Protein AF-0000000072239801 (afdb_homodimer)

Structure (mmCIF, N/CA/C/O backbone):
data_AF-0000000072239801-model_v1
#
loop_
_entity.id
_entity.type
_entity.pdbx_description
1 polymer 'Cleavage stimulation factor subunit 3'
#
loop_
_atom_site.group_PDB
_atom_site.id
_atom_site.type_symbol
_atom_site.label_atom_id
_atom_site.label_alt_id
_atom_site.label_comp_id
_atom_site.label_asym_id
_atom_site.label_entity_id
_atom_site.label_seq_id
_atom_site.pdbx_PDB_ins_code
_atom_site.Cartn_x
_atom_site.Cartn_y
_atom_site.Cartn_z
_atom_site.occupancy
_atom_site.B_iso_or_equiv
_atom_site.auth_seq_id
_atom_site.auth_comp_id
_atom_site.auth_asym_id
_atom_site.auth_atom_id
_atom_site.pdbx_PDB_model_num
ATOM 1 N N . MET A 1 1 ? 25.031 54.094 37.594 1 24.8 1 MET A N 1
ATOM 2 C CA . MET A 1 1 ? 23.922 53.688 38.469 1 24.8 1 MET A CA 1
ATOM 3 C C . MET A 1 1 ? 22.594 54.188 37.906 1 24.8 1 MET A C 1
ATOM 5 O O . MET A 1 1 ? 21.562 53.531 38.125 1 24.8 1 MET A O 1
ATOM 9 N N . GLU A 1 2 ? 22.531 55.469 37.375 1 26 2 GLU A N 1
ATOM 10 C CA . GLU A 1 2 ? 21.297 56.156 37 1 26 2 GLU A CA 1
ATOM 11 C C . GLU A 1 2 ? 20.688 55.562 35.719 1 26 2 GLU A C 1
ATOM 13 O O . GLU A 1 2 ? 19.484 55.656 35.531 1 26 2 GLU A O 1
ATOM 18 N N . ASN A 1 3 ? 21.531 55.25 34.688 1 27.66 3 ASN A N 1
ATOM 19 C CA . ASN A 1 3 ? 21.062 54.844 33.375 1 27.66 3 ASN A CA 1
ATOM 20 C C . ASN A 1 3 ? 20.328 53.5 33.406 1 27.66 3 ASN A C 1
ATOM 22 O O . ASN A 1 3 ? 19.906 53 32.344 1 27.66 3 ASN A O 1
ATOM 26 N N . GLN A 1 4 ? 20.656 52.656 34.406 1 30.45 4 GLN A N 1
ATOM 27 C CA . GLN A 1 4 ? 20.125 51.312 34.469 1 30.45 4 GLN A CA 1
ATOM 28 C C . GLN A 1 4 ? 18.641 51.312 34.781 1 30.45 4 GLN A C 1
ATOM 30 O O . GLN A 1 4 ? 17.969 50.281 34.688 1 30.45 4 GLN A O 1
ATOM 35 N N . ASN A 1 5 ? 18.109 52.406 35.469 1 29.67 5 ASN A N 1
ATOM 36 C CA . ASN A 1 5 ? 16.781 52.375 36.062 1 29.67 5 ASN A CA 1
ATOM 37 C C . ASN A 1 5 ? 15.695 52.5 35 1 29.67 5 ASN A C 1
ATOM 39 O O . ASN A 1 5 ? 14.523 52.219 35.25 1 29.67 5 ASN A O 1
ATOM 43 N N . GLU A 1 6 ? 15.961 53.344 33.844 1 29.12 6 GLU A N 1
ATOM 44 C CA . GLU A 1 6 ? 14.852 53.719 33 1 29.12 6 GLU A CA 1
ATOM 45 C C . GLU A 1 6 ? 14.352 52.531 32.156 1 29.12 6 GLU A C 1
ATOM 47 O O . GLU A 1 6 ? 13.258 52.594 31.594 1 29.12 6 GLU A O 1
ATOM 52 N N . GLN A 1 7 ? 15.258 51.531 31.859 1 28.25 7 GLN A N 1
ATOM 53 C CA . GLN A 1 7 ? 14.836 50.438 31 1 28.25 7 GLN A CA 1
ATOM 54 C C . GLN A 1 7 ? 13.766 49.594 31.672 1 28.25 7 GLN A C 1
ATOM 56 O O . GLN A 1 7 ? 13.031 48.875 30.984 1 28.25 7 GLN A O 1
ATOM 61 N N . SER A 1 8 ? 13.789 49.5 33.031 1 32.22 8 SER A N 1
ATOM 62 C CA . SER A 1 8 ? 12.922 48.562 33.75 1 32.22 8 SER A CA 1
ATOM 63 C C . SER A 1 8 ? 11.461 49 33.688 1 32.22 8 SER A C 1
ATOM 65 O O . SER A 1 8 ? 10.562 48.188 33.812 1 32.22 8 SER A O 1
ATOM 67 N N . GLU A 1 9 ? 11.211 50.344 33.625 1 30.11 9 GLU A N 1
ATOM 68 C CA . GLU A 1 9 ? 9.828 50.781 33.812 1 30.11 9 GLU A CA 1
ATOM 69 C C . GLU A 1 9 ? 8.984 50.438 32.594 1 30.11 9 GLU A C 1
ATOM 71 O O . GLU A 1 9 ? 7.785 50.188 32.688 1 30.11 9 GLU A O 1
ATOM 76 N N . TRP A 1 10 ? 9.617 50.531 31.344 1 27.52 10 TRP A N 1
ATOM 77 C CA . TRP A 1 10 ? 8.781 50.375 30.156 1 27.52 10 TRP A CA 1
ATOM 78 C C . TRP A 1 10 ? 8.344 48.938 29.984 1 27.52 10 TRP A C 1
ATOM 80 O O . TRP A 1 10 ? 7.332 48.656 29.344 1 27.52 10 TRP A O 1
ATOM 90 N N . GLU A 1 11 ? 9.172 47.938 30.422 1 31.23 11 GLU A N 1
ATOM 91 C CA . GLU A 1 11 ? 8.758 46.562 30.25 1 31.23 11 GLU A CA 1
ATOM 92 C C . GLU A 1 11 ? 7.504 46.25 31.078 1 31.23 11 GLU A C 1
ATOM 94 O O . GLU A 1 11 ? 6.699 45.406 30.688 1 31.23 11 GLU A O 1
ATOM 99 N N . THR A 1 12 ? 7.363 46.906 32.25 1 32.94 12 THR A N 1
ATOM 100 C CA . THR A 1 12 ? 6.242 46.625 33.156 1 32.94 12 THR A CA 1
ATOM 101 C C . THR A 1 12 ? 4.922 47.031 32.5 1 32.94 12 THR A C 1
ATOM 103 O O . THR A 1 12 ? 3.881 46.438 32.781 1 32.94 12 THR A O 1
ATOM 106 N N . ASN A 1 13 ? 4.922 48.188 31.766 1 30.66 13 ASN A N 1
ATOM 107 C CA . ASN A 1 13 ? 3.625 48.719 31.328 1 30.66 13 ASN A CA 1
ATOM 108 C C . ASN A 1 13 ? 3.01 47.812 30.25 1 30.66 13 ASN A C 1
ATOM 110 O O . ASN A 1 13 ? 1.857 48.031 29.859 1 30.66 13 ASN A O 1
ATOM 114 N N . LEU A 1 14 ? 3.873 47.188 29.406 1 28.91 14 LEU A N 1
ATOM 115 C CA . LEU A 1 14 ? 3.254 46.375 28.344 1 28.91 14 LEU A CA 1
ATOM 116 C C . LEU A 1 14 ? 2.65 45.094 28.922 1 28.91 14 LEU A C 1
ATOM 118 O O . LEU A 1 14 ? 1.963 44.344 28.219 1 28.91 14 LEU A O 1
ATOM 122 N N . GLU A 1 15 ? 3.184 44.594 30.109 1 31.91 15 GLU A N 1
ATOM 123 C CA . GLU A 1 15 ? 2.617 43.344 30.641 1 31.91 15 GLU A CA 1
ATOM 124 C C . GLU A 1 15 ? 1.17 43.562 31.078 1 31.91 15 GLU A C 1
ATOM 126 O O . GLU A 1 15 ? 0.405 42.594 31.172 1 31.91 15 GLU A O 1
ATOM 131 N N . GLN A 1 16 ? 0.829 44.812 31.562 1 32.78 16 GLN A N 1
ATOM 132 C CA . GLN A 1 16 ? -0.49 45 32.156 1 32.78 16 GLN A CA 1
ATOM 133 C C . GLN A 1 16 ? -1.593 44.812 31.125 1 32.78 16 GLN A C 1
ATOM 135 O O . GLN A 1 16 ? -2.627 44.219 31.391 1 32.78 16 GLN A O 1
ATOM 140 N N . PRO A 1 17 ? -1.364 45.438 29.938 1 31.72 17 PRO A N 1
ATOM 141 C CA . PRO A 1 17 ? -2.533 45.375 29.062 1 31.72 17 PRO A CA 1
ATOM 142 C C . PRO A 1 17 ? -2.801 43.938 28.562 1 31.72 17 PRO A C 1
ATOM 144 O O . PRO A 1 17 ? -3.936 43.625 28.203 1 31.72 17 PRO A O 1
ATOM 147 N N . ILE A 1 18 ? -1.807 43.062 28.469 1 33.09 18 ILE A N 1
ATOM 148 C CA . ILE A 1 18 ? -2.104 41.719 27.984 1 33.09 18 ILE A CA 1
ATOM 149 C C . ILE A 1 18 ? -2.928 40.969 29.016 1 33.09 18 ILE A C 1
ATOM 151 O O . ILE A 1 18 ? -3.795 40.156 28.672 1 33.09 18 ILE A O 1
ATOM 155 N N . LYS A 1 19 ? -2.715 41.062 30.312 1 37.81 19 LYS A N 1
ATOM 156 C CA . LYS A 1 19 ? -3.51 40.438 31.359 1 37.81 19 LYS A CA 1
ATOM 157 C C . LYS A 1 19 ? -4.93 41 31.391 1 37.81 19 LYS A C 1
ATOM 159 O O . LYS A 1 19 ? -5.895 40.25 31.547 1 37.81 19 LYS A O 1
ATOM 164 N N . GLU A 1 20 ? -5.02 42.312 31.297 1 37.31 20 GLU A N 1
ATOM 165 C CA . GLU A 1 20 ? -6.348 42.938 31.297 1 37.31 20 GLU A CA 1
ATOM 166 C C . GLU A 1 20 ? -7.141 42.531 30.062 1 37.31 20 GLU A C 1
ATOM 168 O O . GLU A 1 20 ? -8.352 42.312 30.125 1 37.31 20 GLU A O 1
ATOM 173 N N . ASN A 1 21 ? -6.453 42.312 28.969 1 34.38 21 ASN A N 1
ATOM 174 C CA . ASN A 1 21 ? -7.156 41.875 27.766 1 34.38 21 ASN A CA 1
ATOM 175 C C . ASN A 1 21 ? -7.602 40.406 27.891 1 34.38 21 ASN A C 1
ATOM 177 O O . ASN A 1 21 ? -8.586 40 27.266 1 34.38 21 ASN A O 1
ATOM 181 N N . ARG A 1 22 ? -6.91 39.562 28.656 1 36.59 22 ARG A N 1
ATOM 182 C CA . ARG A 1 22 ? -7.395 38.219 28.922 1 36.59 22 ARG A CA 1
ATOM 183 C C . ARG A 1 22 ? -8.688 38.25 29.734 1 36.59 22 ARG A C 1
ATOM 185 O O . ARG A 1 22 ? -9.609 37.469 29.469 1 36.59 22 ARG A O 1
ATOM 192 N N . GLU A 1 23 ? -8.672 39.031 30.828 1 40.28 23 GLU A N 1
ATOM 193 C CA . GLU A 1 23 ? -9.867 39.125 31.656 1 40.28 23 GLU A CA 1
ATOM 194 C C . GLU A 1 23 ? -11.008 39.781 30.875 1 40.28 23 GLU A C 1
ATOM 196 O O . GLU A 1 23 ? -12.172 39.438 31.047 1 40.28 23 GLU A O 1
ATOM 201 N N . LEU A 1 24 ? -10.773 40.781 30.016 1 36.81 24 LEU A N 1
ATOM 202 C CA . LEU A 1 24 ? -11.828 41.406 29.219 1 36.81 24 LEU A CA 1
ATOM 203 C C . LEU A 1 24 ? -12.305 40.438 28.141 1 36.81 24 LEU A C 1
ATOM 205 O O . LEU A 1 24 ? -13.5 40.344 27.844 1 36.81 24 LEU A O 1
ATOM 209 N N . GLN A 1 25 ? -11.445 39.625 27.594 1 35.72 25 GLN A N 1
ATOM 210 C CA . GLN A 1 25 ? -11.906 38.625 26.641 1 35.72 25 GLN A CA 1
ATOM 211 C C . GLN A 1 25 ? -12.672 37.5 27.328 1 35.72 25 GLN A C 1
ATOM 213 O O . GLN A 1 25 ? -13.648 36.969 26.797 1 35.72 25 GLN A O 1
ATOM 218 N N . GLU A 1 26 ? -12.211 37.062 28.531 1 39.28 26 GLU A N 1
ATOM 219 C CA . GLU A 1 26 ? -13.023 36.125 29.266 1 39.28 26 GLU A CA 1
ATOM 220 C C . GLU A 1 26 ? -14.367 36.719 29.656 1 39.28 26 GLU A C 1
ATOM 222 O O . GLU A 1 26 ? -15.391 36.031 29.656 1 39.28 26 GLU A O 1
ATOM 227 N N . ALA A 1 27 ? -14.469 38 30.141 1 39.56 27 ALA A N 1
ATOM 228 C CA . ALA A 1 27 ? -15.727 38.656 30.469 1 39.56 27 ALA A CA 1
ATOM 229 C C . ALA A 1 27 ? -16.609 38.844 29.25 1 39.56 27 ALA A C 1
ATOM 231 O O . ALA A 1 27 ? -17.828 38.625 29.312 1 39.56 27 ALA A O 1
ATOM 232 N N . ASP A 1 28 ? -16.062 39.188 28.141 1 35 28 ASP A N 1
ATOM 233 C CA . ASP A 1 28 ? -16.844 39.281 26.906 1 35 28 ASP A CA 1
ATOM 234 C C . ASP A 1 28 ? -17.25 37.906 26.406 1 35 28 ASP A C 1
ATOM 236 O O . ASP A 1 28 ? -18.281 37.75 25.734 1 35 28 ASP A O 1
ATOM 240 N N . ARG A 1 29 ? -16.469 36.906 26.594 1 37.5 29 ARG A N 1
ATOM 241 C CA . ARG A 1 29 ? -16.938 35.562 26.266 1 37.5 29 ARG A CA 1
ATOM 242 C C . ARG A 1 29 ? -18.141 35.188 27.094 1 37.5 29 ARG A C 1
ATOM 244 O O . ARG A 1 29 ? -19.062 34.531 26.594 1 37.5 29 ARG A O 1
ATOM 251 N N . ASN A 1 30 ? -18.078 35.312 28.516 1 35.12 30 ASN A N 1
ATOM 252 C CA . ASN A 1 30 ? -19.234 34.969 29.344 1 35.12 30 ASN A CA 1
ATOM 253 C C . ASN A 1 30 ? -20.438 35.844 28.969 1 35.12 30 ASN A C 1
ATOM 255 O O . ASN A 1 30 ? -21.578 35.375 29.047 1 35.12 30 ASN A O 1
ATOM 259 N N . GLU A 1 31 ? -20.234 37.156 28.844 1 36.03 31 GLU A N 1
ATOM 260 C CA . GLU A 1 31 ? -21.391 37.906 28.359 1 36.03 31 GLU A CA 1
ATOM 261 C C . GLU A 1 31 ? -21.781 37.5 26.953 1 36.03 31 GLU A C 1
ATOM 263 O O . GLU A 1 31 ? -22.953 37.562 26.594 1 36.03 31 GLU A O 1
ATOM 268 N N . GLU A 1 32 ? -20.812 37.125 26.125 1 34.5 32 GLU A N 1
ATOM 269 C CA . GLU A 1 32 ? -21.141 36.625 24.781 1 34.5 32 GLU A CA 1
ATOM 270 C C . GLU A 1 32 ? -21.781 35.25 24.828 1 34.5 32 GLU A C 1
ATOM 272 O O . GLU A 1 32 ? -22.516 34.875 23.922 1 34.5 32 GLU A O 1
ATOM 277 N N . ASN A 1 33 ? -21.406 34.281 25.625 1 35.28 33 ASN A N 1
ATOM 278 C CA . ASN A 1 33 ? -22.094 33 25.594 1 35.28 33 ASN A CA 1
ATOM 279 C C . ASN A 1 33 ? -23.594 33.156 25.812 1 35.28 33 ASN A C 1
ATOM 281 O O . ASN A 1 33 ? -24.375 32.281 25.438 1 35.28 33 ASN A O 1
ATOM 285 N N . ASN A 1 34 ? -24 33.906 26.844 1 34.25 34 ASN A N 1
ATOM 286 C CA . ASN A 1 34 ? -25.453 34 26.969 1 34.25 34 ASN A CA 1
ATOM 287 C C . ASN A 1 34 ? -26.078 34.594 25.719 1 34.25 34 ASN A C 1
ATOM 289 O O . ASN A 1 34 ? -27.234 34.281 25.391 1 34.25 34 ASN A O 1
ATOM 293 N N . ASP A 1 35 ? -25.547 35.719 25.234 1 33.94 35 ASP A N 1
ATOM 294 C CA . ASP A 1 35 ? -26.172 36.406 24.109 1 33.94 35 ASP A CA 1
ATOM 295 C C . ASP A 1 35 ? -25.781 35.75 22.797 1 33.94 35 ASP A C 1
ATOM 297 O O . ASP A 1 35 ? -25.141 36.375 21.938 1 33.94 35 ASP A O 1
ATOM 301 N N . ASN A 1 36 ? -25.25 34.625 22.719 1 35.34 36 ASN A N 1
ATOM 302 C CA . ASN A 1 36 ? -25 33.875 21.484 1 35.34 36 ASN A CA 1
ATOM 303 C C . ASN A 1 36 ? -26.188 33.969 20.531 1 35.34 36 ASN A C 1
ATOM 305 O O . ASN A 1 36 ? -26.297 33.156 19.594 1 35.34 36 ASN A O 1
ATOM 309 N N . ASN A 1 37 ? -27.312 34.312 21.078 1 35.16 37 ASN A N 1
ATOM 310 C CA . ASN A 1 37 ? -28.375 34.562 20.109 1 35.16 37 ASN A CA 1
ATOM 311 C C . ASN A 1 37 ? -27.938 35.531 19.016 1 35.16 37 ASN A C 1
ATOM 313 O O . ASN A 1 37 ? -27.516 36.656 19.297 1 35.16 37 ASN A O 1
ATOM 317 N N . VAL A 1 38 ? -27.281 35.094 18 1 43.03 38 VAL A N 1
ATOM 318 C CA . VAL A 1 38 ? -27.172 35.906 16.812 1 43.03 38 VAL A CA 1
ATOM 319 C C . VAL A 1 38 ? -28.281 36.969 16.797 1 43.03 38 VAL A C 1
ATOM 321 O O . VAL A 1 38 ? -29.453 36.625 16.625 1 43.03 38 VAL A O 1
ATOM 324 N N . ARG A 1 39 ? -28.25 37.844 17.656 1 44.75 39 ARG A N 1
ATOM 325 C CA . ARG A 1 39 ? -29.25 38.906 17.688 1 44.75 39 ARG A CA 1
ATOM 326 C C . ARG A 1 39 ? -29.594 39.406 16.281 1 44.75 39 ARG A C 1
ATOM 328 O O . ARG A 1 39 ? -28.688 39.75 15.516 1 44.75 39 ARG A O 1
ATOM 335 N N . LYS A 1 40 ? -30.594 38.969 15.695 1 55 40 LYS A N 1
ATOM 336 C CA . LYS A 1 40 ? -31.266 39.344 14.461 1 55 40 LYS A CA 1
ATOM 337 C C . LYS A 1 40 ? -31.094 40.844 14.195 1 55 40 LYS A C 1
ATOM 339 O O . LYS A 1 40 ? -31.109 41.656 15.133 1 55 40 LYS A O 1
ATOM 344 N N . PRO A 1 41 ? -30.5 41.062 13.016 1 64.75 41 PRO A N 1
ATOM 345 C CA . PRO A 1 41 ? -30.531 42.469 12.656 1 64.75 41 PRO A CA 1
ATOM 346 C C . PRO A 1 41 ? -31.812 43.188 13.094 1 64.75 41 PRO A C 1
ATOM 348 O O . PRO A 1 41 ? -32.875 42.562 13.086 1 64.75 41 PRO A O 1
ATOM 351 N N . THR A 1 42 ? -31.641 44.188 13.797 1 69 42 THR A N 1
ATOM 352 C CA . THR A 1 42 ? -32.75 44.938 14.367 1 69 42 THR A CA 1
ATOM 353 C C . THR A 1 42 ? -33.594 45.594 13.258 1 69 42 THR A C 1
ATOM 355 O O . THR A 1 42 ? -34.656 46.125 13.523 1 69 42 THR A O 1
ATOM 358 N N . PHE A 1 43 ? -33 45.469 11.938 1 76.12 43 PHE A N 1
ATOM 359 C CA . PHE A 1 43 ? -33.75 46.062 10.828 1 76.12 43 PHE A CA 1
ATOM 360 C C . PHE A 1 43 ? -34.031 45 9.766 1 76.12 43 PHE A C 1
ATOM 362 O O . PHE A 1 43 ? -33.281 44 9.656 1 76.12 43 PHE A O 1
ATOM 369 N N . GLN A 1 44 ? -35.312 45.125 9.125 1 81.75 44 GLN A N 1
ATOM 370 C CA . GLN A 1 44 ? -35.656 44.125 8.148 1 81.75 44 GLN A CA 1
ATOM 371 C C . GLN A 1 44 ? -36 44.75 6.797 1 81.75 44 GLN A C 1
ATOM 373 O O . GLN A 1 44 ? -36.906 45.594 6.707 1 81.75 44 GLN A O 1
ATOM 378 N N . THR A 1 45 ? -35.062 44.562 5.902 1 85.19 45 THR A N 1
ATOM 379 C CA . THR A 1 45 ? -35.344 44.844 4.496 1 85.19 45 THR A CA 1
ATOM 380 C C . THR A 1 45 ? -35.438 43.562 3.693 1 85.19 45 THR A C 1
ATOM 382 O O . THR A 1 45 ? -35.031 42.5 4.16 1 85.19 45 THR A O 1
ATOM 385 N N . PRO A 1 46 ? -36.094 43.625 2.582 1 88.69 46 PRO A N 1
ATOM 386 C CA . PRO A 1 46 ? -36.188 42.406 1.777 1 88.69 46 PRO A CA 1
ATOM 387 C C . PRO A 1 46 ? -34.812 41.812 1.475 1 88.69 46 PRO A C 1
ATOM 389 O O . PRO A 1 46 ? -34.656 40.594 1.48 1 88.69 46 PRO A O 1
ATOM 392 N N . LYS A 1 47 ? -33.875 42.625 1.206 1 91.5 47 LYS A N 1
ATOM 393 C CA . LYS A 1 47 ? -32.531 42.156 0.919 1 91.5 47 LYS A CA 1
ATOM 394 C C . LYS A 1 47 ? -31.891 41.5 2.143 1 91.5 47 LYS A C 1
ATOM 396 O O . LYS A 1 47 ? -31.219 40.469 2.02 1 91.5 47 LYS A O 1
ATOM 401 N N . THR A 1 48 ? -32.156 42.062 3.232 1 92.25 48 THR A N 1
ATOM 402 C CA . THR A 1 48 ? -31.594 41.531 4.461 1 92.25 48 THR A CA 1
ATOM 403 C C . THR A 1 48 ? -32.219 40.188 4.805 1 92.25 48 THR A C 1
ATOM 405 O O . THR A 1 48 ? -31.547 39.281 5.301 1 92.25 48 THR A O 1
ATOM 408 N N . ILE A 1 49 ? -33.438 40.094 4.52 1 91.88 49 ILE A N 1
ATOM 409 C CA . ILE A 1 49 ? -34.156 38.844 4.789 1 91.88 49 ILE A CA 1
ATOM 410 C C . ILE A 1 49 ? -33.594 37.719 3.91 1 91.88 49 ILE A C 1
ATOM 412 O O . ILE A 1 49 ? -33.344 36.625 4.387 1 91.88 49 ILE A O 1
ATOM 416 N N . GLU A 1 50 ? -33.406 38.062 2.748 1 92.75 50 GLU A N 1
ATOM 417 C CA . GLU A 1 50 ? -32.812 37.094 1.823 1 92.75 50 GLU A CA 1
ATOM 418 C C . GLU A 1 50 ? -31.406 36.719 2.24 1 92.75 50 GLU A C 1
ATOM 420 O O . GLU A 1 50 ? -31.031 35.531 2.174 1 92.75 50 GLU A O 1
ATOM 425 N N . ALA A 1 51 ? -30.641 37.625 2.564 1 94.38 51 ALA A N 1
ATOM 426 C CA . ALA A 1 51 ? -29.266 37.406 2.98 1 94.38 51 ALA A CA 1
ATOM 427 C C . ALA A 1 51 ? -29.219 36.531 4.23 1 94.38 51 ALA A C 1
ATOM 429 O O . ALA A 1 51 ? -28.391 35.594 4.32 1 94.38 51 ALA A O 1
ATOM 430 N N . GLU A 1 52 ? -30.078 36.812 5.102 1 92.88 52 GLU A N 1
ATOM 431 C CA . GLU A 1 52 ? -30.125 36.031 6.332 1 92.88 52 GLU A CA 1
ATOM 432 C C . GLU A 1 52 ? -30.5 34.562 6.051 1 92.88 52 GLU A C 1
ATOM 434 O O . GLU A 1 52 ? -29.984 33.656 6.699 1 92.88 52 GLU A O 1
ATOM 439 N N . GLN A 1 53 ? -31.328 34.406 5.133 1 92.69 53 GLN A N 1
ATOM 440 C CA . GLN A 1 53 ? -31.703 33.062 4.746 1 92.69 53 GLN A CA 1
ATOM 441 C C . GLN A 1 53 ? -30.531 32.312 4.145 1 92.69 53 GLN A C 1
ATOM 443 O O . GLN A 1 53 ? -30.312 31.125 4.438 1 92.69 53 GLN A O 1
ATOM 448 N N . LYS A 1 54 ? -29.812 32.969 3.381 1 94.94 54 LYS A N 1
ATOM 449 C CA . LYS A 1 54 ? -28.641 32.344 2.762 1 94.94 54 LYS A CA 1
ATOM 450 C C . LYS A 1 54 ? -27.578 32.031 3.807 1 94.94 54 LYS A C 1
ATOM 452 O O . LYS A 1 54 ? -26.922 30.969 3.721 1 94.94 54 LYS A O 1
ATOM 457 N N . ILE A 1 55 ? -27.422 32.844 4.75 1 94.31 55 ILE A N 1
ATOM 458 C CA . ILE A 1 55 ? -26.438 32.625 5.812 1 94.31 55 ILE A CA 1
ATOM 459 C C . ILE A 1 55 ? -26.859 31.469 6.695 1 94.31 55 ILE A C 1
ATOM 461 O O . ILE A 1 55 ? -26.016 30.703 7.164 1 94.31 55 ILE A O 1
ATOM 465 N N . HIS A 1 56 ? -28.156 31.406 6.898 1 93 56 HIS A N 1
ATOM 466 C CA . HIS A 1 56 ? -28.656 30.281 7.68 1 93 56 HIS A CA 1
ATOM 467 C C . HIS A 1 56 ? -28.406 28.953 6.969 1 93 56 HIS A C 1
ATOM 469 O O . HIS A 1 56 ? -28.109 27.953 7.617 1 93 56 HIS A O 1
ATOM 475 N N . ALA A 1 57 ? -28.469 29 5.711 1 92.5 57 ALA A N 1
ATOM 476 C CA . ALA A 1 57 ? -28.188 27.812 4.918 1 92.5 57 ALA A CA 1
ATOM 477 C C . ALA A 1 57 ? -26.688 27.516 4.887 1 92.5 57 ALA A C 1
ATOM 479 O O . ALA A 1 57 ? -26.281 26.359 4.996 1 92.5 57 ALA A O 1
ATOM 480 N N . ASP A 1 58 ? -25.953 28.531 4.684 1 93.25 58 ASP A N 1
ATOM 481 C CA . ASP A 1 58 ? -24.5 28.453 4.68 1 93.25 58 ASP A CA 1
ATOM 482 C C . ASP A 1 58 ? -23.875 29.609 5.449 1 93.25 58 ASP A C 1
ATOM 484 O O . ASP A 1 58 ? -23.703 30.703 4.898 1 93.25 58 ASP A O 1
ATOM 488 N N . PRO A 1 59 ? -23.5 29.25 6.562 1 93.62 59 PRO A N 1
ATOM 489 C CA . PRO A 1 59 ? -22.938 30.312 7.398 1 93.62 59 PRO A CA 1
ATOM 490 C C . PRO A 1 59 ? -21.688 30.953 6.797 1 93.62 59 PRO A C 1
ATOM 492 O O . PRO A 1 59 ? -21.234 31.984 7.27 1 93.62 59 PRO A O 1
ATOM 495 N N . TRP A 1 60 ? -21.172 30.438 5.723 1 93.31 60 TRP A N 1
ATOM 496 C CA . TRP A 1 60 ? -19.938 30.969 5.156 1 93.31 60 TRP A CA 1
ATOM 497 C C . TRP A 1 60 ? -20.172 31.547 3.768 1 93.31 60 TRP A C 1
ATOM 499 O O . TRP A 1 60 ? -19.25 31.672 2.971 1 93.31 60 TRP A O 1
ATOM 509 N N . ASP A 1 61 ? -21.406 31.844 3.521 1 94.69 61 ASP A N 1
ATOM 510 C CA . ASP A 1 61 ? -21.734 32.594 2.305 1 94.69 61 ASP A CA 1
ATOM 511 C C . ASP A 1 61 ? -21.281 34.031 2.4 1 94.69 61 ASP A C 1
ATOM 513 O O . ASP A 1 61 ? -22.016 34.875 2.928 1 94.69 61 ASP A O 1
ATOM 517 N N . THR A 1 62 ? -20.234 34.375 1.868 1 95 62 THR A N 1
ATOM 518 C CA . THR A 1 62 ? -19.609 35.688 2.025 1 95 62 THR A CA 1
ATOM 519 C C . THR A 1 62 ? -20.438 36.75 1.319 1 95 62 THR A C 1
ATOM 521 O O . THR A 1 62 ? -20.516 37.906 1.797 1 95 62 THR A O 1
ATOM 524 N N . ASP A 1 63 ? -21 36.438 0.186 1 94.94 63 ASP A N 1
ATOM 525 C CA . ASP A 1 63 ? -21.812 37.406 -0.547 1 94.94 63 ASP A CA 1
ATOM 526 C C . ASP A 1 63 ? -23.016 37.844 0.275 1 94.94 63 ASP A C 1
ATOM 528 O O . ASP A 1 63 ? -23.359 39.031 0.304 1 94.94 63 ASP A O 1
ATOM 532 N N . ALA A 1 64 ? -23.609 36.906 0.839 1 95.94 64 ALA A N 1
ATOM 533 C CA . ALA A 1 64 ? -24.766 37.219 1.682 1 95.94 64 ALA A CA 1
ATOM 534 C C . ALA A 1 64 ? -24.359 38.062 2.867 1 95.94 64 ALA A C 1
ATOM 536 O O . ALA A 1 64 ? -25.062 39.031 3.223 1 95.94 64 ALA A O 1
ATOM 537 N N . TRP A 1 65 ? -23.297 37.812 3.451 1 96.69 65 TRP A N 1
ATOM 538 C CA . TRP A 1 65 ? -22.797 38.594 4.578 1 96.69 65 TRP A CA 1
ATOM 539 C C . TRP A 1 65 ? -22.5 40 4.156 1 96.69 65 TRP A C 1
ATOM 541 O O . TRP A 1 65 ? -22.828 40.969 4.871 1 96.69 65 TRP A O 1
ATOM 551 N N . VAL A 1 66 ? -21.844 40.156 3.023 1 96.06 66 VAL A N 1
ATOM 552 C CA . VAL A 1 66 ? -21.5 41.469 2.52 1 96.06 66 VAL A CA 1
ATOM 553 C C . VAL A 1 66 ? -22.766 42.281 2.248 1 96.06 66 VAL A C 1
ATOM 555 O O . VAL A 1 66 ? -22.828 43.469 2.543 1 96.06 66 VAL A O 1
ATOM 558 N N . THR A 1 67 ? -23.734 41.625 1.691 1 95.56 67 THR A N 1
ATOM 559 C CA . THR A 1 67 ? -25.016 42.281 1.449 1 95.56 67 THR A CA 1
ATOM 560 C C . THR A 1 67 ? -25.609 42.781 2.756 1 95.56 67 THR A C 1
ATOM 562 O O . THR A 1 67 ? -26.094 43.906 2.828 1 95.56 67 THR A O 1
ATOM 565 N N . LEU A 1 68 ? -25.578 41.969 3.707 1 94.5 68 LEU A N 1
ATOM 566 C CA . LEU A 1 68 ? -26.094 42.344 5.016 1 94.5 68 LEU A CA 1
ATOM 567 C C . LEU A 1 68 ? -25.344 43.531 5.578 1 94.5 68 LEU A C 1
ATOM 569 O O . LEU A 1 68 ? -25.953 44.469 6.117 1 94.5 68 LEU A O 1
ATOM 573 N N . PHE A 1 69 ? -24.094 43.531 5.492 1 95.69 69 PHE A N 1
ATOM 574 C CA . PHE A 1 69 ? -23.234 44.594 6 1 95.69 69 PHE A CA 1
ATOM 575 C C . PHE A 1 69 ? -23.531 45.906 5.277 1 95.69 69 PHE A C 1
ATOM 577 O O . PHE A 1 69 ? -23.641 46.969 5.91 1 95.69 69 PHE A O 1
ATOM 584 N N . MET A 1 70 ? -23.625 45.875 3.967 1 94.69 70 MET A N 1
ATOM 585 C CA . MET A 1 70 ? -23.859 47.094 3.168 1 94.69 70 MET A CA 1
ATOM 586 C C . MET A 1 70 ? -25.219 47.688 3.482 1 94.69 70 MET A C 1
ATOM 588 O O . MET A 1 70 ? -25.375 48.906 3.498 1 94.69 70 MET A O 1
ATOM 592 N N . GLU A 1 71 ? -26.156 46.875 3.742 1 93.38 71 GLU A N 1
ATOM 593 C CA . GLU A 1 71 ? -27.469 47.375 4.145 1 93.38 71 GLU A CA 1
ATOM 594 C C . GLU A 1 71 ? -27.406 48.062 5.5 1 93.38 71 GLU A C 1
ATOM 596 O O . GLU A 1 71 ? -28.141 49.031 5.742 1 93.38 71 GLU A O 1
ATOM 601 N N . ALA A 1 72 ? -26.625 47.531 6.336 1 93.94 72 ALA A N 1
ATOM 602 C CA . ALA A 1 72 ? -26.453 48.156 7.652 1 93.94 72 ALA A CA 1
ATOM 603 C C . ALA A 1 72 ? -25.828 49.531 7.543 1 93.94 72 ALA A C 1
ATOM 605 O O . ALA A 1 72 ? -26.109 50.406 8.359 1 93.94 72 ALA A O 1
ATOM 606 N N . GLN A 1 73 ? -24.969 49.719 6.551 1 93.69 73 GLN A N 1
ATOM 607 C CA . GLN A 1 73 ? -24.297 51.031 6.344 1 93.69 73 GLN A CA 1
ATOM 608 C C . GLN A 1 73 ? -25.312 52.125 6.082 1 93.69 73 GLN A C 1
ATOM 610 O O . GLN A 1 73 ? -25.047 53.312 6.348 1 93.69 73 GLN A O 1
ATOM 615 N N . ASN A 1 74 ? -26.469 51.688 5.598 1 91.38 74 ASN A N 1
ATOM 616 C CA . ASN A 1 74 ? -27.516 52.656 5.254 1 91.38 74 ASN A CA 1
ATOM 617 C C . ASN A 1 74 ? -28.469 52.875 6.422 1 91.38 74 ASN A C 1
ATOM 619 O O . ASN A 1 74 ? -29.453 53.625 6.293 1 91.38 74 ASN A O 1
ATOM 623 N N . GLN A 1 75 ? -28.266 52.344 7.531 1 91.69 75 GLN A N 1
ATOM 624 C CA . GLN A 1 75 ? -29.109 52.5 8.719 1 91.69 75 GLN A CA 1
ATOM 625 C C . GLN A 1 75 ? -28.422 53.344 9.781 1 91.69 75 GLN A C 1
ATOM 627 O O . GLN A 1 75 ? -27.203 53.531 9.734 1 91.69 75 GLN A O 1
ATOM 632 N N . PRO A 1 76 ? -29.266 53.844 10.688 1 92.69 76 PRO A N 1
ATOM 633 C CA . PRO A 1 76 ? -28.641 54.531 11.812 1 92.69 76 PRO A CA 1
ATOM 634 C C . PRO A 1 76 ? -27.75 53.625 12.648 1 92.69 76 PRO A C 1
ATOM 636 O O . PRO A 1 76 ? -28.016 52.406 12.742 1 92.69 76 PRO A O 1
ATOM 639 N N . ILE A 1 77 ? -26.703 54.156 13.227 1 93.75 77 ILE A N 1
ATOM 640 C CA . ILE A 1 77 ? -25.641 53.406 13.898 1 93.75 77 ILE A CA 1
ATOM 641 C C . ILE A 1 77 ? -26.234 52.594 15.039 1 93.75 77 ILE A C 1
ATOM 643 O O . ILE A 1 77 ? -25.766 51.469 15.328 1 93.75 77 ILE A O 1
ATOM 647 N N . GLU A 1 78 ? -27.312 53.094 15.695 1 91.06 78 GLU A N 1
ATOM 648 C CA . GLU A 1 78 ? -27.891 52.438 16.844 1 91.06 78 GLU A CA 1
ATOM 649 C C . GLU A 1 78 ? -28.453 51.062 16.453 1 91.06 78 GLU A C 1
ATOM 651 O O . GLU A 1 78 ? -28.391 50.125 17.234 1 91.06 78 GLU A O 1
ATOM 656 N N . VAL A 1 79 ? -28.938 51.062 15.234 1 90.12 79 VAL A N 1
ATOM 657 C CA . VAL A 1 79 ? -29.531 49.812 14.742 1 90.12 79 VAL A CA 1
ATOM 658 C C . VAL A 1 79 ? -28.469 49 14.008 1 90.12 79 VAL A C 1
ATOM 660 O O . VAL A 1 79 ? -28.484 47.75 14.078 1 90.12 79 VAL A O 1
ATOM 663 N N . ALA A 1 80 ? -27.562 49.594 13.344 1 93.75 80 ALA A N 1
ATOM 664 C CA . ALA A 1 80 ? -26.562 48.938 12.492 1 93.75 80 ALA A CA 1
ATOM 665 C C . ALA A 1 80 ? -25.5 48.219 13.336 1 93.75 80 ALA A C 1
ATOM 667 O O . ALA A 1 80 ? -24.875 47.281 12.875 1 93.75 80 ALA A O 1
ATOM 668 N N . ARG A 1 81 ? -25.266 48.625 14.539 1 94.25 81 ARG A N 1
ATOM 669 C CA . ARG A 1 81 ? -24.188 48.156 15.414 1 94.25 81 ARG A CA 1
ATOM 670 C C . ARG A 1 81 ? -24.25 46.656 15.602 1 94.25 81 ARG A C 1
ATOM 672 O O . ARG A 1 81 ? -23.219 45.969 15.555 1 94.25 81 ARG A O 1
ATOM 679 N N . SER A 1 82 ? -25.422 46.188 15.812 1 92.69 82 SER A N 1
ATOM 680 C CA . SER A 1 82 ? -25.594 44.781 16.062 1 92.69 82 SER A CA 1
ATOM 681 C C . SER A 1 82 ? -25.156 43.938 14.844 1 92.69 82 SER A C 1
ATOM 683 O O . SER A 1 82 ? -24.531 42.906 14.992 1 92.69 82 SER A O 1
ATOM 685 N N . THR A 1 83 ? -25.484 44.438 13.688 1 93.88 83 THR A N 1
ATOM 686 C CA . THR A 1 83 ? -25.109 43.719 12.461 1 93.88 83 THR A CA 1
ATOM 687 C C . THR A 1 83 ? -23.594 43.781 12.242 1 93.88 83 THR A C 1
ATOM 689 O O . THR A 1 83 ? -23 42.812 11.805 1 93.88 83 THR A O 1
ATOM 692 N N . TYR A 1 84 ? -23 44.938 12.539 1 95.56 84 TYR A N 1
ATOM 693 C CA . TYR A 1 84 ? -21.547 45.062 12.422 1 95.56 84 TYR A CA 1
ATOM 694 C C . TYR A 1 84 ? -20.844 44.062 13.336 1 95.56 84 TYR A C 1
ATOM 696 O O . TYR A 1 84 ? -19.938 43.375 12.898 1 95.56 84 TYR A O 1
ATOM 704 N N . LYS A 1 85 ? -21.312 44 14.523 1 94.25 85 LYS A N 1
ATOM 705 C CA . LYS A 1 85 ? -20.688 43.094 15.508 1 94.25 85 LYS A CA 1
ATOM 706 C C . LYS A 1 85 ? -20.844 41.625 15.094 1 94.25 85 LYS A C 1
ATOM 708 O O . LYS A 1 85 ? -19.906 40.844 15.242 1 94.25 85 LYS A O 1
ATOM 713 N N . LEU A 1 86 ? -21.969 41.344 14.578 1 94.12 86 LEU A N 1
ATOM 714 C CA . LEU A 1 86 ? -22.203 40 14.109 1 94.12 86 LEU A CA 1
ATOM 715 C C . LEU A 1 86 ? -21.281 39.625 12.953 1 94.12 86 LEU A C 1
ATOM 717 O O . LEU A 1 86 ? -20.688 38.562 12.93 1 94.12 86 LEU A O 1
ATOM 721 N N . PHE A 1 87 ? -21.219 40.5 12.031 1 95.81 87 PHE A N 1
ATOM 722 C CA . PHE A 1 87 ? -20.359 40.312 10.867 1 95.81 87 PHE A CA 1
ATOM 723 C C . PHE A 1 87 ? -18.906 40.125 11.289 1 95.81 87 PHE A C 1
ATOM 725 O O . PHE A 1 87 ? -18.234 39.219 10.828 1 95.81 87 PHE A O 1
ATOM 732 N N . LEU A 1 88 ? -18.438 40.906 12.219 1 94.81 88 LEU A N 1
ATOM 733 C CA . LEU A 1 88 ? -17.016 40.938 12.578 1 94.81 88 LEU A CA 1
ATOM 734 C C . LEU A 1 88 ? -16.688 39.812 13.562 1 94.81 88 LEU A C 1
ATOM 736 O O . LEU A 1 88 ? -15.523 39.469 13.75 1 94.81 88 LEU A O 1
ATOM 740 N N . SER A 1 89 ? -17.672 39.281 14.18 1 93.38 89 SER A N 1
ATOM 741 C CA . SER A 1 89 ? -17.453 38.062 14.953 1 93.38 89 SER A CA 1
ATOM 742 C C . SER A 1 89 ? -17.219 36.875 14.047 1 93.38 89 SER A C 1
ATOM 744 O O . SER A 1 89 ? -16.422 36 14.383 1 93.38 89 SER A O 1
ATOM 746 N N . GLN A 1 90 ? -17.906 36.906 12.898 1 94.19 90 GLN A N 1
ATOM 747 C CA . GLN A 1 90 ? -17.75 35.844 11.898 1 94.19 90 GLN A CA 1
ATOM 748 C C . GLN A 1 90 ? -16.422 36 11.141 1 94.19 90 GLN A C 1
ATOM 750 O O . GLN A 1 90 ? -15.75 35 10.852 1 94.19 90 GLN A O 1
ATOM 755 N N . PHE A 1 91 ? -16.156 37.188 10.852 1 95.75 91 PHE A N 1
ATOM 756 C CA . PHE A 1 91 ? -14.938 37.531 10.117 1 95.75 91 PHE A CA 1
ATOM 757 C C . PHE A 1 91 ? -14.094 38.531 10.875 1 95.75 91 PHE A C 1
ATOM 759 O O . PHE A 1 91 ? -13.977 39.688 10.469 1 95.75 91 PHE A O 1
ATOM 766 N N . PRO A 1 92 ? -13.352 38.094 11.844 1 93.75 92 PRO A N 1
ATOM 767 C CA . PRO A 1 92 ? -12.633 39.031 12.711 1 93.75 92 PRO A CA 1
ATOM 768 C C . PRO A 1 92 ? -11.43 39.656 12.031 1 93.75 92 PRO A C 1
ATOM 770 O O . PRO A 1 92 ? -10.914 40.688 12.492 1 93.75 92 PRO A O 1
ATOM 773 N N . THR A 1 93 ? -10.961 39.125 10.969 1 93.69 93 THR A N 1
ATOM 774 C CA . THR A 1 93 ? -9.758 39.656 10.336 1 93.69 93 THR A CA 1
ATOM 775 C C . THR A 1 93 ? -10.102 40.531 9.133 1 93.69 93 THR A C 1
ATOM 777 O O . THR A 1 93 ? -9.234 40.875 8.336 1 93.69 93 THR A O 1
ATOM 780 N N . ALA A 1 94 ? -11.367 40.875 8.977 1 94.31 94 ALA A N 1
ATOM 781 C CA . ALA A 1 94 ? -11.797 41.688 7.848 1 94.31 94 ALA A CA 1
ATOM 782 C C . ALA A 1 94 ? -11.492 43.156 8.086 1 94.31 94 ALA A C 1
ATOM 784 O O . ALA A 1 94 ? -12.367 43.938 8.508 1 94.31 94 ALA A O 1
ATOM 785 N N . GLY A 1 95 ? -10.305 43.594 7.766 1 92.38 95 GLY A N 1
ATOM 786 C CA . GLY A 1 95 ? -9.82 44.938 8.031 1 92.38 95 GLY A CA 1
ATOM 787 C C . GLY A 1 95 ? -10.664 46.031 7.367 1 92.38 95 GLY A C 1
ATOM 788 O O . GLY A 1 95 ? -10.969 47.031 7.984 1 92.38 95 GLY A O 1
ATOM 789 N N . ARG A 1 96 ? -11.07 45.781 6.137 1 92.81 96 ARG A N 1
ATOM 790 C CA . ARG A 1 96 ? -11.875 46.719 5.391 1 92.81 96 ARG A CA 1
ATOM 791 C C . ARG A 1 96 ? -13.195 47 6.105 1 92.81 96 ARG A C 1
ATOM 793 O O . ARG A 1 96 ? -13.641 48.156 6.184 1 92.81 96 ARG A O 1
ATOM 800 N N . TYR A 1 97 ? -13.719 46.031 6.625 1 95.12 97 TYR A N 1
ATOM 801 C CA . TYR A 1 97 ? -15.039 46.156 7.227 1 95.12 97 TYR A CA 1
ATOM 802 C C . TYR A 1 97 ? -14.945 46.719 8.633 1 95.12 97 TYR A C 1
ATOM 804 O O . TYR A 1 97 ? -15.852 47.438 9.086 1 95.12 97 TYR A O 1
ATOM 812 N N . TRP A 1 98 ? -13.906 46.406 9.297 1 95.62 98 TRP A N 1
ATOM 813 C CA . TRP A 1 98 ? -13.633 47.125 10.539 1 95.62 98 TRP A CA 1
ATOM 814 C C . TRP A 1 98 ? -13.57 48.625 10.305 1 95.62 98 TRP A C 1
ATOM 816 O O . TRP A 1 98 ? -14.172 49.406 11.047 1 95.62 98 TRP A O 1
ATOM 826 N N . LYS A 1 99 ? -12.852 49 9.273 1 95.12 99 LYS A N 1
ATOM 827 C CA . LYS A 1 99 ? -12.703 50.406 8.914 1 95.12 99 LYS A CA 1
ATOM 828 C C . LYS A 1 99 ? -14.062 51.062 8.672 1 95.12 99 LYS A C 1
ATOM 830 O O . LYS A 1 99 ? -14.344 52.125 9.211 1 95.12 99 LYS A O 1
ATOM 835 N N . LEU A 1 100 ? -14.883 50.406 7.906 1 95.88 100 LEU A N 1
ATOM 836 C CA . LEU A 1 100 ? -16.203 50.938 7.57 1 95.88 100 LEU A CA 1
ATOM 837 C C . LEU A 1 100 ? -17.047 51.094 8.828 1 95.88 100 LEU A C 1
ATOM 839 O O . LEU A 1 100 ? -17.75 52.094 8.969 1 95.88 100 LEU A O 1
ATOM 843 N N . TYR A 1 101 ? -17.031 50.188 9.727 1 96.69 101 TYR A N 1
ATOM 844 C CA . TYR A 1 101 ? -17.75 50.281 10.992 1 96.69 101 TYR A CA 1
ATOM 845 C C . TYR A 1 101 ? -17.266 51.438 11.828 1 96.69 101 TYR A C 1
ATOM 847 O O . TYR A 1 101 ? -18.062 52.25 12.312 1 96.69 101 TYR A O 1
ATOM 855 N N . ILE A 1 102 ? -16 51.594 11.938 1 96.5 102 ILE A N 1
ATOM 856 C CA . ILE A 1 102 ? -15.406 52.625 12.742 1 96.5 102 ILE A CA 1
ATOM 857 C C . ILE A 1 102 ? -15.758 54 12.148 1 96.5 102 ILE A C 1
ATOM 859 O O . ILE A 1 102 ? -16.109 54.938 12.883 1 96.5 102 ILE A O 1
ATOM 863 N N . GLU A 1 103 ? -15.672 54.094 10.836 1 96.12 103 GLU A N 1
ATOM 864 C CA . GLU A 1 103 ? -16 55.375 10.164 1 96.12 103 GLU A CA 1
ATOM 865 C C . GLU A 1 103 ? -17.453 55.75 10.414 1 96.12 103 GLU A C 1
ATOM 867 O O . GLU A 1 103 ? -17.781 56.938 10.594 1 96.12 103 GLU A O 1
ATOM 872 N N . HIS A 1 104 ? -18.328 54.75 10.414 1 96 104 HIS A N 1
ATOM 873 C CA . HIS A 1 104 ? -19.734 55 10.695 1 96 104 HIS A CA 1
ATOM 874 C C . HIS A 1 104 ? -19.938 55.531 12.109 1 96 104 HIS A C 1
ATOM 876 O O . HIS A 1 104 ? -20.672 56.469 12.328 1 96 104 HIS A O 1
ATOM 882 N N . GLU A 1 105 ? -19.312 55 13.078 1 96.44 105 GLU A N 1
ATOM 883 C CA . GLU A 1 105 ? -19.359 55.469 14.461 1 96.44 105 GLU A CA 1
ATOM 884 C C . GLU A 1 105 ? -18.75 56.875 14.602 1 96.44 105 GLU A C 1
ATOM 886 O O . GLU A 1 105 ? -19.281 57.719 15.328 1 96.44 105 GLU A O 1
ATOM 891 N N . TRP A 1 106 ? -17.641 57 13.914 1 94.62 106 TRP A N 1
ATOM 892 C CA . TRP A 1 106 ? -16.922 58.281 13.953 1 94.62 106 TRP A CA 1
ATOM 893 C C . TRP A 1 106 ? -17.781 59.406 13.398 1 94.62 106 TRP A C 1
ATOM 895 O O . TRP A 1 106 ? -17.859 60.5 13.984 1 94.62 106 TRP A O 1
ATOM 905 N N . LYS A 1 107 ? -18.453 59.188 12.336 1 94.12 107 LYS A N 1
ATOM 906 C CA . LYS A 1 107 ? -19.328 60.156 11.711 1 94.12 107 LYS A CA 1
ATOM 907 C C . LYS A 1 107 ? -20.469 60.562 12.641 1 94.12 107 LYS A C 1
ATOM 909 O O . LYS A 1 107 ? -20.953 61.688 12.609 1 94.12 107 LYS A O 1
ATOM 914 N N . GLN A 1 108 ? -20.891 59.688 13.516 1 93.44 108 GLN A N 1
ATOM 915 C CA . GLN A 1 108 ? -21.984 59.906 14.438 1 93.44 108 GLN A CA 1
ATOM 916 C C . GLN A 1 108 ? -21.484 60.5 15.75 1 93.44 108 GLN A C 1
ATOM 918 O O . GLN A 1 108 ? -22.281 60.781 16.656 1 93.44 108 GLN A O 1
ATOM 923 N N . GLY A 1 109 ? -20.203 60.625 15.922 1 92 109 GLY A N 1
ATOM 924 C CA . GLY A 1 109 ? -19.609 61.312 17.062 1 92 109 GLY A CA 1
ATOM 925 C C . GLY A 1 109 ? -19.453 60.406 18.281 1 92 109 GLY A C 1
ATOM 926 O O . GLY A 1 109 ? -19.312 60.906 19.391 1 92 109 GLY A O 1
ATOM 927 N N . ASN A 1 110 ? -19.562 59.156 18.109 1 93.81 110 ASN A N 1
ATOM 928 C CA . ASN A 1 110 ? -19.391 58.219 19.203 1 93.81 110 ASN A CA 1
ATOM 929 C C . ASN A 1 110 ? -17.922 57.906 19.453 1 93.81 110 ASN A C 1
ATOM 931 O O . ASN A 1 110 ? -17.453 56.812 19.156 1 93.81 110 ASN A O 1
ATOM 935 N N . GLU A 1 111 ? -17.188 58.656 20.094 1 92.88 111 GLU A N 1
ATOM 936 C CA . GLU A 1 111 ? -15.727 58.594 20.203 1 92.88 111 GLU A CA 1
ATOM 937 C C . GLU A 1 111 ? -15.297 57.438 21.094 1 92.88 111 GLU A C 1
ATOM 939 O O . GLU A 1 111 ? -14.305 56.75 20.797 1 92.88 111 GLU A O 1
ATOM 944 N N . GLU A 1 112 ? -15.992 57.219 22.156 1 93.5 112 GLU A N 1
ATOM 945 C CA . GLU A 1 112 ? -15.648 56.094 23.062 1 93.5 112 GLU A CA 1
ATOM 946 C C . GLU A 1 112 ? -15.734 54.75 22.344 1 93.5 112 GLU A C 1
ATOM 948 O O . GLU A 1 112 ? -14.844 53.906 22.469 1 93.5 112 GLU A O 1
ATOM 953 N N . VAL A 1 113 ? -16.828 54.625 21.594 1 94.5 113 VAL A N 1
ATOM 954 C CA . VAL A 1 113 ? -17.016 53.375 20.859 1 94.5 113 VAL A CA 1
ATOM 955 C C . VAL A 1 113 ? -15.945 53.219 19.781 1 94.5 113 VAL A C 1
ATOM 957 O O . VAL A 1 113 ? -15.461 52.125 19.516 1 94.5 113 VAL A O 1
ATOM 960 N N . VAL A 1 114 ? -15.602 54.312 19.156 1 95.31 114 VAL A N 1
ATOM 961 C CA . VAL A 1 114 ? -14.578 54.312 18.125 1 95.31 114 VAL A CA 1
ATOM 962 C C . VAL A 1 114 ? -13.25 53.844 18.688 1 95.31 114 VAL A C 1
ATOM 964 O O . VAL A 1 114 ? -12.602 52.969 18.109 1 95.31 114 VAL A O 1
ATOM 967 N N . GLU A 1 115 ? -12.836 54.312 19.797 1 93.88 115 GLU A N 1
ATOM 968 C CA . GLU A 1 115 ? -11.555 53.938 20.406 1 93.88 115 GLU A CA 1
ATOM 969 C C . GLU A 1 115 ? -11.547 52.5 20.859 1 93.88 115 GLU A C 1
ATOM 971 O O . GLU A 1 115 ? -10.555 51.781 20.672 1 93.88 115 GLU A O 1
ATOM 976 N N . ASP A 1 116 ? -12.641 52.125 21.406 1 94 116 ASP A N 1
ATOM 977 C CA . ASP A 1 116 ? -12.758 50.719 21.812 1 94 116 ASP A CA 1
ATOM 978 C C . ASP A 1 116 ? -12.672 49.781 20.609 1 94 116 ASP A C 1
ATOM 980 O O . ASP A 1 116 ? -12.039 48.719 20.672 1 94 116 ASP A O 1
ATOM 984 N N . THR A 1 117 ? -13.328 50.156 19.531 1 94.44 117 THR A N 1
ATOM 985 C CA . THR A 1 117 ? -13.336 49.344 18.312 1 94.44 117 THR A CA 1
ATOM 986 C C . THR A 1 117 ? -11.953 49.312 17.672 1 94.44 117 THR A C 1
ATOM 988 O O . THR A 1 117 ? -11.531 48.281 17.141 1 94.44 117 THR A O 1
ATOM 991 N N . PHE A 1 118 ? -11.227 50.406 17.734 1 94.12 118 PHE A N 1
ATOM 992 C CA . PHE A 1 118 ? -9.859 50.438 17.219 1 94.12 118 PHE A CA 1
ATOM 993 C C . PHE A 1 118 ? -8.977 49.469 18 1 94.12 118 PHE A C 1
ATOM 995 O O . PHE A 1 118 ? -8.172 48.719 17.422 1 94.12 118 PHE A O 1
ATOM 1002 N N . GLN A 1 119 ? -9.117 49.438 19.219 1 91.19 119 GLN A N 1
ATOM 1003 C CA . GLN A 1 119 ? -8.305 48.562 20.062 1 91.19 119 GLN A CA 1
ATOM 1004 C C . GLN A 1 119 ? -8.492 47.094 19.672 1 91.19 119 GLN A C 1
ATOM 1006 O O . GLN A 1 119 ? -7.52 46.344 19.609 1 91.19 119 GLN A O 1
ATOM 1011 N N . LYS A 1 120 ? -9.641 46.75 19.391 1 89.88 120 LYS A N 1
ATOM 1012 C CA . LYS A 1 120 ? -9.945 45.375 19 1 89.88 120 LYS A CA 1
ATOM 1013 C C . LYS A 1 120 ? -9.453 45.062 17.594 1 89.88 120 LYS A C 1
ATOM 1015 O O . LYS A 1 120 ? -8.867 44 17.344 1 89.88 120 LYS A O 1
ATOM 1020 N N . ALA A 1 121 ? -9.695 45.969 16.734 1 91.81 121 ALA A N 1
ATOM 1021 C CA . ALA A 1 121 ? -9.445 45.75 15.32 1 91.81 121 ALA A CA 1
ATOM 1022 C C . ALA A 1 121 ? -7.945 45.781 15.023 1 91.81 121 ALA A C 1
ATOM 1024 O O . ALA A 1 121 ? -7.449 44.969 14.242 1 91.81 121 ALA A O 1
ATOM 1025 N N . LEU A 1 122 ? -7.156 46.656 15.633 1 87.88 122 LEU A N 1
ATOM 1026 C CA . LEU A 1 122 ? -5.754 46.875 15.297 1 87.88 122 LEU A CA 1
ATOM 1027 C C . LEU A 1 122 ? -4.898 45.719 15.758 1 87.88 122 LEU A C 1
ATOM 1029 O O . LEU A 1 122 ? -3.885 45.375 15.133 1 87.88 122 LEU A O 1
ATOM 1033 N N . LEU A 1 123 ? -5.258 45.062 16.781 1 77.38 123 LEU A N 1
ATOM 1034 C CA . LEU A 1 123 ? -4.488 43.938 17.297 1 77.38 123 LEU A CA 1
ATOM 1035 C C . LEU A 1 123 ? -4.727 42.688 16.469 1 77.38 123 LEU A C 1
ATOM 1037 O O . LEU A 1 123 ? -3.867 41.781 16.406 1 77.38 123 LEU A O 1
ATOM 1041 N N . THR A 1 124 ? -5.797 42.656 15.789 1 78.12 124 THR A N 1
ATOM 1042 C CA . THR A 1 124 ? -6.207 41.438 15.109 1 78.12 124 THR A CA 1
ATOM 1043 C C . THR A 1 124 ? -5.867 41.5 13.625 1 78.12 124 THR A C 1
ATOM 1045 O O . THR A 1 124 ? -5.648 40.469 12.984 1 78.12 124 THR A O 1
ATOM 1048 N N . CYS A 1 125 ? -5.891 42.719 13.18 1 82.62 125 CYS A N 1
ATOM 1049 C CA . CYS A 1 125 ? -5.828 42.812 11.727 1 82.62 125 CYS A CA 1
ATOM 1050 C C . CYS A 1 125 ? -4.742 43.781 11.297 1 82.62 125 CYS A C 1
ATOM 1052 O O . CYS A 1 125 ? -4.852 45 11.539 1 82.62 125 CYS A O 1
ATOM 1054 N N . HIS A 1 126 ? -3.752 43.281 10.648 1 81.12 126 HIS A N 1
ATOM 1055 C CA . HIS A 1 126 ? -2.707 44.125 10.078 1 81.12 126 HIS A CA 1
ATOM 1056 C C . HIS A 1 126 ? -3.105 44.625 8.695 1 81.12 126 HIS A C 1
ATOM 1058 O O . HIS A 1 126 ? -2.48 44.281 7.695 1 81.12 126 HIS A O 1
ATOM 1064 N N . HIS A 1 127 ? -4.102 45.438 8.711 1 86.19 127 HIS A N 1
ATOM 1065 C CA . HIS A 1 127 ? -4.637 46 7.484 1 86.19 127 HIS A CA 1
ATOM 1066 C C . HIS A 1 127 ? -4.234 47.469 7.336 1 86.19 127 HIS A C 1
ATOM 1068 O O . HIS A 1 127 ? -4.5 48.281 8.219 1 86.19 127 HIS A O 1
ATOM 1074 N N . ILE A 1 128 ? -3.688 47.844 6.25 1 85.38 128 ILE A N 1
ATOM 1075 C CA . ILE A 1 128 ? -3.066 49.156 6.035 1 85.38 128 ILE A CA 1
ATOM 1076 C C . ILE A 1 128 ? -4.129 50.25 6.117 1 85.38 128 ILE A C 1
ATOM 1078 O O . ILE A 1 128 ? -3.934 51.25 6.797 1 85.38 128 ILE A O 1
ATOM 1082 N N . ASP A 1 129 ? -5.254 50.094 5.457 1 89.56 129 ASP A N 1
ATOM 1083 C CA . ASP A 1 129 ? -6.289 51.125 5.426 1 89.56 129 ASP A CA 1
ATOM 1084 C C . ASP A 1 129 ? -6.895 51.344 6.809 1 89.56 129 ASP A C 1
ATOM 1086 O O . ASP A 1 129 ? -7.258 52.469 7.168 1 89.56 129 ASP A O 1
ATOM 1090 N N . LEU A 1 130 ? -7.02 50.281 7.5 1 92.62 130 LEU A N 1
ATOM 1091 C CA . LEU A 1 130 ? -7.52 50.375 8.867 1 92.62 130 LEU A CA 1
ATOM 1092 C C . LEU A 1 130 ? -6.57 51.219 9.734 1 92.62 130 LEU A C 1
ATOM 1094 O O . LEU A 1 130 ? -7.008 52.094 10.477 1 92.62 130 LEU A O 1
ATOM 1098 N N . TRP A 1 131 ? -5.395 51 9.602 1 91.12 131 TRP A N 1
ATOM 1099 C CA . TRP A 1 131 ? -4.395 51.688 10.398 1 91.12 131 TRP A CA 1
ATOM 1100 C C . TRP A 1 131 ? -4.285 53.156 9.953 1 91.12 131 TRP A C 1
ATOM 1102 O O . TRP A 1 131 ? -4.055 54.031 10.773 1 91.12 131 TRP A O 1
ATOM 1112 N N . LYS A 1 132 ? -4.41 53.375 8.703 1 92 132 LYS A N 1
ATOM 1113 C CA . LYS A 1 132 ? -4.461 54.75 8.219 1 92 132 LYS A CA 1
ATOM 1114 C C . LYS A 1 132 ? -5.633 55.5 8.836 1 92 132 LYS A C 1
ATOM 1116 O O . LYS A 1 132 ? -5.492 56.656 9.219 1 92 132 LYS A O 1
ATOM 1121 N N . THR A 1 133 ? -6.734 54.844 8.867 1 94.31 133 THR A N 1
ATOM 1122 C CA . THR A 1 133 ? -7.898 55.469 9.5 1 94.31 133 THR A CA 1
ATOM 1123 C C . THR A 1 133 ? -7.617 55.781 10.969 1 94.31 133 THR A C 1
ATOM 1125 O O . THR A 1 133 ? -8.07 56.812 11.484 1 94.31 133 THR A O 1
ATOM 1128 N N . TYR A 1 134 ? -6.949 54.969 11.617 1 94.69 134 TYR A N 1
ATOM 1129 C CA . TYR A 1 134 ? -6.555 55.188 13.008 1 94.69 134 TYR A CA 1
ATOM 1130 C C . TYR A 1 134 ? -5.684 56.406 13.148 1 94.69 134 TYR A C 1
ATOM 1132 O O . TYR A 1 134 ? -5.941 57.281 14 1 94.69 134 TYR A O 1
ATOM 1140 N N . THR A 1 135 ? -4.668 56.531 12.289 1 94.62 135 THR A N 1
ATOM 1141 C CA . THR A 1 135 ? -3.789 57.688 12.359 1 94.62 135 THR A CA 1
ATOM 1142 C C . THR A 1 135 ? -4.551 58.969 12.016 1 94.62 135 THR A C 1
ATOM 1144 O O . THR A 1 135 ? -4.312 60.031 12.609 1 94.62 135 THR A O 1
ATOM 1147 N N . ASP A 1 136 ? -5.457 58.906 11.078 1 94.06 136 ASP A N 1
ATOM 1148 C CA . ASP A 1 136 ? -6.293 60.031 10.742 1 94.06 136 ASP A CA 1
ATOM 1149 C C . ASP A 1 136 ? -7.16 60.469 11.922 1 94.06 136 ASP A C 1
ATOM 1151 O O . ASP A 1 136 ? -7.32 61.656 12.188 1 94.06 136 ASP A O 1
ATOM 1155 N N . TYR A 1 137 ? -7.652 59.5 12.547 1 94.69 137 TYR A N 1
ATOM 1156 C CA . TYR A 1 137 ? -8.492 59.75 13.711 1 94.69 137 TYR A CA 1
ATOM 1157 C C . TYR A 1 137 ? -7.695 60.438 14.82 1 94.69 137 TYR A C 1
ATOM 1159 O O . TYR A 1 137 ? -8.133 61.438 15.383 1 94.69 137 TYR A O 1
ATOM 1167 N N . ILE A 1 138 ? -6.547 59.969 15.125 1 94.38 138 ILE A N 1
ATOM 1168 C CA . ILE A 1 138 ? -5.723 60.5 16.203 1 94.38 138 ILE A CA 1
ATOM 1169 C C . ILE A 1 138 ? -5.238 61.906 15.828 1 94.38 138 ILE A C 1
ATOM 1171 O O . ILE A 1 138 ? -5.203 62.812 16.672 1 94.38 138 ILE A O 1
ATOM 1175 N N . ARG A 1 139 ? -4.91 62.094 14.609 1 92.56 139 ARG A N 1
ATOM 1176 C CA . ARG A 1 139 ? -4.457 63.375 14.117 1 92.56 139 ARG A CA 1
ATOM 1177 C C . ARG A 1 139 ? -5.547 64.438 14.281 1 92.56 139 ARG A C 1
ATOM 1179 O O . ARG A 1 139 ? -5.254 65.625 14.586 1 92.56 139 ARG A O 1
ATOM 1186 N N . SER A 1 140 ? -6.773 64.062 14.109 1 91.06 140 SER A N 1
ATOM 1187 C CA . SER A 1 140 ? -7.891 65 14.148 1 91.06 140 SER A CA 1
ATOM 1188 C C . SER A 1 140 ? -8.336 65.25 15.578 1 91.06 140 SER A C 1
ATOM 1190 O O . SER A 1 140 ? -8.867 66.312 15.875 1 91.06 140 SER A O 1
ATOM 1192 N N . ARG A 1 141 ? -8.07 64.375 16.516 1 88.75 141 ARG A N 1
ATOM 1193 C CA . ARG A 1 141 ? -8.719 64.5 17.812 1 88.75 141 ARG A CA 1
ATOM 1194 C C . ARG A 1 141 ? -7.684 64.688 18.922 1 88.75 141 ARG A C 1
ATOM 1196 O O . ARG A 1 141 ? -8.023 65.188 20 1 88.75 141 ARG A O 1
ATOM 1203 N N . LYS A 1 142 ? -6.477 64.375 18.609 1 89 142 LYS A N 1
ATOM 1204 C CA . LYS A 1 142 ? -5.492 64.375 19.688 1 89 142 LYS A CA 1
ATOM 1205 C C . LYS A 1 142 ? -4.375 65.438 19.406 1 89 142 LYS A C 1
ATOM 1207 O O . LYS A 1 142 ? -4.441 66.125 18.422 1 89 142 LYS A O 1
ATOM 1212 N N . SER A 1 143 ? -3.422 65.438 20.375 1 89.62 143 SER A N 1
ATOM 1213 C CA . SER A 1 143 ? -2.297 66.312 20.281 1 89.62 143 SER A CA 1
ATOM 1214 C C . SER A 1 143 ? -1.306 65.875 19.219 1 89.62 143 SER A C 1
ATOM 1216 O O . SER A 1 143 ? -1.372 64.75 18.719 1 89.62 143 SER A O 1
ATOM 1218 N N . ARG A 1 144 ? -0.501 66.812 18.859 1 90.44 144 ARG A N 1
ATOM 1219 C CA . ARG A 1 144 ? 0.52 66.562 17.859 1 90.44 144 ARG A CA 1
ATOM 1220 C C . ARG A 1 144 ? 1.475 65.5 18.328 1 90.44 144 ARG A C 1
ATOM 1222 O O . ARG A 1 144 ? 1.908 64.625 17.531 1 90.44 144 ARG A O 1
ATOM 1229 N N . THR A 1 145 ? 1.834 65.562 19.562 1 91.31 145 THR A N 1
ATOM 1230 C CA . THR A 1 145 ? 2.721 64.5 20.125 1 91.31 145 THR A CA 1
ATOM 1231 C C . THR A 1 145 ? 2.078 63.156 20.047 1 91.31 145 THR A C 1
ATOM 1233 O O . THR A 1 145 ? 2.736 62.188 19.688 1 91.31 145 THR A O 1
ATOM 1236 N N . GLU A 1 146 ? 0.764 63.094 20.328 1 93.5 146 GLU A N 1
ATOM 1237 C CA . GLU A 1 146 ? 0.04 61.812 20.266 1 93.5 146 GLU A CA 1
ATOM 1238 C C . GLU A 1 146 ? -0.085 61.344 18.828 1 93.5 146 GLU A C 1
ATOM 1240 O O . GLU A 1 146 ? -0.04 60.125 18.562 1 93.5 146 GLU A O 1
ATOM 1245 N N . ALA A 1 147 ? -0.289 62.25 17.953 1 94.38 147 ALA A N 1
ATOM 1246 C CA . ALA A 1 147 ? -0.367 61.906 16.547 1 94.38 147 ALA A CA 1
ATOM 1247 C C . ALA A 1 147 ? 0.958 61.312 16.047 1 94.38 147 ALA A C 1
ATOM 1249 O O . ALA A 1 147 ? 0.976 60.344 15.297 1 94.38 147 ALA A O 1
ATOM 1250 N N . THR A 1 148 ? 2.047 61.969 16.453 1 93.75 148 THR A N 1
ATOM 1251 C CA . THR A 1 148 ? 3.365 61.469 16.078 1 93.75 148 THR A CA 1
ATOM 1252 C C . THR A 1 148 ? 3.58 60.062 16.609 1 93.75 148 THR A C 1
ATOM 1254 O O . THR A 1 148 ? 4.105 59.188 15.906 1 93.75 148 THR A O 1
ATOM 1257 N N . GLU A 1 149 ? 3.176 59.844 17.797 1 94.19 149 GLU A N 1
ATOM 1258 C CA . GLU A 1 149 ? 3.291 58.5 18.391 1 94.19 149 GLU A CA 1
ATOM 1259 C C . GLU A 1 149 ? 2.43 57.5 17.656 1 94.19 149 GLU A C 1
ATOM 1261 O O . GLU A 1 149 ? 2.818 56.344 17.5 1 94.19 149 GLU A O 1
ATOM 1266 N N . ALA A 1 150 ? 1.284 57.875 17.25 1 94.06 150 ALA A N 1
ATOM 1267 C CA . ALA A 1 150 ? 0.39 57 16.5 1 94.06 150 ALA A CA 1
ATOM 1268 C C . ALA A 1 150 ? 1.012 56.594 15.164 1 94.06 150 ALA A C 1
ATOM 1270 O O . ALA A 1 150 ? 0.915 55.406 14.766 1 94.06 150 ALA A O 1
ATOM 1271 N N . TYR A 1 151 ? 1.588 57.562 14.477 1 94.31 151 TYR A N 1
ATOM 1272 C CA . TYR A 1 151 ? 2.264 57.25 13.219 1 94.31 151 TYR A CA 1
ATOM 1273 C C . TYR A 1 151 ? 3.412 56.25 13.453 1 94.31 151 TYR A C 1
ATOM 1275 O O . TYR A 1 151 ? 3.568 55.281 12.703 1 94.31 151 TYR A O 1
ATOM 1283 N N . GLU A 1 152 ? 4.168 56.469 14.5 1 92.5 152 GLU A N 1
ATOM 1284 C CA . GLU A 1 152 ? 5.281 55.594 14.828 1 92.5 152 GLU A CA 1
ATOM 1285 C C . GLU A 1 152 ? 4.789 54.188 15.188 1 92.5 152 GLU A C 1
ATOM 1287 O O . GLU A 1 152 ? 5.41 53.188 14.812 1 92.5 152 GLU A O 1
ATOM 1292 N N . PHE A 1 153 ? 3.768 54.188 15.891 1 90.88 153 PHE A N 1
ATOM 1293 C CA . PHE A 1 153 ? 3.148 52.906 16.281 1 90.88 153 PHE A CA 1
ATOM 1294 C C . PHE A 1 153 ? 2.682 52.156 15.039 1 90.88 153 PHE A C 1
ATOM 1296 O O . PHE A 1 153 ? 2.902 50.938 14.938 1 90.88 153 PHE A O 1
ATOM 1303 N N . ALA A 1 154 ? 2.041 52.781 14.133 1 91.06 154 ALA A N 1
ATOM 1304 C CA . ALA A 1 154 ? 1.555 52.188 12.906 1 91.06 154 ALA A CA 1
ATOM 1305 C C . ALA A 1 154 ? 2.713 51.656 12.055 1 91.06 154 ALA A C 1
ATOM 1307 O O . ALA A 1 154 ? 2.643 50.562 11.5 1 91.06 154 ALA A O 1
ATOM 1308 N N . LEU A 1 155 ? 3.785 52.375 11.977 1 90.12 155 LEU A N 1
ATOM 1309 C CA . LEU A 1 155 ? 4.934 52 11.164 1 90.12 155 LEU A CA 1
ATOM 1310 C C . LEU A 1 155 ? 5.668 50.812 11.773 1 90.12 155 LEU A C 1
ATOM 1312 O O . LEU A 1 155 ? 6.23 49.969 11.047 1 90.12 155 LEU A O 1
ATOM 1316 N N . LYS A 1 156 ? 5.633 50.688 13.008 1 84.81 156 LYS A N 1
ATOM 1317 C CA . LYS A 1 156 ? 6.262 49.562 13.695 1 84.81 156 LYS A CA 1
ATOM 1318 C C . LYS A 1 156 ? 5.551 48.25 13.367 1 84.81 156 LYS A C 1
ATOM 1320 O O . LYS A 1 156 ? 6.195 47.219 13.211 1 84.81 156 LYS A O 1
ATOM 1325 N N . HIS A 1 157 ? 4.281 48.312 13.211 1 81.69 157 HIS A N 1
ATOM 1326 C CA . HIS A 1 157 ? 3.488 47.125 13.023 1 81.69 157 HIS A CA 1
ATOM 1327 C C . HIS A 1 157 ? 3.34 46.781 11.547 1 81.69 157 HIS A C 1
ATOM 1329 O O . HIS A 1 157 ? 3.242 45.594 11.18 1 81.69 157 HIS A O 1
ATOM 1335 N N . LEU A 1 158 ? 3.316 47.812 10.695 1 84.12 158 LEU A N 1
ATOM 1336 C CA . LEU A 1 158 ? 3.043 47.594 9.281 1 84.12 158 LEU A CA 1
ATOM 1337 C C . LEU A 1 158 ? 4.297 47.812 8.445 1 84.12 158 LEU A C 1
ATOM 1339 O O . LEU A 1 158 ? 4.258 47.688 7.219 1 84.12 158 LEU A O 1
ATOM 1343 N N . GLY A 1 159 ? 5.301 48.094 9.031 1 74.19 159 GLY A N 1
ATOM 1344 C CA . GLY A 1 159 ? 6.473 48.625 8.344 1 74.19 159 GLY A CA 1
ATOM 1345 C C . GLY A 1 159 ? 7.023 47.656 7.297 1 74.19 159 GLY A C 1
ATOM 1346 O O . GLY A 1 159 ? 7.773 48.094 6.41 1 74.19 159 GLY A O 1
ATOM 1347 N N . LEU A 1 160 ? 6.59 46.5 7.305 1 79.94 160 LEU A N 1
ATOM 1348 C CA . LEU A 1 160 ? 7.195 45.562 6.383 1 79.94 160 LEU A CA 1
ATOM 1349 C C . LEU A 1 160 ? 6.281 45.281 5.188 1 79.94 160 LEU A C 1
ATOM 1351 O O . LEU A 1 160 ? 6.656 44.594 4.254 1 79.94 160 LEU A O 1
ATOM 1355 N N . ASP A 1 161 ? 5.188 45.969 5.141 1 86.19 161 ASP A N 1
ATOM 1356 C CA . ASP A 1 161 ? 4.273 45.812 4.012 1 86.19 161 ASP A CA 1
ATOM 1357 C C . ASP A 1 161 ? 4.719 46.688 2.838 1 86.19 161 ASP A C 1
ATOM 1359 O O . ASP A 1 161 ? 5.117 47.844 3.027 1 86.19 161 ASP A O 1
ATOM 1363 N N . ILE A 1 162 ? 4.59 46.25 1.667 1 89.06 162 ILE A N 1
ATOM 1364 C CA . ILE A 1 162 ? 5.059 46.969 0.486 1 89.06 162 ILE A CA 1
ATOM 1365 C C . ILE A 1 162 ? 4.113 48.125 0.172 1 89.06 162 ILE A C 1
ATOM 1367 O O . ILE A 1 162 ? 4.473 49.062 -0.565 1 89.06 162 ILE A O 1
ATOM 1371 N N . GLN A 1 163 ? 2.926 48.125 0.669 1 88.12 163 GLN A N 1
ATOM 1372 C CA . GLN A 1 163 ? 1.933 49.156 0.394 1 88.12 163 GLN A CA 1
ATOM 1373 C C . GLN A 1 163 ? 1.943 50.25 1.476 1 88.12 163 GLN A C 1
ATOM 1375 O O . GLN A 1 163 ? 1.005 51.031 1.578 1 88.12 163 GLN A O 1
ATOM 1380 N N . ILE A 1 164 ? 2.955 50.344 2.203 1 91.12 164 ILE A N 1
ATOM 1381 C CA . ILE A 1 164 ? 3.004 51.25 3.352 1 91.12 164 ILE A CA 1
ATOM 1382 C C . ILE A 1 164 ? 3.307 52.656 2.879 1 91.12 164 ILE A C 1
ATOM 1384 O O . ILE A 1 164 ? 3.303 53.594 3.678 1 91.12 164 ILE A O 1
ATOM 1388 N N . ASN A 1 165 ? 3.547 52.875 1.601 1 92.69 165 ASN A N 1
ATOM 1389 C CA . ASN A 1 165 ? 3.938 54.188 1.054 1 92.69 165 ASN A CA 1
ATOM 1390 C C . ASN A 1 165 ? 2.928 55.25 1.412 1 92.69 165 ASN A C 1
ATOM 1392 O O . ASN A 1 165 ? 3.309 56.406 1.698 1 92.69 165 ASN A O 1
ATOM 1396 N N . HIS A 1 166 ? 1.688 54.906 1.461 1 91.75 166 HIS A N 1
ATOM 1397 C CA . HIS A 1 166 ? 0.653 55.906 1.758 1 91.75 166 HIS A CA 1
ATOM 1398 C C . HIS A 1 166 ? 0.761 56.406 3.195 1 91.75 166 HIS A C 1
ATOM 1400 O O . HIS A 1 166 ? 0.521 57.562 3.471 1 91.75 166 HIS A O 1
ATOM 1406 N N . LEU A 1 167 ? 1.083 55.531 4.016 1 93.31 167 LEU A N 1
ATOM 1407 C CA . LEU A 1 167 ? 1.242 55.906 5.414 1 93.31 167 LEU A CA 1
ATOM 1408 C C . LEU A 1 167 ? 2.465 56.812 5.594 1 93.31 167 LEU A C 1
ATOM 1410 O O . LEU A 1 167 ? 2.42 57.781 6.344 1 93.31 167 LEU A O 1
ATOM 1414 N N . TRP A 1 168 ? 3.529 56.438 4.973 1 94.25 168 TRP A N 1
ATOM 1415 C CA . TRP A 1 168 ? 4.723 57.281 5.012 1 94.25 168 TRP A CA 1
ATOM 1416 C C . TRP A 1 168 ? 4.434 58.656 4.449 1 94.25 168 TRP A C 1
ATOM 1418 O O . TRP A 1 168 ? 4.855 59.656 5.02 1 94.25 168 TRP A O 1
ATOM 1428 N N . ASN A 1 169 ? 3.754 58.719 3.348 1 94.56 169 ASN A N 1
ATOM 1429 C CA . ASN A 1 169 ? 3.377 60 2.746 1 94.56 169 ASN A CA 1
ATOM 1430 C C . ASN A 1 169 ? 2.561 60.844 3.713 1 94.56 169 ASN A C 1
ATOM 1432 O O . ASN A 1 169 ? 2.824 62.031 3.865 1 94.56 169 ASN A O 1
ATOM 1436 N N . ASP A 1 170 ? 1.62 60.25 4.312 1 94.38 170 ASP A N 1
ATOM 1437 C CA . ASP A 1 170 ? 0.784 60.969 5.273 1 94.38 170 ASP A CA 1
ATOM 1438 C C . ASP A 1 170 ? 1.615 61.469 6.441 1 94.38 170 ASP A C 1
ATOM 1440 O O . ASP A 1 170 ? 1.404 62.594 6.906 1 94.38 170 ASP A O 1
ATOM 1444 N N . TYR A 1 171 ? 2.502 60.688 6.926 1 95.19 171 TYR A N 1
ATOM 1445 C CA . TYR A 1 171 ? 3.35 61.062 8.047 1 95.19 171 TYR A CA 1
ATOM 1446 C C . TYR A 1 171 ? 4.234 62.25 7.688 1 95.19 171 TYR A C 1
ATOM 1448 O O . TYR A 1 171 ? 4.328 63.219 8.445 1 95.19 171 TYR A O 1
ATOM 1456 N N . ILE A 1 172 ? 4.832 62.219 6.516 1 96.12 172 ILE A N 1
ATOM 1457 C CA . ILE A 1 172 ? 5.715 63.281 6.055 1 96.12 172 ILE A CA 1
ATOM 1458 C C . ILE A 1 172 ? 4.918 64.562 5.871 1 96.12 172 ILE A C 1
ATOM 1460 O O . ILE A 1 172 ? 5.355 65.688 6.289 1 96.12 172 ILE A O 1
ATOM 1464 N N . VAL A 1 173 ? 3.754 64.5 5.289 1 95.06 173 VAL A N 1
ATOM 1465 C CA . VAL A 1 173 ? 2.889 65.688 5.098 1 95.06 173 VAL A CA 1
ATOM 1466 C C . VAL A 1 173 ? 2.484 66.25 6.453 1 95.06 173 VAL A C 1
ATOM 1468 O O . VAL A 1 173 ? 2.447 67.438 6.637 1 95.06 173 VAL A O 1
ATOM 1471 N N . PHE A 1 174 ? 2.227 65.375 7.391 1 95.5 174 PHE A N 1
ATOM 1472 C CA . PHE A 1 174 ? 1.872 65.812 8.742 1 95.5 174 PHE A CA 1
ATOM 1473 C C . PHE A 1 174 ? 2.992 66.625 9.375 1 95.5 174 PHE A C 1
ATOM 1475 O O . PHE A 1 174 ? 2.74 67.625 9.992 1 95.5 174 PHE A O 1
ATOM 1482 N N . ILE A 1 175 ? 4.191 66.188 9.148 1 95.31 175 ILE A N 1
ATOM 1483 C CA . ILE A 1 175 ? 5.332 66.875 9.695 1 95.31 175 ILE A CA 1
ATOM 1484 C C . ILE A 1 175 ? 5.527 68.188 8.945 1 95.31 175 ILE A C 1
ATOM 1486 O O . ILE A 1 175 ? 5.812 69.25 9.555 1 95.31 175 ILE A O 1
ATOM 1490 N N . GLN A 1 176 ? 5.344 68.188 7.648 1 94.06 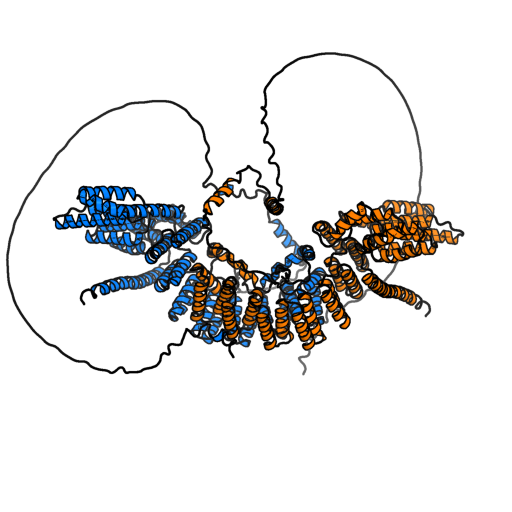176 GLN A N 1
ATOM 1491 C CA . GLN A 1 176 ? 5.516 69.375 6.809 1 94.06 176 GLN A CA 1
ATOM 1492 C C . GLN A 1 176 ? 4.504 70.438 7.168 1 94.06 176 GLN A C 1
ATOM 1494 O O . GLN A 1 176 ? 4.816 71.625 7.109 1 94.06 176 GLN A O 1
ATOM 1499 N N . GLU A 1 177 ? 3.346 70.125 7.535 1 92.44 177 GLU A N 1
ATOM 1500 C CA . GLU A 1 177 ? 2.258 71.062 7.809 1 92.44 177 GLU A CA 1
ATOM 1501 C C . GLU A 1 177 ? 2.424 71.688 9.172 1 92.44 177 GLU A C 1
ATOM 1503 O O . GLU A 1 177 ? 1.734 72.688 9.492 1 92.44 177 GLU A O 1
ATOM 1508 N N . TRP A 1 178 ? 3.365 71.125 9.867 1 92.12 178 TRP A N 1
ATOM 1509 C CA . TRP A 1 178 ? 3.633 71.75 11.172 1 92.12 178 TRP A CA 1
ATOM 1510 C C . TRP A 1 178 ? 4.188 73.125 11.039 1 92.12 178 TRP A C 1
ATOM 1512 O O . TRP A 1 178 ? 5.121 73.375 10.266 1 92.12 178 TRP A O 1
ATOM 1522 N N . GLU A 1 179 ? 3.627 74.188 11.727 1 91.5 179 GLU A N 1
ATOM 1523 C CA . GLU A 1 179 ? 4.133 75.562 11.727 1 91.5 179 GLU A CA 1
ATOM 1524 C C . GLU A 1 179 ? 4.883 75.875 13.016 1 91.5 179 GLU A C 1
ATOM 1526 O O . GLU A 1 179 ? 4.266 76.125 14.055 1 91.5 179 GLU A O 1
ATOM 1531 N N . PRO A 1 180 ? 6.141 75.875 12.867 1 90.94 180 PRO A N 1
ATOM 1532 C CA . PRO A 1 180 ? 6.949 76.125 14.062 1 90.94 180 PRO A CA 1
ATOM 1533 C C . PRO A 1 180 ? 6.762 77.5 14.633 1 90.94 180 PRO A C 1
ATOM 1535 O O . PRO A 1 180 ? 6.59 78.5 13.875 1 90.94 180 PRO A O 1
ATOM 1538 N N . ARG A 1 181 ? 6.793 77.688 15.867 1 91.56 181 ARG A N 1
ATOM 1539 C CA . ARG A 1 181 ? 6.582 78.938 16.547 1 91.56 181 ARG A CA 1
ATOM 1540 C C . ARG A 1 181 ? 7.914 79.625 16.875 1 91.56 181 ARG A C 1
ATOM 1542 O O . ARG A 1 181 ? 7.961 80.812 17.094 1 91.56 181 ARG A O 1
ATOM 1549 N N . ASN A 1 182 ? 8.984 78.812 17.094 1 91.94 182 ASN A N 1
ATOM 1550 C CA . ASN A 1 182 ? 10.312 79.312 17.438 1 91.94 182 ASN A CA 1
ATOM 1551 C C . ASN A 1 182 ? 11.398 78.562 16.656 1 91.94 182 ASN A C 1
ATOM 1553 O O . ASN A 1 182 ? 11.109 77.688 15.867 1 91.94 182 ASN A O 1
ATOM 1557 N N . ALA A 1 183 ? 12.586 79.062 16.75 1 90.31 183 ALA A N 1
ATOM 1558 C CA . ALA A 1 183 ? 13.727 78.5 16 1 90.31 183 ALA A CA 1
ATOM 1559 C C . ALA A 1 183 ? 14.016 77.062 16.406 1 90.31 183 ALA A C 1
ATOM 1561 O O . ALA A 1 183 ? 14.438 76.25 15.586 1 90.31 183 ALA A O 1
ATOM 1562 N N . GLN A 1 184 ? 13.805 76.875 17.656 1 91.38 184 GLN A N 1
ATOM 1563 C CA . GLN A 1 184 ? 14.039 75.5 18.141 1 91.38 184 GLN A CA 1
ATOM 1564 C C . GLN A 1 184 ? 13.07 74.5 17.5 1 91.38 184 GLN A C 1
ATOM 1566 O O . GLN A 1 184 ? 13.469 73.438 17.125 1 91.38 184 GLN A O 1
ATOM 1571 N N . GLU A 1 185 ? 11.844 74.875 17.328 1 92.62 185 GLU A N 1
ATOM 1572 C CA . GLU A 1 185 ? 10.836 74.062 16.703 1 92.62 185 GLU A CA 1
ATOM 1573 C C . GLU A 1 185 ? 11.125 73.875 15.211 1 92.62 185 GLU A C 1
ATOM 1575 O O . GLU A 1 185 ? 10.82 72.812 14.648 1 92.62 185 GLU A O 1
ATOM 1580 N N . GLU A 1 186 ? 11.68 74.875 14.648 1 93 186 GLU A N 1
ATOM 1581 C CA . GLU A 1 186 ? 12.047 74.75 13.242 1 93 186 GLU A CA 1
ATOM 1582 C C . GLU A 1 186 ? 13.141 73.688 13.031 1 93 186 GLU A C 1
ATOM 1584 O O . GLU A 1 186 ? 13.109 72.938 12.062 1 93 186 GLU A O 1
ATOM 1589 N N . ASN A 1 187 ? 14.07 73.75 13.969 1 92.88 187 ASN A N 1
ATOM 1590 C CA . ASN A 1 187 ? 15.133 72.75 13.906 1 92.88 187 ASN A CA 1
ATOM 1591 C C . ASN A 1 187 ? 14.594 71.375 14.141 1 92.88 187 ASN A C 1
ATOM 1593 O O . ASN A 1 187 ? 15.016 70.375 13.484 1 92.88 187 ASN A O 1
ATOM 1597 N N . THR A 1 188 ? 13.703 71.25 15.078 1 93.5 188 THR A N 1
ATOM 1598 C CA . THR A 1 188 ? 13.094 70 15.375 1 93.5 188 THR A CA 1
ATOM 1599 C C . THR A 1 188 ? 12.305 69.438 14.172 1 93.5 188 THR A C 1
ATOM 1601 O O . THR A 1 188 ? 12.336 68.25 13.867 1 93.5 188 THR A O 1
ATOM 1604 N N . LYS A 1 189 ? 11.531 70.25 13.508 1 94.44 189 LYS A N 1
ATOM 1605 C CA . LYS A 1 189 ? 10.781 69.875 12.305 1 94.44 189 LYS A CA 1
ATOM 1606 C C . LYS A 1 189 ? 11.711 69.375 11.211 1 94.44 189 LYS A C 1
ATOM 1608 O O . LYS A 1 189 ? 11.422 68.375 10.586 1 94.44 189 LYS A O 1
ATOM 1613 N N . ARG A 1 190 ? 12.812 70.062 11.008 1 94 190 ARG A N 1
ATOM 1614 C CA . ARG A 1 190 ? 13.781 69.688 9.992 1 94 190 ARG A CA 1
ATOM 1615 C C . ARG A 1 190 ? 14.367 68.312 10.297 1 94 190 ARG A C 1
ATOM 1617 O O . ARG A 1 190 ? 14.516 67.5 9.398 1 94 190 ARG A O 1
ATOM 1624 N N . ASP A 1 191 ? 14.68 68.125 11.547 1 94.88 191 ASP A N 1
ATOM 1625 C CA . ASP A 1 191 ? 15.258 66.875 11.953 1 94.88 191 ASP A CA 1
ATOM 1626 C C . ASP A 1 191 ? 14.25 65.75 11.797 1 94.88 191 ASP A C 1
ATOM 1628 O O . ASP A 1 191 ? 14.609 64.625 11.391 1 94.88 191 ASP A O 1
ATOM 1632 N N . GLN A 1 192 ? 13.008 66 12.18 1 95.06 192 GLN A N 1
ATOM 1633 C CA . GLN A 1 192 ? 11.961 64.938 12.047 1 95.06 192 GLN A CA 1
ATOM 1634 C C . GLN A 1 192 ? 11.719 64.625 10.578 1 95.06 192 GLN A C 1
ATOM 1636 O O . GLN A 1 192 ? 11.531 63.438 10.242 1 95.06 192 GLN A O 1
ATOM 1641 N N . LEU A 1 193 ? 11.664 65.562 9.758 1 95.81 193 LEU A N 1
ATOM 1642 C CA . LEU A 1 193 ? 11.469 65.375 8.328 1 95.81 193 LEU A CA 1
ATOM 1643 C C . LEU A 1 193 ? 12.625 64.562 7.738 1 95.81 193 LEU A C 1
ATOM 1645 O O . LEU A 1 193 ? 12.406 63.656 6.949 1 95.81 193 LEU A O 1
ATOM 1649 N N . ARG A 1 194 ? 13.805 64.938 8.117 1 95.12 194 ARG A N 1
ATOM 1650 C CA . ARG A 1 194 ? 14.984 64.188 7.652 1 95.12 194 ARG A CA 1
ATOM 1651 C C . ARG A 1 194 ? 14.922 62.719 8.07 1 95.12 194 ARG A C 1
ATOM 1653 O O . ARG A 1 194 ? 15.148 61.812 7.246 1 95.12 194 ARG A O 1
ATOM 1660 N N . SER A 1 195 ? 14.633 62.594 9.289 1 95.44 195 SER A N 1
ATOM 1661 C CA . SER A 1 195 ? 14.547 61.219 9.805 1 95.44 195 SER A CA 1
ATOM 1662 C C . SER A 1 195 ? 13.469 60.406 9.086 1 95.44 195 SER A C 1
ATOM 1664 O O . SER A 1 195 ? 13.68 59.25 8.742 1 95.44 195 SER A O 1
ATOM 1666 N N . ALA A 1 196 ? 12.305 60.969 8.867 1 95.88 196 ALA A N 1
ATOM 1667 C CA . ALA A 1 196 ? 11.195 60.281 8.211 1 95.88 196 ALA A CA 1
ATOM 1668 C C . ALA A 1 196 ? 11.555 59.906 6.773 1 95.88 196 ALA A C 1
ATOM 1670 O O . ALA A 1 196 ? 11.305 58.781 6.336 1 95.88 196 ALA A O 1
ATOM 1671 N N . TYR A 1 197 ? 12.148 60.844 6.031 1 96.06 197 TYR A N 1
ATOM 1672 C CA . TYR A 1 197 ? 12.57 60.562 4.66 1 96.06 197 TYR A CA 1
ATOM 1673 C C . TYR A 1 197 ? 13.602 59.438 4.629 1 96.06 197 TYR A C 1
ATOM 1675 O O . TYR A 1 197 ? 13.492 58.5 3.832 1 96.06 197 TYR A O 1
ATOM 1683 N N . GLN A 1 198 ? 14.531 59.531 5.496 1 94.75 198 GLN A N 1
ATOM 1684 C CA . GLN A 1 198 ? 15.625 58.562 5.523 1 94.75 198 GLN A CA 1
ATOM 1685 C C . GLN A 1 198 ? 15.109 57.156 5.844 1 94.75 198 GLN A C 1
ATOM 1687 O O . GLN A 1 198 ? 15.555 56.156 5.246 1 94.75 198 GLN A O 1
ATOM 1692 N N . ARG A 1 199 ? 14.227 57.094 6.723 1 93.44 199 ARG A N 1
ATOM 1693 C CA . ARG A 1 199 ? 13.641 55.781 7.066 1 93.44 199 ARG A CA 1
ATOM 1694 C C . ARG A 1 199 ? 12.773 55.281 5.93 1 93.44 199 ARG A C 1
ATOM 1696 O O . ARG A 1 199 ? 12.805 54.094 5.617 1 93.44 199 ARG A O 1
ATOM 1703 N N . ALA A 1 200 ? 11.977 56.094 5.348 1 94.25 200 ALA A N 1
ATOM 1704 C CA . ALA A 1 200 ? 11.094 55.688 4.246 1 94.25 200 ALA A CA 1
ATOM 1705 C C . ALA A 1 200 ? 11.898 55.156 3.07 1 94.25 200 ALA A C 1
ATOM 1707 O O . ALA A 1 200 ? 11.477 54.219 2.406 1 94.25 200 ALA A O 1
ATOM 1708 N N . LEU A 1 201 ? 13.07 55.688 2.838 1 93.75 201 LEU A N 1
ATOM 1709 C CA . LEU A 1 201 ? 13.898 55.312 1.692 1 93.75 201 LEU A CA 1
ATOM 1710 C C . LEU A 1 201 ? 14.492 53.906 1.877 1 93.75 201 LEU A C 1
ATOM 1712 O O . LEU A 1 201 ? 14.891 53.281 0.904 1 93.75 201 LEU A O 1
ATOM 1716 N N . GLN A 1 202 ? 14.5 53.5 3.107 1 90.31 202 GLN A N 1
ATOM 1717 C CA . GLN A 1 202 ? 15.078 52.188 3.391 1 90.31 202 GLN A CA 1
ATOM 1718 C C . GLN A 1 202 ? 13.992 51.125 3.418 1 90.31 202 GLN A C 1
ATOM 1720 O O . GLN A 1 202 ? 14.297 49.938 3.557 1 90.31 202 GLN A O 1
ATOM 1725 N N . THR A 1 203 ? 12.797 51.5 3.25 1 89.56 203 THR A N 1
ATOM 1726 C CA . THR A 1 203 ? 11.672 50.562 3.275 1 89.56 203 THR A CA 1
ATOM 1727 C C . THR A 1 203 ? 11.281 50.156 1.86 1 89.56 203 THR A C 1
ATOM 1729 O O . THR A 1 203 ? 10.93 51 1.038 1 89.56 203 THR A O 1
ATOM 1732 N N . PRO A 1 204 ? 11.383 48.844 1.593 1 90.19 204 PRO A N 1
ATOM 1733 C CA . PRO A 1 204 ? 10.945 48.406 0.265 1 90.19 204 PRO A CA 1
ATOM 1734 C C . PRO A 1 204 ? 9.445 48.562 0.045 1 90.19 204 PRO A C 1
ATOM 1736 O O . PRO A 1 204 ? 8.648 47.75 0.522 1 90.19 204 PRO A O 1
ATOM 1739 N N . MET A 1 205 ? 9.078 49.562 -0.672 1 93.12 205 MET A N 1
ATOM 1740 C CA . MET A 1 205 ? 7.668 49.906 -0.839 1 93.12 205 MET A CA 1
ATOM 1741 C C . MET A 1 205 ? 7.41 50.531 -2.203 1 93.12 205 MET A C 1
ATOM 1743 O O . MET A 1 205 ? 8.352 50.844 -2.932 1 93.12 205 MET A O 1
ATOM 1747 N N . TYR A 1 206 ? 6.156 50.688 -2.48 1 93.12 206 TYR A N 1
ATOM 1748 C CA . TYR A 1 206 ? 5.75 51.344 -3.713 1 93.12 206 TYR A CA 1
ATOM 1749 C C . TYR A 1 206 ? 6.176 52.812 -3.707 1 93.12 206 TYR A C 1
ATOM 1751 O O . TYR A 1 206 ? 6.316 53.438 -2.645 1 93.12 206 TYR A O 1
ATOM 1759 N N . ASN A 1 207 ? 6.445 53.406 -4.816 1 93.12 207 ASN A N 1
ATOM 1760 C CA . ASN A 1 207 ? 6.691 54.844 -5.059 1 93.12 207 ASN A CA 1
ATOM 1761 C C . ASN A 1 207 ? 7.98 55.312 -4.395 1 93.12 207 ASN A C 1
ATOM 1763 O O . ASN A 1 207 ? 8.07 56.438 -3.947 1 93.12 207 ASN A O 1
ATOM 1767 N N . LEU A 1 208 ? 8.875 54.469 -4.258 1 94.5 208 LEU A N 1
ATOM 1768 C CA . LEU A 1 208 ? 10.141 54.812 -3.625 1 94.5 208 LEU A CA 1
ATOM 1769 C C . LEU A 1 208 ? 10.867 55.906 -4.406 1 94.5 208 LEU A C 1
ATOM 1771 O O . LEU A 1 208 ? 11.539 56.75 -3.818 1 94.5 208 LEU A O 1
ATOM 1775 N N . ASP A 1 209 ? 10.727 55.875 -5.684 1 94.5 209 ASP A N 1
ATOM 1776 C CA . ASP A 1 209 ? 11.375 56.875 -6.523 1 94.5 209 ASP A CA 1
ATOM 1777 C C . ASP A 1 209 ? 10.875 58.281 -6.188 1 94.5 209 ASP A C 1
ATOM 1779 O O . ASP A 1 209 ? 11.656 59.25 -6.191 1 94.5 209 ASP A O 1
ATOM 1783 N N . ASN A 1 210 ? 9.633 58.375 -5.922 1 95.5 210 ASN A N 1
ATOM 1784 C CA . ASN A 1 210 ? 9.07 59.656 -5.535 1 95.5 210 ASN A CA 1
ATOM 1785 C C . ASN A 1 210 ? 9.625 60.156 -4.199 1 95.5 210 ASN A C 1
ATOM 1787 O O . ASN A 1 210 ? 9.906 61.344 -4.027 1 95.5 210 ASN A O 1
ATOM 1791 N N . PHE A 1 211 ? 9.781 59.25 -3.277 1 96.19 211 PHE A N 1
ATOM 1792 C CA . PHE A 1 211 ? 10.352 59.594 -1.98 1 96.19 211 PHE A CA 1
ATOM 1793 C C . PHE A 1 211 ? 11.797 60.062 -2.131 1 96.19 211 PHE A C 1
ATOM 1795 O O . PHE A 1 211 ? 12.227 61 -1.441 1 96.19 211 PHE A O 1
ATOM 1802 N N . TRP A 1 212 ? 12.531 59.375 -2.994 1 96.5 212 TRP A N 1
ATOM 1803 C CA . TRP A 1 212 ? 13.914 59.781 -3.238 1 96.5 212 TRP A CA 1
ATOM 1804 C C . TRP A 1 212 ? 13.992 61.188 -3.803 1 96.5 212 TRP A C 1
ATOM 1806 O O . TRP A 1 212 ? 14.781 62 -3.338 1 96.5 212 TRP A O 1
ATOM 1816 N N . LYS A 1 213 ? 13.148 61.5 -4.77 1 96.31 213 LYS A N 1
ATOM 1817 C CA . LYS A 1 213 ? 13.117 62.844 -5.371 1 96.31 213 LYS A CA 1
ATOM 1818 C C . LYS A 1 213 ? 12.773 63.906 -4.332 1 96.31 213 LYS A C 1
ATOM 1820 O O . LYS A 1 213 ? 13.398 64.938 -4.297 1 96.31 213 LYS A O 1
ATOM 1825 N N . GLU A 1 214 ? 11.828 63.594 -3.58 1 96.25 214 GLU A N 1
ATOM 1826 C CA . GLU A 1 214 ? 11.414 64.562 -2.533 1 96.25 214 GLU A CA 1
ATOM 1827 C C . GLU A 1 214 ? 12.523 64.75 -1.51 1 96.25 214 GLU A C 1
ATOM 1829 O O . GLU A 1 214 ? 12.75 65.875 -1.048 1 96.25 214 GLU A O 1
ATOM 1834 N N . TYR A 1 215 ? 13.148 63.688 -1.104 1 96.31 215 TYR A N 1
ATOM 1835 C CA . TYR A 1 215 ? 14.258 63.781 -0.162 1 96.31 215 TYR A CA 1
ATOM 1836 C C . TYR A 1 215 ? 15.398 64.625 -0.737 1 96.31 215 TYR A C 1
ATOM 1838 O O . TYR A 1 215 ? 15.984 65.438 -0.037 1 96.31 215 TYR A O 1
ATOM 1846 N N . GLU A 1 216 ? 15.695 64.375 -2.008 1 95.56 216 GLU A N 1
ATOM 1847 C CA . GLU A 1 216 ? 16.719 65.125 -2.689 1 95.56 216 GLU A CA 1
ATOM 1848 C C . GLU A 1 216 ? 16.375 66.625 -2.674 1 95.56 216 GLU A C 1
ATOM 1850 O O . GLU A 1 216 ? 17.234 67.438 -2.383 1 95.56 216 GLU A O 1
ATOM 1855 N N . ASN A 1 217 ? 15.18 67 -3.008 1 96.12 217 ASN A N 1
ATOM 1856 C CA . ASN A 1 217 ? 14.727 68.375 -3 1 96.12 217 ASN A CA 1
ATOM 1857 C C . ASN A 1 217 ? 14.797 69 -1.6 1 96.12 217 ASN A C 1
ATOM 1859 O O . ASN A 1 217 ? 15.203 70.125 -1.435 1 96.12 217 ASN A O 1
ATOM 1863 N N . PHE A 1 218 ? 14.445 68.188 -0.611 1 95.88 218 PHE A N 1
ATOM 1864 C CA . PHE A 1 218 ? 14.445 68.625 0.777 1 95.88 218 PHE A CA 1
ATOM 1865 C C . PHE A 1 218 ? 15.859 69 1.237 1 95.88 218 PHE A C 1
ATOM 1867 O O . PHE A 1 218 ? 16.125 70.062 1.726 1 95.88 218 PHE A O 1
ATOM 1874 N N . GLU A 1 219 ? 16.781 68.062 1.012 1 95.44 219 GLU A N 1
ATOM 1875 C CA . GLU A 1 219 ? 18.156 68.312 1.449 1 95.44 219 GLU A CA 1
ATOM 1876 C C . GLU A 1 219 ? 18.797 69.438 0.685 1 95.44 219 GLU A C 1
ATOM 1878 O O . GLU A 1 219 ? 19.547 70.25 1.261 1 95.44 219 GLU A O 1
ATOM 1883 N N . ASN A 1 220 ? 18.516 69.5 -0.66 1 94.69 220 ASN A N 1
ATOM 1884 C CA . ASN A 1 220 ? 19.078 70.562 -1.475 1 94.69 220 ASN A CA 1
ATOM 1885 C C . ASN A 1 220 ? 18.516 71.938 -1.086 1 94.69 220 ASN A C 1
ATOM 1887 O O . ASN A 1 220 ? 19.188 73 -1.229 1 94.69 220 ASN A O 1
ATOM 1891 N N . SER A 1 221 ? 17.297 72 -0.582 1 93.62 221 SER A N 1
ATOM 1892 C CA . SER A 1 221 ? 16.672 73.25 -0.168 1 93.62 221 SER A CA 1
ATOM 1893 C C . SER A 1 221 ? 17.281 73.812 1.13 1 93.62 221 SER A C 1
ATOM 1895 O O . SER A 1 221 ? 17.219 75 1.411 1 93.62 221 SER A O 1
ATOM 1897 N N . LEU A 1 222 ? 17.844 73 1.941 1 91.56 222 LEU A N 1
ATOM 1898 C CA . LEU A 1 222 ? 18.469 73.375 3.199 1 91.56 222 LEU A CA 1
ATOM 1899 C C . LEU A 1 222 ? 19.906 73.812 2.971 1 91.56 222 LEU A C 1
ATOM 1901 O O . LEU A 1 222 ? 20.281 74.938 3.352 1 91.56 222 LEU A O 1
ATOM 1905 N N . ASN A 1 223 ? 20.766 72.938 2.486 1 90.38 223 ASN A N 1
ATOM 1906 C CA . ASN A 1 223 ? 22.156 73.188 2.176 1 90.38 223 ASN A CA 1
ATOM 1907 C C . ASN A 1 223 ? 22.656 72.312 1.022 1 90.38 223 ASN A C 1
ATOM 1909 O O . ASN A 1 223 ? 22.906 71.125 1.199 1 90.38 223 ASN A O 1
ATOM 1913 N N . ARG A 1 224 ? 22.938 72.875 -0.085 1 91.12 224 ARG A N 1
ATOM 1914 C CA . ARG A 1 224 ? 23.297 72.188 -1.297 1 91.12 224 ARG A CA 1
ATOM 1915 C C . ARG A 1 224 ? 24.609 71.438 -1.11 1 91.12 224 ARG A C 1
ATOM 1917 O O . ARG A 1 224 ? 24.781 70.312 -1.602 1 91.12 224 ARG A O 1
ATOM 1924 N N . THR A 1 225 ? 25.594 72 -0.376 1 90.5 225 THR A N 1
ATOM 1925 C CA . THR A 1 225 ? 26.906 71.438 -0.184 1 90.5 225 THR A CA 1
ATOM 1926 C C . THR A 1 225 ? 26.828 70.188 0.735 1 90.5 225 THR A C 1
ATOM 1928 O O . THR A 1 225 ? 27.422 69.125 0.453 1 90.5 225 THR A O 1
ATOM 1931 N N . LEU A 1 226 ? 26.109 70.25 1.825 1 91 226 LEU A N 1
ATOM 1932 C CA . LEU A 1 226 ? 25.953 69.125 2.771 1 91 226 LEU A CA 1
ATOM 1933 C C . LEU A 1 226 ? 25.078 68.062 2.184 1 91 226 LEU A C 1
ATOM 1935 O O . LEU A 1 226 ? 25.234 66.875 2.521 1 91 226 LEU A O 1
ATOM 1939 N N . ALA A 1 227 ? 24.156 68.5 1.248 1 93.56 227 ALA A N 1
ATOM 1940 C CA . ALA A 1 227 ? 23.203 67.562 0.629 1 93.56 227 ALA A CA 1
ATOM 1941 C C . ALA A 1 227 ? 23.922 66.5 -0.2 1 93.56 227 ALA A C 1
ATOM 1943 O O . ALA A 1 227 ? 23.516 65.312 -0.218 1 93.56 227 ALA A O 1
ATOM 1944 N N . LYS A 1 228 ? 24.984 66.875 -0.819 1 92.56 228 LYS A N 1
ATOM 1945 C CA . LYS A 1 228 ? 25.719 65.938 -1.673 1 92.56 228 LYS A CA 1
ATOM 1946 C C . LYS A 1 228 ? 26.25 64.75 -0.867 1 92.56 228 LYS A C 1
ATOM 1948 O O . LYS A 1 228 ? 26.188 63.594 -1.317 1 92.56 228 LYS A O 1
ATOM 1953 N N . GLY A 1 229 ? 26.797 65 0.291 1 92.94 229 GLY A N 1
ATOM 1954 C CA . GLY A 1 229 ? 27.312 63.938 1.153 1 92.94 229 GLY A CA 1
ATOM 1955 C C . GLY A 1 229 ? 26.219 63 1.669 1 92.94 229 GLY A C 1
ATOM 1956 O O . GLY A 1 229 ? 26.375 61.781 1.641 1 92.94 229 GLY A O 1
ATOM 1957 N N . LEU A 1 230 ? 25.141 63.562 2.102 1 93.56 230 LEU A N 1
ATOM 1958 C CA . LEU A 1 230 ? 24.031 62.781 2.639 1 93.56 230 LEU A CA 1
ATOM 1959 C C . LEU A 1 230 ? 23.391 61.938 1.547 1 93.56 230 LEU A C 1
ATOM 1961 O O . LEU A 1 230 ? 23.047 60.781 1.774 1 93.56 230 LEU A O 1
ATOM 1965 N N . LEU A 1 231 ? 23.141 62.531 0.369 1 95.06 231 LEU A N 1
ATOM 1966 C CA . LEU A 1 231 ? 22.516 61.812 -0.744 1 95.06 231 LEU A CA 1
ATOM 1967 C C . LEU A 1 231 ? 23.391 60.656 -1.217 1 95.06 231 LEU A C 1
ATOM 1969 O O . LEU A 1 231 ? 22.875 59.594 -1.566 1 95.06 231 LEU A O 1
ATOM 1973 N N . SER A 1 232 ? 24.703 60.844 -1.177 1 94.31 232 SER A N 1
ATOM 1974 C CA . SER A 1 232 ? 25.625 59.781 -1.574 1 94.31 232 SER A CA 1
ATOM 1975 C C . SER A 1 232 ? 25.609 58.625 -0.572 1 94.31 232 SER A C 1
ATOM 1977 O O . SER A 1 232 ? 25.766 57.469 -0.949 1 94.31 232 SER A O 1
ATOM 1979 N N . GLU A 1 233 ? 25.359 58.969 0.634 1 94 233 GLU A N 1
ATOM 1980 C CA . GLU A 1 233 ? 25.312 57.969 1.691 1 94 233 GLU A CA 1
ATOM 1981 C C . GLU A 1 233 ? 24.047 57.094 1.589 1 94 233 GLU A C 1
ATOM 1983 O O . GLU A 1 233 ? 24.094 55.906 1.836 1 94 233 GLU A O 1
ATOM 1988 N N . TYR A 1 234 ? 22.922 57.656 1.208 1 94.94 234 TYR A N 1
ATOM 1989 C CA . TYR A 1 234 ? 21.641 56.969 1.265 1 94.94 234 TYR A CA 1
ATOM 1990 C C . TYR A 1 234 ? 21.266 56.406 -0.101 1 94.94 234 TYR A C 1
ATOM 1992 O O . TYR A 1 234 ? 20.312 55.625 -0.217 1 94.94 234 TYR A O 1
ATOM 2000 N N . GLN A 1 235 ? 22 56.75 -1.105 1 93.94 235 GLN A N 1
ATOM 2001 C CA . GLN A 1 235 ? 21.719 56.25 -2.453 1 93.94 235 GLN A CA 1
ATOM 2002 C C . GLN A 1 235 ? 21.844 54.75 -2.521 1 93.94 235 GLN A C 1
ATOM 2004 O O . GLN A 1 235 ? 20.969 54.062 -3.08 1 93.94 235 GLN A O 1
ATOM 2009 N N . PRO A 1 236 ? 22.906 54.188 -1.878 1 93.75 236 PRO A N 1
ATOM 2010 C CA . PRO A 1 236 ? 22.984 52.719 -1.911 1 93.75 236 PRO A CA 1
ATOM 2011 C C . PRO A 1 236 ? 21.859 52.031 -1.124 1 93.75 236 PRO A C 1
ATOM 2013 O O . PRO A 1 236 ? 21.391 50.969 -1.5 1 93.75 236 PRO A O 1
ATOM 2016 N N . LEU A 1 237 ? 21.469 52.625 -0.126 1 91.75 237 LEU A N 1
ATOM 2017 C CA . LEU A 1 237 ? 20.391 52.094 0.69 1 91.75 237 LEU A CA 1
ATOM 2018 C C . LEU A 1 237 ? 19.062 52.156 -0.062 1 91.75 237 LEU A C 1
ATOM 2020 O O . LEU A 1 237 ? 18.281 51.188 -0.013 1 91.75 237 LEU A O 1
ATOM 2024 N N . TYR A 1 238 ? 18.891 53.219 -0.746 1 94 238 TYR A N 1
ATOM 2025 C CA . TYR A 1 238 ? 17.719 53.375 -1.595 1 94 238 TYR A CA 1
ATOM 2026 C C . TYR A 1 238 ? 17.703 52.312 -2.705 1 94 238 TYR A C 1
ATOM 2028 O O . TYR A 1 238 ? 16.672 51.688 -2.963 1 94 238 TYR A O 1
ATOM 2036 N N . SER A 1 239 ? 18.812 52.094 -3.314 1 93.88 239 SER A N 1
ATOM 2037 C CA . SER A 1 239 ? 18.922 51.125 -4.395 1 93.88 239 SER A CA 1
ATOM 2038 C C . SER A 1 239 ? 18.656 49.688 -3.893 1 93.88 239 SER A C 1
ATOM 2040 O O . SER A 1 239 ? 18.016 48.906 -4.582 1 93.88 239 SER A O 1
ATOM 2042 N N . ALA A 1 240 ? 19.141 49.5 -2.734 1 89.75 240 ALA A N 1
ATOM 2043 C CA . ALA A 1 240 ? 18.906 48.188 -2.131 1 89.75 240 ALA A CA 1
ATOM 2044 C C . ALA A 1 240 ? 17.422 47.969 -1.812 1 89.75 240 ALA A C 1
ATOM 2046 O O . ALA A 1 240 ? 16.875 46.906 -2.037 1 89.75 240 ALA A O 1
ATOM 2047 N N . ALA A 1 241 ? 16.766 48.906 -1.296 1 91.12 241 ALA A N 1
ATOM 2048 C CA . ALA A 1 241 ? 15.336 48.844 -0.985 1 91.12 241 ALA A CA 1
ATOM 2049 C C . ALA A 1 241 ? 14.508 48.688 -2.252 1 91.12 241 ALA A C 1
ATOM 2051 O O . ALA A 1 241 ? 13.516 47.938 -2.258 1 91.12 241 ALA A O 1
ATOM 2052 N N . ARG A 1 242 ? 14.914 49.344 -3.254 1 92.5 242 ARG A N 1
ATOM 2053 C CA . ARG A 1 242 ? 14.227 49.25 -4.535 1 92.5 242 ARG A CA 1
ATOM 2054 C C . ARG A 1 242 ? 14.328 47.844 -5.102 1 92.5 242 ARG A C 1
ATOM 2056 O O . ARG A 1 242 ? 13.359 47.281 -5.629 1 92.5 242 ARG A O 1
ATOM 2063 N N . ALA A 1 243 ? 15.477 47.312 -4.965 1 90.94 243 ALA A N 1
ATOM 2064 C CA . ALA A 1 243 ? 15.68 45.938 -5.434 1 90.94 243 ALA A CA 1
ATOM 2065 C C . ALA A 1 243 ? 14.836 44.938 -4.633 1 90.94 243 ALA A C 1
ATOM 2067 O O . ALA A 1 243 ? 14.227 44.031 -5.203 1 90.94 243 ALA A O 1
ATOM 2068 N N . GLU A 1 244 ? 14.844 45.156 -3.402 1 88.31 244 GLU A N 1
ATOM 2069 C CA . GLU A 1 244 ? 14.031 44.312 -2.537 1 88.31 244 GLU A CA 1
ATOM 2070 C C . GLU A 1 244 ? 12.547 44.469 -2.844 1 88.31 244 GLU A C 1
ATOM 2072 O O . GLU A 1 244 ? 11.797 43.5 -2.791 1 88.31 244 GLU A O 1
ATOM 2077 N N . PHE A 1 245 ? 12.148 45.594 -3.102 1 91.25 245 PHE A N 1
ATOM 2078 C CA . PHE A 1 245 ? 10.758 45.875 -3.457 1 91.25 245 PHE A CA 1
ATOM 2079 C C . PHE A 1 245 ? 10.359 45.062 -4.695 1 91.25 245 PHE A C 1
ATOM 2081 O O . PHE A 1 245 ? 9.305 44.438 -4.719 1 91.25 245 PHE A O 1
ATOM 2088 N N . ARG A 1 246 ? 11.148 45.094 -5.602 1 91.62 246 ARG A N 1
ATOM 2089 C CA . ARG A 1 246 ? 10.867 44.344 -6.832 1 91.62 246 ARG A CA 1
ATOM 2090 C C . ARG A 1 246 ? 10.742 42.844 -6.57 1 91.62 246 ARG A C 1
ATOM 2092 O O . ARG A 1 246 ? 9.836 42.188 -7.078 1 91.62 246 ARG A O 1
ATOM 2099 N N . ALA A 1 247 ? 11.648 42.375 -5.805 1 88.56 247 ALA A N 1
ATOM 2100 C CA . ALA A 1 247 ? 11.641 40.969 -5.473 1 88.56 247 ALA A CA 1
ATOM 2101 C C . ALA A 1 247 ? 10.375 40.594 -4.703 1 88.56 247 ALA A C 1
ATOM 2103 O O . ALA A 1 247 ? 9.727 39.594 -5.004 1 88.56 247 ALA A O 1
ATOM 2104 N N . ARG A 1 248 ? 10.016 41.375 -3.777 1 89.38 248 ARG A N 1
ATOM 2105 C CA . ARG A 1 248 ? 8.844 41.125 -2.947 1 89.38 248 ARG A CA 1
ATOM 2106 C C . ARG A 1 248 ? 7.555 41.25 -3.756 1 89.38 248 ARG A C 1
ATOM 2108 O O . ARG A 1 248 ? 6.609 40.5 -3.562 1 89.38 248 ARG A O 1
ATOM 2115 N N . LYS A 1 249 ? 7.57 42.25 -4.574 1 90.75 249 LYS A N 1
ATOM 2116 C CA . LYS A 1 249 ? 6.406 42.438 -5.441 1 90.75 249 LYS A CA 1
ATOM 2117 C C . LYS A 1 249 ? 6.164 41.188 -6.305 1 90.75 249 LYS A C 1
ATOM 2119 O O . LYS A 1 249 ? 5.023 40.781 -6.469 1 90.75 249 LYS A O 1
ATOM 2124 N N . ASN A 1 250 ? 7.23 40.656 -6.699 1 90.94 250 ASN A N 1
ATOM 2125 C CA . ASN A 1 250 ? 7.137 39.438 -7.512 1 90.94 250 ASN A CA 1
ATOM 2126 C C . ASN A 1 250 ? 6.625 38.25 -6.699 1 90.94 250 ASN A C 1
ATOM 2128 O O . ASN A 1 250 ? 5.816 37.469 -7.188 1 90.94 250 ASN A O 1
ATOM 2132 N N . ARG A 1 251 ? 7.062 38.156 -5.492 1 89.31 251 ARG A N 1
ATOM 2133 C CA . ARG A 1 251 ? 6.648 37.031 -4.633 1 89.31 251 ARG A CA 1
ATOM 2134 C C . ARG A 1 251 ? 5.18 37.188 -4.238 1 89.31 251 ARG A C 1
ATOM 2136 O O . ARG A 1 251 ? 4.516 36.188 -3.953 1 89.31 251 ARG A O 1
ATOM 2143 N N . ARG A 1 252 ? 4.645 38.375 -4.246 1 91.31 252 ARG A N 1
ATOM 2144 C CA . ARG A 1 252 ? 3.283 38.656 -3.793 1 91.31 252 ARG A CA 1
ATOM 2145 C C . ARG A 1 252 ? 2.305 38.625 -4.961 1 91.31 252 ARG A C 1
ATOM 2147 O O . ARG A 1 252 ? 1.109 38.875 -4.781 1 91.31 252 ARG A O 1
ATOM 2154 N N . GLU A 1 253 ? 2.816 38.312 -6.086 1 90.94 253 GLU A N 1
ATOM 2155 C CA . GLU A 1 253 ? 1.962 38.344 -7.27 1 90.94 253 GLU A CA 1
ATOM 2156 C C . GLU A 1 253 ? 0.82 37.344 -7.141 1 90.94 253 GLU A C 1
ATOM 2158 O O . GLU A 1 253 ? 1.045 36.188 -6.805 1 90.94 253 GLU A O 1
ATOM 2163 N N . GLY A 1 254 ? -0.417 37.812 -7.355 1 91.62 254 GLY A N 1
ATOM 2164 C CA . GLY A 1 254 ? -1.574 36.906 -7.355 1 91.62 254 GLY A CA 1
ATOM 2165 C C . GLY A 1 254 ? -2.234 36.812 -5.996 1 91.62 254 GLY A C 1
ATOM 2166 O O . GLY A 1 254 ? -3.316 36.219 -5.871 1 91.62 254 GLY A O 1
ATOM 2167 N N . LEU A 1 255 ? -1.606 37.312 -4.965 1 93.44 255 LEU A N 1
ATOM 2168 C CA . LEU A 1 255 ? -2.139 37.188 -3.609 1 93.44 255 LEU A CA 1
ATOM 2169 C C . LEU A 1 255 ? -3.336 38.094 -3.414 1 93.44 255 LEU A C 1
ATOM 2171 O O . LEU A 1 255 ? -3.309 39.25 -3.832 1 93.44 255 LEU A O 1
ATOM 2175 N N . LEU A 1 256 ? -4.363 37.562 -2.916 1 89.81 256 LEU A N 1
ATOM 2176 C CA . LEU A 1 256 ? -5.508 38.344 -2.5 1 89.81 256 LEU A CA 1
ATOM 2177 C C . LEU A 1 256 ? -5.383 38.781 -1.039 1 89.81 256 LEU A C 1
ATOM 2179 O O . LEU A 1 256 ? -5.242 37.906 -0.157 1 89.81 256 LEU A O 1
ATOM 2183 N N . LEU A 1 257 ? -5.52 40.062 -0.805 1 87.38 257 LEU A N 1
ATOM 2184 C CA . LEU A 1 257 ? -5.191 40.562 0.521 1 87.38 257 LEU A CA 1
ATOM 2185 C C . LEU A 1 257 ? -6.457 40.875 1.313 1 87.38 257 LEU A C 1
ATOM 2187 O O . LEU A 1 257 ? -6.406 41.031 2.535 1 87.38 257 LEU A O 1
ATOM 2191 N N . ASN A 1 258 ? -7.602 40.938 0.68 1 86.31 258 ASN A N 1
ATOM 2192 C CA . ASN A 1 258 ? -8.805 41.406 1.364 1 86.31 258 ASN A CA 1
ATOM 2193 C C . ASN A 1 258 ? -9.938 40.406 1.247 1 86.31 258 ASN A C 1
ATOM 2195 O O . ASN A 1 258 ? -11.109 40.781 1.201 1 86.31 258 ASN A O 1
ATOM 2199 N N . VAL A 1 259 ? -9.547 39.156 1.295 1 90.62 259 VAL A N 1
ATOM 2200 C CA . VAL A 1 259 ? -10.57 38.094 1.21 1 90.62 259 VAL A CA 1
ATOM 2201 C C . VAL A 1 259 ? -11.102 37.781 2.605 1 90.62 259 VAL A C 1
ATOM 2203 O O . VAL A 1 259 ? -10.352 37.844 3.586 1 90.62 259 VAL A O 1
ATOM 2206 N N . LEU A 1 260 ? -12.438 37.594 2.656 1 94.62 260 LEU A N 1
ATOM 2207 C CA . LEU A 1 260 ? -13.016 37.188 3.926 1 94.62 260 LEU A CA 1
ATOM 2208 C C . LEU A 1 260 ? -12.555 35.75 4.285 1 94.62 260 LEU A C 1
ATOM 2210 O O . LEU A 1 260 ? -12.586 34.875 3.441 1 94.62 260 LEU A O 1
ATOM 2214 N N . ALA A 1 261 ? -12.094 35.594 5.488 1 93.94 261 ALA A N 1
ATOM 2215 C CA . ALA A 1 261 ? -11.5 34.312 5.914 1 93.94 261 ALA A CA 1
ATOM 2216 C C . ALA A 1 261 ? -12.57 33.281 6.16 1 93.94 261 ALA A C 1
ATOM 2218 O O . ALA A 1 261 ? -13.375 33.406 7.082 1 93.94 261 ALA A O 1
ATOM 2219 N N . CYS A 1 262 ? -12.609 32.312 5.305 1 92.69 262 CYS A N 1
ATOM 2220 C CA . CYS A 1 262 ? -13.523 31.188 5.422 1 92.69 262 CYS A CA 1
ATOM 2221 C C . CYS A 1 262 ? -12.758 29.906 5.691 1 92.69 262 CYS A C 1
ATOM 2223 O O . CYS A 1 262 ? -11.539 29.844 5.531 1 92.69 262 CYS A O 1
ATOM 2225 N N . PRO A 1 263 ? -13.492 28.891 6.191 1 91 263 PRO A N 1
ATOM 2226 C CA . PRO A 1 263 ? -12.828 27.594 6.352 1 91 263 PRO A CA 1
ATOM 2227 C C . PRO A 1 263 ? -12.344 27 5.027 1 91 263 PRO A C 1
ATOM 2229 O O . PRO A 1 263 ? -12.719 27.5 3.959 1 91 263 PRO A O 1
ATOM 2232 N N . PRO A 1 264 ? -11.453 25.984 5.121 1 86.94 264 PRO A N 1
ATOM 2233 C CA . PRO A 1 264 ? -10.844 25.453 3.906 1 86.94 264 PRO A CA 1
ATOM 2234 C C . PRO A 1 264 ? -11.883 25.031 2.865 1 86.94 264 PRO A C 1
ATOM 2236 O O . PRO A 1 264 ? -12.898 24.422 3.209 1 86.94 264 PRO A O 1
ATOM 2239 N N . SER A 1 265 ? -11.672 25.547 1.659 1 83.44 265 SER A N 1
ATOM 2240 C CA . SER A 1 265 ? -12.531 25.25 0.521 1 83.44 265 SER A CA 1
ATOM 2241 C C . SER A 1 265 ? -11.719 25.062 -0.757 1 83.44 265 SER A C 1
ATOM 2243 O O . SER A 1 265 ? -10.609 25.594 -0.872 1 83.44 265 SER A O 1
ATOM 2245 N N . PRO A 1 266 ? -12.227 24.297 -1.637 1 81.81 266 PRO A N 1
ATOM 2246 C CA . PRO A 1 266 ? -11.508 24.109 -2.9 1 81.81 266 PRO A CA 1
ATOM 2247 C C . PRO A 1 266 ? -11.289 25.406 -3.66 1 81.81 266 PRO A C 1
ATOM 2249 O O . PRO A 1 266 ? -10.297 25.547 -4.391 1 81.81 266 PRO A O 1
ATOM 2252 N N . LYS A 1 267 ? -12.148 26.344 -3.451 1 82.5 267 LYS A N 1
ATOM 2253 C CA . LYS A 1 267 ? -12.047 27.625 -4.141 1 82.5 267 LYS A CA 1
ATOM 2254 C C . LYS A 1 267 ? -10.797 28.391 -3.703 1 82.5 267 LYS A C 1
ATOM 2256 O O . LYS A 1 267 ? -10.25 29.188 -4.469 1 82.5 267 LYS A O 1
ATOM 2261 N N . MET A 1 268 ? -10.328 28.141 -2.541 1 87.81 268 MET A N 1
ATOM 2262 C CA . MET A 1 268 ? -9.219 28.906 -1.966 1 87.81 268 MET A CA 1
ATOM 2263 C C . MET A 1 268 ? -7.91 28.141 -2.111 1 87.81 268 MET A C 1
ATOM 2265 O O . MET A 1 268 ? -6.867 28.594 -1.627 1 87.81 268 MET A O 1
ATOM 2269 N N . GLU A 1 269 ? -7.871 27.031 -2.795 1 85.19 269 GLU A N 1
ATOM 2270 C CA . GLU A 1 269 ? -6.688 26.188 -2.908 1 85.19 269 GLU A CA 1
ATOM 2271 C C . GLU A 1 269 ? -5.523 26.953 -3.533 1 85.19 269 GLU A C 1
ATOM 2273 O O . GLU A 1 269 ? -4.387 26.859 -3.064 1 85.19 269 GLU A O 1
ATOM 2278 N N . GLU A 1 270 ? -5.867 27.672 -4.559 1 88.31 270 GLU A N 1
ATOM 2279 C CA . GLU A 1 270 ? -4.816 28.438 -5.234 1 88.31 270 GLU A CA 1
ATOM 2280 C C . GLU A 1 270 ? -4.23 29.5 -4.312 1 88.31 270 GLU A C 1
ATOM 2282 O O . GLU A 1 270 ? -3.014 29.688 -4.273 1 88.31 270 GLU A O 1
ATOM 2287 N N . GLN A 1 271 ? -5.008 30.172 -3.596 1 91.88 271 GLN A N 1
ATOM 2288 C CA . GLN A 1 271 ? -4.543 31.219 -2.68 1 91.88 271 GLN A CA 1
ATOM 2289 C C . GLN A 1 271 ? -3.703 30.625 -1.555 1 91.88 271 GLN A C 1
ATOM 2291 O O . GLN A 1 271 ? -2.707 31.219 -1.138 1 91.88 271 GLN A O 1
ATOM 2296 N N . VAL A 1 272 ? -4.09 29.516 -1.11 1 90.44 272 VAL A N 1
ATOM 2297 C CA . VAL A 1 272 ? -3.32 28.844 -0.064 1 90.44 272 VAL A CA 1
ATOM 2298 C C . VAL A 1 272 ? -1.916 28.531 -0.576 1 90.44 272 VAL A C 1
ATOM 2300 O O . VAL A 1 272 ? -0.926 28.766 0.118 1 90.44 272 VAL A O 1
ATOM 2303 N N . ARG A 1 273 ? -1.901 28.016 -1.74 1 89.62 273 ARG A N 1
ATOM 2304 C CA . ARG A 1 273 ? -0.622 27.688 -2.363 1 89.62 273 ARG A CA 1
ATOM 2305 C C . ARG A 1 273 ? 0.243 28.938 -2.523 1 89.62 273 ARG A C 1
ATOM 2307 O O . ARG A 1 273 ? 1.437 28.906 -2.217 1 89.62 273 ARG A O 1
ATOM 2314 N N . LEU A 1 274 ? -0.371 29.969 -2.953 1 92.75 274 LEU A N 1
ATOM 2315 C CA . LEU A 1 274 ? 0.358 31.219 -3.195 1 92.75 274 LEU A CA 1
ATOM 2316 C C . LEU A 1 274 ? 0.865 31.812 -1.887 1 92.75 274 LEU A C 1
ATOM 2318 O O . LEU A 1 274 ? 1.997 32.281 -1.817 1 92.75 274 LEU A O 1
ATOM 2322 N N . TRP A 1 275 ? 0.118 31.828 -0.891 1 93.38 275 TRP A N 1
ATOM 2323 C CA . TRP A 1 275 ? 0.542 32.344 0.403 1 93.38 275 TRP A CA 1
ATOM 2324 C C . TRP A 1 275 ? 1.692 31.531 0.974 1 93.38 275 TRP A C 1
ATOM 2326 O O . TRP A 1 275 ? 2.646 32.094 1.525 1 93.38 275 TRP A O 1
ATOM 2336 N N . ARG A 1 276 ? 1.597 30.266 0.862 1 89.88 276 ARG A N 1
ATOM 2337 C CA . ARG A 1 276 ? 2.674 29.406 1.352 1 89.88 276 ARG A CA 1
ATOM 2338 C C . ARG A 1 276 ? 3.965 29.656 0.579 1 89.88 276 ARG A C 1
ATOM 2340 O O . ARG A 1 276 ? 5.051 29.688 1.163 1 89.88 276 ARG A O 1
ATOM 2347 N N . LYS A 1 277 ? 3.768 29.797 -0.685 1 90.62 277 LYS A N 1
ATOM 2348 C CA . LYS A 1 277 ? 4.93 30.125 -1.504 1 90.62 277 LYS A CA 1
ATOM 2349 C C . LYS A 1 277 ? 5.562 31.438 -1.054 1 90.62 277 LYS A C 1
ATOM 2351 O O . LYS A 1 277 ? 6.785 31.547 -0.992 1 90.62 277 LYS A O 1
ATOM 2356 N N . TYR A 1 278 ? 4.75 32.344 -0.772 1 93.06 278 TYR A N 1
ATOM 2357 C CA . TYR A 1 278 ? 5.227 33.625 -0.296 1 93.06 278 TYR A CA 1
ATOM 2358 C C . TYR A 1 278 ? 5.98 33.469 1.02 1 93.06 278 TYR A C 1
ATOM 2360 O O . TYR A 1 278 ? 7.094 34 1.165 1 93.06 278 TYR A O 1
ATOM 2368 N N . ILE A 1 279 ? 5.492 32.719 1.95 1 93.38 279 ILE A N 1
ATOM 2369 C CA . ILE A 1 279 ? 6.102 32.531 3.262 1 93.38 279 ILE A CA 1
ATOM 2370 C C . ILE A 1 279 ? 7.43 31.797 3.107 1 93.38 279 ILE A C 1
ATOM 2372 O O . ILE A 1 279 ? 8.438 32.188 3.697 1 93.38 279 ILE A O 1
ATOM 2376 N N . GLU A 1 280 ? 7.367 30.766 2.281 1 90.5 280 GLU A N 1
ATOM 2377 C CA . GLU A 1 280 ? 8.594 30.016 2.035 1 90.5 280 GLU A CA 1
ATOM 2378 C C . GLU A 1 280 ? 9.641 30.891 1.349 1 90.5 280 GLU A C 1
ATOM 2380 O O . GLU A 1 280 ? 10.844 30.75 1.609 1 90.5 280 GLU A O 1
ATOM 2385 N N . GLY A 1 281 ? 9.156 31.719 0.522 1 89.88 281 GLY A N 1
ATOM 2386 C CA . GLY A 1 281 ? 10.055 32.656 -0.13 1 89.88 281 GLY A CA 1
ATOM 2387 C C . GLY A 1 281 ? 10.734 33.625 0.838 1 89.88 281 GLY A C 1
ATOM 2388 O O . GLY A 1 281 ? 11.922 33.906 0.694 1 89.88 281 GLY A O 1
ATOM 2389 N N . GLU A 1 282 ? 10 34.031 1.808 1 90.38 282 GLU A N 1
ATOM 2390 C CA . GLU A 1 282 ? 10.594 34.906 2.826 1 90.38 282 GLU A CA 1
ATOM 2391 C C . GLU A 1 282 ? 11.562 34.125 3.711 1 90.38 282 GLU A C 1
ATOM 2393 O O . GLU A 1 282 ? 12.633 34.625 4.059 1 90.38 282 GLU A O 1
ATOM 2398 N N . LYS A 1 283 ? 11.281 32.906 3.994 1 90.44 283 LYS A N 1
ATOM 2399 C CA . LYS A 1 283 ? 12.125 32.062 4.852 1 90.44 283 LYS A CA 1
ATOM 2400 C C . LYS A 1 283 ? 13.461 31.766 4.184 1 90.44 283 LYS A C 1
ATOM 2402 O O . LYS A 1 283 ? 14.477 31.594 4.863 1 90.44 283 LYS A O 1
ATOM 2407 N N . SER A 1 284 ? 13.422 31.719 2.873 1 89.06 284 SER A N 1
ATOM 2408 C CA . SER A 1 284 ? 14.625 31.391 2.121 1 89.06 284 SER A CA 1
ATOM 2409 C C . SER A 1 284 ? 15.648 32.5 2.199 1 89.06 284 SER A C 1
ATOM 2411 O O . SER A 1 284 ? 16.828 32.312 1.864 1 89.06 284 SER A O 1
ATOM 2413 N N . ASN A 1 285 ? 15.281 33.625 2.604 1 88.44 285 ASN A N 1
ATOM 2414 C CA . ASN A 1 285 ? 16.141 34.781 2.85 1 88.44 285 ASN A CA 1
ATOM 2415 C C . ASN A 1 285 ? 16.953 35.156 1.612 1 88.44 285 ASN A C 1
ATOM 2417 O O . ASN A 1 285 ? 18.188 35.25 1.677 1 88.44 285 ASN A O 1
ATOM 2421 N N . PRO A 1 286 ? 16.312 35.344 0.593 1 81.69 286 PRO A N 1
ATOM 2422 C CA . PRO A 1 286 ? 17.031 35.688 -0.631 1 81.69 286 PRO A CA 1
ATOM 2423 C C . PRO A 1 286 ? 17.922 36.938 -0.463 1 81.69 286 PRO A C 1
ATOM 2425 O O . PRO A 1 286 ? 18.938 37.062 -1.155 1 81.69 286 PRO A O 1
ATOM 2428 N N . HIS A 1 287 ? 17.688 37.781 0.489 1 79.31 287 HIS A N 1
ATOM 2429 C CA . HIS A 1 287 ? 18.422 39.031 0.654 1 79.31 287 HIS A CA 1
ATOM 2430 C C . HIS A 1 287 ? 19.438 38.938 1.797 1 79.31 287 HIS A C 1
ATOM 2432 O O . HIS A 1 287 ? 20.016 39.938 2.207 1 79.31 287 HIS A O 1
ATOM 2438 N N . LYS A 1 288 ? 19.609 37.812 2.312 1 83.5 288 LYS A N 1
ATOM 2439 C CA . LYS A 1 288 ? 20.609 37.5 3.33 1 83.5 288 LYS A CA 1
ATOM 2440 C C . LYS A 1 288 ? 20.484 38.438 4.527 1 83.5 288 LYS A C 1
ATOM 2442 O O . LYS A 1 288 ? 21.453 39.062 4.957 1 83.5 288 LYS A O 1
ATOM 2447 N N . LEU A 1 289 ? 19.281 38.531 4.969 1 85.38 289 LEU A N 1
ATOM 2448 C CA . LEU A 1 289 ? 19 39.344 6.152 1 85.38 289 LEU A CA 1
ATOM 2449 C C . LEU A 1 289 ? 19.594 38.688 7.402 1 85.38 289 LEU A C 1
ATOM 2451 O O . LEU A 1 289 ? 19.844 37.469 7.422 1 85.38 289 LEU A O 1
ATOM 2455 N N . GLU A 1 290 ? 19.812 39.625 8.344 1 90 290 GLU A N 1
ATOM 2456 C CA . GLU A 1 290 ? 20.219 39.094 9.641 1 90 290 GLU A CA 1
ATOM 2457 C C . GLU A 1 290 ? 19.094 38.281 10.297 1 90 290 GLU A C 1
ATOM 2459 O O . GLU A 1 290 ? 17.922 38.5 9.984 1 90 290 GLU A O 1
ATOM 2464 N N . THR A 1 291 ? 19.391 37.469 11.234 1 90.5 291 THR A N 1
ATOM 2465 C CA . THR A 1 291 ? 18.469 36.5 11.836 1 90.5 291 THR A CA 1
ATOM 2466 C C . THR A 1 291 ? 17.25 37.219 12.422 1 90.5 291 THR A C 1
ATOM 2468 O O . THR A 1 291 ? 16.125 36.781 12.219 1 90.5 291 THR A O 1
ATOM 2471 N N . GLU A 1 292 ? 17.5 38.281 13.078 1 90.81 292 GLU A N 1
ATOM 2472 C CA . GLU A 1 292 ? 16.391 39 13.734 1 90.81 292 GLU A CA 1
ATOM 2473 C C . GLU A 1 292 ? 15.5 39.688 12.719 1 90.81 292 GLU A C 1
ATOM 2475 O O . GLU A 1 292 ? 14.281 39.688 12.859 1 90.81 292 GLU A O 1
ATOM 2480 N N . GLU A 1 293 ? 16.078 40.281 11.742 1 86.19 293 GLU A N 1
ATOM 2481 C CA . GLU A 1 293 ? 15.312 40.969 10.688 1 86.19 293 GLU A CA 1
ATOM 2482 C C . GLU A 1 293 ? 14.516 39.938 9.875 1 86.19 293 GLU A C 1
ATOM 2484 O O . GLU A 1 293 ? 13.375 40.219 9.492 1 86.19 293 GLU A O 1
ATOM 2489 N N . LEU A 1 294 ? 15.18 38.812 9.625 1 90.5 294 LEU A N 1
ATOM 2490 C CA . LEU A 1 294 ? 14.492 37.75 8.906 1 90.5 294 LEU A CA 1
ATOM 2491 C C . LEU A 1 294 ? 13.281 37.25 9.688 1 90.5 294 LEU A C 1
ATOM 2493 O O . LEU A 1 294 ? 12.219 37.031 9.117 1 90.5 294 LEU A O 1
ATOM 2497 N N . HIS A 1 295 ? 13.523 37.125 10.961 1 93.44 295 HIS A N 1
ATOM 2498 C CA . HIS A 1 295 ? 12.445 36.688 11.828 1 93.44 295 HIS A CA 1
ATOM 2499 C C . HIS A 1 295 ? 11.242 37.625 11.742 1 93.44 295 HIS A C 1
ATOM 2501 O O . HIS A 1 295 ? 10.109 37.188 11.594 1 93.44 295 HIS A O 1
ATOM 2507 N N . LYS A 1 296 ? 11.477 38.906 11.773 1 89.75 296 LYS A N 1
ATOM 2508 C CA . LYS A 1 296 ? 10.398 39.906 11.68 1 89.75 296 LYS A CA 1
ATOM 2509 C C . LYS A 1 296 ? 9.672 39.812 10.344 1 89.75 296 LYS A C 1
ATOM 2511 O O . LYS A 1 296 ? 8.438 39.906 10.297 1 89.75 296 LYS A O 1
ATOM 2516 N N . ARG A 1 297 ? 10.422 39.562 9.406 1 88.94 297 ARG A N 1
ATOM 2517 C CA . ARG A 1 297 ? 9.859 39.469 8.062 1 88.94 297 ARG A CA 1
ATOM 2518 C C . ARG A 1 297 ? 8.977 38.219 7.926 1 88.94 297 ARG A C 1
ATOM 2520 O O . ARG A 1 297 ? 7.891 38.312 7.344 1 88.94 297 ARG A O 1
ATOM 2527 N N . VAL A 1 298 ? 9.492 37.125 8.414 1 93.19 298 VAL A N 1
ATOM 2528 C CA . VAL A 1 298 ? 8.75 35.875 8.312 1 93.19 298 VAL A CA 1
ATOM 2529 C C . VAL A 1 298 ? 7.461 35.969 9.125 1 93.19 298 VAL A C 1
ATOM 2531 O O . VAL A 1 298 ? 6.391 35.562 8.648 1 93.19 298 VAL A O 1
ATOM 2534 N N . VAL A 1 299 ? 7.527 36.5 10.297 1 92.88 299 VAL A N 1
ATOM 2535 C CA . VAL A 1 299 ? 6.352 36.656 11.156 1 92.88 299 VAL A CA 1
ATOM 2536 C C . VAL A 1 299 ? 5.336 37.594 10.484 1 92.88 299 VAL A C 1
ATOM 2538 O O . VAL A 1 299 ? 4.133 37.312 10.508 1 92.88 299 VAL A O 1
ATOM 2541 N N . ALA A 1 300 ? 5.82 38.625 9.867 1 89 300 ALA A N 1
ATOM 2542 C CA . ALA A 1 300 ? 4.938 39.562 9.156 1 89 300 ALA A CA 1
ATOM 2543 C C . ALA A 1 300 ? 4.215 38.844 8.016 1 89 300 ALA A C 1
ATOM 2545 O O . ALA A 1 300 ? 3.037 39.125 7.762 1 89 300 ALA A O 1
ATOM 2546 N N . ALA A 1 301 ? 4.965 38.031 7.379 1 91.62 301 ALA A N 1
ATOM 2547 C CA . ALA A 1 301 ? 4.367 37.281 6.277 1 91.62 301 ALA A CA 1
ATOM 2548 C C . ALA A 1 301 ? 3.26 36.375 6.785 1 91.62 301 ALA A C 1
ATOM 2550 O O . ALA A 1 301 ? 2.191 36.281 6.176 1 91.62 301 ALA A O 1
ATOM 2551 N N . TYR A 1 302 ? 3.504 35.688 7.906 1 93.38 302 TYR A N 1
ATOM 2552 C CA . TYR A 1 302 ? 2.486 34.844 8.5 1 93.38 302 TYR A CA 1
ATOM 2553 C C . TYR A 1 302 ? 1.267 35.656 8.922 1 93.38 302 TYR A C 1
ATOM 2555 O O . TYR A 1 302 ? 0.129 35.25 8.664 1 93.38 302 TYR A O 1
ATOM 2563 N N . GLU A 1 303 ? 1.505 36.75 9.516 1 90.25 303 GLU A N 1
ATOM 2564 C CA . GLU A 1 303 ? 0.418 37.594 10 1 90.25 303 GLU A CA 1
ATOM 2565 C C . GLU A 1 303 ? -0.446 38.094 8.852 1 90.25 303 GLU A C 1
ATOM 2567 O O . GLU A 1 303 ? -1.668 38.188 8.977 1 90.25 303 GLU A O 1
ATOM 2572 N N . GLN A 1 304 ? 0.152 38.406 7.797 1 89.12 304 GLN A N 1
ATOM 2573 C CA . GLN A 1 304 ? -0.604 38.812 6.621 1 89.12 304 GLN A CA 1
ATOM 2574 C C . GLN A 1 304 ? -1.436 37.656 6.066 1 89.12 304 GLN A C 1
ATOM 2576 O O . GLN A 1 304 ? -2.582 37.844 5.66 1 89.12 304 GLN A O 1
ATOM 2581 N N . ALA A 1 305 ? -0.815 36.5 6.066 1 92.69 305 ALA A N 1
ATOM 2582 C CA . ALA A 1 305 ? -1.521 35.344 5.551 1 92.69 305 ALA A CA 1
ATOM 2583 C C . ALA A 1 305 ? -2.727 35 6.422 1 92.69 305 ALA A C 1
ATOM 2585 O O . ALA A 1 305 ? -3.764 34.562 5.918 1 92.69 305 ALA A O 1
ATOM 2586 N N . ILE A 1 306 ? -2.607 35.219 7.719 1 92.69 306 ILE A N 1
ATOM 2587 C CA . ILE A 1 306 ? -3.65 34.875 8.68 1 92.69 306 ILE A CA 1
ATOM 2588 C C . ILE A 1 306 ? -4.902 35.688 8.398 1 92.69 306 ILE A C 1
ATOM 2590 O O . ILE A 1 306 ? -6.023 35.25 8.633 1 92.69 306 ILE A O 1
ATOM 2594 N N . ILE A 1 307 ? -4.719 36.844 7.867 1 91 307 ILE A N 1
ATOM 2595 C CA . ILE A 1 307 ? -5.863 37.688 7.555 1 91 307 ILE A CA 1
ATOM 2596 C C . ILE A 1 307 ? -6.816 36.969 6.617 1 91 307 ILE A C 1
ATOM 2598 O O . ILE A 1 307 ? -8.031 36.938 6.836 1 91 307 ILE A O 1
ATOM 2602 N N . CYS A 1 308 ? -6.254 36.25 5.676 1 92.12 308 CYS A N 1
ATOM 2603 C CA . CYS A 1 308 ? -7.055 35.562 4.668 1 92.12 308 CYS A CA 1
ATOM 2604 C C . CYS A 1 308 ? -7.281 34.094 5.059 1 92.12 308 CYS A C 1
ATOM 2606 O O . CYS A 1 308 ? -8.281 33.5 4.66 1 92.12 308 CYS A O 1
ATOM 2608 N N . LEU A 1 309 ? -6.371 33.562 5.832 1 93.12 309 LEU A N 1
ATOM 2609 C CA . LEU A 1 309 ? -6.414 32.125 6.133 1 93.12 309 LEU A CA 1
ATOM 2610 C C . LEU A 1 309 ? -6.625 31.891 7.629 1 93.12 309 LEU A C 1
ATOM 2612 O O . LEU A 1 309 ? -6.09 30.938 8.188 1 93.12 309 LEU A O 1
ATOM 2616 N N . TYR A 1 310 ? -7.395 32.75 8.164 1 93.88 310 TYR A N 1
ATOM 2617 C CA . TYR A 1 310 ? -7.652 32.781 9.602 1 93.88 310 TYR A CA 1
ATOM 2618 C C . TYR A 1 310 ? -8.242 31.453 10.062 1 93.88 310 TYR A C 1
ATOM 2620 O O . TYR A 1 310 ? -7.949 30.984 11.164 1 93.88 310 TYR A O 1
ATOM 2628 N N . ARG A 1 311 ? -8.992 30.812 9.273 1 93.56 311 ARG A N 1
ATOM 2629 C CA . ARG A 1 311 ? -9.719 29.609 9.664 1 93.56 311 ARG A CA 1
ATOM 2630 C C . ARG A 1 311 ? -8.992 28.359 9.203 1 93.56 311 ARG A C 1
ATOM 2632 O O . ARG A 1 311 ? -9.586 27.281 9.133 1 93.56 311 ARG A O 1
ATOM 2639 N N . TYR A 1 312 ? -7.75 28.469 8.875 1 90.75 312 TYR A N 1
ATOM 2640 C CA . TYR A 1 312 ? -6.934 27.328 8.469 1 90.75 312 TYR A CA 1
ATOM 2641 C C . TYR A 1 312 ? -6.031 26.875 9.602 1 90.75 312 TYR A C 1
ATOM 2643 O O . TYR A 1 312 ? -5.008 27.5 9.883 1 90.75 312 TYR A O 1
ATOM 2651 N N . PRO A 1 313 ? -6.309 25.703 10.172 1 91.06 313 PRO A N 1
ATOM 2652 C CA . PRO A 1 313 ? -5.539 25.281 11.344 1 91.06 313 PRO A CA 1
ATOM 2653 C C . PRO A 1 313 ? -4.074 25 11.016 1 91.06 313 PRO A C 1
ATOM 2655 O O . PRO A 1 313 ? -3.201 25.188 11.859 1 91.06 313 PRO A O 1
ATOM 2658 N N . ASP A 1 314 ? -3.789 24.531 9.836 1 87.5 314 ASP A N 1
ATOM 2659 C CA . ASP A 1 314 ? -2.428 24.172 9.445 1 87.5 314 ASP A CA 1
ATOM 2660 C C . ASP A 1 314 ? -1.505 25.391 9.508 1 87.5 314 ASP A C 1
ATOM 2662 O O . ASP A 1 314 ? -0.338 25.266 9.891 1 87.5 314 ASP A O 1
ATOM 2666 N N . LEU A 1 315 ? -2.047 26.531 9.125 1 91.38 315 LEU A N 1
ATOM 2667 C CA . LEU A 1 315 ? -1.236 27.75 9.172 1 91.38 315 LEU A CA 1
ATOM 2668 C C . LEU A 1 315 ? -0.833 28.078 10.602 1 91.38 315 LEU A C 1
ATOM 2670 O O . LEU A 1 315 ? 0.314 28.453 10.859 1 91.38 315 LEU A O 1
ATOM 2674 N N . TRP A 1 316 ? -1.75 27.953 11.484 1 94.25 316 TRP A N 1
ATOM 2675 C CA . TRP A 1 316 ? -1.477 28.203 12.898 1 94.25 316 TRP A CA 1
ATOM 2676 C C . TRP A 1 316 ? -0.427 27.234 13.43 1 94.25 316 TRP A C 1
ATOM 2678 O O . TRP A 1 316 ? 0.447 27.625 14.203 1 94.25 316 TRP A O 1
ATOM 2688 N N . LEU A 1 317 ? -0.508 26.016 12.984 1 92.31 317 LEU A N 1
ATOM 2689 C CA . LEU A 1 317 ? 0.471 25.016 13.414 1 92.31 317 LEU A CA 1
ATOM 2690 C C . LEU A 1 317 ? 1.847 25.328 12.828 1 92.31 317 LEU A C 1
ATOM 2692 O O . LEU A 1 317 ? 2.865 25.156 13.5 1 92.31 317 LEU A O 1
ATOM 2696 N N . GLU A 1 318 ? 1.835 25.797 11.625 1 91.38 318 GLU A N 1
ATOM 2697 C CA . GLU A 1 318 ? 3.104 26.156 10.992 1 91.38 318 GLU A CA 1
ATOM 2698 C C . GLU A 1 318 ? 3.812 27.266 11.773 1 91.38 318 GLU A C 1
ATOM 2700 O O . GLU A 1 318 ? 5.012 27.156 12.047 1 91.38 318 GLU A O 1
ATOM 2705 N N . ILE A 1 319 ? 3.127 28.312 12.086 1 94.12 319 ILE A N 1
ATOM 2706 C CA . ILE A 1 319 ? 3.746 29.422 12.797 1 94.12 319 ILE A CA 1
ATOM 2707 C C . ILE A 1 319 ? 4.125 28.984 14.211 1 94.12 319 ILE A C 1
ATOM 2709 O O . ILE A 1 319 ? 5.145 29.422 14.75 1 94.12 319 ILE A O 1
ATOM 2713 N N . TYR A 1 320 ? 3.381 28.094 14.844 1 94.94 320 TYR A N 1
ATOM 2714 C CA . TYR A 1 320 ? 3.691 27.516 16.156 1 94.94 320 TYR A CA 1
ATOM 2715 C C . TYR A 1 320 ? 5.035 26.797 16.125 1 94.94 320 TYR A C 1
ATOM 2717 O O . TYR A 1 320 ? 5.914 27.094 16.938 1 94.94 320 TYR A O 1
ATOM 2725 N N . PHE A 1 321 ? 5.129 25.922 15.156 1 91.44 321 PHE A N 1
ATOM 2726 C CA . PHE A 1 321 ? 6.344 25.125 15.094 1 91.44 321 PHE A CA 1
ATOM 2727 C C . PHE A 1 321 ? 7.535 25.984 14.672 1 91.44 321 PHE A C 1
ATOM 2729 O O . PHE A 1 321 ? 8.672 25.703 15.055 1 91.44 321 PHE A O 1
ATOM 2736 N N . TYR A 1 322 ? 7.281 27.047 13.883 1 92.88 322 TYR A N 1
ATOM 2737 C CA . TYR A 1 322 ? 8.344 28 13.57 1 92.88 322 TYR A CA 1
ATOM 2738 C C . TYR A 1 322 ? 8.93 28.594 14.836 1 92.88 322 TYR A C 1
ATOM 2740 O O . TYR A 1 322 ? 10.148 28.703 14.977 1 92.88 322 TYR A O 1
ATOM 2748 N N . HIS A 1 323 ? 8.086 28.922 15.758 1 94.44 323 HIS A N 1
ATOM 2749 C CA . HIS A 1 323 ? 8.547 29.531 17 1 94.44 323 HIS A CA 1
ATOM 2750 C C . HIS A 1 323 ? 9.117 28.469 17.938 1 94.44 323 HIS A C 1
ATOM 2752 O O . HIS A 1 323 ? 10.039 28.766 18.719 1 94.44 323 HIS A O 1
ATOM 2758 N N . VAL A 1 324 ? 8.617 27.25 17.859 1 90.31 324 VAL A N 1
ATOM 2759 C CA . VAL A 1 324 ? 9.164 26.172 18.672 1 90.31 324 VAL A CA 1
ATOM 2760 C C . VAL A 1 324 ? 10.617 25.906 18.281 1 90.31 324 VAL A C 1
ATOM 2762 O O . VAL A 1 324 ? 11.477 25.719 19.141 1 90.31 324 VAL A O 1
ATOM 2765 N N . GLN A 1 325 ? 10.82 25.938 17.031 1 86.44 325 GLN A N 1
ATOM 2766 C CA . GLN A 1 325 ? 12.172 25.734 16.531 1 86.44 325 GLN A CA 1
ATOM 2767 C C . GLN A 1 325 ? 13.125 26.797 17.047 1 86.44 325 GLN A C 1
ATOM 2769 O O . GLN A 1 325 ? 14.297 26.531 17.312 1 86.44 325 GLN A O 1
ATOM 2774 N N . ARG A 1 326 ? 12.602 27.969 17.219 1 88.38 326 ARG A N 1
ATOM 2775 C CA . ARG A 1 326 ? 13.398 29.094 17.703 1 88.38 326 ARG A CA 1
ATOM 2776 C C . ARG A 1 326 ? 13.445 29.109 19.219 1 88.38 326 ARG A C 1
ATOM 2778 O O . ARG A 1 326 ? 14.008 30.031 19.812 1 88.38 326 ARG A O 1
ATOM 2785 N N . ARG A 1 327 ? 12.789 28.188 19.906 1 87.75 327 ARG A N 1
ATOM 2786 C CA . ARG A 1 327 ? 12.75 28.016 21.359 1 87.75 327 ARG A CA 1
ATOM 2787 C C . ARG A 1 327 ? 12.039 29.188 22.016 1 87.75 327 ARG A C 1
ATOM 2789 O O . ARG A 1 327 ? 12.391 29.594 23.125 1 87.75 327 ARG A O 1
ATOM 2796 N N . ASP A 1 328 ? 11.211 29.844 21.156 1 93.31 328 ASP A N 1
ATOM 2797 C CA . ASP A 1 328 ? 10.32 30.875 21.688 1 93.31 328 ASP A CA 1
ATOM 2798 C C . ASP A 1 328 ? 8.953 30.297 22.031 1 93.31 328 ASP A C 1
ATOM 2800 O O . ASP A 1 328 ? 7.984 30.5 21.297 1 93.31 328 ASP A O 1
ATOM 2804 N N . LEU A 1 329 ? 8.867 29.688 23.156 1 92.94 329 LEU A N 1
ATOM 2805 C CA . LEU A 1 329 ? 7.691 28.906 23.516 1 92.94 329 LEU A CA 1
ATOM 2806 C C . LEU A 1 329 ? 6.531 29.812 23.922 1 92.94 329 LEU A C 1
ATOM 2808 O O . LEU A 1 329 ? 5.367 29.469 23.703 1 92.94 329 LEU A O 1
ATOM 2812 N N . ASP A 1 330 ? 6.812 30.938 24.438 1 94.56 330 ASP A N 1
ATOM 2813 C CA . ASP A 1 330 ? 5.754 31.859 24.844 1 94.56 330 ASP A CA 1
ATOM 2814 C C . ASP A 1 330 ? 4.973 32.375 23.641 1 94.56 330 ASP A C 1
ATOM 2816 O O . ASP A 1 330 ? 3.74 32.344 23.641 1 94.56 330 ASP A O 1
ATOM 2820 N N . THR A 1 331 ? 5.734 32.844 22.672 1 95.75 331 THR A N 1
ATOM 2821 C CA . THR A 1 331 ? 5.078 33.312 21.469 1 95.75 331 THR A CA 1
ATOM 2822 C C . THR A 1 331 ? 4.34 32.188 20.766 1 95.75 331 THR A C 1
ATOM 2824 O O . THR A 1 331 ? 3.246 32.375 20.234 1 95.75 331 THR A O 1
ATOM 2827 N N . ALA A 1 332 ? 4.992 30.984 20.812 1 96.06 332 ALA A N 1
ATOM 2828 C CA . ALA A 1 332 ? 4.355 29.812 20.234 1 96.06 332 ALA A CA 1
ATOM 2829 C C . ALA A 1 332 ? 3.014 29.531 20.906 1 96.06 332 ALA A C 1
ATOM 2831 O O . ALA A 1 332 ? 2.023 29.234 20.234 1 96.06 332 ALA A O 1
ATOM 2832 N N . LYS A 1 333 ? 3.006 29.609 22.156 1 96.56 333 LYS A N 1
ATOM 2833 C CA . LYS A 1 333 ? 1.796 29.391 22.938 1 96.56 333 LYS A CA 1
ATOM 2834 C C . LYS A 1 333 ? 0.699 30.375 22.562 1 96.56 333 LYS A C 1
ATOM 2836 O O . LYS A 1 333 ? -0.465 30 22.422 1 96.56 333 LYS A O 1
ATOM 2841 N N . GLU A 1 334 ? 1.054 31.578 22.375 1 95.44 334 GLU A N 1
ATOM 2842 C CA . GLU A 1 334 ? 0.099 32.625 22 1 95.44 334 GLU A CA 1
ATOM 2843 C C . GLU A 1 334 ? -0.567 32.312 20.656 1 95.44 334 GLU A C 1
ATOM 2845 O O . GLU A 1 334 ? -1.781 32.469 20.516 1 95.44 334 GLU A O 1
ATOM 2850 N N . TYR A 1 335 ? 0.217 31.875 19.75 1 96.25 335 TYR A N 1
ATOM 2851 C CA . TYR A 1 335 ? -0.33 31.547 18.438 1 96.25 335 TYR A CA 1
ATOM 2852 C C . TYR A 1 335 ? -1.26 30.344 18.516 1 96.25 335 TYR A C 1
ATOM 2854 O O . TYR A 1 335 ? -2.244 30.266 17.781 1 96.25 335 TYR A O 1
ATOM 2862 N N . LEU A 1 336 ? -0.986 29.391 19.391 1 96.69 336 LEU A N 1
ATOM 2863 C CA . LEU A 1 336 ? -1.881 28.25 19.547 1 96.69 336 LEU A CA 1
ATOM 2864 C C . LEU A 1 336 ? -3.219 28.688 20.141 1 96.69 336 LEU A C 1
ATOM 2866 O O . LEU A 1 336 ? -4.273 28.234 19.703 1 96.69 336 LEU A O 1
ATOM 2870 N N . TYR A 1 337 ? -3.143 29.594 21.078 1 95.81 337 TYR A N 1
ATOM 2871 C CA . TYR A 1 337 ? -4.387 30.109 21.641 1 95.81 337 TYR A CA 1
ATOM 2872 C C . TYR A 1 337 ? -5.207 30.844 20.594 1 95.81 337 TYR A C 1
ATOM 2874 O O . TYR A 1 337 ? -6.422 30.656 20.5 1 95.81 337 TYR A O 1
ATOM 2882 N N . ARG A 1 338 ? -4.543 31.641 19.812 1 94.62 338 ARG A N 1
ATOM 2883 C CA . ARG A 1 338 ? -5.227 32.344 18.719 1 94.62 338 ARG A CA 1
ATOM 2884 C C . ARG A 1 338 ? -5.816 31.344 17.719 1 94.62 338 ARG A C 1
ATOM 2886 O O . ARG A 1 338 ? -6.934 31.531 17.234 1 94.62 338 ARG A O 1
ATOM 2893 N N . GLY A 1 339 ? -5.031 30.312 17.484 1 95.56 339 GLY A N 1
ATOM 2894 C CA . GLY A 1 339 ? -5.504 29.281 16.578 1 95.56 339 GLY A CA 1
ATOM 2895 C C . GLY A 1 339 ? -6.738 28.562 17.078 1 95.56 339 GLY A C 1
ATOM 2896 O O . GLY A 1 339 ? -7.656 28.266 16.312 1 95.56 339 GLY A O 1
ATOM 2897 N N . ILE A 1 340 ? -6.742 28.25 18.344 1 95.56 340 ILE A N 1
ATOM 2898 C CA . ILE A 1 340 ? -7.867 27.562 18.969 1 95.56 340 ILE A CA 1
ATOM 2899 C C . ILE A 1 340 ? -9.109 28.453 18.922 1 95.56 340 ILE A C 1
ATOM 2901 O O . ILE A 1 340 ? -10.219 27.969 18.703 1 95.56 340 ILE A O 1
ATOM 2905 N N . GLN A 1 341 ? -8.914 29.719 19.062 1 93.75 341 GLN A N 1
ATOM 2906 C CA . GLN A 1 341 ? -10.023 30.672 18.938 1 93.75 341 GLN A CA 1
ATOM 2907 C C . GLN A 1 341 ? -10.555 30.703 17.516 1 93.75 341 GLN A C 1
ATOM 2909 O O . GLN A 1 341 ? -11.766 30.766 17.297 1 93.75 341 GLN A O 1
ATOM 2914 N N . ALA A 1 342 ? -9.656 30.641 16.609 1 94.19 342 ALA A N 1
ATOM 2915 C CA . ALA A 1 342 ? -10.016 30.688 15.188 1 94.19 342 ALA A CA 1
ATOM 2916 C C . ALA A 1 342 ? -10.672 29.375 14.75 1 94.19 342 ALA A C 1
ATOM 2918 O O . ALA A 1 342 ? -11.625 29.391 13.961 1 94.19 342 ALA A O 1
ATOM 2919 N N . CYS A 1 343 ? -10.125 28.266 15.273 1 92.31 343 CYS A N 1
ATOM 2920 C CA . CYS A 1 343 ? -10.602 26.938 14.922 1 92.31 343 CYS A CA 1
ATOM 2921 C C . CYS A 1 343 ? -10.859 26.109 16.172 1 92.31 343 CYS A C 1
ATOM 2923 O O . CYS A 1 343 ? -10.133 25.141 16.438 1 92.31 343 CYS A O 1
ATOM 2925 N N . PRO A 1 344 ? -11.945 26.312 16.812 1 91.38 344 PRO A N 1
ATOM 2926 C CA . PRO A 1 344 ? -12.164 25.688 18.125 1 91.38 344 PRO A CA 1
ATOM 2927 C C . PRO A 1 344 ? -12.422 24.188 18.031 1 91.38 344 PRO A C 1
ATOM 2929 O O . PRO A 1 344 ? -12.25 23.469 19.016 1 91.38 344 PRO A O 1
ATOM 2932 N N . GLU A 1 345 ? -12.766 23.672 16.922 1 87.75 345 GLU A N 1
ATOM 2933 C CA . GLU A 1 345 ? -13.102 22.25 16.828 1 87.75 345 GLU A CA 1
ATOM 2934 C C . GLU A 1 345 ? -11.906 21.438 16.344 1 87.75 345 GLU A C 1
ATOM 2936 O O . GLU A 1 345 ? -11.992 20.203 16.234 1 87.75 345 GLU A O 1
ATOM 2941 N N . CYS A 1 346 ? -10.852 22.109 16.062 1 89.88 346 CYS A N 1
ATOM 2942 C CA . CYS A 1 346 ? -9.68 21.391 15.578 1 89.88 346 CYS A CA 1
ATOM 2943 C C . CYS A 1 346 ? -8.898 20.766 16.734 1 89.88 346 CYS A C 1
ATOM 2945 O O . CYS A 1 346 ? -8.211 21.469 17.469 1 89.88 346 CYS A O 1
ATOM 2947 N N . ALA A 1 347 ? -8.898 19.484 16.812 1 93.12 347 ALA A N 1
ATOM 2948 C CA . ALA A 1 347 ? -8.289 18.766 17.938 1 93.12 347 ALA A CA 1
ATOM 2949 C C . ALA A 1 347 ? -6.773 18.922 17.922 1 93.12 347 ALA A C 1
ATOM 2951 O O . ALA A 1 347 ? -6.145 19 18.984 1 93.12 347 ALA A O 1
ATOM 2952 N N . MET A 1 348 ? -6.184 19.016 16.797 1 91.5 348 MET A N 1
ATOM 2953 C CA . MET A 1 348 ? -4.73 19.094 16.656 1 91.5 348 MET A CA 1
ATOM 2954 C C . MET A 1 348 ? -4.172 20.312 17.391 1 91.5 348 MET A C 1
ATOM 2956 O O . MET A 1 348 ? -3.102 20.234 17.984 1 91.5 348 MET A O 1
ATOM 2960 N N . LEU A 1 349 ? -4.836 21.391 17.281 1 94.56 349 LEU A N 1
ATOM 2961 C CA . LEU A 1 349 ? -4.402 22.609 17.953 1 94.56 349 LEU A CA 1
ATOM 2962 C C . LEU A 1 349 ? -4.41 22.422 19.469 1 94.56 349 LEU A C 1
ATOM 2964 O O . LEU A 1 349 ? -3.479 22.844 20.156 1 94.56 349 LEU A O 1
ATOM 2968 N N . TYR A 1 350 ? -5.434 21.734 19.906 1 95.5 350 TYR A N 1
ATOM 2969 C CA . TYR A 1 350 ? -5.535 21.438 21.328 1 95.5 350 TYR A CA 1
ATOM 2970 C C . TYR A 1 350 ? -4.43 20.5 21.781 1 95.5 350 TYR A C 1
ATOM 2972 O O . TYR A 1 350 ? -3.834 20.688 22.844 1 95.5 350 TYR A O 1
ATOM 2980 N N . PHE A 1 351 ? -4.156 19.484 20.984 1 95.38 351 PHE A N 1
ATOM 2981 C CA . PHE A 1 351 ? -3.127 18.516 21.328 1 95.38 351 PHE A CA 1
ATOM 2982 C C . PHE A 1 351 ? -1.762 19.188 21.438 1 95.38 351 PHE A C 1
ATOM 2984 O O . PHE A 1 351 ? -1.006 18.922 22.375 1 95.38 351 PHE A O 1
ATOM 2991 N N . CYS A 1 352 ? -1.485 20.047 20.5 1 94.38 352 CYS A N 1
ATOM 2992 C CA . CYS A 1 352 ? -0.216 20.766 20.531 1 94.38 352 CYS A CA 1
ATOM 2993 C C . CYS A 1 352 ? -0.118 21.641 21.766 1 94.38 352 CYS A C 1
ATOM 2995 O O . CYS A 1 352 ? 0.921 21.672 22.438 1 94.38 352 CYS A O 1
ATOM 2997 N N . LEU A 1 353 ? -1.187 22.359 22.062 1 96.94 353 LEU A N 1
ATOM 2998 C CA . LEU A 1 353 ? -1.195 23.219 23.234 1 96.94 353 LEU A CA 1
ATOM 2999 C C . LEU A 1 353 ? -1.059 22.391 24.516 1 96.94 353 LEU A C 1
ATOM 3001 O O . LEU A 1 353 ? -0.352 22.797 25.453 1 96.94 353 LEU A O 1
ATOM 3005 N N . ALA A 1 354 ? -1.688 21.234 24.516 1 96.56 354 ALA A N 1
ATOM 3006 C CA . ALA A 1 354 ? -1.611 20.359 25.672 1 96.56 354 ALA A CA 1
ATOM 3007 C C . ALA A 1 354 ? -0.18 19.875 25.906 1 96.56 354 ALA A C 1
ATOM 3009 O O . ALA A 1 354 ? 0.312 19.906 27.031 1 96.56 354 ALA A O 1
ATOM 3010 N N . ASP A 1 355 ? 0.469 19.469 24.906 1 93.81 355 ASP A N 1
ATOM 3011 C CA . ASP A 1 355 ? 1.855 19.031 25.016 1 93.81 355 ASP A CA 1
ATOM 3012 C C . ASP A 1 355 ? 2.754 20.156 25.516 1 93.81 355 ASP A C 1
ATOM 3014 O O . ASP A 1 355 ? 3.648 19.938 26.328 1 93.81 355 ASP A O 1
ATOM 3018 N N . LEU A 1 356 ? 2.555 21.344 24.953 1 94.62 356 LEU A N 1
ATOM 3019 C CA . LEU A 1 356 ? 3.35 22.5 25.359 1 94.62 356 LEU A CA 1
ATOM 3020 C C . LEU A 1 356 ? 3.133 22.812 26.828 1 94.62 356 LEU A C 1
ATOM 3022 O O . LEU A 1 356 ? 4.094 23 27.578 1 94.62 356 LEU A O 1
ATOM 3026 N N . GLU A 1 357 ? 1.89 22.828 27.25 1 96.31 357 GLU A N 1
ATOM 3027 C CA . GLU A 1 357 ? 1.563 23.109 28.641 1 96.31 357 GLU A CA 1
ATOM 3028 C C . GLU A 1 357 ? 2.111 22.016 29.562 1 96.31 357 GLU A C 1
ATOM 3030 O O . GLU A 1 357 ? 2.559 22.297 30.672 1 96.31 357 GLU A O 1
ATOM 3035 N N . GLU A 1 358 ? 2.014 20.781 29.109 1 95.12 358 GLU A N 1
ATOM 3036 C CA . GLU A 1 358 ? 2.58 19.672 29.875 1 95.12 358 GLU A CA 1
ATOM 3037 C C . GLU A 1 358 ? 4.082 19.859 30.062 1 95.12 358 GLU A C 1
ATOM 3039 O O . GLU A 1 358 ? 4.605 19.609 31.156 1 95.12 358 GLU A O 1
ATOM 3044 N N . SER A 1 359 ? 4.75 20.266 29 1 91.62 359 SER A N 1
ATOM 3045 C CA . SER A 1 359 ? 6.188 20.5 29.078 1 91.62 359 SER A CA 1
ATOM 3046 C C . SER A 1 359 ? 6.523 21.594 30.078 1 91.62 359 SER A C 1
ATOM 3048 O O . SER A 1 359 ? 7.609 21.609 30.656 1 91.62 359 SER A O 1
ATOM 3050 N N . MET A 1 360 ? 5.625 22.484 30.266 1 92 360 MET A N 1
ATOM 3051 C CA . MET A 1 360 ? 5.797 23.578 31.219 1 92 360 MET A CA 1
ATOM 3052 C C . MET A 1 360 ? 5.262 23.188 32.594 1 92 360 MET A C 1
ATOM 3054 O O . MET A 1 360 ? 5.172 24.031 33.5 1 92 360 MET A O 1
ATOM 3058 N N . LYS A 1 361 ? 4.742 21.891 32.781 1 94.31 361 LYS A N 1
ATOM 3059 C CA . LYS A 1 361 ? 4.281 21.281 34 1 94.31 361 LYS A CA 1
ATOM 3060 C C . LYS A 1 361 ? 2.973 21.906 34.5 1 94.31 361 LYS A C 1
ATOM 3062 O O . LYS A 1 361 ? 2.717 22 35.688 1 94.31 361 LYS A O 1
ATOM 3067 N N . ASN A 1 362 ? 2.236 22.547 33.531 1 96.12 362 ASN A N 1
ATOM 3068 C CA . ASN A 1 362 ? 0.893 23.031 33.844 1 96.12 362 ASN A CA 1
ATOM 3069 C C . ASN A 1 362 ? -0.159 21.953 33.625 1 96.12 362 ASN A C 1
ATOM 3071 O O . ASN A 1 362 ? -1.012 22.078 32.75 1 96.12 362 ASN A O 1
ATOM 3075 N N . PHE A 1 363 ? -0.214 21 34.5 1 96.94 363 PHE A N 1
ATOM 3076 C CA . PHE A 1 363 ? -1 19.797 34.281 1 96.94 363 PHE A CA 1
ATOM 3077 C C . PHE A 1 363 ? -2.49 20.078 34.438 1 96.94 363 PHE A C 1
ATOM 3079 O O . PHE A 1 363 ? -3.309 19.5 33.719 1 96.94 363 PHE A O 1
ATOM 3086 N N . SER A 1 364 ? -2.883 20.969 35.25 1 97.19 364 SER A N 1
ATOM 3087 C CA . SER A 1 364 ? -4.289 21.312 35.438 1 97.19 364 SER A CA 1
ATOM 3088 C C . SER A 1 364 ? -4.871 21.969 34.188 1 97.19 364 SER A C 1
ATOM 3090 O O . SER A 1 364 ? -6.012 21.703 33.812 1 97.19 364 SER A O 1
ATOM 3092 N N . ILE A 1 365 ? -4.082 22.828 33.594 1 97.44 365 ILE A N 1
ATOM 3093 C CA . ILE A 1 365 ? -4.512 23.469 32.375 1 97.44 365 ILE A CA 1
ATOM 3094 C C . ILE A 1 365 ? -4.711 22.438 31.266 1 97.44 365 ILE A C 1
ATOM 3096 O O . ILE A 1 365 ? -5.664 22.516 30.5 1 97.44 365 ILE A O 1
ATOM 3100 N N . VAL A 1 366 ? -3.832 21.422 31.25 1 98 366 VAL A N 1
ATOM 3101 C CA . VAL A 1 366 ? -3.906 20.375 30.25 1 98 366 VAL A CA 1
ATOM 3102 C C . VAL A 1 366 ? -5.211 19.609 30.406 1 98 366 VAL A C 1
ATOM 3104 O O . VAL A 1 366 ? -5.914 19.359 29.422 1 98 366 VAL A O 1
ATOM 3107 N N . GLU A 1 367 ? -5.516 19.234 31.578 1 98.06 367 GLU A N 1
ATOM 3108 C CA . GLU A 1 367 ? -6.762 18.5 31.828 1 98.06 367 GLU A CA 1
ATOM 3109 C C . GLU A 1 367 ? -7.973 19.328 31.391 1 98.06 367 GLU A C 1
ATOM 3111 O O . GLU A 1 367 ? -8.914 18.797 30.797 1 98.06 367 GLU A O 1
ATOM 3116 N N . SER A 1 368 ? -7.922 20.594 31.703 1 97.88 368 SER A N 1
ATOM 3117 C CA . SER A 1 368 ? -9.016 21.484 31.328 1 97.88 368 SER A CA 1
ATOM 3118 C C . SER A 1 368 ? -9.156 21.578 29.812 1 97.88 368 SER A C 1
ATOM 3120 O O . SER A 1 368 ? -10.273 21.641 29.297 1 97.88 368 SER A O 1
ATOM 3122 N N . LEU A 1 369 ? -8.039 21.609 29.125 1 97.69 369 LEU A N 1
ATOM 3123 C CA . LEU A 1 369 ? -8.055 21.672 27.672 1 97.69 369 LEU A CA 1
ATOM 3124 C C . LEU A 1 369 ? -8.727 20.422 27.078 1 97.69 369 LEU A C 1
ATOM 3126 O O . LEU A 1 369 ? -9.555 20.531 26.188 1 97.69 369 LEU A O 1
ATOM 3130 N N . TYR A 1 370 ? -8.367 19.266 27.609 1 97.75 370 TYR A N 1
ATOM 3131 C CA . TYR A 1 370 ? -8.969 18.031 27.109 1 97.75 370 TYR A CA 1
ATOM 3132 C C . TYR A 1 370 ? -10.461 17.984 27.422 1 97.75 370 TYR A C 1
ATOM 3134 O O . TYR A 1 370 ? -11.258 17.578 26.578 1 97.75 370 TYR A O 1
ATOM 3142 N N . GLU A 1 371 ? -10.805 18.391 28.547 1 97.69 371 GLU A N 1
ATOM 3143 C CA . GLU A 1 371 ? -12.219 18.406 28.938 1 97.69 371 GLU A CA 1
ATOM 3144 C C . GLU A 1 371 ? -13.016 19.359 28.047 1 97.69 371 GLU A C 1
ATOM 3146 O O . GLU A 1 371 ? -14.141 19.047 27.656 1 97.69 371 GLU A O 1
ATOM 3151 N N . GLU A 1 372 ? -12.461 20.5 27.781 1 96.38 372 GLU A N 1
ATOM 3152 C CA . GLU A 1 372 ? -13.094 21.453 26.875 1 96.38 372 GLU A CA 1
ATOM 3153 C C . GLU A 1 372 ? -13.281 20.844 25.484 1 96.38 372 GLU A C 1
ATOM 3155 O O . GLU A 1 372 ? -14.352 20.969 24.891 1 96.38 372 GLU A O 1
ATOM 3160 N N . LEU A 1 373 ? -12.258 20.234 25.031 1 94.94 373 LEU A N 1
ATOM 3161 C CA . LEU A 1 373 ? -12.32 19.625 23.703 1 94.94 373 LEU A CA 1
ATOM 3162 C C . LEU A 1 373 ? -13.344 18.5 23.656 1 94.94 373 LEU A C 1
ATOM 3164 O O . LEU A 1 373 ? -14.039 18.312 22.656 1 94.94 373 LEU A O 1
ATOM 3168 N N . LEU A 1 374 ? -13.445 17.703 24.703 1 96.12 374 LEU A N 1
ATOM 3169 C CA . LEU A 1 374 ? -14.406 16.609 24.781 1 96.12 374 LEU A CA 1
ATOM 3170 C C . LEU A 1 374 ? -15.836 17.141 24.781 1 96.12 374 LEU A C 1
ATOM 3172 O O . LEU A 1 374 ? -16.75 16.484 24.266 1 96.12 374 LEU A O 1
ATOM 3176 N N . LYS A 1 375 ? -16.078 18.328 25.25 1 94.69 375 LYS A N 1
ATOM 3177 C CA . LYS A 1 375 ? -17.391 18.969 25.219 1 94.69 375 LYS A CA 1
ATOM 3178 C C . LYS A 1 375 ? -17.719 19.469 23.812 1 94.69 375 LYS A C 1
ATOM 3180 O O . LYS A 1 375 ? -18.859 19.328 23.359 1 94.69 375 LYS A O 1
ATOM 3185 N N . LEU A 1 376 ? -16.719 19.938 23.203 1 91.75 376 LEU A N 1
ATOM 3186 C CA . LEU A 1 376 ? -16.906 20.547 21.891 1 91.75 376 LEU A CA 1
ATOM 3187 C C . LEU A 1 376 ? -16.984 19.469 20.812 1 91.75 376 LEU A C 1
ATOM 3189 O O . LEU A 1 376 ? -17.812 19.562 19.906 1 91.75 376 LEU A O 1
ATOM 3193 N N . SER A 1 377 ? -16.062 18.547 20.891 1 89.19 377 SER A N 1
ATOM 3194 C CA . SER A 1 377 ? -15.953 17.531 19.844 1 89.19 377 SER A CA 1
ATOM 3195 C C . SER A 1 377 ? -15.5 16.188 20.422 1 89.19 377 SER A C 1
ATOM 3197 O O . SER A 1 377 ? -14.344 15.797 20.25 1 89.19 377 SER A O 1
ATOM 3199 N N . PRO A 1 378 ? -16.422 15.523 21 1 91.19 378 PRO A N 1
ATOM 3200 C CA . PRO A 1 378 ? -16.047 14.242 21.578 1 91.19 378 PRO A CA 1
ATOM 3201 C C . PRO A 1 378 ? -15.656 13.203 20.531 1 91.19 378 PRO A C 1
ATOM 3203 O O . PRO A 1 378 ? -16.344 13.055 19.516 1 91.19 378 PRO A O 1
ATOM 3206 N N . SER A 1 379 ? -14.516 12.625 20.688 1 92.69 379 SER A N 1
ATOM 3207 C CA . SER A 1 379 ? -14.023 11.586 19.781 1 92.69 379 SER A CA 1
ATOM 3208 C C . SER A 1 379 ? -13.117 10.602 20.531 1 92.69 379 SER A C 1
ATOM 3210 O O . SER A 1 379 ? -12.625 10.906 21.609 1 92.69 379 SER A O 1
ATOM 3212 N N . SER A 1 380 ? -12.977 9.445 19.969 1 95.38 380 SER A N 1
ATOM 3213 C CA . SER A 1 380 ? -12.078 8.453 20.547 1 95.38 380 SER A CA 1
ATOM 3214 C C . SER A 1 380 ? -10.641 8.945 20.562 1 95.38 380 SER A C 1
ATOM 3216 O O . SER A 1 380 ? -9.891 8.664 21.516 1 95.38 380 SER A O 1
ATOM 3218 N N . LEU A 1 381 ? -10.312 9.742 19.547 1 95.12 381 LEU A N 1
ATOM 3219 C CA . LEU A 1 381 ? -8.953 10.258 19.469 1 95.12 381 LEU A CA 1
ATOM 3220 C C . LEU A 1 381 ? -8.633 11.164 20.656 1 95.12 381 LEU A C 1
ATOM 3222 O O . LEU A 1 381 ? -7.543 11.086 21.219 1 95.12 381 LEU A O 1
ATOM 3226 N N . VAL A 1 382 ? -9.555 12.016 21 1 96.56 382 VAL A N 1
ATOM 3227 C CA . VAL A 1 382 ? -9.359 12.922 22.125 1 96.56 382 VAL A CA 1
ATOM 3228 C C . VAL A 1 382 ? -9.18 12.117 23.422 1 96.56 382 VAL A C 1
ATOM 3230 O O . VAL A 1 382 ? -8.273 12.391 24.203 1 96.56 382 VAL A O 1
ATOM 3233 N N . TYR A 1 383 ? -9.969 11.094 23.609 1 97.38 383 TYR A N 1
ATOM 3234 C CA . TYR A 1 383 ? -9.852 10.25 24.797 1 97.38 383 TYR A CA 1
ATOM 3235 C C . TYR A 1 383 ? -8.516 9.508 24.797 1 97.38 383 TYR A C 1
ATOM 3237 O O . TYR A 1 383 ? -7.891 9.367 25.859 1 97.38 383 TYR A O 1
ATOM 3245 N N . ILE A 1 384 ? -8.102 9.008 23.656 1 96.56 384 ILE A N 1
ATOM 3246 C CA . ILE A 1 384 ? -6.852 8.266 23.547 1 96.56 384 ILE A CA 1
ATOM 3247 C C . ILE A 1 384 ? -5.68 9.156 23.953 1 96.56 384 ILE A C 1
ATOM 3249 O O . ILE A 1 384 ? -4.836 8.758 24.766 1 96.56 384 ILE A O 1
ATOM 3253 N N . GLN A 1 385 ? -5.668 10.398 23.422 1 95.38 385 GLN A N 1
ATOM 3254 C CA . GLN A 1 385 ? -4.598 11.328 23.766 1 95.38 385 GLN A CA 1
ATOM 3255 C C . GLN A 1 385 ? -4.672 11.719 25.234 1 95.38 385 GLN A C 1
ATOM 3257 O O . GLN A 1 385 ? -3.643 11.859 25.906 1 95.38 385 GLN A O 1
ATOM 3262 N N . TYR A 1 386 ? -5.875 11.906 25.719 1 97.38 386 TYR A N 1
ATOM 3263 C CA . TYR A 1 386 ? -6.094 12.25 27.125 1 97.38 386 TYR A CA 1
ATOM 3264 C C . TYR A 1 386 ? -5.637 11.117 28.047 1 97.38 386 TYR A C 1
ATOM 3266 O O . TYR A 1 386 ? -4.973 11.359 29.047 1 97.38 386 TYR A O 1
ATOM 3274 N N . MET A 1 387 ? -5.898 9.859 27.719 1 96.94 387 MET A N 1
ATOM 3275 C CA . MET A 1 387 ? -5.465 8.688 28.469 1 96.94 387 MET A CA 1
ATOM 3276 C C . MET A 1 387 ? -3.941 8.625 28.562 1 96.94 387 MET A C 1
ATOM 3278 O O . MET A 1 387 ? -3.383 8.336 29.609 1 96.94 387 MET A O 1
ATOM 3282 N N . GLN A 1 388 ? -3.312 8.906 27.453 1 94.31 388 GLN A N 1
ATOM 3283 C CA . GLN A 1 388 ? -1.854 8.883 27.406 1 94.31 388 GLN A CA 1
ATOM 3284 C C . GLN A 1 388 ? -1.26 9.953 28.328 1 94.31 388 GLN A C 1
ATOM 3286 O O . GLN A 1 388 ? -0.297 9.695 29.047 1 94.31 388 GLN A O 1
ATOM 3291 N N . PHE A 1 389 ? -1.839 11.164 28.297 1 95.44 389 PHE A N 1
ATOM 3292 C CA . PHE A 1 389 ? -1.388 12.242 29.172 1 95.44 389 PHE A CA 1
ATOM 3293 C C . PHE A 1 389 ? -1.524 11.859 30.641 1 95.44 389 PHE A C 1
ATOM 3295 O O . PHE A 1 389 ? -0.581 12.008 31.422 1 95.44 389 PHE A O 1
ATOM 3302 N N . LEU A 1 390 ? -2.691 11.305 30.953 1 96.81 390 LEU A N 1
ATOM 3303 C CA . LEU A 1 390 ? -2.938 10.945 32.344 1 96.81 390 LEU A CA 1
ATOM 3304 C C . LEU A 1 390 ? -1.99 9.836 32.781 1 96.81 390 LEU A C 1
ATOM 3306 O O . LEU A 1 390 ? -1.529 9.836 33.938 1 96.81 390 LEU A O 1
ATOM 3310 N N . ARG A 1 391 ? -1.712 8.922 31.922 1 95 391 ARG A N 1
ATOM 3311 C CA . ARG A 1 391 ? -0.789 7.84 32.25 1 95 391 ARG A CA 1
ATOM 3312 C C . ARG A 1 391 ? 0.605 8.383 32.531 1 95 391 ARG A C 1
ATOM 3314 O O . ARG A 1 391 ? 1.285 7.891 33.438 1 95 391 ARG A O 1
ATOM 3321 N N . ARG A 1 392 ? 1.018 9.422 31.844 1 92.25 392 ARG A N 1
ATOM 3322 C CA . ARG A 1 392 ? 2.355 9.984 32 1 92.25 392 ARG A CA 1
ATOM 3323 C C . ARG A 1 392 ? 2.463 10.789 33.281 1 92.25 392 ARG A C 1
ATOM 3325 O O . ARG A 1 392 ? 3.494 10.758 33.969 1 92.25 392 ARG A O 1
ATOM 3332 N N . VAL A 1 393 ? 1.411 11.398 33.688 1 93.88 393 VAL A N 1
ATOM 3333 C CA . VAL A 1 393 ? 1.506 12.406 34.719 1 93.88 393 VAL A CA 1
ATOM 3334 C C . VAL A 1 393 ? 0.883 11.883 36.031 1 93.88 393 VAL A C 1
ATOM 3336 O O . VAL A 1 393 ? 1.396 12.133 37.125 1 93.88 393 VAL A O 1
ATOM 3339 N N . LYS A 1 394 ? -0.249 11.148 35.875 1 95.38 394 LYS A N 1
ATOM 3340 C CA . LYS A 1 394 ? -0.982 10.766 37.062 1 95.38 394 LYS A CA 1
ATOM 3341 C C . LYS A 1 394 ? -0.929 9.25 37.281 1 95.38 394 LYS A C 1
ATOM 3343 O O . LYS A 1 394 ? -1.521 8.734 38.219 1 95.38 394 LYS A O 1
ATOM 3348 N N . GLY A 1 395 ? -0.396 8.539 36.344 1 94.12 395 GLY A N 1
ATOM 3349 C CA . GLY A 1 395 ? -0.164 7.121 36.562 1 94.12 395 GLY A CA 1
ATOM 3350 C C . GLY A 1 395 ? -1.228 6.242 35.938 1 94.12 395 GLY A C 1
ATOM 3351 O O . GLY A 1 395 ? -2.059 6.719 35.156 1 94.12 395 GLY A O 1
ATOM 3352 N N . ILE A 1 396 ? -1.268 4.934 36.312 1 96.44 396 ILE A N 1
ATOM 3353 C CA . ILE A 1 396 ? -2.053 3.883 35.656 1 96.44 396 ILE A CA 1
ATOM 3354 C C . ILE A 1 396 ? -3.523 4.035 36.031 1 96.44 396 ILE A C 1
ATOM 3356 O O . ILE A 1 396 ? -4.402 3.971 35.188 1 96.44 396 ILE A O 1
ATOM 3360 N N . ASP A 1 397 ? -3.801 4.324 37.25 1 97.38 397 ASP A N 1
ATOM 3361 C CA . ASP A 1 397 ? -5.172 4.34 37.75 1 97.38 397 ASP A CA 1
ATOM 3362 C C . ASP A 1 397 ? -5.973 5.477 37.125 1 97.38 397 ASP A C 1
ATOM 3364 O O . ASP A 1 397 ? -7.137 5.289 36.75 1 97.38 397 ASP A O 1
ATOM 3368 N N . ALA A 1 398 ? -5.371 6.621 37 1 97.38 398 ALA A N 1
ATOM 3369 C CA . ALA A 1 398 ? -6.047 7.762 36.406 1 97.38 398 ALA A CA 1
ATOM 3370 C C . ALA A 1 398 ? -6.402 7.477 34.938 1 97.38 398 ALA A C 1
ATOM 3372 O O . ALA A 1 398 ? -7.492 7.824 34.469 1 97.38 398 ALA A O 1
ATOM 3373 N N . SER A 1 399 ? -5.484 6.922 34.25 1 97.19 399 SER A N 1
ATOM 3374 C CA . SER A 1 399 ? -5.715 6.555 32.844 1 97.19 399 SER A CA 1
ATOM 3375 C C . SER A 1 399 ? -6.828 5.523 32.719 1 97.19 399 SER A C 1
ATOM 3377 O O . SER A 1 399 ? -7.699 5.645 31.859 1 97.19 399 SER A O 1
ATOM 3379 N N . ARG A 1 400 ? -6.84 4.527 33.594 1 97.81 400 ARG A N 1
ATOM 3380 C CA . ARG A 1 400 ? -7.871 3.492 33.594 1 97.81 400 ARG A CA 1
ATOM 3381 C C . ARG A 1 400 ? -9.242 4.078 33.906 1 97.81 400 ARG A C 1
ATOM 3383 O O . ARG A 1 400 ? -10.242 3.688 33.312 1 97.81 400 ARG A O 1
ATOM 3390 N N . LYS A 1 401 ? -9.266 4.949 34.844 1 98.06 401 LYS A N 1
ATOM 3391 C CA . LYS A 1 401 ? -10.516 5.609 35.219 1 98.06 401 LYS A CA 1
ATOM 3392 C C . LYS A 1 401 ? -11.094 6.371 34 1 98.06 401 LYS A C 1
ATOM 3394 O O . LYS A 1 401 ? -12.305 6.344 33.781 1 98.06 401 LYS A O 1
ATOM 3399 N N . LEU A 1 402 ? -10.25 7.055 33.312 1 98.19 402 LEU A N 1
ATOM 3400 C CA . LEU A 1 402 ? -10.711 7.77 32.125 1 98.19 402 LEU A CA 1
ATOM 3401 C C . LEU A 1 402 ? -11.234 6.797 31.062 1 98.19 402 LEU A C 1
ATOM 3403 O O . LEU A 1 402 ? -12.203 7.094 30.359 1 98.19 402 LEU A O 1
ATOM 3407 N N . PHE A 1 403 ? -10.555 5.672 30.922 1 98.06 403 PHE A N 1
ATOM 3408 C CA . PHE A 1 403 ? -11.008 4.66 29.969 1 98.06 403 PHE A CA 1
ATOM 3409 C C . PHE A 1 403 ? -12.422 4.199 30.312 1 98.06 403 PHE A C 1
ATOM 3411 O O . PHE A 1 403 ? -13.266 4.062 29.422 1 98.06 403 PHE A O 1
ATOM 3418 N N . LEU A 1 404 ? -12.633 3.98 31.547 1 97.5 404 LEU A N 1
ATOM 3419 C CA . LEU A 1 404 ? -13.961 3.584 32 1 97.5 404 LEU A CA 1
ATOM 3420 C C . LEU A 1 404 ? -15 4.645 31.641 1 97.5 404 LEU A C 1
ATOM 3422 O O . LEU A 1 404 ? -16.094 4.316 31.188 1 97.5 404 LEU A O 1
ATOM 3426 N N . ARG A 1 405 ? -14.688 5.879 31.812 1 97.31 405 ARG A N 1
ATOM 3427 C CA . ARG A 1 405 ? -15.57 6.98 31.453 1 97.31 405 ARG A CA 1
ATOM 3428 C C . ARG A 1 405 ? -15.82 7.012 29.953 1 97.31 405 ARG A C 1
ATOM 3430 O O . ARG A 1 405 ? -16.953 7.172 29.5 1 97.31 405 ARG A O 1
ATOM 3437 N N . ALA A 1 406 ? -14.766 6.914 29.188 1 97.56 406 ALA A N 1
ATOM 3438 C CA . ALA A 1 406 ? -14.844 6.984 27.719 1 97.56 406 ALA A CA 1
ATOM 3439 C C . ALA A 1 406 ? -15.758 5.895 27.172 1 97.56 406 ALA A C 1
ATOM 3441 O O . ALA A 1 406 ? -16.516 6.137 26.234 1 97.56 406 ALA A O 1
ATOM 3442 N N . ARG A 1 407 ? -15.711 4.73 27.75 1 96.06 407 ARG A N 1
ATOM 3443 C CA . ARG A 1 407 ? -16.516 3.598 27.281 1 96.06 407 ARG A CA 1
ATOM 3444 C C . ARG A 1 407 ? -18 3.889 27.406 1 96.06 407 ARG A C 1
ATOM 3446 O O . ARG A 1 407 ? -18.812 3.367 26.625 1 96.06 407 ARG A O 1
ATOM 3453 N N . LYS A 1 408 ? -18.312 4.695 28.344 1 95.19 408 LYS A N 1
ATOM 3454 C CA . LYS A 1 408 ? -19.719 5.043 28.578 1 95.19 408 LYS A CA 1
ATOM 3455 C C . LYS A 1 408 ? -20.172 6.152 27.641 1 95.19 408 LYS A C 1
ATOM 3457 O O . LYS A 1 408 ? -21.344 6.23 27.281 1 95.19 408 LYS A O 1
ATOM 3462 N N . GLU A 1 409 ? -19.312 6.922 27.203 1 94.88 409 GLU A N 1
ATOM 3463 C CA . GLU A 1 409 ? -19.656 8.133 26.453 1 94.88 409 GLU A CA 1
ATOM 3464 C C . GLU A 1 409 ? -19.547 7.906 24.953 1 94.88 409 GLU A C 1
ATOM 3466 O O . GLU A 1 409 ? -20.25 8.555 24.172 1 94.88 409 GLU A O 1
ATOM 3471 N N . ILE A 1 410 ? -18.562 7.047 24.578 1 94.19 410 ILE A N 1
ATOM 3472 C CA . ILE A 1 410 ? -18.359 6.836 23.141 1 94.19 410 ILE A CA 1
ATOM 3473 C C . ILE A 1 410 ? -18.281 5.34 22.844 1 94.19 410 ILE A C 1
ATOM 3475 O O . ILE A 1 410 ? -17.703 4.574 23.625 1 94.19 410 ILE A O 1
ATOM 3479 N N . SER A 1 411 ? -18.906 4.969 21.734 1 94.06 411 SER A N 1
ATOM 3480 C CA . SER A 1 411 ? -18.828 3.582 21.281 1 94.06 411 SER A CA 1
ATOM 3481 C C . SER A 1 411 ? -17.922 3.441 20.062 1 94.06 411 SER A C 1
ATOM 3483 O O . SER A 1 411 ? -18.391 3.504 18.922 1 94.06 411 SER A O 1
ATOM 3485 N N . ASP A 1 412 ? -16.703 3.344 20.266 1 95.75 412 ASP A N 1
ATOM 3486 C CA . ASP A 1 412 ? -15.68 3.197 19.234 1 95.75 412 ASP A CA 1
ATOM 3487 C C . ASP A 1 412 ? -14.617 2.18 19.641 1 95.75 412 ASP A C 1
ATOM 3489 O O . ASP A 1 412 ? -14.023 2.301 20.719 1 95.75 412 ASP A O 1
ATOM 3493 N N . TYR A 1 413 ? -14.359 1.218 18.781 1 96.5 413 TYR A N 1
ATOM 3494 C CA . TYR A 1 413 ? -13.461 0.123 19.125 1 96.5 413 TYR A CA 1
ATOM 3495 C C . TYR A 1 413 ? -12.016 0.604 19.203 1 96.5 413 TYR A C 1
ATOM 3497 O O . TYR A 1 413 ? -11.172 -0.044 19.828 1 96.5 413 TYR A O 1
ATOM 3505 N N . HIS A 1 414 ? -11.664 1.737 18.609 1 96.69 414 HIS A N 1
ATOM 3506 C CA . HIS A 1 414 ? -10.312 2.291 18.656 1 96.69 414 HIS A CA 1
ATOM 3507 C C . HIS A 1 414 ? -9.883 2.557 20.094 1 96.69 414 HIS A C 1
ATOM 3509 O O . HIS A 1 414 ? -8.695 2.449 20.422 1 96.69 414 HIS A O 1
ATOM 3515 N N . LEU A 1 415 ? -10.859 2.904 20.891 1 97 415 LEU A N 1
ATOM 3516 C CA . LEU A 1 415 ? -10.586 3.166 22.297 1 97 415 LEU A CA 1
ATOM 3517 C C . LEU A 1 415 ? -10.062 1.914 22.984 1 97 415 LEU A C 1
ATOM 3519 O O . LEU A 1 415 ? -9.117 1.983 23.766 1 97 415 LEU A O 1
ATOM 3523 N N . TYR A 1 416 ? -10.617 0.805 22.656 1 97.75 416 TYR A N 1
ATOM 3524 C CA . TYR A 1 416 ? -10.234 -0.461 23.266 1 97.75 416 TYR A CA 1
ATOM 3525 C C . TYR A 1 416 ? -8.859 -0.903 22.797 1 97.75 416 TYR A C 1
ATOM 3527 O O . TYR A 1 416 ? -8.055 -1.407 23.578 1 97.75 416 TYR A O 1
ATOM 3535 N N . ILE A 1 417 ? -8.555 -0.692 21.5 1 97.19 417 ILE A N 1
ATOM 3536 C CA . ILE A 1 417 ? -7.246 -1.032 20.953 1 97.19 417 ILE A CA 1
ATOM 3537 C C . ILE A 1 417 ? -6.168 -0.189 21.625 1 97.19 417 ILE A C 1
ATOM 3539 O O . ILE A 1 417 ? -5.148 -0.719 22.078 1 97.19 417 ILE A O 1
ATOM 3543 N N . ALA A 1 418 ? -6.438 1.13 21.703 1 96.44 418 ALA A N 1
ATOM 3544 C CA . ALA A 1 418 ? -5.473 2.045 22.312 1 96.44 418 ALA A CA 1
ATOM 3545 C C . ALA A 1 418 ? -5.238 1.703 23.781 1 96.44 418 ALA A C 1
ATOM 3547 O O . ALA A 1 418 ? -4.098 1.729 24.25 1 96.44 418 ALA A O 1
ATOM 3548 N N . ALA A 1 419 ? -6.32 1.396 24.516 1 97.62 419 ALA A N 1
ATOM 3549 C CA . ALA A 1 419 ? -6.211 1.034 25.922 1 97.62 419 ALA A CA 1
ATOM 3550 C C . ALA A 1 419 ? -5.422 -0.259 26.094 1 97.62 419 ALA A C 1
ATOM 3552 O O . ALA A 1 419 ? -4.578 -0.363 26.984 1 97.62 419 ALA A O 1
ATOM 3553 N N . ALA A 1 420 ? -5.684 -1.251 25.234 1 97.44 420 ALA A N 1
ATOM 3554 C CA . ALA A 1 420 ? -4.969 -2.523 25.312 1 97.44 420 ALA A CA 1
ATOM 3555 C C . ALA A 1 420 ? -3.484 -2.332 25.016 1 97.44 420 ALA A C 1
ATOM 3557 O O . ALA A 1 420 ? -2.635 -2.91 25.703 1 97.44 420 ALA A O 1
ATOM 3558 N N . GLU A 1 421 ? -3.168 -1.516 24.047 1 94.38 421 GLU A N 1
ATOM 3559 C CA . GLU A 1 421 ? -1.776 -1.243 23.703 1 94.38 421 GLU A CA 1
ATOM 3560 C C . GLU A 1 421 ? -1.062 -0.506 24.844 1 94.38 421 GLU A C 1
ATOM 3562 O O . GLU A 1 421 ? 0.108 -0.774 25.125 1 94.38 421 GLU A O 1
ATOM 3567 N N . LEU A 1 422 ? -1.777 0.438 25.438 1 94.94 422 LEU A N 1
ATOM 3568 C CA . LEU A 1 422 ? -1.208 1.151 26.562 1 94.94 422 LEU A CA 1
ATOM 3569 C C . LEU A 1 422 ? -0.863 0.187 27.703 1 94.94 422 LEU A C 1
ATOM 3571 O O . LEU A 1 422 ? 0.215 0.278 28.297 1 94.94 422 LEU A O 1
ATOM 3575 N N . GLU A 1 423 ? -1.744 -0.788 28.031 1 96.19 423 GLU A N 1
ATOM 3576 C CA . GLU A 1 423 ? -1.519 -1.784 29.078 1 96.19 423 GLU A CA 1
ATOM 3577 C C . GLU A 1 423 ? -0.317 -2.666 28.75 1 96.19 423 GLU A C 1
ATOM 3579 O O . GLU A 1 423 ? 0.495 -2.971 29.625 1 96.19 423 GLU A O 1
ATOM 3584 N N . TYR A 1 424 ? -0.168 -3.016 27.5 1 94.06 424 TYR A N 1
ATOM 3585 C CA . TYR A 1 424 ? 0.877 -3.951 27.094 1 94.06 424 TYR A CA 1
ATOM 3586 C C . TYR A 1 424 ? 2.232 -3.256 27.031 1 94.06 424 TYR A C 1
ATOM 3588 O O . TYR A 1 424 ? 3.203 -3.711 27.641 1 94.06 424 TYR A O 1
ATOM 3596 N N . TYR A 1 425 ? 2.312 -2.117 26.328 1 90.19 425 TYR A N 1
ATOM 3597 C CA . TYR A 1 425 ? 3.604 -1.513 26.016 1 90.19 425 TYR A CA 1
ATOM 3598 C C . TYR A 1 425 ? 4.094 -0.644 27.156 1 90.19 425 TYR A C 1
ATOM 3600 O O . TYR A 1 425 ? 5.289 -0.618 27.469 1 90.19 425 TYR A O 1
ATOM 3608 N N . ARG A 1 426 ? 3.205 0.059 27.766 1 91.06 426 ARG A N 1
ATOM 3609 C CA . ARG A 1 426 ? 3.625 1.022 28.781 1 91.06 426 ARG A CA 1
ATOM 3610 C C . ARG A 1 426 ? 3.543 0.419 30.188 1 91.06 426 ARG A C 1
ATOM 3612 O O . ARG A 1 426 ? 4.48 0.542 30.969 1 91.06 426 ARG A O 1
ATOM 3619 N N . ASN A 1 427 ? 2.422 -0.222 30.469 1 93.62 427 ASN A N 1
ATOM 3620 C CA . ASN A 1 427 ? 2.219 -0.768 31.797 1 93.62 427 ASN A CA 1
ATOM 3621 C C . ASN A 1 427 ? 2.809 -2.17 31.938 1 93.62 427 ASN A C 1
ATOM 3623 O O . ASN A 1 427 ? 2.914 -2.705 33.031 1 93.62 427 ASN A O 1
ATOM 3627 N N . LYS A 1 428 ? 3.195 -2.836 30.844 1 92.62 428 LYS A N 1
ATOM 3628 C CA . LYS A 1 428 ? 3.768 -4.176 30.797 1 92.62 428 LYS A CA 1
ATOM 3629 C C . LYS A 1 428 ? 2.846 -5.188 31.484 1 92.62 428 LYS A C 1
ATOM 3631 O O . LYS A 1 428 ? 3.303 -6.035 32.25 1 92.62 428 LYS A O 1
ATOM 3636 N N . ASN A 1 429 ? 1.566 -5.008 31.328 1 96 429 ASN A N 1
ATOM 3637 C CA . ASN A 1 429 ? 0.543 -5.898 31.875 1 96 429 ASN A CA 1
ATOM 3638 C C . ASN A 1 429 ? -0.204 -6.629 30.766 1 96 429 ASN A C 1
ATOM 3640 O O . ASN A 1 429 ? -1.208 -6.129 30.25 1 96 429 ASN A O 1
ATOM 3644 N N . LEU A 1 430 ? 0.254 -7.777 30.406 1 94.88 430 LEU A N 1
ATOM 3645 C CA . LEU A 1 430 ? -0.307 -8.562 29.328 1 94.88 430 LEU A CA 1
ATOM 3646 C C . LEU A 1 430 ? -1.733 -9 29.641 1 94.88 430 LEU A C 1
ATOM 3648 O O . LEU A 1 430 ? -2.611 -8.945 28.781 1 94.88 430 LEU A O 1
ATOM 3652 N N . ASP A 1 431 ? -1.993 -9.414 30.859 1 96.94 431 ASP A N 1
ATOM 3653 C CA . ASP A 1 431 ? -3.307 -9.914 31.25 1 96.94 431 ASP A CA 1
ATOM 3654 C C . ASP A 1 431 ? -4.375 -8.836 31.094 1 96.94 431 ASP A C 1
ATOM 3656 O O . ASP A 1 431 ? -5.465 -9.102 30.578 1 96.94 431 ASP A O 1
ATOM 3660 N N . ALA A 1 432 ? -4.055 -7.668 31.531 1 97.31 432 ALA A N 1
ATOM 3661 C CA . ALA A 1 432 ? -4.996 -6.559 31.391 1 97.31 432 ALA A CA 1
ATOM 3662 C C . ALA A 1 432 ? -5.27 -6.254 29.922 1 97.31 432 ALA A C 1
ATOM 3664 O O . ALA A 1 432 ? -6.406 -5.965 29.547 1 97.31 432 ALA A O 1
ATOM 3665 N N . ALA A 1 433 ? -4.234 -6.238 29.062 1 97.38 433 ALA A N 1
ATOM 3666 C CA . ALA A 1 433 ? -4.398 -6.004 27.625 1 97.38 433 ALA A CA 1
ATOM 3667 C C . ALA A 1 433 ? -5.336 -7.035 27 1 97.38 433 ALA A C 1
ATOM 3669 O O . ALA A 1 433 ? -6.246 -6.684 26.25 1 97.38 433 ALA A O 1
ATOM 3670 N N . LEU A 1 434 ? -5.125 -8.312 27.375 1 97.12 434 LEU A N 1
ATOM 3671 C CA . LEU A 1 434 ? -5.953 -9.391 26.844 1 97.12 434 LEU A CA 1
ATOM 3672 C C . LEU A 1 434 ? -7.398 -9.234 27.312 1 97.12 434 LEU A C 1
ATOM 3674 O O . LEU A 1 434 ? -8.328 -9.453 26.531 1 97.12 434 LEU A O 1
ATOM 3678 N N . ASN A 1 435 ? -7.562 -8.859 28.562 1 97.88 435 ASN A N 1
ATOM 3679 C CA . ASN A 1 435 ? -8.898 -8.641 29.094 1 97.88 435 ASN A CA 1
ATOM 3680 C C . ASN A 1 435 ? -9.625 -7.52 28.359 1 97.88 435 ASN A C 1
ATOM 3682 O O . ASN A 1 435 ? -10.828 -7.609 28.109 1 97.88 435 ASN A O 1
ATOM 3686 N N . ILE A 1 436 ? -8.93 -6.5 27.984 1 98.25 436 ILE A N 1
ATOM 3687 C CA . ILE A 1 436 ? -9.523 -5.375 27.281 1 98.25 436 ILE A CA 1
ATOM 3688 C C . ILE A 1 436 ? -9.938 -5.805 25.875 1 98.25 436 ILE A C 1
ATOM 3690 O O . ILE A 1 436 ? -11 -5.426 25.391 1 98.25 436 ILE A O 1
ATOM 3694 N N . PHE A 1 437 ? -9.078 -6.551 25.234 1 97.69 437 PHE A N 1
ATOM 3695 C CA . PHE A 1 437 ? -9.43 -7.059 23.906 1 97.69 437 PHE A CA 1
ATOM 3696 C C . PHE A 1 437 ? -10.68 -7.938 23.984 1 97.69 437 PHE A C 1
ATOM 3698 O O . PHE A 1 437 ? -11.562 -7.84 23.125 1 97.69 437 PHE A O 1
ATOM 3705 N N . GLU A 1 438 ? -10.734 -8.758 25.016 1 96.94 438 GLU A N 1
ATOM 3706 C CA . GLU A 1 438 ? -11.906 -9.609 25.188 1 96.94 438 GLU A CA 1
ATOM 3707 C C . GLU A 1 438 ? -13.156 -8.773 25.453 1 96.94 438 GLU A C 1
ATOM 3709 O O . GLU A 1 438 ? -14.219 -9.055 24.906 1 96.94 438 GLU A O 1
ATOM 3714 N N . LEU A 1 439 ? -12.992 -7.832 26.312 1 97 439 LEU A N 1
ATOM 3715 C CA . LEU A 1 439 ? -14.086 -6.906 26.594 1 97 439 LEU A CA 1
ATOM 3716 C C . LEU A 1 439 ? -14.539 -6.191 25.328 1 97 439 LEU A C 1
ATOM 3718 O O . LEU A 1 439 ? -15.734 -6.012 25.109 1 97 439 LEU A O 1
ATOM 3722 N N . GLY A 1 440 ? -13.57 -5.715 24.516 1 97.19 440 GLY A N 1
ATOM 3723 C CA . GLY A 1 440 ? -13.898 -5.066 23.25 1 97.19 440 GLY A CA 1
ATOM 3724 C C . GLY A 1 440 ? -14.648 -5.977 22.297 1 97.19 440 GLY A C 1
ATOM 3725 O O . GLY A 1 440 ? -15.578 -5.539 21.609 1 97.19 440 GLY A O 1
ATOM 3726 N N . LEU A 1 441 ? -14.234 -7.203 22.25 1 95.31 441 LEU A N 1
ATOM 3727 C CA . LEU A 1 441 ? -14.898 -8.156 21.359 1 95.31 441 LEU A CA 1
ATOM 3728 C C . LEU A 1 441 ? -16.35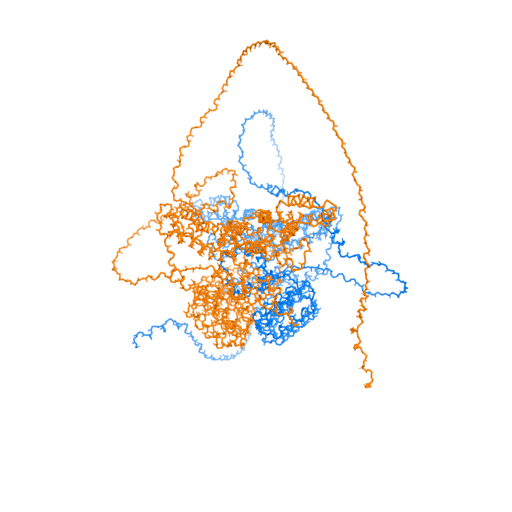9 -8.344 21.781 1 95.31 441 LEU A C 1
ATOM 3730 O O . LEU A 1 441 ? -17.234 -8.531 20.922 1 95.31 441 LEU A O 1
ATOM 3734 N N . LYS A 1 442 ? -16.625 -8.297 23.047 1 94.88 442 LYS A N 1
ATOM 3735 C CA . LYS A 1 442 ? -17.984 -8.398 23.578 1 94.88 442 LYS A CA 1
ATOM 3736 C C . LYS A 1 442 ? -18.781 -7.145 23.266 1 94.88 442 LYS A C 1
ATOM 3738 O O . LYS A 1 442 ? -19.969 -7.227 22.906 1 94.88 442 LYS A O 1
ATOM 3743 N N . SER A 1 443 ? -18.125 -6.02 23.312 1 95.12 443 SER A N 1
ATOM 3744 C CA . SER A 1 443 ? -18.781 -4.73 23.094 1 95.12 443 SER A CA 1
ATOM 3745 C C . SER A 1 443 ? -19.016 -4.469 21.609 1 95.12 443 SER A C 1
ATOM 3747 O O . SER A 1 443 ? -19.969 -3.77 21.25 1 95.12 443 SER A O 1
ATOM 3749 N N . PHE A 1 444 ? -18.188 -4.961 20.781 1 94.69 444 PHE A N 1
ATOM 3750 C CA . PHE A 1 444 ? -18.281 -4.777 19.344 1 94.69 444 PHE A CA 1
ATOM 3751 C C . PHE A 1 444 ? -18.312 -6.125 18.625 1 94.69 444 PHE A C 1
ATOM 3753 O O . PHE A 1 444 ? -17.391 -6.445 17.859 1 94.69 444 PHE A O 1
ATOM 3760 N N . PRO A 1 445 ? -19.5 -6.672 18.875 1 89 445 PRO A N 1
ATOM 3761 C CA . PRO A 1 445 ? -19.594 -7.98 18.219 1 89 445 PRO A CA 1
ATOM 3762 C C . PRO A 1 445 ? -19.688 -7.883 16.703 1 89 445 PRO A C 1
ATOM 3764 O O . PRO A 1 445 ? -20.328 -6.969 16.188 1 89 445 PRO A O 1
ATOM 3767 N N . GLN A 1 446 ? -18.922 -8.617 15.992 1 89.12 446 GLN A N 1
ATOM 3768 C CA . GLN A 1 446 ? -19 -8.781 14.547 1 89.12 446 GLN A CA 1
ATOM 3769 C C . GLN A 1 446 ? -18.391 -7.582 13.828 1 89.12 446 GLN A C 1
ATOM 3771 O O . GLN A 1 446 ? -18.859 -7.18 12.766 1 89.12 446 GLN A O 1
ATOM 3776 N N . VAL A 1 447 ? -17.594 -6.801 14.531 1 94.31 447 VAL A N 1
ATOM 3777 C CA . VAL A 1 447 ? -16.766 -5.801 13.867 1 94.31 447 VAL A CA 1
ATOM 3778 C C . VAL A 1 447 ? -15.438 -6.43 13.438 1 94.31 447 VAL A C 1
ATOM 3780 O O . VAL A 1 447 ? -14.562 -6.68 14.273 1 94.31 447 VAL A O 1
ATOM 3783 N N . LEU A 1 448 ? -15.297 -6.66 12.203 1 95.56 448 LEU A N 1
ATOM 3784 C CA . LEU A 1 448 ? -14.172 -7.41 11.641 1 95.56 448 LEU A CA 1
ATOM 3785 C C . LEU A 1 448 ? -12.852 -6.707 11.93 1 95.56 448 LEU A C 1
ATOM 3787 O O . LEU A 1 448 ? -11.867 -7.355 12.289 1 95.56 448 LEU A O 1
ATOM 3791 N N . ASP A 1 449 ? -12.875 -5.34 11.797 1 94.81 449 ASP A N 1
ATOM 3792 C CA . ASP A 1 449 ? -11.641 -4.586 12 1 94.81 449 ASP A CA 1
ATOM 3793 C C . ASP A 1 449 ? -11.102 -4.781 13.414 1 94.81 449 ASP A C 1
ATOM 3795 O O . ASP A 1 449 ? -9.891 -4.902 13.617 1 94.81 449 ASP A O 1
ATOM 3799 N N . PHE A 1 450 ? -11.969 -4.789 14.406 1 95.81 450 PHE A N 1
ATOM 3800 C CA . PHE A 1 450 ? -11.547 -5.004 15.781 1 95.81 450 PHE A CA 1
ATOM 3801 C C . PHE A 1 450 ? -11.016 -6.422 15.969 1 95.81 450 PHE A C 1
ATOM 3803 O O . PHE A 1 450 ? -10 -6.629 16.641 1 95.81 450 PHE A O 1
ATOM 3810 N N . ALA A 1 451 ? -11.672 -7.359 15.375 1 96.75 451 ALA A N 1
ATOM 3811 C CA . ALA A 1 451 ? -11.25 -8.758 15.477 1 96.75 451 ALA A CA 1
ATOM 3812 C C . ALA A 1 451 ? -9.867 -8.961 14.867 1 96.75 451 ALA A C 1
ATOM 3814 O O . ALA A 1 451 ? -9.039 -9.695 15.422 1 96.75 451 ALA A O 1
ATOM 3815 N N . LEU A 1 452 ? -9.602 -8.336 13.773 1 96.06 452 LEU A N 1
ATOM 3816 C CA . LEU A 1 452 ? -8.312 -8.445 13.094 1 96.06 452 LEU A CA 1
ATOM 3817 C C . LEU A 1 452 ? -7.199 -7.863 13.953 1 96.06 452 LEU A C 1
ATOM 3819 O O . LEU A 1 452 ? -6.078 -8.383 13.961 1 96.06 452 LEU A O 1
ATOM 3823 N N . GLU A 1 453 ? -7.531 -6.766 14.68 1 96.06 453 GLU A N 1
ATOM 3824 C CA . GLU A 1 453 ? -6.559 -6.199 15.609 1 96.06 453 GLU A CA 1
ATOM 3825 C C . GLU A 1 453 ? -6.266 -7.164 16.75 1 96.06 453 GLU A C 1
ATOM 3827 O O . GLU A 1 453 ? -5.117 -7.285 17.188 1 96.06 453 GLU A O 1
ATOM 3832 N N . PHE A 1 454 ? -7.273 -7.812 17.234 1 95.94 454 PHE A N 1
ATOM 3833 C CA . PHE A 1 454 ? -7.09 -8.797 18.297 1 95.94 454 PHE A CA 1
ATOM 3834 C C . PHE A 1 454 ? -6.27 -9.977 17.797 1 95.94 454 PHE A C 1
ATOM 3836 O O . PHE A 1 454 ? -5.355 -10.445 18.484 1 95.94 454 PHE A O 1
ATOM 3843 N N . ILE A 1 455 ? -6.492 -10.438 16.547 1 96.38 455 ILE A N 1
ATOM 3844 C CA . ILE A 1 455 ? -5.727 -11.508 15.922 1 96.38 455 ILE A CA 1
ATOM 3845 C C . ILE A 1 455 ? -4.262 -11.102 15.812 1 96.38 455 ILE A C 1
ATOM 3847 O O . ILE A 1 455 ? -3.367 -11.875 16.172 1 96.38 455 ILE A O 1
ATOM 3851 N N . ALA A 1 456 ? -4.082 -9.922 15.344 1 93.81 456 ALA A N 1
ATOM 3852 C CA . ALA A 1 456 ? -2.717 -9.422 15.172 1 93.81 456 ALA A CA 1
ATOM 3853 C C . ALA A 1 456 ? -1.978 -9.383 16.5 1 93.81 456 ALA A C 1
ATOM 3855 O O . ALA A 1 456 ? -0.794 -9.727 16.578 1 93.81 456 ALA A O 1
ATOM 3856 N N . PHE A 1 457 ? -2.625 -8.977 17.562 1 94.31 457 PHE A N 1
ATOM 3857 C CA . PHE A 1 457 ? -2.027 -8.875 18.891 1 94.31 457 PHE A CA 1
ATOM 3858 C C . PHE A 1 457 ? -1.628 -10.25 19.422 1 94.31 457 PHE A C 1
ATOM 3860 O O . PHE A 1 457 ? -0.506 -10.438 19.891 1 94.31 457 PHE A O 1
ATOM 3867 N N . LEU A 1 458 ? -2.557 -11.203 19.266 1 94.25 458 LEU A N 1
ATOM 3868 C CA . LEU A 1 458 ? -2.266 -12.562 19.719 1 94.25 458 LEU A CA 1
ATOM 3869 C C . LEU A 1 458 ? -1.167 -13.195 18.875 1 94.25 458 LEU A C 1
ATOM 3871 O O . LEU A 1 458 ? -0.346 -13.961 19.391 1 94.25 458 LEU A O 1
ATOM 3875 N N . TRP A 1 459 ? -1.176 -12.906 17.547 1 91.38 459 TRP A N 1
ATOM 3876 C CA . TRP A 1 459 ? -0.144 -13.398 16.641 1 91.38 459 TRP A CA 1
ATOM 3877 C C . TRP A 1 459 ? 1.23 -12.875 17.047 1 91.38 459 TRP A C 1
ATOM 3879 O O . TRP A 1 459 ? 2.193 -13.648 17.125 1 91.38 459 TRP A O 1
ATOM 3889 N N . MET A 1 460 ? 1.243 -11.633 17.375 1 88.75 460 MET A N 1
ATOM 3890 C CA . MET A 1 460 ? 2.488 -11 17.797 1 88.75 460 MET A CA 1
ATOM 3891 C C . MET A 1 460 ? 3.025 -11.648 19.062 1 88.75 460 MET A C 1
ATOM 3893 O O . MET A 1 460 ? 4.238 -11.812 19.219 1 88.75 460 MET A O 1
ATOM 3897 N N . LEU A 1 461 ? 2.148 -12.07 19.969 1 90.06 461 LEU A N 1
ATOM 3898 C CA . LEU A 1 461 ? 2.527 -12.672 21.234 1 90.06 461 LEU A CA 1
ATOM 3899 C C . LEU A 1 461 ? 2.994 -14.109 21.047 1 90.06 461 LEU A C 1
ATOM 3901 O O . LEU A 1 461 ? 3.607 -14.695 21.938 1 90.06 461 LEU A O 1
ATOM 3905 N N . GLY A 1 462 ? 2.703 -14.68 19.812 1 88.44 462 GLY A N 1
ATOM 3906 C CA . GLY A 1 462 ? 2.994 -16.094 19.594 1 88.44 462 GLY A CA 1
ATOM 3907 C C . GLY A 1 462 ? 2.09 -17.016 20.375 1 88.44 462 GLY A C 1
ATOM 3908 O O . GLY A 1 462 ? 2.473 -18.141 20.688 1 88.44 462 GLY A O 1
ATOM 3909 N N . ASP A 1 463 ? 0.943 -16.516 20.828 1 90.75 463 ASP A N 1
ATOM 3910 C CA . ASP A 1 463 ? -0.018 -17.297 21.594 1 90.75 463 ASP A CA 1
ATOM 3911 C C . ASP A 1 463 ? -0.872 -18.172 20.672 1 90.75 463 ASP A C 1
ATOM 3913 O O . ASP A 1 463 ? -2 -17.797 20.344 1 90.75 463 ASP A O 1
ATOM 3917 N N . GLU A 1 464 ? -0.452 -19.328 20.375 1 91.25 464 GLU A N 1
ATOM 3918 C CA . GLU A 1 464 ? -1.076 -20.219 19.406 1 91.25 464 GLU A CA 1
ATOM 3919 C C . GLU A 1 464 ? -2.43 -20.719 19.906 1 91.25 464 GLU A C 1
ATOM 3921 O O . GLU A 1 464 ? -3.389 -20.797 19.125 1 91.25 464 GLU A O 1
ATOM 3926 N N . THR A 1 465 ? -2.49 -21.047 21.109 1 92.75 465 THR A N 1
ATOM 3927 C CA . THR A 1 465 ? -3.689 -21.656 21.672 1 92.75 465 THR A CA 1
ATOM 3928 C C . THR A 1 465 ? -4.855 -20.672 21.641 1 92.75 465 THR A C 1
ATOM 3930 O O . THR A 1 465 ? -5.93 -20.984 21.125 1 92.75 465 THR A O 1
ATOM 3933 N N . ASN A 1 466 ? -4.605 -19.484 22.203 1 93.31 466 ASN A N 1
ATOM 3934 C CA . ASN A 1 466 ? -5.676 -18.5 22.25 1 93.31 466 ASN A CA 1
ATOM 3935 C C . ASN A 1 466 ? -6.039 -18 20.859 1 93.31 466 ASN A C 1
ATOM 3937 O O . ASN A 1 466 ? -7.199 -17.672 20.594 1 93.31 466 ASN A O 1
ATOM 3941 N N . LEU A 1 467 ? -5.023 -17.953 20 1 95 467 LEU A N 1
ATOM 3942 C CA . LEU A 1 467 ? -5.277 -17.5 18.641 1 95 467 LEU A CA 1
ATOM 3943 C C . LEU A 1 467 ? -6.16 -18.484 17.891 1 95 467 LEU A C 1
ATOM 3945 O O . LEU A 1 467 ? -7.094 -18.094 17.188 1 95 467 LEU A O 1
ATOM 3949 N N . GLN A 1 468 ? -5.84 -19.75 18 1 94.81 468 GLN A N 1
ATOM 3950 C CA . GLN A 1 468 ? -6.672 -20.766 17.375 1 94.81 468 GLN A CA 1
ATOM 3951 C C . GLN A 1 468 ? -8.102 -20.719 17.906 1 94.81 468 GLN A C 1
ATOM 3953 O O . GLN A 1 468 ? -9.062 -20.797 17.141 1 94.81 468 GLN A O 1
ATOM 3958 N N . ALA A 1 469 ? -8.203 -20.625 19.203 1 95.94 469 ALA A N 1
ATOM 3959 C CA . ALA A 1 469 ? -9.523 -20.531 19.828 1 95.94 469 ALA A CA 1
ATOM 3960 C C . ALA A 1 469 ? -10.289 -19.312 19.312 1 95.94 469 ALA A C 1
ATOM 3962 O O . ALA A 1 469 ? -11.5 -19.375 19.094 1 95.94 469 ALA A O 1
ATOM 3963 N N . LEU A 1 470 ? -9.594 -18.219 19.125 1 96.44 470 LEU A N 1
ATOM 3964 C CA . LEU A 1 470 ? -10.227 -17 18.625 1 96.44 470 LEU A CA 1
ATOM 3965 C C . LEU A 1 470 ? -10.742 -17.203 17.203 1 96.44 470 LEU A C 1
ATOM 3967 O O . LEU A 1 470 ? -11.859 -16.781 16.891 1 96.44 470 LEU A O 1
ATOM 3971 N N . PHE A 1 471 ? -9.945 -17.797 16.328 1 96.44 471 PHE A N 1
ATOM 3972 C CA . PHE A 1 471 ? -10.383 -18.062 14.961 1 96.44 471 PHE A CA 1
ATOM 3973 C C . PHE A 1 471 ? -11.672 -18.875 14.945 1 96.44 471 PHE A C 1
ATOM 3975 O O . PHE A 1 471 ? -12.617 -18.531 14.234 1 96.44 471 PHE A O 1
ATOM 3982 N N . GLU A 1 472 ? -11.672 -19.922 15.75 1 95.62 472 GLU A N 1
ATOM 3983 C CA . GLU A 1 472 ? -12.836 -20.797 15.805 1 95.62 472 GLU A CA 1
ATOM 3984 C C . GLU A 1 472 ? -14.07 -20.031 16.297 1 95.62 472 GLU A C 1
ATOM 3986 O O . GLU A 1 472 ? -15.164 -20.203 15.75 1 95.62 472 GLU A O 1
ATOM 3991 N N . ARG A 1 473 ? -13.875 -19.266 17.281 1 95.62 473 ARG A N 1
ATOM 3992 C CA . ARG A 1 473 ? -14.961 -18.453 17.828 1 95.62 473 ARG A CA 1
ATOM 3993 C C . ARG A 1 473 ? -15.484 -17.469 16.797 1 95.62 473 ARG A C 1
ATOM 3995 O O . ARG A 1 473 ? -16.703 -17.328 16.625 1 95.62 473 ARG A O 1
ATOM 4002 N N . LEU A 1 474 ? -14.594 -16.781 16.094 1 96 474 LEU A N 1
ATOM 4003 C CA . LEU A 1 474 ? -14.969 -15.781 15.109 1 96 474 LEU A CA 1
ATOM 4004 C C . LEU A 1 474 ? -15.727 -16.422 13.945 1 96 474 LEU A C 1
ATOM 4006 O O . LEU A 1 474 ? -16.688 -15.852 13.43 1 96 474 LEU A O 1
ATOM 4010 N N . LEU A 1 475 ? -15.273 -17.594 13.539 1 94.56 475 LEU A N 1
ATOM 4011 C CA . LEU A 1 475 ? -15.891 -18.266 12.406 1 94.56 475 LEU A CA 1
ATOM 4012 C C . LEU A 1 475 ? -17.297 -18.75 12.758 1 94.56 475 LEU A C 1
ATOM 4014 O O . LEU A 1 475 ? -18.156 -18.859 11.883 1 94.56 475 LEU A O 1
ATOM 4018 N N . LEU A 1 476 ? -17.547 -18.969 14.023 1 92.25 476 LEU A N 1
ATOM 4019 C CA . LEU A 1 476 ? -18.859 -19.375 14.508 1 92.25 476 LEU A CA 1
ATOM 4020 C C . LEU A 1 476 ? -19.797 -18.156 14.648 1 92.25 476 LEU A C 1
ATOM 4022 O O . LEU A 1 476 ? -20.969 -18.234 14.289 1 92.25 476 LEU A O 1
ATOM 4026 N N . GLU A 1 477 ? -19.266 -17 15.07 1 91.5 477 GLU A N 1
ATOM 4027 C CA . GLU A 1 477 ? -20.094 -15.875 15.5 1 91.5 477 GLU A CA 1
ATOM 4028 C C . GLU A 1 477 ? -20.219 -14.836 14.391 1 91.5 477 GLU A C 1
ATOM 4030 O O . GLU A 1 477 ? -21.188 -14.078 14.359 1 91.5 477 GLU A O 1
ATOM 4035 N N . TYR A 1 478 ? -19.328 -14.742 13.453 1 91.44 478 TYR A N 1
ATOM 4036 C CA . TYR A 1 478 ? -19.297 -13.656 12.477 1 91.44 478 TYR A CA 1
ATOM 4037 C C . TYR A 1 478 ? -20.094 -14.023 11.234 1 91.44 478 TYR A C 1
ATOM 4039 O O . TYR A 1 478 ? -20.281 -15.203 10.93 1 91.44 478 TYR A O 1
ATOM 4047 N N . PRO A 1 479 ? -20.547 -13.039 10.648 1 90.06 479 PRO A N 1
ATOM 4048 C CA . PRO A 1 479 ? -21.312 -13.281 9.422 1 90.06 479 PRO A CA 1
ATOM 4049 C C . PRO A 1 479 ? -20.469 -13.938 8.328 1 90.06 479 PRO A C 1
ATOM 4051 O O . PRO A 1 479 ? -19.25 -13.789 8.305 1 90.06 479 PRO A O 1
ATOM 4054 N N . VAL A 1 480 ? -21.094 -14.539 7.398 1 86.81 480 VAL A N 1
ATOM 4055 C CA . VAL A 1 480 ? -20.469 -15.32 6.34 1 86.81 480 VAL A CA 1
ATOM 4056 C C . VAL A 1 480 ? -19.703 -14.398 5.398 1 86.81 480 VAL A C 1
ATOM 4058 O O . VAL A 1 480 ? -18.688 -14.797 4.828 1 86.81 480 VAL A O 1
ATOM 4061 N N . GLU A 1 481 ? -20.156 -13.211 5.34 1 89 481 GLU A N 1
ATOM 4062 C CA . GLU A 1 481 ? -19.516 -12.25 4.441 1 89 481 GLU A CA 1
ATOM 4063 C C . GLU A 1 481 ? -18.094 -11.938 4.898 1 89 481 GLU A C 1
ATOM 4065 O O . GLU A 1 481 ? -17.219 -11.625 4.078 1 89 481 GLU A O 1
ATOM 4070 N N . ASP A 1 482 ? -17.906 -12.062 6.207 1 90.31 482 ASP A N 1
ATOM 4071 C CA . ASP A 1 482 ? -16.594 -11.75 6.781 1 90.31 482 ASP A CA 1
ATOM 4072 C C . ASP A 1 482 ? -15.719 -12.992 6.852 1 90.31 482 ASP A C 1
ATOM 4074 O O . ASP A 1 482 ? -14.516 -12.898 7.078 1 90.31 482 ASP A O 1
ATOM 4078 N N . SER A 1 483 ? -16.234 -14.055 6.543 1 90.94 483 SER A N 1
ATOM 4079 C CA . SER A 1 483 ? -15.586 -15.336 6.816 1 90.94 483 SER A CA 1
ATOM 4080 C C . SER A 1 483 ? -14.367 -15.539 5.93 1 90.94 483 SER A C 1
ATOM 4082 O O . SER A 1 483 ? -13.352 -16.078 6.375 1 90.94 483 SER A O 1
ATOM 4084 N N . PRO A 1 484 ? -14.383 -15.078 4.688 1 90.69 484 PRO A N 1
ATOM 4085 C CA . PRO A 1 484 ? -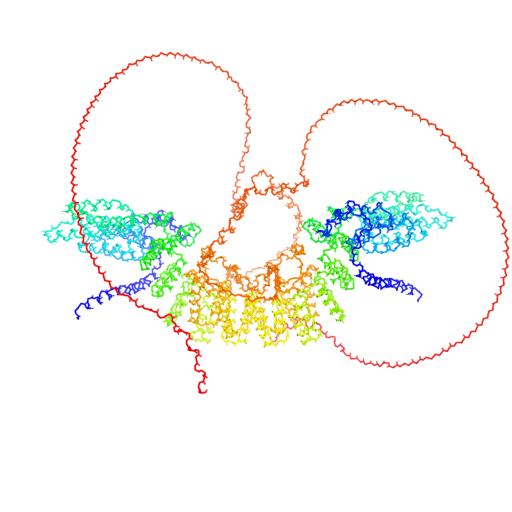13.203 -15.328 3.854 1 90.69 484 PRO A CA 1
ATOM 4086 C C . PRO A 1 484 ? -11.938 -14.695 4.426 1 90.69 484 PRO A C 1
ATOM 4088 O O . PRO A 1 484 ? -10.875 -15.328 4.43 1 90.69 484 PRO A O 1
ATOM 4091 N N . VAL A 1 485 ? -12.055 -13.477 4.922 1 92.81 485 VAL A N 1
ATOM 4092 C CA . VAL A 1 485 ? -10.891 -12.789 5.477 1 92.81 485 VAL A CA 1
ATOM 4093 C C . VAL A 1 485 ? -10.398 -13.523 6.719 1 92.81 485 VAL A C 1
ATOM 4095 O O . VAL A 1 485 ? -9.195 -13.711 6.902 1 92.81 485 VAL A O 1
ATOM 4098 N N . ILE A 1 486 ? -11.273 -13.945 7.551 1 95.38 486 ILE A N 1
ATOM 4099 C CA . ILE A 1 486 ? -10.93 -14.656 8.773 1 95.38 486 ILE A CA 1
ATOM 4100 C C . ILE A 1 486 ? -10.273 -15.992 8.43 1 95.38 486 ILE A C 1
ATOM 4102 O O . ILE A 1 486 ? -9.258 -16.359 9.023 1 95.38 486 ILE A O 1
ATOM 4106 N N . TRP A 1 487 ? -10.789 -16.688 7.422 1 93.88 487 TRP A N 1
ATOM 4107 C CA . TRP A 1 487 ? -10.227 -17.953 6.973 1 93.88 487 TRP A CA 1
ATOM 4108 C C . TRP A 1 487 ? -8.82 -17.75 6.414 1 93.88 487 TRP A C 1
ATOM 4110 O O . TRP A 1 487 ? -7.922 -18.562 6.676 1 93.88 487 TRP A O 1
ATOM 4120 N N . ASP A 1 488 ? -8.672 -16.75 5.68 1 90.56 488 ASP A N 1
ATOM 4121 C CA . ASP A 1 488 ? -7.355 -16.469 5.098 1 90.56 488 ASP A CA 1
ATOM 4122 C C . ASP A 1 488 ? -6.316 -16.219 6.188 1 90.56 488 ASP A C 1
ATOM 4124 O O . ASP A 1 488 ? -5.195 -16.734 6.113 1 90.56 488 ASP A O 1
ATOM 4128 N N . LYS A 1 489 ? -6.691 -15.469 7.215 1 93.44 489 LYS A N 1
ATOM 4129 C CA . LYS A 1 489 ? -5.793 -15.242 8.344 1 93.44 489 LYS A CA 1
ATOM 4130 C C . LYS A 1 489 ? -5.531 -16.531 9.109 1 93.44 489 LYS A C 1
ATOM 4132 O O . LYS A 1 489 ? -4.422 -16.766 9.586 1 93.44 489 LYS A O 1
ATOM 4137 N N . TYR A 1 490 ? -6.566 -17.328 9.172 1 93.81 490 TYR A N 1
ATOM 4138 C CA . TYR A 1 490 ? -6.43 -18.609 9.836 1 93.81 490 TYR A CA 1
ATOM 4139 C C . TYR A 1 490 ? -5.457 -19.516 9.086 1 93.81 490 TYR A C 1
ATOM 4141 O O . TYR A 1 490 ? -4.621 -20.172 9.703 1 93.81 490 TYR A O 1
ATOM 4149 N N . CYS A 1 491 ? -5.48 -19.484 7.793 1 91.31 491 CYS A N 1
ATOM 4150 C CA . CYS A 1 491 ? -4.566 -20.266 6.977 1 91.31 491 CYS A CA 1
ATOM 4151 C C . CYS A 1 491 ? -3.135 -19.766 7.121 1 91.31 491 CYS A C 1
ATOM 4153 O O . CYS A 1 491 ? -2.201 -20.562 7.23 1 91.31 491 CYS A O 1
ATOM 4155 N N . GLN A 1 492 ? -3.01 -18.516 7.152 1 89 492 GLN A N 1
ATOM 4156 C CA . GLN A 1 492 ? -1.684 -17.938 7.348 1 89 492 GLN A CA 1
ATOM 4157 C C . GLN A 1 492 ? -1.111 -18.328 8.711 1 89 492 GLN A C 1
ATOM 4159 O O . GLN A 1 492 ? 0.072 -18.656 8.82 1 89 492 GLN A O 1
ATOM 4164 N N . PHE A 1 493 ? -1.95 -18.344 9.68 1 90.19 493 PHE A N 1
ATOM 4165 C CA . PHE A 1 493 ? -1.584 -18.75 11.023 1 90.19 493 PHE A CA 1
ATOM 4166 C C . PHE A 1 493 ? -1.161 -20.219 11.047 1 90.19 493 PHE A C 1
ATOM 4168 O O . PHE A 1 493 ? -0.138 -20.562 11.641 1 90.19 493 PHE A O 1
ATOM 4175 N N . ALA A 1 494 ? -1.936 -20.953 10.383 1 88.75 494 ALA A N 1
ATOM 4176 C CA . ALA A 1 494 ? -1.643 -22.375 10.352 1 88.75 494 ALA A CA 1
ATOM 4177 C C . ALA A 1 494 ? -0.298 -22.641 9.68 1 88.75 494 ALA A C 1
ATOM 4179 O O . ALA A 1 494 ? 0.439 -23.547 10.086 1 88.75 494 ALA A O 1
ATOM 4180 N N . GLN A 1 495 ? 0.022 -21.844 8.734 1 83 495 GLN A N 1
ATOM 4181 C CA . GLN A 1 495 ? 1.283 -21.984 8.016 1 83 495 GLN A CA 1
ATOM 4182 C C . GLN A 1 495 ? 2.469 -21.625 8.914 1 83 495 GLN A C 1
ATOM 4184 O O . GLN A 1 495 ? 3.539 -22.234 8.797 1 83 495 GLN A O 1
ATOM 4189 N N . SER A 1 496 ? 2.227 -20.703 9.773 1 79.44 496 SER A N 1
ATOM 4190 C CA . SER A 1 496 ? 3.316 -20.172 10.586 1 79.44 496 SER A CA 1
ATOM 4191 C C . SER A 1 496 ? 3.531 -21.016 11.844 1 79.44 496 SER A C 1
ATOM 4193 O O . SER A 1 496 ? 4.652 -21.094 12.352 1 79.44 496 SER A O 1
ATOM 4195 N N . PHE A 1 497 ? 2.461 -21.734 12.328 1 80.75 497 PHE A N 1
ATOM 4196 C CA . PHE A 1 497 ? 2.562 -22.266 13.68 1 80.75 497 PHE A CA 1
ATOM 4197 C C . PHE A 1 497 ? 2.363 -23.766 13.68 1 80.75 497 PHE A C 1
ATOM 4199 O O . PHE A 1 497 ? 2.795 -24.453 14.609 1 80.75 497 PHE A O 1
ATOM 4206 N N . PHE A 1 498 ? 1.683 -24.297 12.672 1 83.44 498 PHE A N 1
ATOM 4207 C CA . PHE A 1 498 ? 1.282 -25.688 12.773 1 83.44 498 PHE A CA 1
ATOM 4208 C C . PHE A 1 498 ? 2.09 -26.562 11.805 1 83.44 498 PHE A C 1
ATOM 4210 O O . PHE A 1 498 ? 2.842 -26.031 10.977 1 83.44 498 PHE A O 1
ATOM 4217 N N . GLY A 1 499 ? 1.953 -27.859 12.023 1 83.5 499 GLY A N 1
ATOM 4218 C CA . GLY A 1 499 ? 2.492 -28.828 11.094 1 83.5 499 GLY A CA 1
ATOM 4219 C C . GLY A 1 499 ? 1.672 -28.969 9.82 1 83.5 499 GLY A C 1
ATOM 4220 O O . GLY A 1 499 ? 0.64 -28.312 9.672 1 83.5 499 GLY A O 1
ATOM 4221 N N . LEU A 1 500 ? 2.148 -29.75 8.93 1 87.75 500 LEU A N 1
ATOM 4222 C CA . LEU A 1 500 ? 1.572 -29.859 7.594 1 87.75 500 LEU A CA 1
ATOM 4223 C C . LEU A 1 500 ? 0.152 -30.422 7.66 1 87.75 500 LEU A C 1
ATOM 4225 O O . LEU A 1 500 ? -0.736 -29.938 6.945 1 87.75 500 LEU A O 1
ATOM 4229 N N . GLU A 1 501 ? -0.106 -31.391 8.469 1 88.44 501 GLU A N 1
ATOM 4230 C CA . GLU A 1 501 ? -1.412 -32.031 8.547 1 88.44 501 GLU A CA 1
ATOM 4231 C C . GLU A 1 501 ? -2.488 -31.062 9 1 88.44 501 GLU A C 1
ATOM 4233 O O . GLU A 1 501 ? -3.557 -30.969 8.391 1 88.44 501 GLU A O 1
ATOM 4238 N N . LYS A 1 502 ? -2.184 -30.422 10.086 1 89.62 502 LYS A N 1
ATOM 4239 C CA . LYS A 1 502 ? -3.145 -29.453 10.617 1 89.62 502 LYS A CA 1
ATOM 4240 C C . LYS A 1 502 ? -3.361 -28.312 9.641 1 89.62 502 LYS A C 1
ATOM 4242 O O . LYS A 1 502 ? -4.48 -27.797 9.508 1 89.62 502 LYS A O 1
ATOM 4247 N N . ARG A 1 503 ? -2.324 -27.875 9.016 1 90 503 ARG A N 1
ATOM 4248 C CA . ARG A 1 503 ? -2.443 -26.828 8.008 1 90 503 ARG A CA 1
ATOM 4249 C C . ARG A 1 503 ? -3.389 -27.266 6.887 1 90 503 ARG A C 1
ATOM 4251 O O . ARG A 1 503 ? -4.266 -26.5 6.484 1 90 503 ARG A O 1
ATOM 4258 N N . ARG A 1 504 ? -3.219 -28.453 6.387 1 87.19 504 ARG A N 1
ATOM 4259 C CA . ARG A 1 504 ? -4.043 -28.953 5.301 1 87.19 504 ARG A CA 1
ATOM 4260 C C . ARG A 1 504 ? -5.504 -29.078 5.73 1 87.19 504 ARG A C 1
ATOM 4262 O O . ARG A 1 504 ? -6.414 -28.828 4.938 1 87.19 504 ARG A O 1
ATOM 4269 N N . GLU A 1 505 ? -5.625 -29.484 6.91 1 91 505 GLU A N 1
ATOM 4270 C CA . GLU A 1 505 ? -6.977 -29.594 7.445 1 91 505 GLU A CA 1
ATOM 4271 C C . GLU A 1 505 ? -7.699 -28.25 7.418 1 91 505 GLU A C 1
ATOM 4273 O O . GLU A 1 505 ? -8.852 -28.172 7 1 91 505 GLU A O 1
ATOM 4278 N N . ILE A 1 506 ? -7.027 -27.25 7.898 1 92.38 506 ILE A N 1
ATOM 4279 C CA . ILE A 1 506 ? -7.617 -25.906 7.953 1 92.38 506 ILE A CA 1
ATOM 4280 C C . ILE A 1 506 ? -7.859 -25.391 6.535 1 92.38 506 ILE A C 1
ATOM 4282 O O . ILE A 1 506 ? -8.883 -24.766 6.266 1 92.38 506 ILE A O 1
ATOM 4286 N N . GLU A 1 507 ? -6.961 -25.672 5.645 1 88.69 507 GLU A N 1
ATOM 4287 C CA . GLU A 1 507 ? -7.117 -25.281 4.25 1 88.69 507 GLU A CA 1
ATOM 4288 C C . GLU A 1 507 ? -8.328 -25.953 3.615 1 88.69 507 GLU A C 1
ATOM 4290 O O . GLU A 1 507 ? -9.07 -25.328 2.859 1 88.69 507 GLU A O 1
ATOM 4295 N N . MET A 1 508 ? -8.477 -27.203 3.92 1 87.75 508 MET A N 1
ATOM 4296 C CA . MET A 1 508 ? -9.609 -27.938 3.385 1 87.75 508 MET A CA 1
ATOM 4297 C C . MET A 1 508 ? -10.922 -27.406 3.957 1 87.75 508 MET A C 1
ATOM 4299 O O . MET A 1 508 ? -11.93 -27.328 3.246 1 87.75 508 MET A O 1
ATOM 4303 N N . ARG A 1 509 ? -10.867 -27.062 5.25 1 91.31 509 ARG A N 1
ATOM 4304 C CA . ARG A 1 509 ? -12.047 -26.469 5.863 1 91.31 509 ARG A CA 1
ATOM 4305 C C . ARG A 1 509 ? -12.406 -25.141 5.188 1 91.31 509 ARG A C 1
ATOM 4307 O O . ARG A 1 509 ? -13.578 -24.859 4.957 1 91.31 509 ARG A O 1
ATOM 4314 N N . ARG A 1 510 ? -11.438 -24.391 4.93 1 91.88 510 ARG A N 1
ATOM 4315 C CA . ARG A 1 510 ? -11.656 -23.125 4.234 1 91.88 510 ARG A CA 1
ATOM 4316 C C . ARG A 1 510 ? -12.258 -23.344 2.854 1 91.88 510 ARG A C 1
ATOM 4318 O O . ARG A 1 510 ? -13.164 -22.625 2.436 1 91.88 510 ARG A O 1
ATOM 4325 N N . LEU A 1 511 ? -11.758 -24.312 2.156 1 87.94 511 LEU A N 1
ATOM 4326 C CA . LEU A 1 511 ? -12.227 -24.625 0.815 1 87.94 511 LEU A CA 1
ATOM 4327 C C . LEU A 1 511 ? -13.695 -25.047 0.846 1 87.94 511 LEU A C 1
ATOM 4329 O O . LEU A 1 511 ? -14.477 -24.656 -0.024 1 87.94 511 LEU A O 1
ATOM 4333 N N . GLU A 1 512 ? -13.977 -25.75 1.787 1 88.12 512 GLU A N 1
ATOM 4334 C CA . GLU A 1 512 ? -15.352 -26.234 1.922 1 88.12 512 GLU A CA 1
ATOM 4335 C C . GLU A 1 512 ? -16.297 -25.094 2.283 1 88.12 512 GLU A C 1
ATOM 4337 O O . GLU A 1 512 ? -17.422 -25.031 1.79 1 88.12 512 GLU A O 1
ATOM 4342 N N . ALA A 1 513 ? -15.789 -24.219 3.094 1 89.44 513 ALA A N 1
ATOM 4343 C CA . ALA A 1 513 ? -16.625 -23.141 3.596 1 89.44 513 ALA A CA 1
ATOM 4344 C C . ALA A 1 513 ? -16.812 -22.047 2.541 1 89.44 513 ALA A C 1
ATOM 4346 O O . ALA A 1 513 ? -17.906 -21.516 2.379 1 89.44 513 ALA A O 1
ATOM 4347 N N . ILE A 1 514 ? -15.797 -21.625 1.845 1 87.75 514 ILE A N 1
ATOM 4348 C CA . ILE A 1 514 ? -15.82 -20.453 0.975 1 87.75 514 ILE A CA 1
ATOM 4349 C C . ILE A 1 514 ? -15.852 -20.906 -0.487 1 87.75 514 ILE A C 1
ATOM 4351 O O . ILE A 1 514 ? -16.391 -20.203 -1.344 1 87.75 514 ILE A O 1
ATOM 4355 N N . GLY A 1 515 ? -15.273 -21.938 -0.734 1 82.25 515 GLY A N 1
ATOM 4356 C CA . GLY A 1 515 ? -15.078 -22.344 -2.117 1 82.25 515 GLY A CA 1
ATOM 4357 C C . GLY A 1 515 ? -13.828 -21.75 -2.744 1 82.25 515 GLY A C 1
ATOM 4358 O O . GLY A 1 515 ? -12.883 -21.391 -2.039 1 82.25 515 GLY A O 1
ATOM 4359 N N . GLY A 1 516 ? -13.648 -21.75 -4.023 1 77.19 516 GLY A N 1
ATOM 4360 C CA . GLY A 1 516 ? -12.508 -21.234 -4.762 1 77.19 516 GLY A CA 1
ATOM 4361 C C . GLY A 1 516 ? -11.75 -22.297 -5.516 1 77.19 516 GLY A C 1
ATOM 4362 O O . GLY A 1 516 ? -11.023 -22.016 -6.465 1 77.19 516 GLY A O 1
ATOM 4363 N N . GLY A 1 517 ? -11.875 -23.469 -5.094 1 76.69 517 GLY A N 1
ATOM 4364 C CA . GLY A 1 517 ? -11.359 -24.609 -5.812 1 76.69 517 GLY A CA 1
ATOM 4365 C C . GLY A 1 517 ? -9.844 -24.609 -5.93 1 76.69 517 GLY A C 1
ATOM 4366 O O . GLY A 1 517 ? -9.141 -24.359 -4.949 1 76.69 517 GLY A O 1
ATOM 4367 N N . GLU A 1 518 ? -9.383 -24.875 -7.09 1 77.62 518 GLU A N 1
ATOM 4368 C CA . GLU A 1 518 ? -7.957 -25 -7.371 1 77.62 518 GLU A CA 1
ATOM 4369 C C . GLU A 1 518 ? -7.254 -23.656 -7.301 1 77.62 518 GLU A C 1
ATOM 4371 O O . GLU A 1 518 ? -6.082 -23.578 -6.914 1 77.62 518 GLU A O 1
ATOM 4376 N N . LYS A 1 519 ? -7.941 -22.672 -7.609 1 78.19 519 LYS A N 1
ATOM 4377 C CA . LYS A 1 519 ? -7.348 -21.328 -7.613 1 78.19 519 LYS A CA 1
ATOM 4378 C C . LYS A 1 519 ? -6.945 -20.906 -6.207 1 78.19 519 LYS A C 1
ATOM 4380 O O . LYS A 1 519 ? -5.875 -20.328 -6.012 1 78.19 519 LYS A O 1
ATOM 4385 N N . PHE A 1 520 ? -7.777 -21.203 -5.223 1 83.75 520 PHE A N 1
ATOM 4386 C CA . PHE A 1 520 ? -7.457 -20.875 -3.838 1 83.75 520 PHE A CA 1
ATOM 4387 C C . PHE A 1 520 ? -6.246 -21.672 -3.363 1 83.75 520 PHE A C 1
ATOM 4389 O O . PHE A 1 520 ? -5.359 -21.125 -2.703 1 83.75 520 PHE A O 1
ATOM 4396 N N . LEU A 1 521 ? -6.223 -22.906 -3.775 1 82.44 521 LEU A N 1
ATOM 4397 C CA . LEU A 1 521 ? -5.117 -23.75 -3.342 1 82.44 521 LEU A CA 1
ATOM 4398 C C . LEU A 1 521 ? -3.797 -23.266 -3.922 1 82.44 521 LEU A C 1
ATOM 4400 O O . LEU A 1 521 ? -2.773 -23.266 -3.236 1 82.44 521 LEU A O 1
ATOM 4404 N N . LEU A 1 522 ? -3.854 -22.875 -5.074 1 85.19 522 LEU A N 1
ATOM 4405 C CA . LEU A 1 522 ? -2.662 -22.328 -5.719 1 85.19 522 LEU A CA 1
ATOM 4406 C C . LEU A 1 522 ? -2.217 -21.031 -5.027 1 85.19 522 LEU A C 1
ATOM 4408 O O . LEU A 1 522 ? -1.031 -20.859 -4.734 1 85.19 522 LEU A O 1
ATOM 4412 N N . GLU A 1 523 ? -3.096 -20.234 -4.766 1 81 523 GLU A N 1
ATOM 4413 C CA . GLU A 1 523 ? -2.785 -18.969 -4.094 1 81 523 GLU A CA 1
ATOM 4414 C C . GLU A 1 523 ? -2.242 -19.219 -2.688 1 81 523 GLU A C 1
ATOM 4416 O O . GLU A 1 523 ? -1.321 -18.531 -2.244 1 81 523 GLU A O 1
ATOM 4421 N N . SER A 1 524 ? -2.906 -20.078 -2.078 1 83.44 524 SER A N 1
ATOM 4422 C CA . SER A 1 524 ? -2.451 -20.438 -0.739 1 83.44 524 SER A CA 1
ATOM 4423 C C . SER A 1 524 ? -1.021 -20.969 -0.762 1 83.44 524 SER A C 1
ATOM 4425 O O . SER A 1 524 ? -0.211 -20.625 0.1 1 83.44 524 SER A O 1
ATOM 4427 N N . ALA A 1 525 ? -0.729 -21.703 -1.751 1 85 525 ALA A N 1
ATOM 4428 C CA . ALA A 1 525 ? 0.62 -22.25 -1.893 1 85 525 ALA A CA 1
ATOM 4429 C C . ALA A 1 525 ? 1.631 -21.141 -2.172 1 85 525 ALA A C 1
ATOM 4431 O O . ALA A 1 525 ? 2.729 -21.141 -1.608 1 85 525 ALA A O 1
ATOM 4432 N N . LEU A 1 526 ? 1.265 -20.312 -2.965 1 83.25 526 LEU A N 1
ATOM 4433 C CA . LEU A 1 526 ? 2.146 -19.188 -3.283 1 83.25 526 LEU A CA 1
ATOM 4434 C C . LEU A 1 526 ? 2.457 -18.375 -2.037 1 83.25 526 LEU A C 1
ATOM 4436 O O . LEU A 1 526 ? 3.594 -17.938 -1.844 1 83.25 526 LEU A O 1
ATOM 4440 N N . SER A 1 527 ? 1.495 -18.188 -1.313 1 80.12 527 SER A N 1
ATOM 4441 C CA . SER A 1 527 ? 1.678 -17.438 -0.079 1 80.12 527 SER A CA 1
ATOM 4442 C C . SER A 1 527 ? 2.539 -18.203 0.918 1 80.12 527 SER A C 1
ATOM 4444 O O . SER A 1 527 ? 3.426 -17.625 1.553 1 80.12 527 SER A O 1
ATOM 4446 N N . TYR A 1 528 ? 2.299 -19.438 0.975 1 84.06 528 TYR A N 1
ATOM 4447 C CA . TYR A 1 528 ? 2.998 -20.281 1.938 1 84.06 528 TYR A CA 1
ATOM 4448 C C . TYR A 1 528 ? 4.477 -20.391 1.592 1 84.06 528 TYR A C 1
ATOM 4450 O O . TYR A 1 528 ? 5.332 -20.375 2.48 1 84.06 528 TYR A O 1
ATOM 4458 N N . TYR A 1 529 ? 4.723 -20.469 0.392 1 89 529 TYR A N 1
ATOM 4459 C CA . TYR A 1 529 ? 6.098 -20.766 -0.001 1 89 529 TYR A CA 1
ATOM 4460 C C . TYR A 1 529 ? 6.887 -19.484 -0.229 1 89 529 TYR A C 1
ATOM 4462 O O . TYR A 1 529 ? 8.023 -19.516 -0.692 1 89 529 TYR A O 1
ATOM 4470 N N . SER A 1 530 ? 6.352 -18.438 0.086 1 88.38 530 SER A N 1
ATOM 4471 C CA . SER A 1 530 ? 7.059 -17.172 -0.006 1 88.38 530 SER A CA 1
ATOM 4472 C C . SER A 1 530 ? 7.516 -16.688 1.368 1 88.38 530 SER A C 1
ATOM 4474 O O . SER A 1 530 ? 7.02 -17.156 2.393 1 88.38 530 SER A O 1
ATOM 4476 N N . PHE A 1 531 ? 8.555 -15.898 1.363 1 89.94 531 PHE A N 1
ATOM 4477 C CA . PHE A 1 531 ? 9.055 -15.273 2.582 1 89.94 531 PHE A CA 1
ATOM 4478 C C . PHE A 1 531 ? 9.422 -13.82 2.332 1 89.94 531 PHE A C 1
ATOM 4480 O O . PHE A 1 531 ? 10.422 -13.531 1.664 1 89.94 531 PHE A O 1
ATOM 4487 N N . ARG A 1 532 ? 8.625 -12.984 2.875 1 88.69 532 ARG A N 1
ATOM 4488 C CA . ARG A 1 532 ? 8.789 -11.555 2.623 1 88.69 532 ARG A CA 1
ATOM 4489 C C . ARG A 1 532 ? 8.758 -11.258 1.128 1 88.69 532 ARG A C 1
ATOM 4491 O O . ARG A 1 532 ? 7.75 -11.5 0.461 1 88.69 532 ARG A O 1
ATOM 4498 N N . ASP A 1 533 ? 9.781 -10.711 0.606 1 84.31 533 ASP A N 1
ATOM 4499 C CA . ASP A 1 533 ? 9.789 -10.344 -0.807 1 84.31 533 ASP A CA 1
ATOM 4500 C C . ASP A 1 533 ? 10.445 -11.43 -1.653 1 84.31 533 ASP A C 1
ATOM 4502 O O . ASP A 1 533 ? 10.633 -11.258 -2.859 1 84.31 533 ASP A O 1
ATOM 4506 N N . VAL A 1 534 ? 10.766 -12.578 -0.989 1 86.12 534 VAL A N 1
ATOM 4507 C CA . VAL A 1 534 ? 11.406 -13.664 -1.723 1 86.12 534 VAL A CA 1
ATOM 4508 C C . VAL A 1 534 ? 10.367 -14.711 -2.104 1 86.12 534 VAL A C 1
ATOM 4510 O O . VAL A 1 534 ? 9.648 -15.227 -1.243 1 86.12 534 VAL A O 1
ATOM 4513 N N . ASN A 1 535 ? 10.273 -14.906 -3.406 1 80.62 535 ASN A N 1
ATOM 4514 C CA . ASN A 1 535 ? 9.312 -15.891 -3.9 1 80.62 535 ASN A CA 1
ATOM 4515 C C . ASN A 1 535 ? 9.977 -16.922 -4.809 1 80.62 535 ASN A C 1
ATOM 4517 O O . ASN A 1 535 ? 11.141 -16.766 -5.188 1 80.62 535 ASN A O 1
ATOM 4521 N N . GLY A 1 536 ? 9.406 -18.047 -4.875 1 70.31 536 GLY A N 1
ATOM 4522 C CA . GLY A 1 536 ? 9.938 -19.156 -5.645 1 70.31 536 GLY A CA 1
ATOM 4523 C C . GLY A 1 536 ? 9.648 -19.047 -7.129 1 70.31 536 GLY A C 1
ATOM 4524 O O . GLY A 1 536 ? 9.688 -20.047 -7.848 1 70.31 536 GLY A O 1
ATOM 4525 N N . TRP A 1 537 ? 9.203 -17.797 -7.516 1 67.88 537 TRP A N 1
ATOM 4526 C CA . TRP A 1 537 ? 8.883 -17.656 -8.93 1 67.88 537 TRP A CA 1
ATOM 4527 C C . TRP A 1 537 ? 9.953 -16.859 -9.656 1 67.88 537 TRP A C 1
ATOM 4529 O O . TRP A 1 537 ? 10.586 -15.977 -9.07 1 67.88 537 TRP A O 1
ATOM 4539 N N . THR A 1 538 ? 10.375 -17.406 -10.75 1 59.38 538 THR A N 1
ATOM 4540 C CA . THR A 1 538 ? 11.289 -16.625 -11.578 1 59.38 538 THR A CA 1
ATOM 4541 C C . THR A 1 538 ? 10.555 -15.477 -12.25 1 59.38 538 THR A C 1
ATOM 4543 O O . THR A 1 538 ? 9.32 -15.492 -12.352 1 59.38 538 THR A O 1
ATOM 4546 N N . SER A 1 539 ? 11.156 -14.281 -12.383 1 53.62 539 SER A N 1
ATOM 4547 C CA . SER A 1 539 ? 10.602 -13.07 -12.992 1 53.62 539 SER A CA 1
ATOM 4548 C C . SER A 1 539 ? 9.734 -13.414 -14.203 1 53.62 539 SER A C 1
ATOM 4550 O O . SER A 1 539 ? 8.703 -12.781 -14.43 1 53.62 539 SER A O 1
ATOM 4552 N N . SER A 1 540 ? 10.219 -14.312 -14.898 1 54.69 540 SER A N 1
ATOM 4553 C CA . SER A 1 540 ? 9.516 -14.648 -16.125 1 54.69 540 SER A CA 1
ATOM 4554 C C . SER A 1 540 ? 8.211 -15.375 -15.844 1 54.69 540 SER A C 1
ATOM 4556 O O . SER A 1 540 ? 7.242 -15.258 -16.594 1 54.69 540 SER A O 1
ATOM 4558 N N . ASP A 1 541 ? 8.219 -15.953 -14.648 1 55.72 541 ASP A N 1
ATOM 4559 C CA . ASP A 1 541 ? 7.078 -16.797 -14.281 1 55.72 541 ASP A CA 1
ATOM 4560 C C . ASP A 1 541 ? 5.91 -15.945 -13.781 1 55.72 541 ASP A C 1
ATOM 4562 O O . ASP A 1 541 ? 4.75 -16.312 -13.961 1 55.72 541 ASP A O 1
ATOM 4566 N N . LEU A 1 542 ? 6.273 -14.789 -13.094 1 53 542 LEU A N 1
ATOM 4567 C CA . LEU A 1 542 ? 5.332 -13.945 -12.367 1 53 542 LEU A CA 1
ATOM 4568 C C . LEU A 1 542 ? 4.391 -13.234 -13.336 1 53 542 LEU A C 1
ATOM 4570 O O . LEU A 1 542 ? 3.244 -12.938 -12.984 1 53 542 LEU A O 1
ATOM 4574 N N . LEU A 1 543 ? 4.934 -12.859 -14.359 1 47.44 543 LEU A N 1
ATOM 4575 C CA . LEU A 1 543 ? 4.125 -12.086 -15.297 1 47.44 543 LEU A CA 1
ATOM 4576 C C . LEU A 1 543 ? 2.797 -12.789 -15.578 1 47.44 543 LEU A C 1
ATOM 4578 O O . LEU A 1 543 ? 1.783 -12.133 -15.812 1 47.44 543 LEU A O 1
ATOM 4582 N N . TYR A 1 544 ? 2.928 -13.992 -15.414 1 49.41 544 TYR A N 1
ATOM 4583 C CA . TYR A 1 544 ? 1.779 -14.727 -15.938 1 49.41 544 TYR A CA 1
ATOM 4584 C C . TYR A 1 544 ? 0.815 -15.109 -14.828 1 49.41 544 TYR A C 1
ATOM 4586 O O . TYR A 1 544 ? -0.4 -15.148 -15.031 1 49.41 544 TYR A O 1
ATOM 4594 N N . ILE A 1 545 ? 1.432 -15.312 -13.719 1 51.75 545 ILE A N 1
ATOM 4595 C CA . ILE A 1 545 ? 0.548 -15.656 -12.609 1 51.75 545 ILE A CA 1
ATOM 4596 C C . ILE A 1 545 ? -0.172 -14.406 -12.117 1 51.75 545 ILE A C 1
ATOM 4598 O O . ILE A 1 545 ? -1.271 -14.492 -11.562 1 51.75 545 ILE A O 1
ATOM 4602 N N . GLY A 1 546 ? 0.528 -13.336 -12.219 1 48.12 546 GLY A N 1
ATOM 4603 C CA . GLY A 1 546 ? 0.17 -12.07 -11.602 1 48.12 546 GLY A CA 1
ATOM 4604 C C . GLY A 1 546 ? -1.24 -11.625 -11.93 1 48.12 546 GLY A C 1
ATOM 4605 O O . GLY A 1 546 ? -1.924 -11.039 -11.086 1 48.12 546 GLY A O 1
ATOM 4606 N N . ASP A 1 547 ? -1.516 -11.766 -13.188 1 46.75 547 ASP A N 1
ATOM 4607 C CA . ASP A 1 547 ? -2.854 -11.242 -13.453 1 46.75 547 ASP A CA 1
ATOM 4608 C C . ASP A 1 547 ? -3.896 -11.945 -12.586 1 46.75 547 ASP A C 1
ATOM 4610 O O . ASP A 1 547 ? -4.875 -11.328 -12.156 1 46.75 547 ASP A O 1
ATOM 4614 N N . SER A 1 548 ? -3.699 -13.188 -12.43 1 44.38 548 SER A N 1
ATOM 4615 C CA . SER A 1 548 ? -4.645 -13.891 -11.578 1 44.38 548 SER A CA 1
ATOM 4616 C C . SER A 1 548 ? -4.367 -13.625 -10.102 1 44.38 548 SER A C 1
ATOM 4618 O O . SER A 1 548 ? -5.297 -13.531 -9.297 1 44.38 548 SER A O 1
ATOM 4620 N N . LEU A 1 549 ? -3.098 -13.594 -9.703 1 45.78 549 LEU A N 1
ATOM 4621 C CA . LEU A 1 549 ? -2.699 -13.414 -8.312 1 45.78 549 LEU A CA 1
ATOM 4622 C C . LEU A 1 549 ? -2.645 -11.938 -7.949 1 45.78 549 LEU A C 1
ATOM 4624 O O . LEU A 1 549 ? -2.76 -11.57 -6.777 1 45.78 549 LEU A O 1
ATOM 4628 N N . ASN A 1 550 ? -2.234 -11.094 -8.75 1 39.97 550 ASN A N 1
ATOM 4629 C CA . ASN A 1 550 ? -2.033 -9.672 -8.461 1 39.97 550 ASN A CA 1
ATOM 4630 C C . ASN A 1 550 ? -3.283 -9.047 -7.848 1 39.97 550 ASN A C 1
ATOM 4632 O O . ASN A 1 550 ? -3.24 -7.914 -7.363 1 39.97 550 ASN A O 1
ATOM 4636 N N . SER A 1 551 ? -4.426 -9.656 -8.086 1 37.12 551 SER A N 1
ATOM 4637 C CA . SER A 1 551 ? -5.5 -8.914 -7.434 1 37.12 551 SER A CA 1
ATOM 4638 C C . SER A 1 551 ? -5.305 -8.875 -5.922 1 37.12 551 SER A C 1
ATOM 4640 O O . SER A 1 551 ? -5.789 -7.957 -5.254 1 37.12 551 SER A O 1
ATOM 4642 N N . ARG A 1 552 ? -4.738 -9.961 -5.355 1 36.75 552 ARG A N 1
ATOM 4643 C CA . ARG A 1 552 ? -4.852 -10.031 -3.902 1 36.75 552 ARG A CA 1
ATOM 4644 C C . ARG A 1 552 ? -3.646 -9.383 -3.229 1 36.75 552 ARG A C 1
ATOM 4646 O O . ARG A 1 552 ? -3.574 -9.32 -2 1 36.75 552 ARG A O 1
ATOM 4653 N N . GLN A 1 553 ? -2.578 -9.336 -3.865 1 35.19 553 GLN A N 1
ATOM 4654 C CA . GLN A 1 553 ? -1.451 -8.797 -3.109 1 35.19 553 GLN A CA 1
ATOM 4655 C C . GLN A 1 553 ? -1.782 -7.426 -2.531 1 35.19 553 GLN A C 1
ATOM 4657 O O . GLN A 1 553 ? -1.036 -6.898 -1.704 1 35.19 553 GLN A O 1
ATOM 4662 N N . SER A 1 554 ? -2.732 -6.793 -3.064 1 32.88 554 SER A N 1
ATOM 4663 C CA . SER A 1 554 ? -3.055 -5.484 -2.504 1 32.88 554 SER A CA 1
ATOM 4664 C C . SER A 1 554 ? -3.57 -5.609 -1.073 1 32.88 554 SER A C 1
ATOM 4666 O O . SER A 1 554 ? -3.639 -4.617 -0.344 1 32.88 554 SER A O 1
ATOM 4668 N N . ILE A 1 555 ? -4.141 -6.848 -0.775 1 30.83 555 ILE A N 1
ATOM 4669 C CA . ILE A 1 555 ? -4.777 -6.863 0.536 1 30.83 555 ILE A CA 1
ATOM 4670 C C . ILE A 1 555 ? -3.719 -6.988 1.627 1 30.83 555 ILE A C 1
ATOM 4672 O O . ILE A 1 555 ? -3.939 -6.578 2.768 1 30.83 555 ILE A O 1
ATOM 4676 N N . HIS A 1 556 ? -2.695 -7.758 1.293 1 32.16 556 HIS A N 1
ATOM 4677 C CA . HIS A 1 556 ? -1.85 -8.023 2.451 1 32.16 556 HIS A CA 1
ATOM 4678 C C . HIS A 1 556 ? -1.201 -6.746 2.967 1 32.16 556 HIS A C 1
ATOM 4680 O O . HIS A 1 556 ? -0.488 -6.77 3.973 1 32.16 556 HIS A O 1
ATOM 4686 N N . THR A 1 557 ? -1.116 -5.824 2.062 1 30.09 557 THR A N 1
ATOM 4687 C CA . THR A 1 557 ? -0.444 -4.633 2.564 1 30.09 557 THR A CA 1
ATOM 4688 C C . THR A 1 557 ? -1.268 -3.971 3.666 1 30.09 557 THR A C 1
ATOM 4690 O O . THR A 1 557 ? -0.91 -2.898 4.156 1 30.09 557 THR A O 1
ATOM 4693 N N . VAL A 1 558 ? -2.562 -4.5 3.76 1 27.91 558 VAL A N 1
ATOM 4694 C CA . VAL A 1 558 ? -3.363 -3.736 4.711 1 27.91 558 VAL A CA 1
ATOM 4695 C C . VAL A 1 558 ? -2.803 -3.914 6.121 1 27.91 558 VAL A C 1
ATOM 4697 O O . VAL A 1 558 ? -2.922 -3.02 6.961 1 27.91 558 VAL A O 1
ATOM 4700 N N . SER A 1 559 ? -2.535 -5.238 6.551 1 29.55 559 SER A N 1
ATOM 4701 C CA . SER A 1 559 ? -2.586 -5.305 8.008 1 29.55 559 SER A CA 1
ATOM 4702 C C . SER A 1 559 ? -1.415 -4.559 8.633 1 29.55 559 SER A C 1
ATOM 4704 O O . SER A 1 559 ? -1.114 -4.75 9.82 1 29.55 559 SER A O 1
ATOM 4706 N N . SER A 1 560 ? -0.318 -4.27 7.941 1 29.81 560 SER A N 1
ATOM 4707 C CA . SER A 1 560 ? 0.521 -3.488 8.844 1 29.81 560 SER A CA 1
ATOM 4708 C C . SER A 1 560 ? -0.277 -2.383 9.523 1 29.81 560 SER A C 1
ATOM 4710 O O . SER A 1 560 ? -1.229 -1.852 8.953 1 29.81 560 SER A O 1
ATOM 4712 N N . LEU A 1 561 ? -0.166 -2.256 10.859 1 28.03 561 LEU A N 1
ATOM 4713 C CA . LEU A 1 561 ? -0.873 -1.331 11.734 1 28.03 561 LEU A CA 1
ATOM 4714 C C . LEU A 1 561 ? -1.078 0.018 11.055 1 28.03 561 LEU A C 1
ATOM 4716 O O . LEU A 1 561 ? -0.457 1.013 11.438 1 28.03 561 LEU A O 1
ATOM 4720 N N . GLU A 1 562 ? -0.87 -0.023 9.789 1 28.84 562 GLU A N 1
ATOM 4721 C CA . GLU A 1 562 ? -1.279 1.322 9.398 1 28.84 562 GLU A CA 1
ATOM 4722 C C . GLU A 1 562 ? -2.783 1.514 9.57 1 28.84 562 GLU A C 1
ATOM 4724 O O . GLU A 1 562 ? -3.576 0.669 9.148 1 28.84 562 GLU A O 1
ATOM 4729 N N . PRO A 1 563 ? -3.25 2.301 10.492 1 24.27 563 PRO A N 1
ATOM 4730 C CA . PRO A 1 563 ? -4.672 2.59 10.703 1 24.27 563 PRO A CA 1
ATOM 4731 C C . PRO A 1 563 ? -5.406 2.912 9.398 1 24.27 563 PRO A C 1
ATOM 4733 O O . PRO A 1 563 ? -4.934 3.729 8.609 1 24.27 563 PRO A O 1
ATOM 4736 N N . LYS A 1 564 ? -5.863 1.872 8.672 1 26.28 564 LYS A N 1
ATOM 4737 C CA . LYS A 1 564 ? -6.809 2.133 7.59 1 26.28 564 LYS A CA 1
ATOM 4738 C C . LYS A 1 564 ? -7.777 3.248 7.965 1 26.28 564 LYS A C 1
ATOM 4740 O O . LYS A 1 564 ? -8.32 3.262 9.07 1 26.28 564 LYS A O 1
ATOM 4745 N N . SER A 1 565 ? -7.773 4.328 7.41 1 22.06 565 SER A N 1
ATOM 4746 C CA . SER A 1 565 ? -8.789 5.371 7.512 1 22.06 565 SER A CA 1
ATOM 4747 C C . SER A 1 565 ? -10.188 4.812 7.258 1 22.06 565 SER A C 1
ATOM 4749 O O . SER A 1 565 ? -10.43 4.184 6.23 1 22.06 565 SER A O 1
ATOM 4751 N N . THR A 1 566 ? -10.766 4.176 8.25 1 21.55 566 THR A N 1
ATOM 4752 C CA . THR A 1 566 ? -12.164 3.768 8.203 1 21.55 566 THR A CA 1
ATOM 4753 C C . THR A 1 566 ? -13.047 4.895 7.672 1 21.55 566 THR A C 1
ATOM 4755 O O . THR A 1 566 ? -12.93 6.039 8.117 1 21.55 566 THR A O 1
ATOM 4758 N N . LYS A 1 567 ? -13.469 4.797 6.379 1 21.95 567 LYS A N 1
ATOM 4759 C CA . LYS A 1 567 ? -14.578 5.633 5.93 1 21.95 567 LYS A CA 1
ATOM 4760 C C . LYS A 1 567 ? -15.703 5.652 6.961 1 21.95 567 LYS A C 1
ATOM 4762 O O . LYS A 1 567 ? -16.094 4.605 7.484 1 21.95 567 LYS A O 1
ATOM 4767 N N . SER A 1 568 ? -15.859 6.75 7.684 1 19.7 568 SER A N 1
ATOM 4768 C CA . SER A 1 568 ? -16.891 7.168 8.625 1 19.7 568 SER A CA 1
ATOM 4769 C C . SER A 1 568 ? -18.281 6.891 8.078 1 19.7 568 SER A C 1
ATOM 4771 O O . SER A 1 568 ? -18.672 7.445 7.051 1 19.7 568 SER A O 1
ATOM 4773 N N . THR A 1 569 ? -18.656 5.609 7.742 1 20.56 569 THR A N 1
ATOM 4774 C CA . THR A 1 569 ? -20.062 5.441 7.43 1 20.56 569 THR A CA 1
ATOM 4775 C C . THR A 1 569 ? -20.938 5.949 8.578 1 20.56 569 THR A C 1
ATOM 4777 O O . THR A 1 569 ? -20.875 5.422 9.688 1 20.56 569 THR A O 1
ATOM 4780 N N . THR A 1 570 ? -21.125 7.234 8.664 1 19.03 570 THR A N 1
ATOM 4781 C CA . THR A 1 570 ? -22.031 7.934 9.562 1 19.03 570 THR A CA 1
ATOM 4782 C C . THR A 1 570 ? -23.422 7.328 9.5 1 19.03 570 THR A C 1
ATOM 4784 O O . THR A 1 570 ? -24.172 7.582 8.547 1 19.03 570 THR A O 1
ATOM 4787 N N . LYS A 1 571 ? -23.656 6.031 9.469 1 20.03 571 LYS A N 1
ATOM 4788 C CA . LYS A 1 571 ? -25.062 5.668 9.594 1 20.03 571 LYS A CA 1
ATOM 4789 C C . LYS A 1 571 ? -25.703 6.328 10.812 1 20.03 571 LYS A C 1
ATOM 4791 O O . LYS A 1 571 ? -25.156 6.246 11.914 1 20.03 571 LYS A O 1
ATOM 4796 N N . ARG A 1 572 ? -26.609 7.266 10.555 1 18.98 572 ARG A N 1
ATOM 4797 C CA . ARG A 1 572 ? -27.594 7.953 11.383 1 18.98 572 ARG A CA 1
ATOM 4798 C C . ARG A 1 572 ? -28.406 6.953 12.195 1 18.98 572 ARG A C 1
ATOM 4800 O O . ARG A 1 572 ? -28.953 5.992 11.648 1 18.98 572 ARG A O 1
ATOM 4807 N N . ASN A 1 573 ? -28.109 6.668 13.414 1 17.98 573 ASN A N 1
ATOM 4808 C CA . ASN A 1 573 ? -28.797 5.922 14.469 1 17.98 573 ASN A CA 1
ATOM 4809 C C . ASN A 1 573 ? -30.266 6.297 14.555 1 17.98 573 ASN A C 1
ATOM 4811 O O . ASN A 1 573 ? -30.609 7.43 14.914 1 17.98 573 ASN A O 1
ATOM 4815 N N . ARG A 1 574 ? -31.156 5.848 13.469 1 18.8 574 ARG A N 1
ATOM 4816 C CA . ARG A 1 574 ? -32.594 6.016 13.648 1 18.8 574 ARG A CA 1
ATOM 4817 C C . ARG A 1 574 ? -33.062 5.465 14.992 1 18.8 574 ARG A C 1
ATOM 4819 O O . ARG A 1 574 ? -33 4.254 15.219 1 18.8 574 ARG A O 1
ATOM 4826 N N . THR A 1 575 ? -32.906 6.102 15.984 1 17.55 575 THR A N 1
ATOM 4827 C CA . THR A 1 575 ? -33.406 5.777 17.312 1 17.55 575 THR A CA 1
ATOM 4828 C C . THR A 1 575 ? -34.938 5.613 17.297 1 17.55 575 THR A C 1
ATOM 4830 O O . THR A 1 575 ? -35.656 6.602 17.344 1 17.55 575 THR A O 1
ATOM 4833 N N . SER A 1 576 ? -35.531 4.836 16.203 1 18.67 576 SER A N 1
ATOM 4834 C CA . SER A 1 576 ? -36.969 4.676 16.438 1 18.67 576 SER A CA 1
ATOM 4835 C C . SER A 1 576 ? -37.25 4.238 17.875 1 18.67 576 SER A C 1
ATOM 4837 O O . SER A 1 576 ? -36.562 3.357 18.406 1 18.67 576 SER A O 1
ATOM 4839 N N . ILE A 1 577 ? -37.844 5.082 18.531 1 17.25 577 ILE A N 1
ATOM 4840 C CA . ILE A 1 577 ? -38.438 5.07 19.859 1 17.25 577 ILE A CA 1
ATOM 4841 C C . ILE A 1 577 ? -39.375 3.877 20 1 17.25 577 ILE A C 1
ATOM 4843 O O . ILE A 1 577 ? -40.156 3.59 19.094 1 17.25 577 ILE A O 1
ATOM 4847 N N . ASP A 1 578 ? -39.25 3.166 21.094 1 16.8 578 ASP A N 1
ATOM 4848 C CA . ASP A 1 578 ? -39.594 1.916 21.766 1 16.8 578 ASP A CA 1
ATOM 4849 C C . ASP A 1 578 ? -41.094 1.802 21.984 1 16.8 578 ASP A C 1
ATOM 4851 O O . ASP A 1 578 ? -41.625 0.702 22.172 1 16.8 578 ASP A O 1
ATOM 4855 N N . SER A 1 579 ? -41.844 2.893 22.344 1 16.14 579 SER A N 1
ATOM 4856 C CA . SER A 1 579 ? -42.531 2.436 23.562 1 16.14 579 SER A CA 1
ATOM 4857 C C . SER A 1 579 ? -43.688 1.505 23.219 1 16.14 579 SER A C 1
ATOM 4859 O O . SER A 1 579 ? -43.844 0.441 23.812 1 16.14 579 SER A O 1
ATOM 4861 N N . LYS A 1 580 ? -44.844 2.146 22.844 1 16.73 580 LYS A N 1
ATOM 4862 C CA . LYS A 1 580 ? -45.969 1.848 23.703 1 16.73 580 LYS A CA 1
ATOM 4863 C C . LYS A 1 580 ? -46.531 0.45 23.438 1 16.73 580 LYS A C 1
ATOM 4865 O O . LYS A 1 580 ? -46.062 -0.236 22.516 1 16.73 580 LYS A O 1
ATOM 4870 N N . ARG A 1 581 ? -47.875 0.373 23.094 1 16.17 581 ARG A N 1
ATOM 4871 C CA . ARG A 1 581 ? -49 -0.281 23.781 1 16.17 581 ARG A CA 1
ATOM 4872 C C . ARG A 1 581 ? -49.312 -1.632 23.141 1 16.17 581 ARG A C 1
ATOM 4874 O O . ARG A 1 581 ? -49.375 -2.648 23.844 1 16.17 581 ARG A O 1
ATOM 4881 N N . THR A 1 582 ? -50.312 -1.639 22.266 1 16.78 582 THR A N 1
ATOM 4882 C CA . THR A 1 582 ? -51.562 -2.387 22.469 1 16.78 582 THR A CA 1
ATOM 4883 C C . THR A 1 582 ? -51.5 -3.725 21.734 1 16.78 582 THR A C 1
ATOM 4885 O O . THR A 1 582 ? -50.812 -3.857 20.719 1 16.78 582 THR A O 1
ATOM 4888 N N . GLU A 1 583 ? -52.344 -4.758 22.016 1 16.94 583 GLU A N 1
ATOM 4889 C CA . GLU A 1 583 ? -52.531 -6.18 22.266 1 16.94 583 GLU A CA 1
ATOM 4890 C C . GLU A 1 583 ? -52.875 -6.922 20.984 1 16.94 583 GLU A C 1
ATOM 4892 O O . GLU A 1 583 ? -52.406 -8.039 20.766 1 16.94 583 GLU A O 1
ATOM 4897 N N . SER A 1 584 ? -53.875 -6.449 20.094 1 16.97 584 SER A N 1
ATOM 4898 C CA . SER A 1 584 ? -54.875 -7.488 19.969 1 16.97 584 SER A CA 1
ATOM 4899 C C . SER A 1 584 ? -54.406 -8.594 19.031 1 16.97 584 SER A C 1
ATOM 4901 O O . SER A 1 584 ? -53.469 -8.414 18.266 1 16.97 584 SER A O 1
ATOM 4903 N N . ASN A 1 585 ? -55.375 -9.32 18.297 1 17.72 585 ASN A N 1
ATOM 4904 C CA . ASN A 1 585 ? -55.812 -10.695 18.203 1 17.72 585 ASN A CA 1
ATOM 4905 C C . ASN A 1 585 ? -55.219 -11.406 17 1 17.72 585 ASN A C 1
ATOM 4907 O O . ASN A 1 585 ? -54.594 -12.469 17.141 1 17.72 585 ASN A O 1
ATOM 4911 N N . PHE A 1 586 ? -56 -11.625 15.781 1 17.58 586 PHE A N 1
ATOM 4912 C CA . PHE A 1 586 ? -56.469 -12.945 15.367 1 17.58 586 PHE A CA 1
ATOM 4913 C C . PHE A 1 586 ? -55.562 -13.531 14.305 1 17.58 586 PHE A C 1
ATOM 4915 O O . PHE A 1 586 ? -55.062 -14.648 14.445 1 17.58 586 PHE A O 1
ATOM 4922 N N . SER A 1 587 ? -55.906 -13.469 12.938 1 18.14 587 SER A N 1
ATOM 4923 C CA . SER A 1 587 ? -56.312 -14.586 12.086 1 18.14 587 SER A CA 1
ATOM 4924 C C . SER A 1 587 ? -55.156 -15.047 11.195 1 18.14 587 SER A C 1
ATOM 4926 O O . SER A 1 587 ? -54.219 -14.297 10.961 1 18.14 587 SER A O 1
ATOM 4928 N N . SER A 1 588 ? -55.25 -16.141 10.352 1 18.36 588 SER A N 1
ATOM 4929 C CA . SER A 1 588 ? -54.594 -17.359 9.914 1 18.36 588 SER A CA 1
ATOM 4930 C C . SER A 1 588 ? -53.656 -17.078 8.727 1 18.36 588 SER A C 1
ATOM 4932 O O . SER A 1 588 ? -52.625 -17.75 8.57 1 18.36 588 SER A O 1
ATOM 4934 N N . HIS A 1 589 ? -54.031 -16.266 7.668 1 18.89 589 HIS A N 1
ATOM 4935 C CA . HIS A 1 589 ? -54.031 -16.828 6.316 1 18.89 589 HIS A CA 1
ATOM 4936 C C . HIS A 1 589 ? -52.594 -16.891 5.77 1 18.89 589 HIS A C 1
ATOM 4938 O O . HIS A 1 589 ? -51.719 -16.156 6.211 1 18.89 589 HIS A O 1
ATOM 4944 N N . TRP A 1 590 ? -52.438 -17.375 4.453 1 19.86 590 TRP A N 1
ATOM 4945 C CA . TRP A 1 590 ? -51.656 -18.406 3.746 1 19.86 590 TRP A CA 1
ATOM 4946 C C . TRP A 1 590 ? -50.312 -17.859 3.316 1 19.86 590 TRP A C 1
ATOM 4948 O O . TRP A 1 590 ? -49.281 -18.453 3.621 1 19.86 590 TRP A O 1
ATOM 4958 N N . GLY A 1 591 ? -50.188 -17.516 1.977 1 20.52 591 GLY A N 1
ATOM 4959 C CA . GLY A 1 591 ? -49.469 -18.031 0.814 1 20.52 591 GLY A CA 1
ATOM 4960 C C . GLY A 1 591 ? -48.188 -17.266 0.514 1 20.52 591 GLY A C 1
ATOM 4961 O O . GLY A 1 591 ? -47.656 -17.359 -0.593 1 20.52 591 GLY A O 1
ATOM 4962 N N . GLY A 1 592 ? -47.562 -16.641 1.396 1 20.52 592 GLY A N 1
ATOM 4963 C CA . GLY A 1 592 ? -46.938 -15.328 1.267 1 20.52 592 GLY A CA 1
ATOM 4964 C C . GLY A 1 592 ? -45.562 -15.391 0.643 1 20.52 592 GLY A C 1
ATOM 4965 O O . GLY A 1 592 ? -44.875 -14.375 0.562 1 20.52 592 GLY A O 1
ATOM 4966 N N . ASN A 1 593 ? -44.969 -16.625 0.528 1 20.23 593 ASN A N 1
ATOM 4967 C CA . ASN A 1 593 ? -43.625 -16.516 1.074 1 20.23 593 ASN A CA 1
ATOM 4968 C C . ASN A 1 593 ? -42.688 -15.758 0.122 1 20.23 593 ASN A C 1
ATOM 4970 O O . ASN A 1 593 ? -41.969 -14.852 0.54 1 20.23 593 ASN A O 1
ATOM 4974 N N . SER A 1 594 ? -42.344 -16.453 -1.025 1 21.89 594 SER A N 1
ATOM 4975 C CA . SER A 1 594 ? -40.938 -16.594 -1.307 1 21.89 594 SER A CA 1
ATOM 4976 C C . SER A 1 594 ? -40.375 -15.383 -2.066 1 21.89 594 SER A C 1
ATOM 4978 O O . SER A 1 594 ? -40.25 -15.422 -3.293 1 21.89 594 SER A O 1
ATOM 4980 N N . GLY A 1 595 ? -41.094 -14.367 -2.023 1 24.91 595 GLY A N 1
ATOM 4981 C CA . GLY A 1 595 ? -40.719 -13.328 -2.967 1 24.91 595 GLY A CA 1
ATOM 4982 C C . GLY A 1 595 ? -39.281 -12.898 -2.854 1 24.91 595 GLY A C 1
ATOM 4983 O O . GLY A 1 595 ? -38.906 -12.188 -1.918 1 24.91 595 GLY A O 1
ATOM 4984 N N . SER A 1 596 ? -38.375 -13.945 -3.176 1 25.55 596 SER A N 1
ATOM 4985 C CA . SER A 1 596 ? -36.938 -13.984 -2.932 1 25.55 596 SER A CA 1
ATOM 4986 C C . SER A 1 596 ? -36.281 -12.688 -3.371 1 25.55 596 SER A C 1
ATOM 4988 O O . SER A 1 596 ? -36.844 -11.906 -4.121 1 25.55 596 SER A O 1
ATOM 4990 N N . LEU A 1 597 ? -35.031 -12.586 -2.951 1 24.83 597 LEU A N 1
ATOM 4991 C CA . LEU A 1 597 ? -33.938 -11.633 -2.873 1 24.83 597 LEU A CA 1
ATOM 4992 C C . LEU A 1 597 ? -33.594 -11.078 -4.254 1 24.83 597 LEU A C 1
ATOM 4994 O O . LEU A 1 597 ? -33.062 -9.977 -4.371 1 24.83 597 LEU A O 1
ATOM 4998 N N . LEU A 1 598 ? -34.031 -11.812 -5.328 1 25.84 598 LEU A N 1
ATOM 4999 C CA . LEU A 1 598 ? -33.625 -11.5 -6.699 1 25.84 598 LEU A CA 1
ATOM 5000 C C . LEU A 1 598 ? -34.25 -10.172 -7.148 1 25.84 598 LEU A C 1
ATOM 5002 O O . LEU A 1 598 ? -33.594 -9.398 -7.863 1 25.84 598 LEU A O 1
ATOM 5006 N N . GLU A 1 599 ? -35.531 -9.984 -6.762 1 30.75 599 GLU A N 1
ATOM 5007 C CA . GLU A 1 599 ? -36.312 -8.922 -7.387 1 30.75 599 GLU A CA 1
ATOM 5008 C C . GLU A 1 599 ? -35.688 -7.551 -7.07 1 30.75 599 GLU A C 1
ATOM 5010 O O . GLU A 1 599 ? -35.656 -6.672 -7.938 1 30.75 599 GLU A O 1
ATOM 5015 N N . SER A 1 600 ? -35.406 -7.488 -5.73 1 27.42 600 SER A N 1
ATOM 5016 C CA . SER A 1 600 ? -35.094 -6.094 -5.406 1 27.42 600 SER A CA 1
ATOM 5017 C C . SER A 1 600 ? -33.781 -5.652 -6.035 1 27.42 600 SER A C 1
ATOM 5019 O O . SER A 1 600 ? -33.5 -4.457 -6.109 1 27.42 600 SER A O 1
ATOM 5021 N N . LEU A 1 601 ? -32.906 -6.637 -6.324 1 27.77 601 LEU A N 1
ATOM 5022 C CA . LEU A 1 601 ? -31.625 -6.266 -6.902 1 27.77 601 LEU A CA 1
ATOM 5023 C C . LEU A 1 601 ? -31.797 -5.656 -8.289 1 27.77 601 LEU A C 1
ATOM 5025 O O . LEU A 1 601 ? -31.094 -4.711 -8.648 1 27.77 601 LEU A O 1
ATOM 5029 N N . GLN A 1 602 ? -32.812 -6.184 -8.945 1 30.95 602 GLN A N 1
ATOM 5030 C CA . GLN A 1 602 ? -33.125 -5.715 -10.297 1 30.95 602 GLN A CA 1
ATOM 5031 C C . GLN A 1 602 ? -33.5 -4.238 -10.289 1 30.95 602 GLN A C 1
ATOM 5033 O O . GLN A 1 602 ? -33.094 -3.484 -11.188 1 30.95 602 GLN A O 1
ATOM 5038 N N . ALA A 1 603 ? -34.375 -3.955 -9.273 1 31.64 603 ALA A N 1
ATOM 5039 C CA . ALA A 1 603 ? -34.938 -2.615 -9.344 1 31.64 603 ALA A CA 1
ATOM 5040 C C . ALA A 1 603 ? -33.875 -1.544 -9.234 1 31.64 603 ALA A C 1
ATOM 5042 O O . ALA A 1 603 ? -34 -0.47 -9.828 1 31.64 603 ALA A O 1
ATOM 5043 N N . LEU A 1 604 ? -32.906 -1.93 -8.367 1 25.56 604 LEU A N 1
ATOM 5044 C CA . LEU A 1 604 ? -31.891 -0.907 -8.117 1 25.56 604 LEU A CA 1
ATOM 5045 C C . LEU A 1 604 ? -31.078 -0.621 -9.375 1 25.56 604 LEU A C 1
ATOM 5047 O O . LEU A 1 604 ? -30.703 0.528 -9.633 1 25.56 604 LEU A O 1
ATOM 5051 N N . MET A 1 605 ? -30.891 -1.699 -10.133 1 29.28 605 MET A N 1
ATOM 5052 C CA . MET A 1 605 ? -30.062 -1.482 -11.32 1 29.28 605 MET A CA 1
ATOM 5053 C C . MET A 1 605 ? -30.75 -0.503 -12.273 1 29.28 605 MET A C 1
ATOM 5055 O O . MET A 1 605 ? -30.094 0.076 -13.148 1 29.28 605 MET A O 1
ATOM 5059 N N . ASN A 1 606 ? -32.062 -0.656 -12.188 1 30.75 606 ASN A N 1
ATOM 5060 C CA . ASN A 1 606 ? -32.781 0.086 -13.219 1 30.75 606 ASN A CA 1
ATOM 5061 C C . ASN A 1 606 ? -32.594 1.592 -13.062 1 30.75 606 ASN A C 1
ATOM 5063 O O . ASN A 1 606 ? -33.125 2.375 -13.859 1 30.75 606 ASN A O 1
ATOM 5067 N N . MET A 1 607 ? -32.438 1.956 -11.766 1 25.72 607 MET A N 1
ATOM 5068 C CA . MET A 1 607 ? -32.594 3.4 -11.633 1 25.72 607 MET A CA 1
ATOM 5069 C C . MET A 1 607 ? -31.469 4.145 -12.336 1 25.72 607 MET A C 1
ATOM 5071 O O . MET A 1 607 ? -31.375 5.371 -12.25 1 25.72 607 MET A O 1
ATOM 5075 N N . PHE A 1 608 ? -30.375 3.43 -12.5 1 25.75 608 PHE A N 1
ATOM 5076 C CA . PHE A 1 608 ? -29.266 4.227 -13.016 1 25.75 608 PHE A CA 1
ATOM 5077 C C . PHE A 1 608 ? -29.531 4.656 -14.453 1 25.75 608 PHE A C 1
ATOM 5079 O O . PHE A 1 608 ? -29.703 3.812 -15.336 1 25.75 608 PHE A O 1
ATOM 5086 N N . PRO A 1 609 ? -30.156 5.816 -14.484 1 24.2 609 PRO A N 1
ATOM 5087 C CA . PRO A 1 609 ? -30.422 6.336 -15.828 1 24.2 609 PRO A CA 1
ATOM 5088 C C . PRO A 1 609 ? -29.188 6.312 -16.719 1 24.2 609 PRO A C 1
ATOM 5090 O O . PRO A 1 609 ? -28.047 6.328 -16.219 1 24.2 609 PRO A O 1
ATOM 5093 N N . PHE A 1 610 ? -29.281 5.688 -17.812 1 24.41 610 PHE A N 1
ATOM 5094 C CA . PHE A 1 610 ? -28.391 5.609 -18.969 1 24.41 610 PHE A CA 1
ATOM 5095 C C . PHE A 1 610 ? -27.953 7 -19.406 1 24.41 610 PHE A C 1
ATOM 5097 O O . PHE A 1 610 ? -28.391 7.508 -20.438 1 24.41 610 PHE A O 1
ATOM 5104 N N . ALA A 1 611 ? -27.906 8 -18.406 1 21.97 611 ALA A N 1
ATOM 5105 C CA . ALA A 1 611 ? -27.703 9.227 -19.172 1 21.97 611 ALA A CA 1
ATOM 5106 C C . ALA A 1 611 ? -26.5 9.086 -20.109 1 21.97 611 ALA A C 1
ATOM 5108 O O . ALA A 1 611 ? -25.594 8.281 -19.859 1 21.97 611 ALA A O 1
ATOM 5109 N N . SER A 1 612 ? -26.609 9.742 -21.219 1 22.25 612 SER A N 1
ATOM 5110 C CA . SER A 1 612 ? -25.844 10.039 -22.422 1 22.25 612 SER A CA 1
ATOM 5111 C C . SER A 1 612 ? -24.422 10.461 -22.078 1 22.25 612 SER A C 1
ATOM 5113 O O . SER A 1 612 ? -24.141 10.859 -20.938 1 22.25 612 SER A O 1
ATOM 5115 N N . ASP A 1 613 ? -23.578 10.586 -23.047 1 22.22 613 ASP A N 1
ATOM 5116 C CA . ASP A 1 613 ? -22.172 10.656 -23.438 1 22.22 613 ASP A CA 1
ATOM 5117 C C . ASP A 1 613 ? -21.5 11.891 -22.844 1 22.22 613 ASP A C 1
ATOM 5119 O O . ASP A 1 613 ? -20.312 12.109 -23.062 1 22.22 613 ASP A O 1
ATOM 5123 N N . ILE A 1 614 ? -22.188 12.93 -22.594 1 25.86 614 ILE A N 1
ATOM 5124 C CA . ILE A 1 614 ? -21.359 14.102 -22.875 1 25.86 614 ILE A CA 1
ATOM 5125 C C . ILE A 1 614 ? -20.312 14.273 -21.781 1 25.86 614 ILE A C 1
ATOM 5127 O O . ILE A 1 614 ? -20.656 14.523 -20.625 1 25.86 614 ILE A O 1
ATOM 5131 N N . ILE A 1 615 ? -19.312 13.492 -21.984 1 26.36 615 ILE A N 1
ATOM 5132 C CA . ILE A 1 615 ? -18.188 13.492 -21.047 1 26.36 615 ILE A CA 1
ATOM 5133 C C . ILE A 1 615 ? -17.719 14.922 -20.828 1 26.36 615 ILE A C 1
ATOM 5135 O O . ILE A 1 615 ? -17.797 15.766 -21.719 1 26.36 615 ILE A O 1
ATOM 5139 N N . PRO A 1 616 ? -16.844 15.297 -20.094 1 23.19 616 PRO A N 1
ATOM 5140 C CA . PRO A 1 616 ? -16.656 16.609 -19.469 1 23.19 616 PRO A CA 1
ATOM 5141 C C . PRO A 1 616 ? -16.109 17.641 -20.422 1 23.19 616 PRO A C 1
ATOM 5143 O O . PRO A 1 616 ? -15.352 17.312 -21.344 1 23.19 616 PRO A O 1
ATOM 5146 N N . ASP A 1 617 ? -16.688 18.484 -21.109 1 26.27 617 ASP A N 1
ATOM 5147 C CA . ASP A 1 617 ? -15.672 19.406 -21.609 1 26.27 617 ASP A CA 1
ATOM 5148 C C . ASP A 1 617 ? -14.883 20.031 -20.469 1 26.27 617 ASP A C 1
ATOM 5150 O O . ASP A 1 617 ? -15.445 20.703 -19.609 1 26.27 617 ASP A O 1
ATOM 5154 N N . VAL A 1 618 ? -13.961 19.344 -19.891 1 24.59 618 VAL A N 1
ATOM 5155 C CA . VAL A 1 618 ? -13.25 19.672 -18.672 1 24.59 618 VAL A CA 1
ATOM 5156 C C . VAL A 1 618 ? -12.711 21.094 -18.75 1 24.59 618 VAL A C 1
ATOM 5158 O O . VAL A 1 618 ? -12.898 21.891 -17.812 1 24.59 618 VAL A O 1
ATOM 5161 N N . ASN A 1 619 ? -11.648 21.25 -19.484 1 23.94 619 ASN A N 1
ATOM 5162 C CA . ASN A 1 619 ? -10.828 22.438 -19.266 1 23.94 619 ASN A CA 1
ATOM 5163 C C . ASN A 1 619 ? -11.492 23.688 -19.844 1 23.94 619 ASN A C 1
ATOM 5165 O O . ASN A 1 619 ? -11.078 24.812 -19.531 1 23.94 619 ASN A O 1
ATOM 5169 N N . TYR A 1 620 ? -12.484 23.547 -20.812 1 26.73 620 TYR A N 1
ATOM 5170 C CA . TYR A 1 620 ? -13.117 24.781 -21.234 1 26.73 620 TYR A CA 1
ATOM 5171 C C . TYR A 1 620 ? -13.648 25.562 -20.047 1 26.73 620 TYR A C 1
ATOM 5173 O O . TYR A 1 620 ? -13.531 26.797 -20 1 26.73 620 TYR A O 1
ATOM 5181 N N . VAL A 1 621 ? -14.391 24.844 -19.109 1 25.34 621 VAL A N 1
ATOM 5182 C CA . VAL A 1 621 ? -14.938 25.859 -18.234 1 25.34 621 VAL A CA 1
ATOM 5183 C C . VAL A 1 621 ? -13.797 26.641 -17.578 1 25.34 621 VAL A C 1
ATOM 5185 O O . VAL A 1 621 ? -13.836 27.875 -17.484 1 25.34 621 VAL A O 1
ATOM 5188 N N . LEU A 1 622 ? -12.914 26 -17.016 1 20.69 622 LEU A N 1
ATOM 5189 C CA . LEU A 1 622 ? -12.234 26.891 -16.078 1 20.69 622 LEU A CA 1
ATOM 5190 C C . LEU A 1 622 ? -11.234 27.781 -16.797 1 20.69 622 LEU A C 1
ATOM 5192 O O . LEU A 1 622 ? -11.07 28.953 -16.438 1 20.69 622 LEU A O 1
ATOM 5196 N N . ASN A 1 623 ? -10.461 27.328 -17.641 1 19.48 623 ASN A N 1
ATOM 5197 C CA . ASN A 1 623 ? -9.375 28.25 -18 1 19.48 623 ASN A CA 1
ATOM 5198 C C . ASN A 1 623 ? -9.875 29.406 -18.859 1 19.48 623 ASN A C 1
ATOM 5200 O O . ASN A 1 623 ? -10.258 29.203 -20.016 1 19.48 623 ASN A O 1
ATOM 5204 N N . LEU A 1 624 ? -11.164 30.141 -18.562 1 23.27 624 LEU A N 1
ATOM 5205 C CA . LEU A 1 624 ? -11.219 31.594 -18.781 1 23.27 624 LEU A CA 1
ATOM 5206 C C . LEU A 1 624 ? -9.82 32.188 -18.688 1 23.27 624 LEU A C 1
ATOM 5208 O O . LEU A 1 624 ? -9.539 33.188 -19.359 1 23.27 624 LEU A O 1
ATOM 5212 N N . VAL A 1 625 ? -9.273 31.75 -17.516 1 19.38 625 VAL A N 1
ATOM 5213 C CA . VAL A 1 625 ? -8.305 32.812 -17.188 1 19.38 625 VAL A CA 1
ATOM 5214 C C . VAL A 1 625 ? -7.371 33.031 -18.375 1 19.38 625 VAL A C 1
ATOM 5216 O O . VAL A 1 625 ? -7.199 34.156 -18.812 1 19.38 625 VAL A O 1
ATOM 5219 N N . VAL A 1 626 ? -6.238 32.938 -18.125 1 19.61 626 VAL A N 1
ATOM 5220 C CA . VAL A 1 626 ? -5.27 34.031 -18.297 1 19.61 626 VAL A CA 1
ATOM 5221 C C . VAL A 1 626 ? -4.656 33.969 -19.688 1 19.61 626 VAL A C 1
ATOM 5223 O O . VAL A 1 626 ? -4.461 35 -20.344 1 19.61 626 VAL A O 1
ATOM 5226 N N . CYS A 1 627 ? -4.062 32.906 -20.203 1 17.83 627 CYS A N 1
ATOM 5227 C CA . CYS A 1 627 ? -2.826 33.375 -20.812 1 17.83 627 CYS A CA 1
ATOM 5228 C C . CYS A 1 627 ? -3.055 33.812 -22.25 1 17.83 627 CYS A C 1
ATOM 5230 O O . CYS A 1 627 ? -2.172 34.406 -22.875 1 17.83 627 CYS A O 1
ATOM 5232 N N . THR A 1 628 ? -3.877 33.312 -23.047 1 17.09 628 THR A N 1
ATOM 5233 C CA . THR A 1 628 ? -3.113 33.031 -24.266 1 17.09 628 THR A CA 1
ATOM 5234 C C . THR A 1 628 ? -2.756 34.312 -25 1 17.09 628 THR A C 1
ATOM 5236 O O . THR A 1 628 ? -3.443 35.312 -24.844 1 17.09 628 THR A O 1
ATOM 5239 N N . PRO A 1 629 ? -2.117 34.188 -26.188 1 17.09 629 PRO A N 1
ATOM 5240 C CA . PRO A 1 629 ? -1.017 34.875 -26.875 1 17.09 629 PRO A CA 1
ATOM 5241 C C . PRO A 1 629 ? -1.461 36.156 -27.578 1 17.09 629 PRO A C 1
ATOM 5243 O O . PRO A 1 629 ? -2.662 36.406 -27.703 1 17.09 629 PRO A O 1
ATOM 5246 N N . ASP A 1 630 ? -0.754 36.469 -28.781 1 16.67 630 ASP A N 1
ATOM 5247 C CA . ASP A 1 630 ? 0.002 37.5 -29.469 1 16.67 630 ASP A CA 1
ATOM 5248 C C . ASP A 1 630 ? -0.854 38.188 -30.531 1 16.67 630 ASP A C 1
ATOM 5250 O O . ASP A 1 630 ? -0.386 39.094 -31.219 1 16.67 630 ASP A O 1
ATOM 5254 N N . ASN A 1 631 ? -1.938 37.719 -30.984 1 16.14 631 ASN A N 1
ATOM 5255 C CA . ASN A 1 631 ? -2.059 38 -32.406 1 16.14 631 ASN A CA 1
ATOM 5256 C C . ASN A 1 631 ? -2.01 39.5 -32.719 1 16.14 631 ASN A C 1
ATOM 5258 O O . ASN A 1 631 ? -2.469 40.312 -31.906 1 16.14 631 ASN A O 1
ATOM 5262 N N . VAL A 1 632 ? -1.609 39.938 -34.062 1 16.81 632 VAL A N 1
ATOM 5263 C CA . VAL A 1 632 ? -0.856 40.75 -35.031 1 16.81 632 VAL A CA 1
ATOM 5264 C C . VAL A 1 632 ? -1.662 41.969 -35.406 1 16.81 632 VAL A C 1
ATOM 5266 O O . VAL A 1 632 ? -1.152 43.094 -35.344 1 16.81 632 VAL A O 1
ATOM 5269 N N . GLN A 1 633 ? -2.336 42.094 -36.656 1 15.55 633 GLN A N 1
ATOM 5270 C CA . GLN A 1 633 ? -1.918 43.031 -37.688 1 15.55 633 GLN A CA 1
ATOM 5271 C C . GLN A 1 633 ? -2.588 44.406 -37.469 1 15.55 633 GLN A C 1
ATOM 5273 O O . GLN A 1 633 ? -1.917 45.438 -37.469 1 15.55 633 GLN A O 1
ATOM 5278 N N . GLY A 1 634 ? -3.766 44.656 -38.156 1 15.38 634 GLY A N 1
ATOM 5279 C CA . GLY A 1 634 ? -3.963 45.594 -39.25 1 15.38 634 GLY A CA 1
ATOM 5280 C C . GLY A 1 634 ? -4.172 47.031 -38.781 1 15.38 634 GLY A C 1
ATOM 5281 O O . GLY A 1 634 ? -4.496 47.281 -37.594 1 15.38 634 GLY A O 1
ATOM 5282 N N . ILE A 1 635 ? -4.098 48.125 -39.781 1 15.94 635 ILE A N 1
ATOM 5283 C CA . ILE A 1 635 ? -3.551 49.406 -40.188 1 15.94 635 ILE A CA 1
ATOM 5284 C C . ILE A 1 635 ? -4.535 50.531 -39.812 1 15.94 635 ILE A C 1
ATOM 5286 O O . ILE A 1 635 ? -4.16 51.5 -39.188 1 15.94 635 ILE A O 1
ATOM 5290 N N . PRO A 1 636 ? -5.438 50.938 -40.875 1 14.84 636 PRO A N 1
ATOM 5291 C CA . PRO A 1 636 ? -5.285 52.312 -41.312 1 14.84 636 PRO A CA 1
ATOM 5292 C C . PRO A 1 636 ? -6.137 53.281 -40.469 1 14.84 636 PRO A C 1
ATOM 5294 O O . PRO A 1 636 ? -5.645 54.344 -40.031 1 14.84 636 PRO A O 1
ATOM 5297 N N . ASN A 1 637 ? -7.523 53.25 -40.562 1 14.49 637 ASN A N 1
ATOM 5298 C CA . ASN A 1 637 ? -8.086 54.406 -41.281 1 14.49 637 ASN A CA 1
ATOM 5299 C C . ASN A 1 637 ? -8.156 55.625 -40.375 1 14.49 637 ASN A C 1
ATOM 5301 O O . ASN A 1 637 ? -8.125 55.5 -39.125 1 14.49 637 ASN A O 1
ATOM 5305 N N . ILE A 1 638 ? -9.125 56.625 -40.844 1 14.43 638 ILE A N 1
ATOM 5306 C CA . ILE A 1 638 ? -9.141 58.031 -41.312 1 14.43 638 ILE A CA 1
ATOM 5307 C C . ILE A 1 638 ? -9.633 58.938 -40.188 1 14.43 638 ILE A C 1
ATOM 5309 O O . ILE A 1 638 ? -8.984 59.906 -39.844 1 14.43 638 ILE A O 1
ATOM 5313 N N . GLN A 1 639 ? -10.984 59.375 -40.312 1 13.94 639 GLN A N 1
ATOM 5314 C CA . GLN A 1 639 ? -11.133 60.781 -40.625 1 13.94 639 GLN A CA 1
ATOM 5315 C C . GLN A 1 639 ? -11.203 61.594 -39.344 1 13.94 639 GLN A C 1
ATOM 5317 O O . GLN A 1 639 ? -10.461 62.594 -39.188 1 13.94 639 GLN A O 1
ATOM 5322 N N . ASN A 1 640 ? -12.508 62.062 -39.031 1 14.01 640 ASN A N 1
ATOM 5323 C CA . ASN A 1 640 ? -12.836 63.469 -39.281 1 14.01 640 ASN A CA 1
ATOM 5324 C C . ASN A 1 640 ? -12.555 64.312 -38.031 1 14.01 640 ASN A C 1
ATOM 5326 O O . ASN A 1 640 ? -12.305 63.781 -36.969 1 14.01 640 ASN A O 1
ATOM 5330 N N . GLU A 1 641 ? -13.711 65.062 -37.688 1 14.06 641 GLU A N 1
ATOM 5331 C CA . GLU A 1 641 ? -13.938 66.5 -37.688 1 14.06 641 GLU A CA 1
ATOM 5332 C C . GLU A 1 641 ? -13.648 67.125 -36.312 1 14.06 641 GLU A C 1
ATOM 5334 O O . GLU A 1 641 ? -13.812 66.438 -35.312 1 14.06 641 GLU A O 1
ATOM 5339 N N . LYS A 1 642 ? -13.367 68.375 -36.406 1 14.41 642 LYS A N 1
ATOM 5340 C CA . LYS A 1 642 ? -12.664 69.5 -35.812 1 14.41 642 LYS A CA 1
ATOM 5341 C C . LYS A 1 642 ? -13.344 69.938 -34.5 1 14.41 642 LYS A C 1
ATOM 5343 O O . LYS A 1 642 ? -12.672 70.312 -33.531 1 14.41 642 LYS A O 1
ATOM 5348 N N . SER A 1 643 ? -14.648 70.375 -34.438 1 13.43 643 SER A N 1
ATOM 5349 C CA . SER A 1 643 ? -14.758 71.812 -34.312 1 13.43 643 SER A CA 1
ATOM 5350 C C . SER A 1 643 ? -14.453 72.312 -32.906 1 13.43 643 SER A C 1
ATOM 5352 O O . SER A 1 643 ? -14.5 71.5 -31.953 1 13.43 643 SER A O 1
ATOM 5354 N N . ARG A 1 644 ? -15.164 73.562 -32.469 1 13.71 644 ARG A N 1
ATOM 5355 C CA . ARG A 1 644 ? -14.734 74.938 -32.219 1 13.71 644 ARG A CA 1
ATOM 5356 C C . ARG A 1 644 ? -14.523 75.188 -30.734 1 13.71 644 ARG A C 1
ATOM 5358 O O . ARG A 1 644 ? -13.492 75.75 -30.328 1 13.71 644 ARG A O 1
ATOM 5365 N N . GLY A 1 645 ? -15.578 75.688 -29.938 1 13.04 645 GLY A N 1
ATOM 5366 C CA . GLY A 1 645 ? -15.633 77.062 -29.562 1 13.04 645 GLY A CA 1
ATOM 5367 C C . GLY A 1 645 ? -14.945 77.375 -28.234 1 13.04 645 GLY A C 1
ATOM 5368 O O . GLY A 1 645 ? -14.625 76.438 -27.484 1 13.04 645 GLY A O 1
ATOM 5369 N N . GLU A 1 646 ? -15.344 78.625 -27.438 1 13.2 646 GLU A N 1
ATOM 5370 C CA . GLU A 1 646 ? -14.789 79.875 -27.031 1 13.2 646 GLU A CA 1
ATOM 5371 C C . GLU A 1 646 ? -14.297 79.875 -25.578 1 13.2 646 GLU A C 1
ATOM 5373 O O . GLU A 1 646 ? -13.156 80.25 -25.297 1 13.2 646 GLU A O 1
ATOM 5378 N N . LYS A 1 647 ? -15.023 80.812 -24.656 1 13.48 647 LYS A N 1
ATOM 5379 C CA . LYS A 1 647 ? -14.562 82.125 -24.141 1 13.48 647 LYS A CA 1
ATOM 5380 C C . LYS A 1 647 ? -13.938 81.938 -22.75 1 13.48 647 LYS A C 1
ATOM 5382 O O . LYS A 1 647 ? -14.266 81 -22.016 1 13.48 647 LYS A O 1
ATOM 5387 N N . ARG A 1 648 ? -13.586 83.188 -22.094 1 13.19 648 ARG A N 1
ATOM 5388 C CA . ARG A 1 648 ? -12.562 83.938 -21.328 1 13.19 648 ARG A CA 1
ATOM 5389 C C . ARG A 1 648 ? -12.711 83.688 -19.828 1 13.19 648 ARG A C 1
ATOM 5391 O O . ARG A 1 648 ? -11.75 83.25 -19.172 1 13.19 648 ARG A O 1
ATOM 5398 N N . LYS A 1 649 ? -13.094 84.938 -19.141 1 13.91 649 LYS A N 1
ATOM 5399 C CA . LYS A 1 649 ? -12.305 85.938 -18.391 1 13.91 649 LYS A CA 1
ATOM 5400 C C . LYS A 1 649 ? -12.375 85.625 -16.891 1 13.91 649 LYS A C 1
ATOM 5402 O O . LYS A 1 649 ? -11.344 85.562 -16.219 1 13.91 649 LYS A O 1
ATOM 5407 N N . ASN A 1 650 ? -13.234 86.562 -16.156 1 12.61 650 ASN A N 1
ATOM 5408 C CA . ASN A 1 650 ? -12.867 87.688 -15.305 1 12.61 650 ASN A CA 1
ATOM 5409 C C . ASN A 1 650 ? -12.781 87.25 -13.836 1 12.61 650 ASN A C 1
ATOM 5411 O O . ASN A 1 650 ? -11.766 87.5 -13.18 1 12.61 650 ASN A O 1
ATOM 5415 N N . THR A 1 651 ? -13.828 87.75 -12.891 1 12.76 651 THR A N 1
ATOM 5416 C CA . THR A 1 651 ? -13.688 88.875 -11.969 1 12.76 651 THR A CA 1
ATOM 5417 C C . THR A 1 651 ? -13.328 88.375 -10.57 1 12.76 651 THR A C 1
ATOM 5419 O O . THR A 1 651 ? -13.422 87.188 -10.289 1 12.76 651 THR A O 1
ATOM 5422 N N . SER A 1 652 ? -14.078 89 -9.477 1 13.04 652 SER A N 1
ATOM 5423 C CA . SER A 1 652 ? -13.781 90.062 -8.547 1 13.04 652 SER A CA 1
ATOM 5424 C C . SER A 1 652 ? -13.391 89.562 -7.176 1 13.04 652 SER A C 1
ATOM 5426 O O . SER A 1 652 ? -12.344 89.938 -6.637 1 13.04 652 SER A O 1
ATOM 5428 N N . ASP A 1 653 ? -14.352 89.688 -6.125 1 12.95 653 ASP A N 1
ATOM 5429 C CA . ASP A 1 653 ? -14.344 90.75 -5.105 1 12.95 653 ASP A CA 1
ATOM 5430 C C . ASP A 1 653 ? -13.727 90.188 -3.805 1 12.95 653 ASP A C 1
ATOM 5432 O O . ASP A 1 653 ? -13.766 89 -3.518 1 12.95 653 ASP A O 1
ATOM 5436 N N . TRP A 1 654 ? -13.297 91.188 -2.775 1 12.66 654 TRP A N 1
ATOM 5437 C CA . TRP A 1 654 ? -12.391 91.875 -1.859 1 12.66 654 TRP A CA 1
ATOM 5438 C C . TRP A 1 654 ? -12.57 91.375 -0.433 1 12.66 654 TRP A C 1
ATOM 5440 O O . TRP A 1 654 ? -11.594 91.062 0.262 1 12.66 654 TRP A O 1
ATOM 5450 N N . SER A 1 655 ? -13.797 91.5 0.344 1 12.48 655 SER A N 1
ATOM 5451 C CA . SER A 1 655 ? -13.695 92.5 1.405 1 12.48 655 SER A CA 1
ATOM 5452 C C . SER A 1 655 ? -13.039 91.938 2.652 1 12.48 655 SER A C 1
ATOM 5454 O O . SER A 1 655 ? -12.367 90.938 2.582 1 12.48 655 SER A O 1
ATOM 5456 N N . LYS A 1 656 ? -13.75 92.062 4.062 1 14.25 656 LYS A N 1
ATOM 5457 C CA . LYS A 1 656 ? -13.562 93.062 5.117 1 14.25 656 LYS A CA 1
ATOM 5458 C C . LYS A 1 656 ? -12.672 92.5 6.23 1 14.25 656 LYS A C 1
ATOM 5460 O O . LYS A 1 656 ? -12.508 91.312 6.359 1 14.25 656 LYS A O 1
ATOM 5465 N N . GLY A 1 657 ? -12.922 93.062 7.508 1 12.98 657 GLY A N 1
ATOM 5466 C CA . GLY A 1 657 ? -12.406 94 8.477 1 12.98 657 GLY A CA 1
ATOM 5467 C C . GLY A 1 657 ? -11.695 93.375 9.648 1 12.98 657 GLY A C 1
ATOM 5468 O O . GLY A 1 657 ? -10.555 92.938 9.516 1 12.98 657 GLY A O 1
ATOM 5469 N N . MET A 1 658 ? -12.359 93.5 11.023 1 13.05 658 MET A N 1
ATOM 5470 C CA . MET A 1 658 ? -11.969 94.375 12.078 1 13.05 658 MET A CA 1
ATOM 5471 C C . MET A 1 658 ? -11.055 93.688 13.094 1 13.05 658 MET A C 1
ATOM 5473 O O . MET A 1 658 ? -10.883 92.5 13.055 1 13.05 658 MET A O 1
ATOM 5477 N N . ASN A 1 659 ? -11.453 93.812 14.516 1 13.26 659 ASN A N 1
ATOM 5478 C CA . ASN A 1 659 ? -10.984 94.75 15.562 1 13.26 659 ASN A CA 1
ATOM 5479 C C . ASN A 1 659 ? -10.008 94.062 16.516 1 13.26 659 ASN A C 1
ATOM 5481 O O . ASN A 1 659 ? -9.984 92.812 16.594 1 13.26 659 ASN A O 1
ATOM 5485 N N . PRO A 1 660 ? -9.906 94.562 17.984 1 13.38 660 PRO A N 1
ATOM 5486 C CA . PRO A 1 660 ? -8.945 95.312 18.781 1 13.38 660 PRO A CA 1
ATOM 5487 C C . PRO A 1 660 ? -8.211 94.375 19.797 1 13.38 660 PRO A C 1
ATOM 5489 O O . PRO A 1 660 ? -6.98 94.312 19.766 1 13.38 660 PRO A O 1
ATOM 5492 N N . ASN A 1 661 ? -8.555 94.562 21.344 1 13.27 661 ASN A N 1
ATOM 5493 C CA . ASN A 1 661 ? -7.848 95.312 22.359 1 13.27 661 ASN A CA 1
ATOM 5494 C C . ASN A 1 661 ? -6.988 94.375 23.234 1 13.27 661 ASN A C 1
ATOM 5496 O O . ASN A 1 661 ? -6.906 93.188 23.016 1 13.27 661 ASN A O 1
ATOM 5500 N N . SER A 1 662 ? -7.238 94.375 24.844 1 13.4 662 SER A N 1
ATOM 5501 C CA . SER A 1 662 ? -6.57 95.062 25.953 1 13.4 662 SER A CA 1
ATOM 5502 C C . SER A 1 662 ? -5.656 94.125 26.719 1 13.4 662 SER A C 1
ATOM 5504 O O . SER A 1 662 ? -5.766 92.938 26.594 1 13.4 662 SER A O 1
ATOM 5506 N N . LEU A 1 663 ? -5.488 94.312 28.266 1 13.53 663 LEU A N 1
ATOM 5507 C CA . LEU A 1 663 ? -4.512 94.875 29.172 1 13.53 663 LEU A CA 1
ATOM 5508 C C . LEU A 1 663 ? -3.844 93.75 30.016 1 13.53 663 LEU A C 1
ATOM 5510 O O . LEU A 1 663 ? -2.615 93.688 30.031 1 13.53 663 LEU A O 1
ATOM 5514 N N . SER A 1 664 ? -4.285 93.562 31.453 1 13.12 664 SER A N 1
ATOM 5515 C CA . SER A 1 664 ? -3.568 94.062 32.625 1 13.12 664 SER A CA 1
ATOM 5516 C C . SER A 1 664 ? -2.625 93 33.188 1 13.12 664 SER A C 1
ATOM 5518 O O . SER A 1 664 ? -2.764 91.812 32.906 1 13.12 664 SER A O 1
ATOM 5520 N N . PRO A 1 665 ? -2.486 92.875 34.719 1 13.83 665 PRO A N 1
ATOM 5521 C CA . PRO A 1 665 ? -1.428 93.312 35.625 1 13.83 665 PRO A CA 1
ATOM 5522 C C . PRO A 1 665 ? -0.62 92.125 36.188 1 13.83 665 PRO A C 1
ATOM 5524 O O . PRO A 1 665 ? 0.536 91.938 35.781 1 13.83 665 PRO A O 1
ATOM 5527 N N . PRO A 1 666 ? -0.764 91.812 37.656 1 13.66 666 PRO A N 1
ATOM 5528 C CA . PRO A 1 666 ? 0.182 92.125 38.719 1 13.66 666 PRO A CA 1
ATOM 5529 C C . PRO A 1 666 ? 1.017 90.938 39.156 1 13.66 666 PRO A C 1
ATOM 5531 O O . PRO A 1 666 ? 0.75 89.812 38.75 1 13.66 666 PRO A O 1
ATOM 5534 N N . HIS A 1 667 ? 1.139 90.688 40.656 1 13.77 667 HIS A N 1
ATOM 5535 C CA . HIS A 1 667 ? 2.156 90.812 41.688 1 13.77 667 HIS A CA 1
ATOM 5536 C C . HIS A 1 667 ? 2.75 89.5 42.094 1 13.77 667 HIS A C 1
ATOM 5538 O O . HIS A 1 667 ? 3.967 89.312 42.062 1 13.77 667 HIS A O 1
ATOM 5544 N N . ARG A 1 668 ? 2.564 88.875 43.5 1 13.52 668 ARG A N 1
ATOM 5545 C CA . ARG A 1 668 ? 3.475 89 44.625 1 13.52 668 ARG A CA 1
ATOM 5546 C C . ARG A 1 668 ? 4.223 87.688 44.875 1 13.52 668 ARG A C 1
ATOM 5548 O O . ARG A 1 668 ? 3.889 86.688 44.281 1 13.52 668 ARG A O 1
ATOM 5555 N N . MET A 1 669 ? 4.156 87.125 46.25 1 13.27 669 MET A N 1
ATOM 5556 C CA . MET A 1 669 ? 5.066 87.125 47.375 1 13.27 669 MET A CA 1
ATOM 5557 C C . MET A 1 669 ? 5.723 85.75 47.531 1 13.27 669 MET A C 1
ATOM 5559 O O . MET A 1 669 ? 5.297 84.812 46.906 1 13.27 669 MET A O 1
ATOM 5563 N N . ASN A 1 670 ? 5.953 85.125 48.906 1 13.31 670 ASN A N 1
ATOM 5564 C CA . ASN A 1 670 ? 7.039 84.938 49.844 1 13.31 670 ASN A CA 1
ATOM 5565 C C . ASN A 1 670 ? 7.457 83.5 49.938 1 13.31 670 ASN A C 1
ATOM 5567 O O . ASN A 1 670 ? 8.531 83.125 49.5 1 13.31 670 ASN A O 1
ATOM 5571 N N . GLY A 1 671 ? 7.113 82.688 51.156 1 13.12 671 GLY A N 1
ATOM 5572 C CA . GLY A 1 671 ? 7.918 82.375 52.312 1 13.12 671 GLY A CA 1
ATOM 5573 C C . GLY A 1 671 ? 8.5 80.938 52.25 1 13.12 671 GLY A C 1
ATOM 5574 O O . GLY A 1 671 ? 8.156 80.188 51.344 1 13.12 671 GLY A O 1
ATOM 5575 N N . MET A 1 672 ? 8.719 80.188 53.5 1 13.82 672 MET A N 1
ATOM 5576 C CA . MET A 1 672 ? 9.797 79.812 54.375 1 13.82 672 MET A CA 1
ATOM 5577 C C . MET A 1 672 ? 10.047 78.312 54.281 1 13.82 672 MET A C 1
ATOM 5579 O O . MET A 1 672 ? 11.18 77.875 54.031 1 13.82 672 MET A O 1
ATOM 5583 N N . SER A 1 673 ? 9.602 77.438 55.344 1 13.51 673 SER A N 1
ATOM 5584 C CA . SER A 1 673 ? 10.438 76.938 56.406 1 13.51 673 SER A CA 1
ATOM 5585 C C . SER A 1 673 ? 10.875 75.5 56.094 1 13.51 673 SER A C 1
ATOM 5587 O O . SER A 1 673 ? 12.07 75.188 56.062 1 13.51 673 SER A O 1
ATOM 5589 N N . THR A 1 674 ? 10.508 74.438 57.062 1 13.47 674 THR A N 1
ATOM 5590 C CA . THR A 1 674 ? 11.281 73.75 58.125 1 13.47 674 THR A CA 1
ATOM 5591 C C . THR A 1 674 ? 11.727 72.375 57.688 1 13.47 674 THR A C 1
ATOM 5593 O O . THR A 1 674 ? 12.922 72.062 57.688 1 13.47 674 THR A O 1
ATOM 5596 N N . GLU A 1 675 ? 11.406 71.25 58.562 1 13.41 675 GLU A N 1
ATOM 5597 C CA . GLU A 1 675 ? 12.188 70.5 59.531 1 13.41 675 GLU A CA 1
ATOM 5598 C C . GLU A 1 675 ? 12.609 69.188 58.938 1 13.41 675 GLU A C 1
ATOM 5600 O O . GLU A 1 675 ? 12.133 68.75 57.844 1 13.41 675 GLU A O 1
ATOM 5605 N N . GLU A 1 676 ? 12.555 68.062 59.844 1 13.43 676 GLU A N 1
ATOM 5606 C CA . GLU A 1 676 ? 13.516 67.25 60.594 1 13.43 676 GLU A CA 1
ATOM 5607 C C . GLU A 1 676 ? 13.742 65.875 59.938 1 13.43 676 GLU A C 1
ATOM 5609 O O . GLU A 1 676 ? 14.883 65.5 59.656 1 13.43 676 GLU A O 1
ATOM 5614 N N . GLU A 1 677 ? 13.148 64.812 60.625 1 13.73 677 GLU A N 1
ATOM 5615 C CA . GLU A 1 677 ? 13.875 63.875 61.469 1 13.73 677 GLU A CA 1
ATOM 5616 C C . GLU A 1 677 ? 14.289 62.625 60.688 1 13.73 677 GLU A C 1
ATOM 5618 O O . GLU A 1 677 ? 13.82 62.438 59.562 1 13.73 677 GLU A O 1
ATOM 5623 N N . GLU A 1 678 ? 14.219 61.469 61.406 1 13.54 678 GLU A N 1
ATOM 5624 C CA . GLU A 1 678 ? 15.188 60.562 62 1 13.54 678 GLU A CA 1
ATOM 5625 C C . GLU A 1 678 ? 15.305 59.281 61.188 1 13.54 678 GLU A C 1
ATOM 5627 O O . GLU A 1 678 ? 16.406 58.844 60.875 1 13.54 678 GLU A O 1
ATOM 5632 N N . VAL A 1 679 ? 14.211 58.438 61.156 1 14.53 679 VAL A N 1
ATOM 5633 C CA . VAL A 1 679 ? 14.414 57.25 61.969 1 14.53 679 VAL A CA 1
ATOM 5634 C C . VAL A 1 679 ? 15.203 56.219 61.188 1 14.53 679 VAL A C 1
ATOM 5636 O O . VAL A 1 679 ? 15.234 56.25 59.969 1 14.53 679 VAL A O 1
ATOM 5639 N N . GLU A 1 680 ? 15.188 55 61.812 1 13.75 680 GLU A N 1
ATOM 5640 C CA . GLU A 1 680 ? 16.031 54 62.406 1 13.75 680 GLU A CA 1
ATOM 5641 C C . GLU A 1 680 ? 16.406 52.906 61.406 1 13.75 680 GLU A C 1
ATOM 5643 O O . GLU A 1 680 ? 15.836 52.844 60.312 1 13.75 680 GLU A O 1
ATOM 5648 N N . GLU A 1 681 ? 16.328 51.688 61.938 1 13.85 681 GLU A N 1
ATOM 5649 C CA . GLU A 1 681 ? 17.328 50.719 62.375 1 13.85 681 GLU A CA 1
ATOM 5650 C C . GLU A 1 681 ? 17.578 49.656 61.312 1 13.85 681 GLU A C 1
ATOM 5652 O O . GLU A 1 681 ? 18.719 49.438 60.938 1 13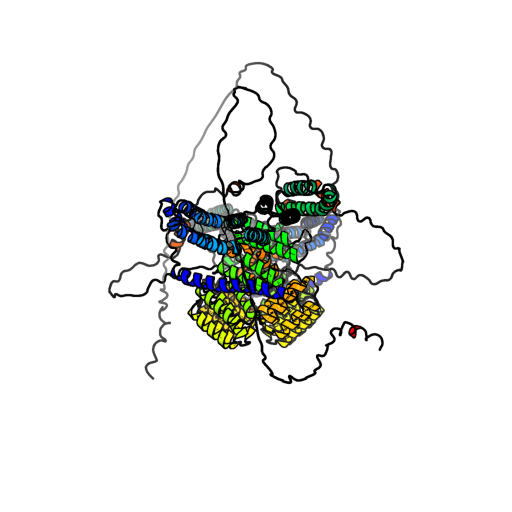.85 681 GLU A O 1
ATOM 5657 N N . ASN A 1 682 ? 17.141 48.438 61.656 1 13.75 682 ASN A N 1
ATOM 5658 C CA . ASN A 1 682 ? 17.969 47.344 62.156 1 13.75 682 ASN A CA 1
ATOM 5659 C C . ASN A 1 682 ? 18.172 46.25 61.062 1 13.75 682 ASN A C 1
ATOM 5661 O O . ASN A 1 682 ? 19.297 45.781 60.875 1 13.75 682 ASN A O 1
ATOM 5665 N N . ALA A 1 683 ? 17.078 45.469 60.719 1 14.26 683 ALA A N 1
ATOM 5666 C CA . ALA A 1 683 ? 17.234 44.094 61.125 1 14.26 683 ALA A CA 1
ATOM 5667 C C . ALA A 1 683 ? 18.234 43.344 60.25 1 14.26 683 ALA A C 1
ATOM 5669 O O . ALA A 1 683 ? 18.422 43.688 59.094 1 14.26 683 ALA A O 1
ATOM 5670 N N . PRO A 1 684 ? 18.547 42.125 60.719 1 14.62 684 PRO A N 1
ATOM 5671 C CA . PRO A 1 684 ? 19.719 41.281 60.938 1 14.62 684 PRO A CA 1
ATOM 5672 C C . PRO A 1 684 ? 20.141 40.5 59.688 1 14.62 684 PRO A C 1
ATOM 5674 O O . PRO A 1 684 ? 19.438 40.5 58.688 1 14.62 684 PRO A O 1
ATOM 5677 N N . THR A 1 685 ? 20.344 39.219 59.938 1 14.54 685 THR A N 1
ATOM 5678 C CA . THR A 1 685 ? 21.531 38.375 60.094 1 14.54 685 THR A CA 1
ATOM 5679 C C . THR A 1 685 ? 21.672 37.438 58.875 1 14.54 685 THR A C 1
ATOM 5681 O O . THR A 1 685 ? 22.75 37.344 58.312 1 14.54 685 THR A O 1
ATOM 5684 N N . TYR A 1 686 ? 20.844 36.25 58.781 1 15.09 686 TYR A N 1
ATOM 5685 C CA . TYR A 1 686 ? 21.547 35 59.031 1 15.09 686 TYR A CA 1
ATOM 5686 C C . TYR A 1 686 ? 22.188 34.469 57.75 1 15.09 686 TYR A C 1
ATOM 5688 O O . TYR A 1 686 ? 21.812 34.844 56.656 1 15.09 686 TYR A O 1
ATOM 5696 N N . ASN A 1 687 ? 22.844 33.219 57.938 1 15.12 687 ASN A N 1
ATOM 5697 C CA . ASN A 1 687 ? 24.062 32.438 57.781 1 15.12 687 ASN A CA 1
ATOM 5698 C C . ASN A 1 687 ? 23.984 31.484 56.594 1 15.12 687 ASN A C 1
ATOM 5700 O O . ASN A 1 687 ? 24.781 30.547 56.469 1 15.12 687 ASN A O 1
ATOM 5704 N N . VAL A 1 688 ? 23.297 31.797 55.625 1 16.94 688 VAL A N 1
ATOM 5705 C CA . VAL A 1 688 ? 23.016 30.578 54.844 1 16.94 688 VAL A CA 1
ATOM 5706 C C . VAL A 1 688 ? 24.328 29.969 54.375 1 16.94 688 VAL A C 1
ATOM 5708 O O . VAL A 1 688 ? 25.125 30.625 53.688 1 16.94 688 VAL A O 1
ATOM 5711 N N . PRO A 1 689 ? 24.594 28.781 54.906 1 15.8 689 PRO A N 1
ATOM 5712 C CA . PRO A 1 689 ? 25.875 28.062 54.875 1 15.8 689 PRO A CA 1
ATOM 5713 C C . PRO A 1 689 ? 26.344 27.766 53.469 1 15.8 689 PRO A C 1
ATOM 5715 O O . PRO A 1 689 ? 25.578 27.891 52.5 1 15.8 689 PRO A O 1
ATOM 5718 N N . SER A 1 690 ? 27.219 26.703 53.438 1 15.26 690 SER A N 1
ATOM 5719 C CA . SER A 1 690 ? 28.594 26.375 53.031 1 15.26 690 SER A CA 1
ATOM 5720 C C . SER A 1 690 ? 28.609 25.688 51.656 1 15.26 690 SER A C 1
ATOM 5722 O O . SER A 1 690 ? 29.422 26.031 50.812 1 15.26 690 SER A O 1
ATOM 5724 N N . ASP A 1 691 ? 28.016 24.469 51.469 1 16.22 691 ASP A N 1
ATOM 5725 C CA . ASP A 1 691 ? 28.953 23.391 51.188 1 16.22 691 ASP A CA 1
ATOM 5726 C C . ASP A 1 691 ? 29.328 23.344 49.719 1 16.22 691 ASP A C 1
ATOM 5728 O O . ASP A 1 691 ? 28.594 23.859 48.875 1 16.22 691 ASP A O 1
ATOM 5732 N N . ASN A 1 692 ? 30.266 22.297 49.344 1 15.92 692 ASN A N 1
ATOM 5733 C CA . ASN A 1 692 ? 31.5 22.109 48.594 1 15.92 692 ASN A CA 1
ATOM 5734 C C . ASN A 1 692 ? 31.234 21.625 47.188 1 15.92 692 ASN A C 1
ATOM 5736 O O . ASN A 1 692 ? 31.875 22.094 46.219 1 15.92 692 ASN A O 1
ATOM 5740 N N . GLN A 1 693 ? 30.438 20.516 46.938 1 15.89 693 GLN A N 1
ATOM 5741 C CA . GLN A 1 693 ? 31.141 19.391 46.344 1 15.89 693 GLN A CA 1
ATOM 5742 C C . GLN A 1 693 ? 31.266 19.578 44.812 1 15.89 693 GLN A C 1
ATOM 5744 O O . GLN A 1 693 ? 30.5 20.328 44.219 1 15.89 693 GLN A O 1
ATOM 5749 N N . ARG A 1 694 ? 31.891 18.453 44.219 1 16.69 694 ARG A N 1
ATOM 5750 C CA . ARG A 1 694 ? 32.875 18.156 43.188 1 16.69 694 ARG A CA 1
ATOM 5751 C C . ARG A 1 694 ? 32.25 17.984 41.844 1 16.69 694 ARG A C 1
ATOM 5753 O O . ARG A 1 694 ? 31.484 17.031 41.625 1 16.69 694 ARG A O 1
ATOM 5760 N N . LEU A 1 695 ? 31.578 18.828 41.375 1 16.67 695 LEU A N 1
ATOM 5761 C CA . LEU A 1 695 ? 30.953 18.438 40.125 1 16.67 695 LEU A CA 1
ATOM 5762 C C . LEU A 1 695 ? 32 17.969 39.125 1 16.67 695 LEU A C 1
ATOM 5764 O O . LEU A 1 695 ? 32.875 18.75 38.719 1 16.67 695 LEU A O 1
ATOM 5768 N N . PRO A 1 696 ? 32.281 16.625 39.281 1 17.34 696 PRO A N 1
ATOM 5769 C CA . PRO A 1 696 ? 33.344 16.141 38.375 1 17.34 696 PRO A CA 1
ATOM 5770 C C . PRO A 1 696 ? 33.062 16.438 36.906 1 17.34 696 PRO A C 1
ATOM 5772 O O . PRO A 1 696 ? 31.891 16.547 36.5 1 17.34 696 PRO A O 1
ATOM 5775 N N . THR A 1 697 ? 33.875 17.047 36.406 1 17.36 697 THR A N 1
ATOM 5776 C CA . THR A 1 697 ? 34.031 17.562 35.031 1 17.36 697 THR A CA 1
ATOM 5777 C C . THR A 1 697 ? 34.12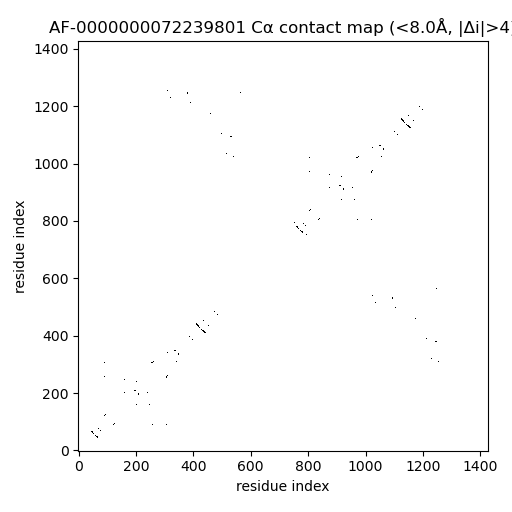5 16.406 34.062 1 17.36 697 THR A C 1
ATOM 5779 O O . THR A 1 697 ? 35.156 15.766 33.938 1 17.36 697 THR A O 1
ATOM 5782 N N . ARG A 1 698 ? 33.125 15.445 34.344 1 18.31 698 ARG A N 1
ATOM 5783 C CA . ARG A 1 698 ? 33.438 14.352 33.406 1 18.31 698 ARG A CA 1
ATOM 5784 C C . ARG A 1 698 ? 33.812 14.883 32.031 1 18.31 698 ARG A C 1
ATOM 5786 O O . ARG A 1 698 ? 33.281 15.891 31.578 1 18.31 698 ARG A O 1
ATOM 5793 N N . ASP A 1 699 ? 34.844 14.188 31.625 1 17.8 699 ASP A N 1
ATOM 5794 C CA . ASP A 1 699 ? 35.875 14.008 30.594 1 17.8 699 ASP A CA 1
ATOM 5795 C C . ASP A 1 699 ? 35.25 13.656 29.25 1 17.8 699 ASP A C 1
ATOM 5797 O O . ASP A 1 699 ? 34.625 12.594 29.094 1 17.8 699 ASP A O 1
ATOM 5801 N N . ILE A 1 700 ? 34.594 14.508 28.719 1 18.19 700 ILE A N 1
ATOM 5802 C CA . ILE A 1 700 ? 34.062 14.297 27.375 1 18.19 700 ILE A CA 1
ATOM 5803 C C . ILE A 1 700 ? 35.062 13.531 26.531 1 18.19 700 ILE A C 1
ATOM 5805 O O . ILE A 1 700 ? 34.656 12.758 25.641 1 18.19 700 ILE A O 1
ATOM 5809 N N . PHE A 1 701 ? 36.438 13.789 26.594 1 17.81 701 PHE A N 1
ATOM 5810 C CA . PHE A 1 701 ? 37.531 13.672 25.625 1 17.81 701 PHE A CA 1
ATOM 5811 C C . PHE A 1 701 ? 38.062 12.25 25.578 1 17.81 701 PHE A C 1
ATOM 5813 O O . PHE A 1 701 ? 39.156 12.008 25.062 1 17.81 701 PHE A O 1
ATOM 5820 N N . ARG A 1 702 ? 37.562 11.242 26.344 1 20.25 702 ARG A N 1
ATOM 5821 C CA . ARG A 1 702 ? 37.469 9.789 26.266 1 20.25 702 ARG A CA 1
ATOM 5822 C C . ARG A 1 702 ? 36.812 9.359 24.953 1 20.25 702 ARG A C 1
ATOM 5824 O O . ARG A 1 702 ? 35.594 9.258 24.875 1 20.25 702 ARG A O 1
ATOM 5831 N N . VAL A 1 703 ? 37.438 9.758 23.781 1 21.53 703 VAL A N 1
ATOM 5832 C CA . VAL A 1 703 ? 37.844 9.891 22.391 1 21.53 703 VAL A CA 1
ATOM 5833 C C . VAL A 1 703 ? 38.312 8.539 21.859 1 21.53 703 VAL A C 1
ATOM 5835 O O . VAL A 1 703 ? 38.656 7.648 22.641 1 21.53 703 VAL A O 1
ATOM 5838 N N . ARG A 1 704 ? 38.812 8.281 20.594 1 20.22 704 ARG A N 1
ATOM 5839 C CA . ARG A 1 704 ? 39.312 7.344 19.594 1 20.22 704 ARG A CA 1
ATOM 5840 C C . ARG A 1 704 ? 40.625 6.695 20.047 1 20.22 704 ARG A C 1
ATOM 5842 O O . ARG A 1 704 ? 41.031 5.66 19.5 1 20.22 704 ARG A O 1
ATOM 5849 N N . GLN A 1 705 ? 41.438 7.039 21.141 1 19.44 705 GLN A N 1
ATOM 5850 C CA . GLN A 1 705 ? 42.781 6.531 21.359 1 19.44 705 GLN A CA 1
ATOM 5851 C C . GLN A 1 705 ? 42.75 5.066 21.797 1 19.44 705 GLN A C 1
ATOM 5853 O O . GLN A 1 705 ? 43.812 4.426 21.891 1 19.44 705 GLN A O 1
ATOM 5858 N N . ALA A 1 706 ? 41.781 4.395 22.375 1 20.44 706 ALA A N 1
ATOM 5859 C CA . ALA A 1 706 ? 41.875 2.965 22.641 1 20.44 706 ALA A CA 1
ATOM 5860 C C . ALA A 1 706 ? 41.938 2.158 21.344 1 20.44 706 ALA A C 1
ATOM 5862 O O . ALA A 1 706 ? 42.094 0.937 21.375 1 20.44 706 ALA A O 1
ATOM 5863 N N . GLN A 1 707 ? 41.875 2.654 20.203 1 20.88 707 GLN A N 1
ATOM 5864 C CA . GLN A 1 707 ? 42.062 1.729 19.078 1 20.88 707 GLN A CA 1
ATOM 5865 C C . GLN A 1 707 ? 43.531 1.274 18.984 1 20.88 707 GLN A C 1
ATOM 5867 O O . GLN A 1 707 ? 43.781 0.11 18.672 1 20.88 707 GLN A O 1
ATOM 5872 N N . ARG A 1 708 ? 44.688 2.094 18.984 1 21.88 708 ARG A N 1
ATOM 5873 C CA . ARG A 1 708 ? 46 1.683 18.453 1 21.88 708 ARG A CA 1
ATOM 5874 C C . ARG A 1 708 ? 46.781 0.904 19.5 1 21.88 708 ARG A C 1
ATOM 5876 O O . ARG A 1 708 ? 47.938 0.526 19.25 1 21.88 708 ARG A O 1
ATOM 5883 N N . GLN A 1 709 ? 46.688 0.562 20.766 1 20.02 709 GLN A N 1
ATOM 5884 C CA . GLN A 1 709 ? 47.656 -0.299 21.422 1 20.02 709 GLN A CA 1
ATOM 5885 C C . GLN A 1 709 ? 47.5 -1.745 20.953 1 20.02 709 GLN A C 1
ATOM 5887 O O . GLN A 1 709 ? 46.969 -2.59 21.688 1 20.02 709 GLN A O 1
ATOM 5892 N N . ALA A 1 710 ? 47.25 -2.291 19.891 1 21.56 710 ALA A N 1
ATOM 5893 C CA . ALA A 1 710 ? 47.812 -3.463 19.219 1 21.56 710 ALA A CA 1
ATOM 5894 C C . ALA A 1 710 ? 49.281 -3.25 18.891 1 21.56 710 ALA A C 1
ATOM 5896 O O . ALA A 1 710 ? 50.094 -4.191 18.938 1 21.56 710 ALA A O 1
ATOM 5897 N N . LYS A 1 711 ? 49.938 -2.318 18.188 1 22.97 711 LYS A N 1
ATOM 5898 C CA . LYS A 1 711 ? 51.156 -2.789 17.547 1 22.97 711 LYS A CA 1
ATOM 5899 C C . LYS A 1 711 ? 52.281 -2.908 18.562 1 22.97 711 LYS A C 1
ATOM 5901 O O . LYS A 1 711 ? 53.344 -3.465 18.266 1 22.97 711 LYS A O 1
ATOM 5906 N N . SER A 1 712 ? 52.5 -2.117 19.594 1 23.66 712 SER A N 1
ATOM 5907 C CA . SER A 1 712 ? 53.812 -2.461 20.141 1 23.66 712 SER A CA 1
ATOM 5908 C C . SER A 1 712 ? 53.719 -3.668 21.078 1 23.66 712 SER A C 1
ATOM 5910 O O . SER A 1 712 ? 54.562 -4.559 21.031 1 23.66 712 SER A O 1
ATOM 5912 N N . THR A 1 713 ? 53 -3.967 22.078 1 22.47 713 THR A N 1
ATOM 5913 C CA . THR A 1 713 ? 53.438 -5.223 22.688 1 22.47 713 THR A CA 1
ATOM 5914 C C . THR A 1 713 ? 52.688 -6.402 22.062 1 22.47 713 THR A C 1
ATOM 5916 O O . THR A 1 713 ? 51.469 -6.316 21.812 1 22.47 713 THR A O 1
ATOM 5919 N N . MET B 1 1 ? -16.312 -68.938 -9.055 1 25.53 1 MET B N 1
ATOM 5920 C CA . MET B 1 1 ? -14.891 -68.938 -8.734 1 25.53 1 MET B CA 1
ATOM 5921 C C . MET B 1 1 ? -14.062 -68.5 -9.945 1 25.53 1 MET B C 1
ATOM 5923 O O . MET B 1 1 ? -12.953 -68 -9.797 1 25.53 1 MET B O 1
ATOM 5927 N N . GLU B 1 2 ? -14.438 -68.938 -11.211 1 26.84 2 GLU B N 1
ATOM 5928 C CA . GLU B 1 2 ? -13.656 -68.812 -12.438 1 26.84 2 GLU B CA 1
ATOM 5929 C C . GLU B 1 2 ? -13.625 -67.375 -12.961 1 26.84 2 GLU B C 1
ATOM 5931 O O . GLU B 1 2 ? -12.633 -67 -13.562 1 26.84 2 GLU B O 1
ATOM 5936 N N . ASN B 1 3 ? -14.797 -66.688 -13.039 1 29.38 3 ASN B N 1
ATOM 5937 C CA . ASN B 1 3 ? -14.93 -65.375 -13.703 1 29.38 3 ASN B CA 1
ATOM 5938 C C . ASN B 1 3 ? -14.125 -64.312 -12.977 1 29.38 3 ASN B C 1
ATOM 5940 O O . ASN B 1 3 ? -14.133 -63.125 -13.383 1 29.38 3 ASN B O 1
ATOM 5944 N N . GLN B 1 4 ? -13.906 -64.438 -11.633 1 30.62 4 GLN B N 1
ATOM 5945 C CA . GLN B 1 4 ? -13.227 -63.469 -10.812 1 30.62 4 GLN B CA 1
ATOM 5946 C C . GLN B 1 4 ? -11.758 -63.344 -11.203 1 30.62 4 GLN B C 1
ATOM 5948 O O . GLN B 1 4 ? -11.078 -62.406 -10.773 1 30.62 4 GLN B O 1
ATOM 5953 N N . ASN B 1 5 ? -11.125 -64.438 -11.766 1 29.81 5 ASN B N 1
ATOM 5954 C CA . ASN B 1 5 ? -9.68 -64.562 -11.945 1 29.81 5 ASN B CA 1
ATOM 5955 C C . ASN B 1 5 ? -9.188 -63.625 -13.07 1 29.81 5 ASN B C 1
ATOM 5957 O O . ASN B 1 5 ? -7.992 -63.375 -13.18 1 29.81 5 ASN B O 1
ATOM 5961 N N . GLU B 1 6 ? -10.031 -63.438 -14.211 1 30.11 6 GLU B N 1
ATOM 5962 C CA . GLU B 1 6 ? -9.469 -62.844 -15.422 1 30.11 6 GLU B CA 1
ATOM 5963 C C . GLU B 1 6 ? -9.203 -61.344 -15.227 1 30.11 6 GLU B C 1
ATOM 5965 O O . GLU B 1 6 ? -8.43 -60.75 -15.977 1 30.11 6 GLU B O 1
ATOM 5970 N N . GLN B 1 7 ? -10.023 -60.625 -14.367 1 29.03 7 GLN B N 1
ATOM 5971 C CA . GLN B 1 7 ? -9.844 -59.188 -14.25 1 29.03 7 GLN B CA 1
ATOM 5972 C C . GLN B 1 7 ? -8.5 -58.844 -13.609 1 29.03 7 GLN B C 1
ATOM 5974 O O . GLN B 1 7 ? -8.008 -57.719 -13.75 1 29.03 7 GLN B O 1
ATOM 5979 N N . SER B 1 8 ? -7.934 -59.75 -12.727 1 32.22 8 SER B N 1
ATOM 5980 C CA . SER B 1 8 ? -6.73 -59.469 -11.961 1 32.22 8 SER B CA 1
ATOM 5981 C C . SER B 1 8 ? -5.5 -59.406 -12.867 1 32.22 8 SER B C 1
ATOM 5983 O O . SER B 1 8 ? -4.508 -58.75 -12.523 1 32.22 8 SER B O 1
ATOM 5985 N N . GLU B 1 9 ? -5.461 -60.188 -13.961 1 29.95 9 GLU B N 1
ATOM 5986 C CA . GLU B 1 9 ? -4.215 -60.312 -14.711 1 29.95 9 GLU B CA 1
ATOM 5987 C C . GLU B 1 9 ? -3.896 -59.031 -15.477 1 29.95 9 GLU B C 1
ATOM 5989 O O . GLU B 1 9 ? -2.729 -58.688 -15.656 1 29.95 9 GLU B O 1
ATOM 5994 N N . TRP B 1 10 ? -4.969 -58.344 -16.062 1 27.72 10 TRP B N 1
ATOM 5995 C CA . TRP B 1 10 ? -4.664 -57.219 -16.938 1 27.72 10 TRP B CA 1
ATOM 5996 C C . TRP B 1 10 ? -4.148 -56.031 -16.141 1 27.72 10 TRP B C 1
ATOM 5998 O O . TRP B 1 10 ? -3.434 -55.188 -16.672 1 27.72 10 TRP B O 1
ATOM 6008 N N . GLU B 1 11 ? -4.598 -55.812 -14.852 1 31.58 11 GLU B N 1
ATOM 6009 C CA . GLU B 1 11 ? -4.102 -54.688 -14.094 1 31.58 11 GLU B CA 1
ATOM 6010 C C . GLU B 1 11 ? -2.604 -54.781 -13.828 1 31.58 11 GLU B C 1
ATOM 6012 O O . GLU B 1 11 ? -1.912 -53.781 -13.688 1 31.58 11 GLU B O 1
ATOM 6017 N N . THR B 1 12 ? -2.084 -56.031 -13.648 1 32.75 12 THR B N 1
ATOM 6018 C CA . THR B 1 12 ? -0.674 -56.25 -13.344 1 32.75 12 THR B CA 1
ATOM 6019 C C . THR B 1 12 ? 0.206 -55.812 -14.508 1 32.75 12 THR B C 1
ATOM 6021 O O . THR B 1 12 ? 1.34 -55.375 -14.305 1 32.75 12 THR B O 1
ATOM 6024 N N . ASN B 1 13 ? -0.236 -56.062 -15.766 1 30.64 13 ASN B N 1
ATOM 6025 C CA . ASN B 1 13 ? 0.691 -55.812 -16.875 1 30.64 13 ASN B CA 1
ATOM 6026 C C . ASN B 1 13 ? 0.94 -54.312 -17.062 1 30.64 13 ASN B C 1
ATOM 6028 O O . ASN B 1 13 ? 1.806 -53.906 -17.844 1 30.64 13 ASN B O 1
ATOM 6032 N N . LEU B 1 14 ? -0.055 -53.438 -16.719 1 29.84 14 LEU B N 1
ATOM 6033 C CA . LEU B 1 14 ? 0.201 -52 -16.938 1 29.84 14 LEU B CA 1
ATOM 6034 C C . LEU B 1 14 ? 1.171 -51.469 -15.906 1 29.84 14 LEU B C 1
ATOM 6036 O O . LEU B 1 14 ? 1.628 -50.312 -16.016 1 29.84 14 LEU B O 1
ATOM 6040 N N . GLU B 1 15 ? 1.229 -52.062 -14.664 1 31.94 15 GLU B N 1
ATOM 6041 C CA . GLU B 1 15 ? 2.143 -51.5 -13.672 1 31.94 15 GLU B CA 1
ATOM 6042 C C . GLU B 1 15 ? 3.596 -51.688 -14.109 1 31.94 15 GLU B C 1
ATOM 6044 O O . GLU B 1 15 ? 4.477 -50.969 -13.625 1 31.94 15 GLU B O 1
ATOM 6049 N N . GLN B 1 16 ? 3.91 -52.812 -14.859 1 31.64 16 GLN B N 1
ATOM 6050 C CA . GLN B 1 16 ? 5.312 -53.094 -15.156 1 31.64 16 GLN B CA 1
ATOM 6051 C C . GLN B 1 16 ? 5.906 -52.031 -16.047 1 31.64 16 GLN B C 1
ATOM 6053 O O . GLN B 1 16 ? 7.047 -51.594 -15.859 1 31.64 16 GLN B O 1
ATOM 6058 N N . PRO B 1 17 ? 5.117 -51.594 -17.031 1 31.48 17 PRO B N 1
ATOM 6059 C CA . PRO B 1 17 ? 5.828 -50.688 -17.922 1 31.48 17 PRO B CA 1
ATOM 6060 C C . PRO B 1 17 ? 6.129 -49.312 -17.266 1 31.48 17 PRO B C 1
ATOM 6062 O O . PRO B 1 17 ? 7.074 -48.656 -17.656 1 31.48 17 PRO B O 1
ATOM 6065 N N . ILE B 1 18 ? 5.34 -48.906 -16.281 1 31.41 18 ILE B N 1
ATOM 6066 C CA . ILE B 1 18 ? 5.645 -47.625 -15.711 1 31.41 18 ILE B CA 1
ATOM 6067 C C . ILE B 1 18 ? 6.914 -47.719 -14.867 1 31.41 18 ILE B C 1
ATOM 6069 O O . ILE B 1 18 ? 7.688 -46.75 -14.789 1 31.41 18 ILE B O 1
ATOM 6073 N N . LYS B 1 19 ? 7.086 -48.75 -14.156 1 37.25 19 LYS B N 1
ATOM 6074 C CA . LYS B 1 19 ? 8.32 -48.906 -13.391 1 37.25 19 LYS B CA 1
ATOM 6075 C C . LYS B 1 19 ? 9.523 -49.062 -14.32 1 37.25 19 LYS B C 1
ATOM 6077 O O . LYS B 1 19 ? 10.594 -48.531 -14.062 1 37.25 19 LYS B O 1
ATOM 6082 N N . GLU B 1 20 ? 9.344 -50 -15.242 1 34.44 20 GLU B N 1
ATOM 6083 C CA . GLU B 1 20 ? 10.438 -50.156 -16.203 1 34.44 20 GLU B CA 1
ATOM 6084 C C . GLU B 1 20 ? 10.742 -48.875 -16.922 1 34.44 20 GLU B C 1
ATOM 6086 O O . GLU B 1 20 ? 11.906 -48.562 -17.219 1 34.44 20 GLU B O 1
ATOM 6091 N N . ASN B 1 21 ? 9.719 -48.062 -17.141 1 34.69 21 ASN B N 1
ATOM 6092 C CA . ASN B 1 21 ? 9.977 -46.75 -17.734 1 34.69 21 ASN B CA 1
ATOM 6093 C C . ASN B 1 21 ? 10.68 -45.812 -16.75 1 34.69 21 ASN B C 1
ATOM 6095 O O . ASN B 1 21 ? 11.445 -44.938 -17.172 1 34.69 21 ASN B O 1
ATOM 6099 N N . ARG B 1 22 ? 10.406 -45.938 -15.438 1 36.16 22 ARG B N 1
ATOM 6100 C CA . ARG B 1 22 ? 11.188 -45.156 -14.477 1 36.16 22 ARG B CA 1
ATOM 6101 C C . ARG B 1 22 ? 12.656 -45.562 -14.5 1 36.16 22 ARG B C 1
ATOM 6103 O O . ARG B 1 22 ? 13.547 -44.719 -14.43 1 36.16 22 ARG B O 1
ATOM 6110 N N . GLU B 1 23 ? 12.906 -46.906 -14.398 1 39.53 23 GLU B N 1
ATOM 6111 C CA . GLU B 1 23 ? 14.281 -47.375 -14.453 1 39.53 23 GLU B CA 1
ATOM 6112 C C . GLU B 1 23 ? 14.922 -47.094 -15.805 1 39.53 23 GLU B C 1
ATOM 6114 O O . GLU B 1 23 ? 16.109 -46.781 -15.883 1 39.53 23 GLU B O 1
ATOM 6119 N N . LEU B 1 24 ? 14.203 -47.188 -16.953 1 36.38 24 LEU B N 1
ATOM 6120 C CA . LEU B 1 24 ? 14.758 -46.812 -18.25 1 36.38 24 LEU B CA 1
ATOM 6121 C C . LEU B 1 24 ? 14.953 -45.312 -18.344 1 36.38 24 LEU B C 1
ATOM 6123 O O . LEU B 1 24 ? 15.945 -44.844 -18.891 1 36.38 24 LEU B O 1
ATOM 6127 N N . GLN B 1 25 ? 14.086 -44.5 -17.734 1 36.41 25 GLN B N 1
ATOM 6128 C CA . GLN B 1 25 ? 14.32 -43.062 -17.719 1 36.41 25 GLN B CA 1
ATOM 6129 C C . GLN B 1 25 ? 15.477 -42.719 -16.781 1 36.41 25 GLN B C 1
ATOM 6131 O O . GLN B 1 25 ? 16.25 -41.781 -17.062 1 36.41 25 GLN B O 1
ATOM 6136 N N . GLU B 1 26 ? 15.57 -43.344 -15.625 1 39.84 26 GLU B N 1
ATOM 6137 C CA . GLU B 1 26 ? 16.75 -43.094 -14.797 1 39.84 26 GLU B CA 1
ATOM 6138 C C . GLU B 1 26 ? 18.016 -43.594 -15.492 1 39.84 26 GLU B C 1
ATOM 6140 O O . GLU B 1 26 ? 19.078 -42.969 -15.375 1 39.84 26 GLU B O 1
ATOM 6145 N N . ALA B 1 27 ? 18.062 -44.812 -16.188 1 39.53 27 ALA B N 1
ATOM 6146 C CA . ALA B 1 27 ? 19.203 -45.312 -16.938 1 39.53 27 ALA B CA 1
ATOM 6147 C C . ALA B 1 27 ? 19.531 -44.375 -18.109 1 39.53 27 ALA B C 1
ATOM 6149 O O . ALA B 1 27 ? 20.703 -44.094 -18.375 1 39.53 27 ALA B O 1
ATOM 6150 N N . ASP B 1 28 ? 18.578 -43.875 -18.781 1 37.91 28 ASP B N 1
ATOM 6151 C CA . ASP B 1 28 ? 18.812 -42.938 -19.859 1 37.91 28 ASP B CA 1
ATOM 6152 C C . ASP B 1 28 ? 19.266 -41.594 -19.312 1 37.91 28 ASP B C 1
ATOM 6154 O O . ASP B 1 28 ? 19.969 -40.844 -20 1 37.91 28 ASP B O 1
ATOM 6158 N N . ARG B 1 29 ? 18.875 -41.188 -18.141 1 35.81 29 ARG B N 1
ATOM 6159 C CA . ARG B 1 29 ? 19.406 -39.969 -17.516 1 35.81 29 ARG B CA 1
ATOM 6160 C C . ARG B 1 29 ? 20.891 -40.125 -17.203 1 35.81 29 ARG B C 1
ATOM 6162 O O . ARG B 1 29 ? 21.672 -39.188 -17.375 1 35.81 29 ARG B O 1
ATOM 6169 N N . ASN B 1 30 ? 21.359 -41.188 -16.547 1 35.97 30 ASN B N 1
ATOM 6170 C CA . ASN B 1 30 ? 22.781 -41.406 -16.297 1 35.97 30 ASN B CA 1
ATOM 6171 C C . ASN B 1 30 ? 23.578 -41.5 -17.594 1 35.97 30 ASN B C 1
ATOM 6173 O O . ASN B 1 30 ? 24.719 -41.094 -17.656 1 35.97 30 ASN B O 1
ATOM 6177 N N . GLU B 1 31 ? 23.125 -42.375 -18.578 1 35.84 31 GLU B N 1
ATOM 6178 C CA . GLU B 1 31 ? 23.859 -42.344 -19.844 1 35.84 31 GLU B CA 1
ATOM 6179 C C . GLU B 1 31 ? 23.766 -40.969 -20.5 1 35.84 31 GLU B C 1
ATOM 6181 O O . GLU B 1 31 ? 24.672 -40.562 -21.219 1 35.84 31 GLU B O 1
ATOM 6186 N N . GLU B 1 32 ? 22.641 -40.25 -20.344 1 34.09 32 GLU B N 1
ATOM 6187 C CA . GLU B 1 32 ? 22.531 -38.906 -20.891 1 34.09 32 GLU B CA 1
ATOM 6188 C C . GLU B 1 32 ? 23.375 -37.906 -20.094 1 34.09 32 GLU B C 1
ATOM 6190 O O . GLU B 1 32 ? 23.75 -36.875 -20.594 1 34.09 32 GLU B O 1
ATOM 6195 N N . ASN B 1 33 ? 23.516 -37.938 -18.797 1 35 33 ASN B N 1
ATOM 6196 C CA . ASN B 1 33 ? 24.375 -36.969 -18.141 1 35 33 ASN B CA 1
ATOM 6197 C C . ASN B 1 33 ? 25.797 -37 -18.719 1 35 33 ASN B C 1
ATOM 6199 O O . ASN B 1 33 ? 26.531 -36.031 -18.609 1 35 33 ASN B O 1
ATOM 6203 N N . ASN B 1 34 ? 26.391 -38.188 -18.812 1 34.38 34 ASN B N 1
ATOM 6204 C CA . ASN B 1 34 ? 27.734 -38.125 -19.375 1 34.38 34 ASN B CA 1
ATOM 6205 C C . ASN B 1 34 ? 27.719 -37.5 -20.781 1 34.38 34 ASN B C 1
ATOM 6207 O O . ASN B 1 34 ? 28.719 -36.906 -21.203 1 34.38 34 ASN B O 1
ATOM 6211 N N . ASP B 1 35 ? 26.844 -38 -21.641 1 33.94 35 ASP B N 1
ATOM 6212 C CA . ASP B 1 35 ? 26.812 -37.5 -23.016 1 33.94 35 ASP B CA 1
ATOM 6213 C C . ASP B 1 35 ? 26.078 -36.156 -23.109 1 33.94 35 ASP B C 1
ATOM 6215 O O . ASP B 1 35 ? 25.031 -36.062 -23.75 1 33.94 35 ASP B O 1
ATOM 6219 N N . ASN B 1 36 ? 25.797 -35.469 -22.094 1 34.88 36 ASN B N 1
ATOM 6220 C CA . ASN B 1 36 ? 25.281 -34.094 -22.156 1 34.88 36 ASN B CA 1
ATOM 6221 C C . ASN B 1 36 ? 25.984 -33.281 -23.234 1 34.88 36 ASN B C 1
ATOM 6223 O O . ASN B 1 36 ? 25.938 -32.062 -23.219 1 34.88 36 ASN B O 1
ATOM 6227 N N . ASN B 1 37 ? 27.109 -33.781 -23.625 1 34.84 37 ASN B N 1
ATOM 6228 C CA . ASN B 1 37 ? 27.656 -33.062 -24.781 1 34.84 37 ASN B CA 1
ATOM 6229 C C . ASN B 1 37 ? 26.625 -32.969 -25.906 1 34.84 37 ASN B C 1
ATOM 6231 O O . ASN B 1 37 ? 26.172 -34 -26.422 1 34.84 37 ASN B O 1
ATOM 6235 N N . VAL B 1 38 ? 25.688 -32.094 -25.812 1 42.59 38 VAL B N 1
ATOM 6236 C CA . VAL B 1 38 ? 24.953 -31.781 -27.016 1 42.59 38 VAL B CA 1
ATOM 6237 C C . VAL B 1 38 ? 25.781 -32.125 -28.25 1 42.59 38 VAL B C 1
ATOM 6239 O O . VAL B 1 38 ? 26.812 -31.5 -28.531 1 42.59 38 VAL B O 1
ATOM 6242 N N . ARG B 1 39 ? 26 -33.344 -28.453 1 43.88 39 ARG B N 1
ATOM 6243 C CA . ARG B 1 39 ? 26.766 -33.812 -29.609 1 43.88 39 ARG B CA 1
ATOM 6244 C C . ARG B 1 39 ? 26.422 -33 -30.859 1 43.88 39 ARG B C 1
ATOM 6246 O O . ARG B 1 39 ? 25.25 -32.875 -31.219 1 43.88 39 ARG B O 1
ATOM 6253 N N . LYS B 1 40 ? 27.172 -32.062 -31.203 1 54.84 40 LYS B N 1
ATOM 6254 C CA . LYS B 1 40 ? 27.234 -31.297 -32.438 1 54.84 40 LYS B CA 1
ATOM 6255 C C . LYS B 1 40 ? 26.734 -32.094 -33.625 1 54.84 40 LYS B C 1
ATOM 6257 O O . LYS B 1 40 ? 26.953 -33.312 -33.719 1 54.84 40 LYS B O 1
ATOM 6262 N N . PRO B 1 41 ? 25.688 -31.469 -34.188 1 64.38 41 PRO B N 1
ATOM 6263 C CA . PRO B 1 41 ? 25.328 -32.125 -35.438 1 64.38 41 PRO B CA 1
ATOM 6264 C C . PRO B 1 41 ? 26.531 -32.656 -36.219 1 64.38 41 PRO B C 1
ATOM 6266 O O . PRO B 1 41 ? 27.625 -32.062 -36.156 1 64.38 41 PRO B O 1
ATOM 6269 N N . THR B 1 42 ? 26.484 -33.906 -36.469 1 68.81 42 THR B N 1
ATOM 6270 C CA . THR B 1 42 ? 27.578 -34.625 -37.125 1 68.81 42 THR B CA 1
ATOM 6271 C C . THR B 1 42 ? 27.797 -34.094 -38.531 1 68.81 42 THR B C 1
ATOM 6273 O O . THR B 1 42 ? 28.781 -34.469 -39.188 1 68.81 42 THR B O 1
ATOM 6276 N N . PHE B 1 43 ? 26.781 -33.156 -38.969 1 76.38 43 PHE B N 1
ATOM 6277 C CA . PHE B 1 43 ? 26.953 -32.562 -40.312 1 76.38 43 PHE B CA 1
ATOM 6278 C C . PHE B 1 43 ? 26.984 -31.062 -40.25 1 76.38 43 PHE B C 1
ATOM 6280 O O . PHE B 1 43 ? 26.453 -30.453 -39.312 1 76.38 43 PHE B O 1
ATOM 6287 N N . GLN B 1 44 ? 27.906 -30.453 -41.156 1 81.88 44 GLN B N 1
ATOM 6288 C CA . GLN B 1 44 ? 28.047 -29 -41.125 1 81.88 44 GLN B CA 1
ATOM 6289 C C . GLN B 1 44 ? 27.734 -28.375 -42.469 1 81.88 44 GLN B C 1
ATOM 6291 O O . GLN B 1 44 ? 28.375 -28.703 -43.469 1 81.88 44 GLN B O 1
ATOM 6296 N N . THR B 1 45 ? 26.578 -27.766 -42.531 1 85.5 45 THR B N 1
ATOM 6297 C CA . THR B 1 45 ? 26.234 -26.891 -43.625 1 85.5 45 THR B CA 1
ATOM 6298 C C . THR B 1 45 ? 26.266 -25.422 -43.188 1 85.5 45 THR B C 1
ATOM 6300 O O . THR B 1 45 ? 26.25 -25.141 -42 1 85.5 45 THR B O 1
ATOM 6303 N N . PRO B 1 46 ? 26.438 -24.531 -44.125 1 88.88 46 PRO B N 1
ATOM 6304 C CA . PRO B 1 46 ? 26.438 -23.125 -43.719 1 88.88 46 PRO B CA 1
ATOM 6305 C C . PRO B 1 46 ? 25.172 -22.734 -42.938 1 88.88 46 PRO B C 1
ATOM 6307 O O . PRO B 1 46 ? 25.25 -21.969 -42 1 88.88 46 PRO B O 1
ATOM 6310 N N . LYS B 1 47 ? 24.062 -23.25 -43.344 1 91.62 47 LYS B N 1
ATOM 6311 C CA . LYS B 1 47 ? 22.812 -22.969 -42.656 1 91.62 47 LYS B CA 1
ATOM 6312 C C . LYS B 1 47 ? 22.828 -23.531 -41.219 1 91.62 47 LYS B C 1
ATOM 6314 O O . LYS B 1 47 ? 22.344 -22.875 -40.312 1 91.62 47 LYS B O 1
ATOM 6319 N N . THR B 1 48 ? 23.375 -24.672 -41.125 1 92.19 48 THR B N 1
ATOM 6320 C CA . THR B 1 48 ? 23.406 -25.297 -39.812 1 92.19 48 THR B CA 1
ATOM 6321 C C . THR B 1 48 ? 24.344 -24.562 -38.875 1 92.19 48 THR B C 1
ATOM 6323 O O . THR B 1 48 ? 24.078 -24.438 -37.688 1 92.19 48 THR B O 1
ATOM 6326 N N . ILE B 1 49 ? 25.375 -24.078 -39.438 1 91.88 49 ILE B N 1
ATOM 6327 C CA . ILE B 1 49 ? 26.344 -23.328 -38.625 1 91.88 49 ILE B CA 1
ATOM 6328 C C . ILE B 1 49 ? 25.688 -22.047 -38.094 1 91.88 49 ILE B C 1
ATOM 6330 O O . ILE B 1 49 ? 25.828 -21.703 -36.938 1 91.88 49 ILE B O 1
ATOM 6334 N N . GLU B 1 50 ? 25.031 -21.453 -38.938 1 92.62 50 GLU B N 1
ATOM 6335 C CA . GLU B 1 50 ? 24.328 -20.234 -38.562 1 92.62 50 GLU B CA 1
ATOM 6336 C C . GLU B 1 50 ? 23.25 -20.531 -37.5 1 92.62 50 GLU B C 1
ATOM 6338 O O . GLU B 1 50 ? 23.094 -19.781 -36.531 1 92.62 50 GLU B O 1
ATOM 6343 N N . ALA B 1 51 ? 22.516 -21.516 -37.719 1 94.25 51 ALA B N 1
ATOM 6344 C CA . ALA B 1 51 ? 21.469 -21.891 -36.781 1 94.25 51 ALA B CA 1
ATOM 6345 C C . ALA B 1 51 ? 22.047 -22.234 -35.406 1 94.25 51 ALA B C 1
ATOM 6347 O O . ALA B 1 51 ? 21.484 -21.844 -34.375 1 94.25 51 ALA B O 1
ATOM 6348 N N . GLU B 1 52 ? 23.109 -22.906 -35.438 1 92.81 52 GLU B N 1
ATOM 6349 C CA . GLU B 1 52 ? 23.75 -23.297 -34.188 1 92.81 52 GLU B CA 1
ATOM 6350 C C . GLU B 1 52 ? 24.25 -22.062 -33.438 1 92.81 52 GLU B C 1
ATOM 6352 O O . GLU B 1 52 ? 24.172 -22.016 -32.188 1 92.81 52 GLU B O 1
ATOM 6357 N N . GLN B 1 53 ? 24.688 -21.141 -34.156 1 92.56 53 GLN B N 1
ATOM 6358 C CA . GLN B 1 53 ? 25.125 -19.906 -33.531 1 92.56 53 GLN B CA 1
ATOM 6359 C C . GLN B 1 53 ? 23.953 -19.172 -32.875 1 92.56 53 GLN B C 1
ATOM 6361 O O . GLN B 1 53 ? 24.078 -18.656 -31.766 1 92.56 53 GLN B O 1
ATOM 6366 N N . LYS B 1 54 ? 22.906 -19.172 -33.5 1 94.94 54 LYS B N 1
ATOM 6367 C CA . LYS B 1 54 ? 21.719 -18.516 -32.969 1 94.94 54 LYS B CA 1
ATOM 6368 C C . LYS B 1 54 ? 21.203 -19.234 -31.734 1 94.94 54 LYS B C 1
ATOM 6370 O O . LYS B 1 54 ? 20.75 -18.609 -30.781 1 94.94 54 LYS B O 1
ATOM 6375 N N . ILE B 1 55 ? 21.25 -20.5 -31.75 1 94.38 55 ILE B N 1
ATOM 6376 C CA . ILE B 1 55 ? 20.797 -21.312 -30.625 1 94.38 55 ILE B CA 1
ATOM 6377 C C . ILE B 1 55 ? 21.719 -21.125 -29.438 1 94.38 55 ILE B C 1
ATOM 6379 O O . ILE B 1 55 ? 21.25 -21.094 -28.281 1 94.38 55 ILE B O 1
ATOM 6383 N N . HIS B 1 56 ? 22.984 -21 -29.75 1 92.94 56 HIS B N 1
ATOM 6384 C CA . HIS B 1 56 ? 23.938 -20.734 -28.672 1 92.94 56 HIS B CA 1
ATOM 6385 C C . HIS B 1 56 ? 23.672 -19.391 -28.016 1 92.94 56 HIS B C 1
ATOM 6387 O O . HIS B 1 56 ? 23.828 -19.25 -26.812 1 92.94 56 HIS B O 1
ATOM 6393 N N . ALA B 1 57 ? 23.25 -18.484 -28.797 1 92.19 57 ALA B N 1
ATOM 6394 C CA . ALA B 1 57 ? 22.922 -17.172 -28.281 1 92.19 57 ALA B CA 1
ATOM 6395 C C . ALA B 1 57 ? 21.594 -17.203 -27.516 1 92.19 57 ALA B C 1
ATOM 6397 O O . ALA B 1 57 ? 21.469 -16.594 -26.453 1 92.19 57 ALA B O 1
ATOM 6398 N N . ASP B 1 58 ? 20.656 -17.859 -28.094 1 93.06 58 ASP B N 1
ATOM 6399 C CA . ASP B 1 58 ? 19.344 -18.047 -27.484 1 93.06 58 ASP B CA 1
ATOM 6400 C C . ASP B 1 58 ? 18.859 -19.484 -27.656 1 93.06 58 ASP B C 1
ATOM 6402 O O . ASP B 1 58 ? 18.328 -19.844 -28.703 1 93.06 58 ASP B O 1
ATOM 6406 N N . PRO B 1 59 ? 19 -20.125 -26.609 1 93.56 59 PRO B N 1
ATOM 6407 C CA . PRO B 1 59 ? 18.625 -21.531 -26.703 1 93.56 59 PRO B CA 1
ATOM 6408 C C . PRO B 1 59 ? 17.141 -21.719 -27.031 1 93.56 59 PRO B C 1
ATOM 6410 O O . PRO B 1 59 ? 16.719 -22.828 -27.359 1 93.56 59 PRO B O 1
ATOM 6413 N N . TRP B 1 60 ? 16.359 -20.688 -27.078 1 93.25 60 TRP B N 1
ATOM 6414 C CA . TRP B 1 60 ? 14.93 -20.828 -27.312 1 93.25 60 TRP B CA 1
ATOM 6415 C C . TRP B 1 60 ? 14.531 -20.156 -28.625 1 93.25 60 TRP B C 1
ATOM 6417 O O . TRP B 1 60 ? 13.359 -19.812 -28.812 1 93.25 60 TRP B O 1
ATOM 6427 N N . ASP B 1 61 ? 15.508 -19.984 -29.438 1 94.62 61 ASP B N 1
ATOM 6428 C CA . ASP B 1 61 ? 15.227 -19.516 -30.797 1 94.62 61 ASP B CA 1
ATOM 6429 C C . ASP B 1 61 ? 14.594 -20.625 -31.641 1 94.62 61 ASP B C 1
ATOM 6431 O O . ASP B 1 61 ? 15.297 -21.453 -32.219 1 94.62 61 ASP B O 1
ATOM 6435 N N . THR B 1 62 ? 13.367 -20.641 -31.797 1 95 62 THR B N 1
ATOM 6436 C CA . THR B 1 62 ? 12.633 -21.734 -32.438 1 95 62 THR B CA 1
ATOM 6437 C C . THR B 1 62 ? 12.922 -21.781 -33.938 1 95 62 THR B C 1
ATOM 6439 O O . THR B 1 62 ? 12.992 -22.875 -34.5 1 95 62 THR B O 1
ATOM 6442 N N . ASP B 1 63 ? 13.086 -20.641 -34.531 1 94.88 63 ASP B N 1
ATOM 6443 C CA . ASP B 1 63 ? 13.367 -20.609 -35.969 1 94.88 63 ASP B CA 1
ATOM 6444 C C . ASP B 1 63 ? 14.695 -21.297 -36.281 1 94.88 63 ASP B C 1
ATOM 6446 O O . ASP B 1 63 ? 14.797 -22.047 -37.25 1 94.88 63 ASP B O 1
ATOM 6450 N N . ALA B 1 64 ? 15.617 -20.969 -35.5 1 95.88 64 ALA B N 1
ATOM 6451 C CA . ALA B 1 64 ? 16.938 -21.578 -35.688 1 95.88 64 ALA B CA 1
ATOM 6452 C C . ALA B 1 64 ? 16.844 -23.094 -35.5 1 95.88 64 ALA B C 1
ATOM 6454 O O . ALA B 1 64 ? 17.453 -23.859 -36.25 1 95.88 64 ALA B O 1
ATOM 6455 N N . TRP B 1 65 ? 16.156 -23.531 -34.562 1 96.69 65 TRP B N 1
ATOM 6456 C CA . TRP B 1 65 ? 15.984 -24.953 -34.281 1 96.69 65 TRP B CA 1
ATOM 6457 C C . TRP B 1 65 ? 15.289 -25.641 -35.469 1 96.69 65 TRP B C 1
ATOM 6459 O O . TRP B 1 65 ? 15.688 -26.734 -35.875 1 96.69 65 TRP B O 1
ATOM 6469 N N . VAL B 1 66 ? 14.258 -25.031 -35.969 1 96 66 VAL B N 1
ATOM 6470 C CA . VAL B 1 66 ? 13.516 -25.594 -37.094 1 96 66 VAL B CA 1
ATOM 6471 C C . VAL B 1 66 ? 14.422 -25.703 -38.312 1 96 66 VAL B C 1
ATOM 6473 O O . VAL B 1 66 ? 14.383 -26.703 -39.031 1 96 66 VAL B O 1
ATOM 6476 N N . THR B 1 67 ? 15.211 -24.688 -38.5 1 95.44 67 THR B N 1
ATOM 6477 C CA . THR B 1 67 ? 16.172 -24.734 -39.594 1 95.44 67 THR B CA 1
ATOM 6478 C C . THR B 1 67 ? 17.109 -25.922 -39.469 1 95.44 67 THR B C 1
ATOM 6480 O O . THR B 1 67 ? 17.359 -26.641 -40.438 1 95.44 67 THR B O 1
ATOM 6483 N N . LEU B 1 68 ? 17.594 -26.078 -38.312 1 94.44 68 LEU B N 1
ATOM 6484 C CA . LEU B 1 68 ? 18.484 -27.203 -38.031 1 94.44 68 LEU B CA 1
ATOM 6485 C C . LEU B 1 68 ? 17.781 -28.531 -38.312 1 94.44 68 LEU B C 1
ATOM 6487 O O . LEU B 1 68 ? 18.375 -29.422 -38.906 1 94.44 68 LEU B O 1
ATOM 6491 N N . PHE B 1 69 ? 16.625 -28.672 -37.875 1 95.69 69 PHE B N 1
ATOM 6492 C CA . PHE B 1 69 ? 15.844 -29.891 -38.031 1 95.69 69 PHE B CA 1
ATOM 6493 C C . PHE B 1 69 ? 15.602 -30.172 -39.5 1 95.69 69 PHE B C 1
ATOM 6495 O O . PHE B 1 69 ? 15.758 -31.312 -39.969 1 95.69 69 PHE B O 1
ATOM 6502 N N . MET B 1 70 ? 15.211 -29.172 -40.281 1 94.62 70 MET B N 1
ATOM 6503 C CA . MET B 1 70 ? 14.906 -29.344 -41.688 1 94.62 70 MET B CA 1
ATOM 6504 C C . MET B 1 70 ? 16.156 -29.75 -42.469 1 94.62 70 MET B C 1
ATOM 6506 O O . MET B 1 70 ? 16.078 -30.547 -43.406 1 94.62 70 MET B O 1
ATOM 6510 N N . GLU B 1 71 ? 17.25 -29.219 -42.094 1 93.38 71 GLU B N 1
ATOM 6511 C CA . GLU B 1 71 ? 18.516 -29.625 -42.719 1 93.38 71 GLU B CA 1
ATOM 6512 C C . GLU B 1 71 ? 18.844 -31.078 -42.438 1 93.38 71 GLU B C 1
ATOM 6514 O O . GLU B 1 71 ? 19.422 -31.766 -43.281 1 93.38 71 GLU B O 1
ATOM 6519 N N . ALA B 1 72 ? 18.516 -31.5 -41.281 1 93.94 72 ALA B N 1
ATOM 6520 C CA . ALA B 1 72 ? 18.75 -32.875 -40.906 1 93.94 72 ALA B CA 1
ATOM 6521 C C . ALA B 1 72 ? 17.891 -33.844 -41.75 1 93.94 72 ALA B C 1
ATOM 6523 O O . ALA B 1 72 ? 18.297 -34.969 -42.031 1 93.94 72 ALA B O 1
ATOM 6524 N N . GLN B 1 73 ? 16.719 -33.375 -42.125 1 93.69 73 GLN B N 1
ATOM 6525 C CA . GLN B 1 73 ? 15.812 -34.188 -42.938 1 93.69 73 GLN B CA 1
ATOM 6526 C C . GLN B 1 73 ? 16.438 -34.562 -44.281 1 93.69 73 GLN B C 1
ATOM 6528 O O . GLN B 1 73 ? 16.094 -35.562 -44.906 1 93.69 73 GLN B O 1
ATOM 6533 N N . ASN B 1 74 ? 17.406 -33.719 -44.656 1 91.44 74 ASN B N 1
ATOM 6534 C CA . ASN B 1 74 ? 18.047 -33.906 -45.969 1 91.44 74 ASN B CA 1
ATOM 6535 C C . ASN B 1 74 ? 19.328 -34.75 -45.812 1 91.44 74 ASN B C 1
ATOM 6537 O O . ASN B 1 74 ? 20.031 -34.969 -46.781 1 91.44 74 ASN B O 1
ATOM 6541 N N . GLN B 1 75 ? 19.625 -35.25 -44.719 1 91.69 75 GLN B N 1
ATOM 6542 C CA . GLN B 1 75 ? 20.812 -36.062 -44.469 1 91.69 75 GLN B CA 1
ATOM 6543 C C . GLN B 1 75 ? 20.438 -37.531 -44.219 1 91.69 75 GLN B C 1
ATOM 6545 O O . GLN B 1 75 ? 19.281 -37.844 -43.938 1 91.69 75 GLN B O 1
ATOM 6550 N N . PRO B 1 76 ? 21.469 -38.375 -44.406 1 92.81 76 PRO B N 1
ATOM 6551 C CA . PRO B 1 76 ? 21.188 -39.75 -44 1 92.81 76 PRO B CA 1
ATOM 6552 C C . PRO B 1 76 ? 20.859 -39.906 -42.531 1 92.81 76 PRO B C 1
ATOM 6554 O O . PRO B 1 76 ? 21.344 -39.156 -41.688 1 92.81 76 PRO B O 1
ATOM 6557 N N . ILE B 1 77 ? 20.016 -40.875 -42.219 1 93.75 77 ILE B N 1
ATOM 6558 C CA . ILE B 1 77 ? 19.438 -41.062 -40.875 1 93.75 77 ILE B CA 1
ATOM 6559 C C . ILE B 1 77 ? 20.547 -41.25 -39.844 1 93.75 77 ILE B C 1
ATOM 6561 O O . ILE B 1 77 ? 20.406 -40.812 -38.719 1 93.75 77 ILE B O 1
ATOM 6565 N N . GLU B 1 78 ? 21.672 -41.875 -40.25 1 91.12 78 GLU B N 1
ATOM 6566 C CA . GLU B 1 78 ? 22.75 -42.188 -39.312 1 91.12 78 GLU B CA 1
ATOM 6567 C C . GLU B 1 78 ? 23.359 -40.906 -38.75 1 91.12 78 GLU B C 1
ATOM 6569 O O . GLU B 1 78 ? 23.75 -40.844 -37.594 1 91.12 78 GLU B O 1
ATOM 6574 N N . VAL B 1 79 ? 23.344 -39.906 -39.625 1 90.12 79 VAL B N 1
ATOM 6575 C CA . VAL B 1 79 ? 23.922 -38.625 -39.219 1 90.12 79 VAL B CA 1
ATOM 6576 C C . VAL B 1 79 ? 22.828 -37.719 -38.656 1 90.12 79 VAL B C 1
ATOM 6578 O O . VAL B 1 79 ? 23.062 -36.969 -37.719 1 90.12 79 VAL B O 1
ATOM 6581 N N . ALA B 1 80 ? 21.641 -37.781 -39.125 1 93.75 80 ALA B N 1
ATOM 6582 C CA . ALA B 1 80 ? 20.531 -36.906 -38.75 1 93.75 80 ALA B CA 1
ATOM 6583 C C . ALA B 1 80 ? 20 -37.25 -37.375 1 93.75 80 ALA B C 1
ATOM 6585 O O . ALA B 1 80 ? 19.422 -36.375 -36.688 1 93.75 80 ALA B O 1
ATOM 6586 N N . ARG B 1 81 ? 20.172 -38.438 -36.875 1 94.25 81 ARG B N 1
ATOM 6587 C CA . ARG B 1 81 ? 19.594 -38.969 -35.625 1 94.25 81 ARG B CA 1
ATOM 6588 C C . ARG B 1 81 ? 20 -38.094 -34.438 1 94.25 81 ARG B C 1
ATOM 6590 O O . ARG B 1 81 ? 19.156 -37.781 -33.594 1 94.25 81 ARG B O 1
ATOM 6597 N N . SER B 1 82 ? 21.219 -37.75 -34.438 1 92.69 82 SER B N 1
ATOM 6598 C CA . SER B 1 82 ? 21.719 -36.938 -33.312 1 92.69 82 SER B CA 1
ATOM 6599 C C . SER B 1 82 ? 21.016 -35.594 -33.25 1 92.69 82 SER B C 1
ATOM 6601 O O . SER B 1 82 ? 20.672 -35.125 -32.156 1 92.69 82 SER B O 1
ATOM 6603 N N . THR B 1 83 ? 20.797 -35 -34.375 1 93.81 83 THR B N 1
ATOM 6604 C CA . THR B 1 83 ? 20.125 -33.719 -34.438 1 93.81 83 THR B CA 1
ATOM 6605 C C . THR B 1 83 ? 18.656 -33.844 -34.031 1 93.81 83 THR B C 1
ATOM 6607 O O . THR B 1 83 ? 18.125 -32.969 -33.344 1 93.81 83 THR B O 1
ATOM 6610 N N . TYR B 1 84 ? 18.016 -34.906 -34.469 1 95.5 84 TYR B N 1
ATOM 6611 C CA . TYR B 1 84 ? 16.625 -35.156 -34.094 1 95.5 84 TYR B CA 1
ATOM 6612 C C . TYR B 1 84 ? 16.5 -35.312 -32.562 1 95.5 84 TYR B C 1
ATOM 6614 O O . TYR B 1 84 ? 15.625 -34.688 -31.969 1 95.5 84 TYR B O 1
ATOM 6622 N N . LYS B 1 85 ? 17.391 -36.031 -32 1 94.25 85 LYS B N 1
ATOM 6623 C CA . LYS B 1 85 ? 17.344 -36.281 -30.578 1 94.25 85 LYS B CA 1
ATOM 6624 C C . LYS B 1 85 ? 17.578 -35 -29.797 1 94.25 85 LYS B C 1
ATOM 6626 O O . LYS B 1 85 ? 16.922 -34.719 -28.781 1 94.25 85 LYS B O 1
ATOM 6631 N N . LEU B 1 86 ? 18.484 -34.219 -30.297 1 94.06 86 LEU B N 1
ATOM 6632 C CA . LEU B 1 86 ? 18.766 -32.938 -29.656 1 94.06 86 LEU B CA 1
ATOM 6633 C C . LEU B 1 86 ? 17.547 -32.031 -29.719 1 94.06 86 LEU B C 1
ATOM 6635 O O . LEU B 1 86 ? 17.172 -31.406 -28.719 1 94.06 86 LEU B O 1
ATOM 6639 N N . PHE B 1 87 ? 16.984 -31.938 -30.859 1 95.75 87 PHE B N 1
ATOM 6640 C CA . PHE B 1 87 ? 15.805 -31.109 -31.062 1 95.75 87 PHE B CA 1
ATOM 6641 C C . PHE B 1 87 ? 14.68 -31.562 -30.141 1 95.75 87 PHE B C 1
ATOM 6643 O O . PHE B 1 87 ? 14.062 -30.734 -29.469 1 95.75 87 PHE B O 1
ATOM 6650 N N . LEU B 1 88 ? 14.453 -32.812 -30 1 94.69 88 LEU B N 1
ATOM 6651 C CA . LEU B 1 88 ? 13.297 -33.344 -29.281 1 94.69 88 LEU B CA 1
ATOM 6652 C C . LEU B 1 88 ? 13.562 -33.375 -27.781 1 94.69 88 LEU B C 1
ATOM 6654 O O . LEU B 1 88 ? 12.633 -33.469 -26.984 1 94.69 88 LEU B O 1
ATOM 6658 N N . SER B 1 89 ? 14.773 -33.312 -27.406 1 93.25 89 SER B N 1
ATOM 6659 C CA . SER B 1 89 ? 15.094 -33.125 -26 1 93.25 89 SER B CA 1
ATOM 6660 C C . SER B 1 89 ? 14.742 -31.703 -25.547 1 93.25 89 SER B C 1
ATOM 6662 O O . SER B 1 89 ? 14.305 -31.5 -24.406 1 93.25 89 SER B O 1
ATOM 6664 N N . GLN B 1 90 ? 14.953 -30.766 -26.484 1 94.12 90 GLN B N 1
ATOM 6665 C CA . GLN B 1 90 ? 14.617 -29.375 -26.219 1 94.12 90 GLN B CA 1
ATOM 6666 C C . GLN B 1 90 ? 13.109 -29.156 -26.266 1 94.12 90 GLN B C 1
ATOM 6668 O O . GLN B 1 90 ? 12.555 -28.406 -25.469 1 94.12 90 GLN B O 1
ATOM 6673 N N . PHE B 1 91 ? 12.531 -29.766 -27.203 1 95.69 91 PHE B N 1
ATOM 6674 C CA . PHE B 1 91 ? 11.086 -29.656 -27.406 1 95.69 91 PHE B CA 1
ATOM 6675 C C . PHE B 1 91 ? 10.43 -31.031 -27.391 1 95.69 91 PHE B C 1
ATOM 6677 O O . PHE B 1 91 ? 9.961 -31.5 -28.422 1 95.69 91 PHE B O 1
ATOM 6684 N N . PRO B 1 92 ? 10.195 -31.562 -26.234 1 93.69 92 PRO B N 1
ATOM 6685 C CA . PRO B 1 92 ? 9.703 -32.938 -26.156 1 93.69 92 PRO B CA 1
ATOM 6686 C C . PRO B 1 92 ? 8.234 -33.062 -26.547 1 93.69 92 PRO B C 1
ATOM 6688 O O . PRO B 1 92 ? 7.762 -34.156 -26.844 1 93.69 92 PRO B O 1
ATOM 6691 N N . THR B 1 93 ? 7.504 -32.031 -26.594 1 93.56 93 THR B N 1
ATOM 6692 C CA . THR B 1 93 ? 6.078 -32.125 -26.875 1 93.56 93 THR B CA 1
ATOM 6693 C C . THR B 1 93 ? 5.789 -31.75 -28.328 1 93.56 93 THR B C 1
ATOM 6695 O O . THR B 1 93 ? 4.637 -31.531 -28.719 1 93.56 93 THR B O 1
ATOM 6698 N N . ALA B 1 94 ? 6.812 -31.641 -29.156 1 94.12 94 ALA B N 1
ATOM 6699 C CA . ALA B 1 94 ? 6.633 -31.281 -30.562 1 94.12 94 ALA B CA 1
ATOM 6700 C C . ALA B 1 94 ? 6.184 -32.5 -31.375 1 94.12 94 ALA B C 1
ATOM 6702 O O . ALA B 1 94 ? 7.004 -33.156 -32.031 1 94.12 94 ALA B O 1
ATOM 6703 N N . GLY B 1 95 ? 4.906 -32.75 -31.438 1 92.25 95 GLY B N 1
ATOM 6704 C CA . GLY B 1 95 ? 4.336 -33.906 -32.094 1 92.25 95 GLY B CA 1
ATOM 6705 C C . GLY B 1 95 ? 4.664 -34 -33.562 1 92.25 95 GLY B C 1
ATOM 6706 O O . GLY B 1 95 ? 4.992 -35.062 -34.094 1 92.25 95 GLY B O 1
ATOM 6707 N N . ARG B 1 96 ? 4.613 -32.844 -34.219 1 92.69 96 ARG B N 1
ATOM 6708 C CA . ARG B 1 96 ? 4.902 -32.812 -35.656 1 92.69 96 ARG B CA 1
ATOM 6709 C C . ARG B 1 96 ? 6.324 -33.281 -35.938 1 92.69 96 ARG B C 1
ATOM 6711 O O . ARG B 1 96 ? 6.555 -34 -36.906 1 92.69 96 ARG B O 1
ATOM 6718 N N . TYR B 1 97 ? 7.168 -32.906 -35.125 1 95.06 97 TYR B N 1
ATOM 6719 C CA . TYR B 1 97 ? 8.578 -33.219 -35.375 1 95.06 97 TYR B CA 1
ATOM 6720 C C . TYR B 1 97 ? 8.914 -34.625 -34.969 1 95.06 97 TYR B C 1
ATOM 6722 O O . TYR B 1 97 ? 9.781 -35.281 -35.562 1 95.06 97 TYR B O 1
ATOM 6730 N N . TRP B 1 98 ? 8.266 -35.094 -33.969 1 95.5 98 TRP B N 1
ATOM 6731 C CA . TRP B 1 98 ? 8.359 -36.531 -33.688 1 95.5 98 TRP B CA 1
ATOM 6732 C C . TRP B 1 98 ? 7.949 -37.375 -34.875 1 95.5 98 TRP B C 1
ATOM 6734 O O . TRP B 1 98 ? 8.641 -38.312 -35.25 1 95.5 98 TRP B O 1
ATOM 6744 N N . LYS B 1 99 ? 6.848 -36.969 -35.469 1 94.94 99 LYS B N 1
ATOM 6745 C CA . LYS B 1 99 ? 6.328 -37.656 -36.656 1 94.94 99 LYS B CA 1
ATOM 6746 C C . LYS B 1 99 ? 7.359 -37.688 -37.781 1 94.94 99 LYS B C 1
ATOM 6748 O O . LYS B 1 99 ? 7.621 -38.719 -38.375 1 94.94 99 LYS B O 1
ATOM 6753 N N . LEU B 1 100 ? 7.934 -36.531 -38.031 1 95.75 100 LEU B N 1
ATOM 6754 C CA . LEU B 1 100 ? 8.906 -36.406 -39.125 1 95.75 100 LEU B CA 1
ATOM 6755 C C . LEU B 1 100 ? 10.125 -37.312 -38.844 1 95.75 100 LEU B C 1
ATOM 6757 O O . LEU B 1 100 ? 10.641 -37.938 -39.75 1 95.75 100 LEU B O 1
ATOM 6761 N N . TYR B 1 101 ? 10.609 -37.375 -37.656 1 96.62 101 TYR B N 1
ATOM 6762 C CA . TYR B 1 101 ? 11.727 -38.219 -37.281 1 96.62 101 TYR B CA 1
ATOM 6763 C C . TYR B 1 101 ? 11.383 -39.688 -37.469 1 96.62 101 TYR B C 1
ATOM 6765 O O . TYR B 1 101 ? 12.148 -40.438 -38.094 1 96.62 101 TYR B O 1
ATOM 6773 N N . ILE B 1 102 ? 10.258 -40.094 -37.031 1 96.44 102 ILE B N 1
ATOM 6774 C CA . ILE B 1 102 ? 9.82 -41.469 -37.125 1 96.44 102 ILE B CA 1
ATOM 6775 C C . ILE B 1 102 ? 9.688 -41.875 -38.594 1 96.44 102 ILE B C 1
ATOM 6777 O O . ILE B 1 102 ? 10.102 -42.969 -39 1 96.44 102 ILE B O 1
ATOM 6781 N N . GLU B 1 103 ? 9.086 -41 -39.375 1 95.94 103 GLU B N 1
ATOM 6782 C CA . GLU B 1 103 ? 8.922 -41.281 -40.812 1 95.94 103 GLU B CA 1
ATOM 6783 C C . GLU B 1 103 ? 10.273 -41.438 -41.5 1 95.94 103 GLU B C 1
ATOM 6785 O O . GLU B 1 103 ? 10.414 -42.312 -42.375 1 95.94 103 GLU B O 1
ATOM 6790 N N . HIS B 1 104 ? 11.242 -40.625 -41.094 1 95.94 104 HIS B N 1
ATOM 6791 C CA . HIS B 1 104 ? 12.578 -40.781 -41.656 1 95.94 104 HIS B CA 1
ATOM 6792 C C . HIS B 1 104 ? 13.195 -42.125 -41.312 1 95.94 104 HIS B C 1
ATOM 6794 O O . HIS B 1 104 ? 13.781 -42.781 -42.156 1 95.94 104 HIS B O 1
ATOM 6800 N N . GLU B 1 105 ? 13.078 -42.594 -40.125 1 96.31 105 GLU B N 1
ATOM 6801 C CA . GLU B 1 105 ? 13.555 -43.906 -39.688 1 96.31 105 GLU B CA 1
ATOM 6802 C C . GLU B 1 105 ? 12.812 -45.031 -40.406 1 96.31 105 GLU B C 1
ATOM 6804 O O . GLU B 1 105 ? 13.414 -46.031 -40.812 1 96.31 105 GLU B O 1
ATOM 6809 N N . TRP B 1 106 ? 11.531 -44.812 -40.5 1 94.62 106 TRP B N 1
ATOM 6810 C CA . TRP B 1 106 ? 10.672 -45.812 -41.125 1 94.62 106 TRP B CA 1
ATOM 6811 C C . TRP B 1 106 ? 11.047 -46 -42.594 1 94.62 106 TRP B C 1
ATOM 6813 O O . TRP B 1 106 ? 11.148 -47.125 -43.094 1 94.62 106 TRP B O 1
ATOM 6823 N N . LYS B 1 107 ? 11.297 -44.969 -43.281 1 94.12 107 LYS B N 1
ATOM 6824 C CA . LYS B 1 107 ? 11.68 -45 -44.688 1 94.12 107 LYS B CA 1
ATOM 6825 C C . LYS B 1 107 ? 13 -45.75 -44.875 1 94.12 107 LYS B C 1
ATOM 6827 O O . LYS B 1 107 ? 13.219 -46.406 -45.906 1 94.12 107 LYS B O 1
ATOM 6832 N N . GLN B 1 108 ? 13.852 -45.719 -43.875 1 93.5 108 GLN B N 1
ATOM 6833 C CA . GLN B 1 108 ? 15.164 -46.375 -43.969 1 93.5 108 GLN B CA 1
ATOM 6834 C C . GLN B 1 108 ? 15.102 -47.812 -43.438 1 93.5 108 GLN B C 1
ATOM 6836 O O . GLN B 1 108 ? 16.125 -48.5 -43.438 1 93.5 108 GLN B O 1
ATOM 6841 N N . GLY B 1 109 ? 13.969 -48.219 -42.938 1 92 109 GLY B N 1
ATOM 6842 C CA . GLY B 1 109 ? 13.742 -49.594 -42.562 1 92 109 GLY B CA 1
ATOM 6843 C C . GLY B 1 109 ? 14.203 -49.938 -41.156 1 92 109 GLY B C 1
ATOM 6844 O O . GLY B 1 109 ? 14.414 -51.094 -40.812 1 92 109 GLY B O 1
ATOM 6845 N N . ASN B 1 110 ? 14.469 -48.969 -40.375 1 93.81 110 ASN B N 1
ATOM 6846 C CA . ASN B 1 110 ? 14.891 -49.188 -39 1 93.81 110 ASN B CA 1
ATOM 6847 C C . ASN B 1 110 ? 13.695 -49.438 -38.094 1 93.81 110 ASN B C 1
ATOM 6849 O O . ASN B 1 110 ? 13.344 -48.562 -37.281 1 93.81 110 ASN B O 1
ATOM 6853 N N . GLU B 1 111 ? 13.133 -50.531 -38 1 92.88 111 GLU B N 1
ATOM 6854 C CA . GLU B 1 111 ? 11.859 -50.812 -37.344 1 92.88 111 GLU B CA 1
ATOM 6855 C C . GLU B 1 111 ? 12.008 -50.75 -35.812 1 92.88 111 GLU B C 1
ATOM 6857 O O . GLU B 1 111 ? 11.117 -50.281 -35.125 1 92.88 111 GLU B O 1
ATOM 6862 N N . GLU B 1 112 ? 13.078 -51.281 -35.312 1 93.44 112 GLU B N 1
ATOM 6863 C CA . GLU B 1 112 ? 13.297 -51.25 -33.875 1 93.44 112 GLU B CA 1
ATOM 6864 C C . GLU B 1 112 ? 13.344 -49.844 -33.312 1 93.44 112 GLU B C 1
ATOM 6866 O O . GLU B 1 112 ? 12.719 -49.531 -32.312 1 93.44 112 GLU B O 1
ATOM 6871 N N . VAL B 1 113 ? 14.086 -49 -34.062 1 94.5 113 VAL B N 1
ATOM 6872 C CA . VAL B 1 113 ? 14.211 -47.625 -33.625 1 94.5 113 VAL B CA 1
ATOM 6873 C C . VAL B 1 113 ? 12.852 -46.906 -33.75 1 94.5 113 VAL B C 1
ATOM 6875 O O . VAL B 1 113 ? 12.5 -46.094 -32.906 1 94.5 113 VAL B O 1
ATOM 6878 N N . VAL B 1 114 ? 12.117 -47.219 -34.75 1 95.25 114 VAL B N 1
ATOM 6879 C CA . VAL B 1 114 ? 10.789 -46.656 -34.969 1 95.25 114 VAL B CA 1
ATOM 6880 C C . VAL B 1 114 ? 9.883 -46.969 -33.812 1 95.25 114 VAL B C 1
ATOM 6882 O O . VAL B 1 114 ? 9.227 -46.094 -33.25 1 95.25 114 VAL B O 1
ATOM 6885 N N . GLU B 1 115 ? 9.844 -48.156 -33.344 1 93.81 115 GLU B N 1
ATOM 6886 C CA . GLU B 1 115 ? 8.969 -48.594 -32.281 1 93.81 115 GLU B CA 1
ATOM 6887 C C . GLU B 1 115 ? 9.383 -47.969 -30.938 1 93.81 115 GLU B C 1
ATOM 6889 O O . GLU B 1 115 ? 8.531 -47.531 -30.156 1 93.81 115 GLU B O 1
ATOM 6894 N N . ASP B 1 116 ? 10.641 -47.906 -30.766 1 93.94 116 ASP B N 1
ATOM 6895 C CA . ASP B 1 116 ? 11.148 -47.281 -29.562 1 93.94 116 ASP B CA 1
ATOM 6896 C C . ASP B 1 116 ? 10.781 -45.781 -29.531 1 93.94 116 ASP B C 1
ATOM 6898 O O . ASP B 1 116 ? 10.414 -45.25 -28.484 1 93.94 116 ASP B O 1
ATOM 6902 N N . THR B 1 117 ? 10.914 -45.156 -30.656 1 94.31 117 THR B N 1
ATOM 6903 C CA . THR B 1 117 ? 10.617 -43.719 -30.766 1 94.31 117 THR B CA 1
ATOM 6904 C C . THR B 1 117 ? 9.117 -43.469 -30.578 1 94.31 117 THR B C 1
ATOM 6906 O O . THR B 1 117 ? 8.719 -42.469 -29.969 1 94.31 117 THR B O 1
ATOM 6909 N N . PHE B 1 118 ? 8.289 -44.375 -31.078 1 94 118 PHE B N 1
ATOM 6910 C CA . PHE B 1 118 ? 6.848 -44.25 -30.875 1 94 118 PHE B CA 1
ATOM 6911 C C . PHE B 1 118 ? 6.508 -44.312 -29.391 1 94 118 PHE B C 1
ATOM 6913 O O . PHE B 1 118 ? 5.688 -43.562 -28.891 1 94 118 PHE B O 1
ATOM 6920 N N . GLN B 1 119 ? 7.086 -45.188 -28.734 1 91.19 119 GLN B N 1
ATOM 6921 C CA . GLN B 1 119 ? 6.816 -45.375 -27.312 1 91.19 119 GLN B CA 1
ATOM 6922 C C . GLN B 1 119 ? 7.094 -44.094 -26.531 1 91.19 119 GLN B C 1
ATOM 6924 O O . GLN B 1 119 ? 6.312 -43.688 -25.656 1 91.19 119 GLN B O 1
ATOM 6929 N N . LYS B 1 120 ? 8.109 -43.406 -26.859 1 89.69 120 LYS B N 1
ATOM 6930 C CA . LYS B 1 120 ? 8.484 -42.188 -26.172 1 89.69 120 LYS B CA 1
ATOM 6931 C C . LYS B 1 120 ? 7.562 -41.031 -26.578 1 89.69 120 LYS B C 1
ATOM 6933 O O . LYS B 1 120 ? 7.109 -40.281 -25.734 1 89.69 120 LYS B O 1
ATOM 6938 N N . ALA B 1 121 ? 7.309 -40.969 -27.828 1 91.56 121 ALA B N 1
ATOM 6939 C CA . ALA B 1 121 ? 6.578 -39.844 -28.391 1 91.56 121 ALA B CA 1
ATOM 6940 C C . ALA B 1 121 ? 5.102 -39.906 -28 1 91.56 121 ALA B C 1
ATOM 6942 O O . ALA B 1 121 ? 4.5 -38.875 -27.656 1 91.56 121 ALA B O 1
ATOM 6943 N N . LEU B 1 122 ? 4.465 -41.062 -28 1 87.56 122 LEU B N 1
ATOM 6944 C CA . LEU B 1 122 ? 3.025 -41.219 -27.812 1 87.56 122 LEU B CA 1
ATOM 6945 C C . LEU B 1 122 ? 2.635 -40.938 -26.375 1 87.56 122 LEU B C 1
ATOM 6947 O O . LEU B 1 122 ? 1.529 -40.438 -26.094 1 87.56 122 LEU B O 1
ATOM 6951 N N . LEU B 1 123 ? 3.469 -41.188 -25.453 1 77.12 123 LEU B N 1
ATOM 6952 C CA . LEU B 1 123 ? 3.174 -40.969 -24.047 1 77.12 123 LEU B CA 1
ATOM 6953 C C . LEU B 1 123 ? 3.289 -39.469 -23.688 1 77.12 123 LEU B C 1
ATOM 6955 O O . LEU B 1 123 ? 2.646 -39 -22.75 1 77.12 123 LEU B O 1
ATOM 6959 N N . THR B 1 124 ? 3.996 -38.781 -24.5 1 77.81 124 THR B N 1
ATOM 6960 C CA . THR B 1 124 ? 4.328 -37.406 -24.141 1 77.81 124 THR B CA 1
ATOM 6961 C C . THR B 1 124 ? 3.443 -36.438 -24.906 1 77.81 124 THR B C 1
ATOM 6963 O O . THR B 1 124 ? 3.184 -35.312 -24.422 1 77.81 124 THR B O 1
ATOM 6966 N N . CYS B 1 125 ? 3.08 -36.875 -26.031 1 82.06 125 CYS B N 1
ATOM 6967 C CA . CYS B 1 125 ? 2.457 -35.906 -26.906 1 82.06 125 CYS B CA 1
ATOM 6968 C C . CYS B 1 125 ? 1.134 -36.438 -27.453 1 82.06 125 CYS B C 1
ATOM 6970 O O . CYS B 1 125 ? 1.111 -37.406 -28.219 1 82.06 125 CYS B O 1
ATOM 6972 N N . HIS B 1 126 ? 0.074 -35.781 -27.078 1 80.75 126 HIS B N 1
ATOM 6973 C CA . HIS B 1 126 ? -1.237 -36.094 -27.641 1 80.75 126 HIS B CA 1
ATOM 6974 C C . HIS B 1 126 ? -1.479 -35.344 -28.938 1 80.75 126 HIS B C 1
ATOM 6976 O O . HIS B 1 126 ? -2.357 -34.5 -29.016 1 80.75 126 HIS B O 1
ATOM 6982 N N . HIS B 1 127 ? -0.706 -35.719 -29.906 1 86 127 HIS B N 1
ATOM 6983 C CA . HIS B 1 127 ? -0.778 -35.125 -31.219 1 86 127 HIS B CA 1
ATOM 6984 C C . HIS B 1 127 ? -1.458 -36.031 -32.219 1 86 127 HIS B C 1
ATOM 6986 O O . HIS B 1 127 ? -1.028 -37.188 -32.406 1 86 127 HIS B O 1
ATOM 6992 N N . ILE B 1 128 ? -2.424 -35.594 -32.906 1 84.81 128 ILE B N 1
ATOM 6993 C CA . ILE B 1 128 ? -3.297 -36.406 -33.75 1 84.81 128 ILE B CA 1
ATOM 6994 C C . ILE B 1 128 ? -2.496 -37 -34.906 1 84.81 128 ILE B C 1
ATOM 6996 O O . ILE B 1 128 ? -2.594 -38.188 -35.188 1 84.81 128 ILE B O 1
ATOM 7000 N N . ASP B 1 129 ? -1.699 -36.219 -35.594 1 89.19 129 ASP B N 1
ATOM 7001 C CA . ASP B 1 129 ? -0.948 -36.688 -36.75 1 89.19 129 ASP B CA 1
ATOM 7002 C C . ASP B 1 129 ? 0.084 -37.75 -36.344 1 89.19 129 ASP B C 1
ATOM 7004 O O . ASP B 1 129 ? 0.344 -38.688 -37.094 1 89.19 129 ASP B O 1
ATOM 7008 N N . LEU B 1 130 ? 0.645 -37.531 -35.219 1 92.31 130 LEU B N 1
ATOM 7009 C CA . LEU B 1 130 ? 1.594 -38.5 -34.719 1 92.31 130 LEU B CA 1
ATOM 7010 C C . LEU B 1 130 ? 0.911 -39.844 -34.469 1 92.31 130 LEU B C 1
ATOM 7012 O O . LEU B 1 130 ? 1.423 -40.906 -34.875 1 92.31 130 LEU B O 1
ATOM 7016 N N . TRP B 1 131 ? -0.182 -39.812 -33.938 1 90.69 131 TRP B N 1
ATOM 7017 C CA . TRP B 1 131 ? -0.922 -41.031 -33.625 1 90.69 131 TRP B CA 1
ATOM 7018 C C . TRP B 1 131 ? -1.441 -41.688 -34.906 1 90.69 131 TRP B C 1
ATOM 7020 O O . TRP B 1 131 ? -1.501 -42.906 -35 1 90.69 131 TRP B O 1
ATOM 7030 N N . LYS B 1 132 ? -1.819 -40.906 -35.812 1 91.75 132 LYS B N 1
ATOM 7031 C CA . LYS B 1 132 ? -2.195 -41.438 -37.125 1 91.75 132 LYS B CA 1
ATOM 7032 C C . LYS B 1 132 ? -1.031 -42.188 -37.781 1 91.75 132 LYS B C 1
ATOM 7034 O O . LYS B 1 132 ? -1.217 -43.281 -38.344 1 91.75 132 LYS B O 1
ATOM 7039 N N . THR B 1 133 ? 0.1 -41.594 -37.688 1 94.19 133 THR B N 1
ATOM 7040 C CA . THR B 1 133 ? 1.291 -42.25 -38.219 1 94.19 133 THR B CA 1
ATOM 7041 C C . THR B 1 133 ? 1.523 -43.594 -37.5 1 94.19 133 THR B C 1
ATOM 7043 O O . THR B 1 133 ? 1.944 -44.562 -38.125 1 94.19 133 THR B O 1
ATOM 7046 N N . TYR B 1 134 ? 1.294 -43.625 -36.281 1 94.56 134 TYR B N 1
ATOM 7047 C CA . TYR B 1 134 ? 1.417 -44.875 -35.5 1 94.56 134 TYR B CA 1
ATOM 7048 C C . TYR B 1 134 ? 0.458 -45.938 -36 1 94.56 134 TYR B C 1
ATOM 7050 O O . TYR B 1 134 ? 0.863 -47.062 -36.25 1 94.56 134 TYR B O 1
ATOM 7058 N N . THR B 1 135 ? -0.798 -45.562 -36.188 1 94.44 135 THR B N 1
ATOM 7059 C CA . THR B 1 135 ? -1.776 -46.531 -36.688 1 94.44 135 THR B CA 1
ATOM 7060 C C . THR B 1 135 ? -1.436 -47 -38.094 1 94.44 135 THR B C 1
ATOM 7062 O O . THR B 1 135 ? -1.611 -48.156 -38.438 1 94.44 135 THR B O 1
ATOM 7065 N N . ASP B 1 136 ? -0.949 -46.094 -38.906 1 93.94 136 ASP B N 1
ATOM 7066 C CA . ASP B 1 136 ? -0.514 -46.469 -40.25 1 93.94 136 ASP B CA 1
ATOM 7067 C C . ASP B 1 136 ? 0.645 -47.438 -40.219 1 93.94 136 ASP B C 1
ATOM 7069 O O . ASP B 1 136 ? 0.68 -48.406 -41 1 93.94 136 ASP B O 1
ATOM 7073 N N . TYR B 1 137 ? 1.501 -47.188 -39.344 1 94.69 137 TYR B N 1
ATOM 7074 C CA . TYR B 1 137 ? 2.658 -48.062 -39.156 1 94.69 137 TYR B CA 1
ATOM 7075 C C . TYR B 1 137 ? 2.232 -49.469 -38.719 1 94.69 137 TYR B C 1
ATOM 7077 O O . TYR B 1 137 ? 2.65 -50.469 -39.312 1 94.69 137 TYR B O 1
ATOM 7085 N N . ILE B 1 138 ? 1.371 -49.562 -37.781 1 94.25 138 ILE B N 1
ATOM 7086 C CA . ILE B 1 138 ? 0.931 -50.875 -37.25 1 94.25 138 ILE B CA 1
ATOM 7087 C C . ILE B 1 138 ? 0.108 -51.594 -38.312 1 94.25 138 ILE B C 1
ATOM 7089 O O . ILE B 1 138 ? 0.235 -52.812 -38.469 1 94.25 138 ILE B O 1
ATOM 7093 N N . ARG B 1 139 ? -0.675 -50.875 -39.031 1 92.44 139 ARG B N 1
ATOM 7094 C CA . ARG B 1 139 ? -1.498 -51.469 -40.094 1 92.44 139 ARG B CA 1
ATOM 7095 C C . ARG B 1 139 ? -0.631 -52.094 -41.156 1 92.44 139 ARG B C 1
ATOM 7097 O O . ARG B 1 139 ? -0.982 -53.125 -41.719 1 92.44 139 ARG B O 1
ATOM 7104 N N . SER B 1 140 ? 0.486 -51.469 -41.406 1 91.06 140 SER B N 1
ATOM 7105 C CA . SER B 1 140 ? 1.351 -51.938 -42.5 1 91.06 140 SER B CA 1
ATOM 7106 C C . SER B 1 140 ? 2.248 -53.062 -42.062 1 91.06 140 SER B C 1
ATOM 7108 O O . SER B 1 140 ? 2.648 -53.906 -42.875 1 91.06 140 SER B O 1
ATOM 7110 N N . ARG B 1 141 ? 2.512 -53.25 -40.781 1 88.88 141 ARG B N 1
ATOM 7111 C CA . ARG B 1 141 ? 3.566 -54.156 -40.375 1 88.88 141 ARG B CA 1
ATOM 7112 C C . ARG B 1 141 ? 3 -55.281 -39.531 1 88.88 141 ARG B C 1
ATOM 7114 O O . ARG B 1 141 ? 3.627 -56.344 -39.375 1 88.88 141 ARG B O 1
ATOM 7121 N N . LYS B 1 142 ? 1.84 -55.031 -39 1 88.94 142 LYS B N 1
ATOM 7122 C CA . LYS B 1 142 ? 1.343 -56 -38.031 1 88.94 142 LYS B CA 1
ATOM 7123 C C . LYS B 1 142 ? 0.046 -56.656 -38.531 1 88.94 142 LYS B C 1
ATOM 7125 O O . LYS B 1 142 ? -0.394 -56.406 -39.656 1 88.94 142 LYS B O 1
ATOM 7130 N N . SER B 1 143 ? -0.466 -57.531 -37.625 1 89.62 143 SER B N 1
ATOM 7131 C CA . SER B 1 143 ? -1.685 -58.281 -37.906 1 89.62 143 SER B CA 1
ATOM 7132 C C . SER B 1 143 ? -2.914 -57.375 -37.844 1 89.62 143 SER B C 1
ATOM 7134 O O . SER B 1 143 ? -2.84 -56.25 -37.312 1 89.62 143 SER B O 1
ATOM 7136 N N . ARG B 1 144 ? -3.941 -57.875 -38.438 1 90.31 144 ARG B N 1
ATOM 7137 C CA . ARG B 1 144 ? -5.199 -57.125 -38.406 1 90.31 144 ARG B CA 1
ATOM 7138 C C . ARG B 1 144 ? -5.707 -56.938 -37 1 90.31 144 ARG B C 1
ATOM 7140 O O . ARG B 1 144 ? -6.246 -55.875 -36.656 1 90.31 144 ARG B O 1
ATOM 7147 N N . THR B 1 145 ? -5.574 -57.938 -36.219 1 91.25 145 THR B N 1
ATOM 7148 C CA . THR B 1 145 ? -5.992 -57.844 -34.812 1 91.25 145 THR B CA 1
ATOM 7149 C C . THR B 1 145 ? -5.195 -56.75 -34.094 1 91.25 145 THR B C 1
ATOM 7151 O O . THR B 1 145 ? -5.766 -55.969 -33.344 1 91.25 145 THR B O 1
ATOM 7154 N N . GLU B 1 146 ? -3.881 -56.688 -34.375 1 93.5 146 GLU B N 1
ATOM 7155 C CA . GLU B 1 146 ? -3.025 -55.688 -33.75 1 93.5 146 GLU B CA 1
ATOM 7156 C C . GLU B 1 146 ? -3.367 -54.281 -34.281 1 93.5 146 GLU B C 1
ATOM 7158 O O . GLU B 1 146 ? -3.297 -53.312 -33.5 1 93.5 146 GLU B O 1
ATOM 7163 N N . ALA B 1 147 ? -3.676 -54.219 -35.5 1 94.31 147 ALA B N 1
ATOM 7164 C CA . ALA B 1 147 ? -4.07 -52.938 -36.094 1 94.31 147 ALA B CA 1
ATOM 7165 C C . ALA B 1 147 ? -5.363 -52.438 -35.438 1 94.31 147 ALA B C 1
ATOM 7167 O O . ALA B 1 147 ? -5.488 -51.25 -35.156 1 94.31 147 ALA B O 1
ATOM 7168 N N . THR B 1 148 ? -6.312 -53.344 -35.281 1 93.69 148 THR B N 1
ATOM 7169 C CA . THR B 1 148 ? -7.566 -52.969 -34.625 1 93.69 148 THR B CA 1
ATOM 7170 C C . THR B 1 148 ? -7.316 -52.469 -33.219 1 93.69 148 THR B C 1
ATOM 7172 O O . THR B 1 148 ? -7.902 -51.469 -32.781 1 93.69 148 THR B O 1
ATOM 7175 N N . GLU B 1 149 ? -6.465 -53.125 -32.531 1 94.19 149 GLU B N 1
ATOM 7176 C CA . GLU B 1 149 ? -6.117 -52.719 -31.188 1 94.19 149 GLU B CA 1
ATOM 7177 C C . GLU B 1 149 ? -5.434 -51.344 -31.188 1 94.19 149 GLU B C 1
ATOM 7179 O O . GLU B 1 149 ? -5.641 -50.562 -30.266 1 94.19 149 GLU B O 1
ATOM 7184 N N . ALA B 1 150 ? -4.602 -51.094 -32.125 1 94 150 ALA B N 1
ATOM 7185 C CA . ALA B 1 150 ? -3.914 -49.812 -32.25 1 94 150 ALA B CA 1
ATOM 7186 C C . ALA B 1 150 ? -4.906 -48.688 -32.469 1 94 150 ALA B C 1
ATOM 7188 O O . ALA B 1 150 ? -4.773 -47.594 -31.875 1 94 150 ALA B O 1
ATOM 7189 N N . TYR B 1 151 ? -5.859 -48.906 -33.344 1 94.19 151 TYR B N 1
ATOM 7190 C CA . TYR B 1 151 ? -6.891 -47.906 -33.562 1 94.19 151 TYR B CA 1
ATOM 7191 C C . TYR B 1 151 ? -7.68 -47.625 -32.312 1 94.19 151 TYR B C 1
ATOM 7193 O O . TYR B 1 151 ? -7.93 -46.469 -31.953 1 94.19 151 TYR B O 1
ATOM 7201 N N . GLU B 1 152 ? -8.008 -48.656 -31.562 1 92.38 152 GLU B N 1
ATOM 7202 C CA . GLU B 1 152 ? -8.742 -48.531 -30.312 1 92.38 152 GLU B CA 1
ATOM 7203 C C . GLU B 1 152 ? -7.914 -47.781 -29.281 1 92.38 152 GLU B C 1
ATOM 7205 O O . GLU B 1 152 ? -8.445 -46.938 -28.531 1 92.38 152 GLU B O 1
ATOM 7210 N N . PHE B 1 153 ? -6.719 -48.125 -29.266 1 90.62 153 PHE B N 1
ATOM 7211 C CA . PHE B 1 153 ? -5.793 -47.438 -28.359 1 90.62 153 PHE B CA 1
ATOM 7212 C C . PHE B 1 153 ? -5.691 -45.969 -28.672 1 90.62 153 PHE B C 1
ATOM 7214 O O . PHE B 1 153 ? -5.719 -45.125 -27.766 1 90.62 153 PHE B O 1
ATOM 7221 N N . ALA B 1 154 ? -5.562 -45.625 -29.891 1 90.88 154 ALA B N 1
ATOM 7222 C CA . ALA B 1 154 ? -5.473 -44.219 -30.328 1 90.88 154 ALA B CA 1
ATOM 7223 C C . ALA B 1 154 ? -6.754 -43.469 -30 1 90.88 154 ALA B C 1
ATOM 7225 O O . ALA B 1 154 ? -6.703 -42.312 -29.531 1 90.88 154 ALA B O 1
ATOM 7226 N N . LEU B 1 155 ? -7.883 -44.062 -30.141 1 89.88 155 LEU B N 1
ATOM 7227 C CA . LEU B 1 155 ? -9.172 -43.406 -29.906 1 89.88 155 LEU B CA 1
ATOM 7228 C C . LEU B 1 155 ? -9.398 -43.188 -28.406 1 89.88 155 LEU B C 1
ATOM 7230 O O . LEU B 1 155 ? -10.039 -42.219 -28.016 1 89.88 155 LEU B O 1
ATOM 7234 N N . LYS B 1 156 ? -8.891 -44.031 -27.641 1 84.5 156 LYS B N 1
ATOM 7235 C CA . LYS B 1 156 ? -9.008 -43.906 -26.203 1 84.5 156 LYS B CA 1
ATOM 7236 C C . LYS B 1 156 ? -8.258 -42.656 -25.688 1 84.5 156 LYS B C 1
ATOM 7238 O O . LYS B 1 156 ? -8.727 -41.969 -24.781 1 84.5 156 LYS B O 1
ATOM 7243 N N . HIS B 1 157 ? -7.164 -42.375 -26.297 1 81.38 157 HIS B N 1
ATOM 7244 C CA . HIS B 1 157 ? -6.301 -41.281 -25.812 1 81.38 157 HIS B CA 1
ATOM 7245 C C . HIS B 1 157 ? -6.66 -39.969 -26.469 1 81.38 157 HIS B C 1
ATOM 7247 O O . HIS B 1 157 ? -6.512 -38.906 -25.859 1 81.38 157 HIS B O 1
ATOM 7253 N N . LEU B 1 158 ? -7.141 -40 -27.719 1 83.88 158 LEU B N 1
ATOM 7254 C CA . LEU B 1 158 ? -7.379 -38.781 -28.469 1 83.88 158 LEU B CA 1
ATOM 7255 C C . LEU B 1 158 ? -8.875 -38.531 -28.641 1 83.88 158 LEU B C 1
ATOM 7257 O O . LEU B 1 158 ? -9.273 -37.562 -29.266 1 83.88 158 LEU B O 1
ATOM 7261 N N . GLY B 1 159 ? -9.633 -39.344 -28.141 1 74.38 159 GLY B N 1
ATOM 7262 C CA . GLY B 1 159 ? -11.047 -39.375 -28.469 1 74.38 159 GLY B CA 1
ATOM 7263 C C . GLY B 1 159 ? -11.773 -38.094 -28.172 1 74.38 159 GLY B C 1
ATOM 7264 O O . GLY B 1 159 ? -12.859 -37.844 -28.703 1 74.38 159 GLY B O 1
ATOM 7265 N N . LEU B 1 160 ? -11.164 -37.25 -27.484 1 79.75 160 LEU B N 1
ATOM 7266 C CA . LEU B 1 160 ? -11.891 -36.031 -27.078 1 79.75 160 LEU B CA 1
ATOM 7267 C C . LEU B 1 160 ? -11.461 -34.844 -27.922 1 79.75 160 LEU B C 1
ATOM 7269 O O . LEU B 1 160 ? -12.031 -33.75 -27.812 1 79.75 160 LEU B O 1
ATOM 7273 N N . ASP B 1 161 ? -10.602 -35.062 -28.859 1 86.06 161 ASP B N 1
ATOM 7274 C CA . ASP B 1 161 ? -10.172 -34 -29.734 1 86.06 161 ASP B CA 1
ATOM 7275 C C . ASP B 1 161 ? -11.164 -33.781 -30.875 1 86.06 161 ASP B C 1
ATOM 7277 O O . ASP B 1 161 ? -11.664 -34.75 -31.453 1 86.06 161 ASP B O 1
ATOM 7281 N N . ILE B 1 162 ? -11.398 -32.594 -31.281 1 88.94 162 ILE B N 1
ATOM 7282 C CA . ILE B 1 162 ? -12.391 -32.281 -32.312 1 88.94 162 ILE B CA 1
ATOM 7283 C C . ILE B 1 162 ? -11.844 -32.656 -33.688 1 88.94 162 ILE B C 1
ATOM 7285 O O . ILE B 1 162 ? -12.602 -32.781 -34.625 1 88.94 162 ILE B O 1
ATOM 7289 N N . GLN B 1 163 ? -10.578 -32.844 -33.844 1 88 163 GLN B N 1
ATOM 7290 C CA . GLN B 1 163 ? -9.961 -33.156 -35.125 1 88 163 GLN B CA 1
ATOM 7291 C C . GLN B 1 163 ? -9.75 -34.656 -35.281 1 88 163 GLN B C 1
ATOM 7293 O O . GLN B 1 163 ? -8.992 -35.094 -36.156 1 88 163 GLN B O 1
ATOM 7298 N N . ILE B 1 164 ? -10.422 -35.406 -34.562 1 90.94 164 ILE B N 1
ATOM 7299 C CA . ILE B 1 164 ? -10.195 -36.875 -34.562 1 90.94 164 ILE B CA 1
ATOM 7300 C C . ILE B 1 164 ? -10.898 -37.5 -35.75 1 90.94 164 ILE B C 1
ATOM 7302 O O . ILE B 1 164 ? -10.773 -38.719 -35.969 1 90.94 164 ILE B O 1
ATOM 7306 N N . ASN B 1 165 ? -11.625 -36.75 -36.531 1 92.56 165 ASN B N 1
ATOM 7307 C CA . ASN B 1 165 ? -12.414 -37.281 -37.656 1 92.56 165 ASN B CA 1
ATOM 7308 C C . ASN B 1 165 ? -11.555 -38.062 -38.625 1 92.56 165 ASN B C 1
ATOM 7310 O O . ASN B 1 165 ? -11.992 -39.094 -39.156 1 92.56 165 ASN B O 1
ATOM 7314 N N . HIS B 1 166 ? -10.352 -37.656 -38.812 1 91.56 166 HIS B N 1
ATOM 7315 C CA . HIS B 1 166 ? -9.469 -38.344 -39.75 1 91.56 166 HIS B CA 1
ATOM 7316 C C . HIS B 1 166 ? -9.117 -39.75 -39.25 1 91.56 166 HIS B C 1
ATOM 7318 O O . HIS B 1 166 ? -9.008 -40.688 -40.031 1 91.56 166 HIS B O 1
ATOM 7324 N N . LEU B 1 167 ? -8.945 -39.844 -38.031 1 93.19 167 LEU B N 1
ATOM 7325 C CA . LEU B 1 167 ? -8.641 -41.156 -37.438 1 93.19 167 LEU B CA 1
ATOM 7326 C C . LEU B 1 167 ? -9.844 -42.094 -37.531 1 93.19 167 LEU B C 1
ATOM 7328 O O . LEU B 1 167 ? -9.695 -43.25 -37.844 1 93.19 167 LEU B O 1
ATOM 7332 N N . TRP B 1 168 ? -10.984 -41.562 -37.219 1 94.12 168 TRP B N 1
ATOM 7333 C CA . TRP B 1 168 ? -12.203 -42.344 -37.375 1 94.12 168 TRP B CA 1
ATOM 7334 C C . TRP B 1 168 ? -12.398 -42.812 -38.812 1 94.12 168 TRP B C 1
ATOM 7336 O O . TRP B 1 168 ? -12.75 -43.969 -39.062 1 94.12 168 TRP B O 1
ATOM 7346 N N . ASN B 1 169 ? -12.188 -41.906 -39.75 1 94.44 169 ASN B N 1
ATOM 7347 C CA . ASN B 1 169 ? -12.289 -42.25 -41.156 1 94.44 169 ASN B CA 1
ATOM 7348 C C . ASN B 1 169 ? -11.344 -43.375 -41.531 1 94.44 169 ASN B C 1
ATOM 7350 O O . ASN B 1 169 ? -11.734 -44.344 -42.219 1 94.44 169 ASN B O 1
ATOM 7354 N N . ASP B 1 170 ? -10.148 -43.25 -41.094 1 94.25 170 ASP B N 1
ATOM 7355 C CA . ASP B 1 170 ? -9.156 -44.281 -41.375 1 94.25 170 ASP B CA 1
ATOM 7356 C C . ASP B 1 170 ? -9.57 -45.625 -40.781 1 94.25 170 ASP B C 1
ATOM 7358 O O . ASP B 1 170 ? -9.406 -46.688 -41.406 1 94.25 170 ASP B O 1
ATOM 7362 N N . TYR B 1 171 ? -10.062 -45.625 -39.594 1 95.06 171 TYR B N 1
ATOM 7363 C CA . TYR B 1 171 ? -10.484 -46.844 -38.906 1 95.06 171 TYR B CA 1
ATOM 7364 C C . TYR B 1 171 ? -11.633 -47.5 -39.656 1 95.06 171 TYR B C 1
ATOM 7366 O O . TYR B 1 171 ? -11.602 -48.719 -39.906 1 95.06 171 TYR B O 1
ATOM 7374 N N . ILE B 1 172 ? -12.602 -46.75 -40.094 1 96 172 ILE B N 1
ATOM 7375 C CA . ILE B 1 172 ? -13.766 -47.25 -40.812 1 96 172 ILE B CA 1
ATOM 7376 C C . ILE B 1 172 ? -13.336 -47.844 -42.156 1 96 172 ILE B C 1
ATOM 7378 O O . ILE B 1 172 ? -13.766 -48.938 -42.531 1 96 172 ILE B O 1
ATOM 7382 N N . VAL B 1 173 ? -12.469 -47.156 -42.875 1 95 173 VAL B N 1
ATOM 7383 C CA . VAL B 1 173 ? -11.961 -47.625 -44.156 1 95 173 VAL B CA 1
ATOM 7384 C C . VAL B 1 173 ? -11.188 -48.938 -43.938 1 95 173 VAL B C 1
ATOM 7386 O O . VAL B 1 173 ? -11.305 -49.875 -44.719 1 95 173 VAL B O 1
ATOM 7389 N N . PHE B 1 174 ? -10.453 -49 -42.875 1 95.5 174 PHE B N 1
ATOM 7390 C CA . PHE B 1 1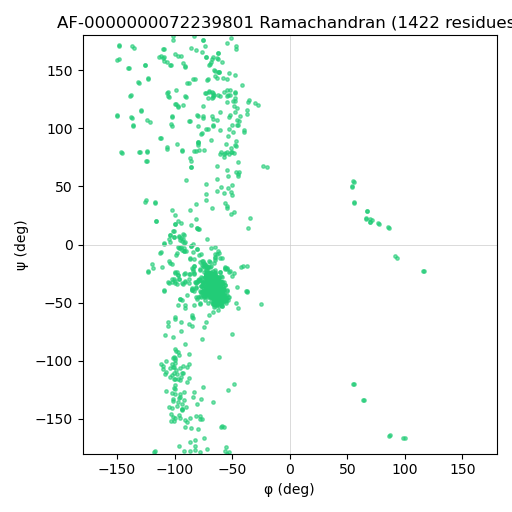74 ? -9.695 -50.219 -42.531 1 95.5 174 PHE B CA 1
ATOM 7391 C C . PHE B 1 174 ? -10.625 -51.406 -42.344 1 95.5 174 PHE B C 1
ATOM 7393 O O . PHE B 1 174 ? -10.344 -52.5 -42.844 1 95.5 174 PHE B O 1
ATOM 7400 N N . ILE B 1 175 ? -11.734 -51.156 -41.719 1 95.19 175 ILE B N 1
ATOM 7401 C CA . ILE B 1 175 ? -12.695 -52.219 -41.5 1 95.19 175 ILE B CA 1
ATOM 7402 C C . ILE B 1 175 ? -13.383 -52.594 -42.812 1 95.19 175 ILE B C 1
ATOM 7404 O O . ILE B 1 175 ? -13.602 -53.75 -43.125 1 95.19 175 ILE B O 1
ATOM 7408 N N . GLN B 1 176 ? -13.688 -51.594 -43.594 1 94 176 GLN B N 1
ATOM 7409 C CA . GLN B 1 176 ? -14.367 -51.781 -44.875 1 94 176 GLN B CA 1
ATOM 7410 C C . GLN B 1 176 ? -13.5 -52.594 -45.844 1 94 176 GLN B C 1
ATOM 7412 O O . GLN B 1 176 ? -14.016 -53.375 -46.625 1 94 176 GLN B O 1
ATOM 7417 N N . GLU B 1 177 ? -12.25 -52.406 -45.812 1 92.38 177 GLU B N 1
ATOM 7418 C CA . GLU B 1 177 ? -11.32 -53.062 -46.75 1 92.38 177 GLU B CA 1
ATOM 7419 C C . GLU B 1 177 ? -11.078 -54.5 -46.375 1 92.38 177 GLU B C 1
ATOM 7421 O O . GLU B 1 177 ? -10.484 -55.25 -47.156 1 92.38 177 GLU B O 1
ATOM 7426 N N . TRP B 1 178 ? -11.594 -54.812 -45.219 1 92.19 178 TRP B N 1
ATOM 7427 C CA . TRP B 1 178 ? -11.453 -56.219 -44.812 1 92.19 178 TRP B CA 1
ATOM 7428 C C . TRP B 1 178 ? -12.258 -57.125 -45.719 1 92.19 178 TRP B C 1
ATOM 7430 O O . TRP B 1 178 ? -13.43 -56.875 -45.969 1 92.19 178 TRP B O 1
ATOM 7440 N N . GLU B 1 179 ? -11.656 -58.219 -46.312 1 91.62 179 GLU B N 1
ATOM 7441 C CA . GLU B 1 179 ? -12.344 -59.219 -47.125 1 91.62 179 GLU B CA 1
ATOM 7442 C C . GLU B 1 179 ? -12.602 -60.5 -46.344 1 91.62 179 GLU B C 1
ATOM 7444 O O . GLU B 1 179 ? -11.695 -61.312 -46.156 1 91.62 179 GLU B O 1
ATOM 7449 N N . PRO B 1 180 ? -13.82 -60.594 -45.938 1 91 180 PRO B N 1
ATOM 7450 C CA . PRO B 1 180 ? -14.156 -61.781 -45.156 1 91 180 PRO B CA 1
ATOM 7451 C C . PRO B 1 180 ? -14.023 -63.094 -45.906 1 91 180 PRO B C 1
ATOM 7453 O O . PRO B 1 180 ? -14.312 -63.125 -47.125 1 91 180 PRO B O 1
ATOM 7456 N N . ARG B 1 181 ? -13.625 -64.062 -45.312 1 91.56 181 ARG B N 1
ATOM 7457 C CA . ARG B 1 181 ? -13.398 -65.375 -45.938 1 91.56 181 ARG B CA 1
ATOM 7458 C C . ARG B 1 181 ? -14.617 -66.312 -45.75 1 91.56 181 ARG B C 1
ATOM 7460 O O . ARG B 1 181 ? -14.781 -67.25 -46.469 1 91.56 181 ARG B O 1
ATOM 7467 N N . ASN B 1 182 ? -15.352 -66.125 -44.625 1 92.06 182 ASN B N 1
ATOM 7468 C CA . ASN B 1 182 ? -16.516 -66.938 -44.281 1 92.06 182 ASN B CA 1
ATOM 7469 C C . ASN B 1 182 ? -17.688 -66.062 -43.781 1 92.06 182 ASN B C 1
ATOM 7471 O O . ASN B 1 182 ? -17.562 -64.812 -43.688 1 92.06 182 ASN B O 1
ATOM 7475 N N . ALA B 1 183 ? -18.812 -66.625 -43.656 1 90.5 183 ALA B N 1
ATOM 7476 C CA . ALA B 1 183 ? -20.031 -65.938 -43.25 1 90.5 183 ALA B CA 1
ATOM 7477 C C . ALA B 1 183 ? -19.891 -65.312 -41.844 1 90.5 183 ALA B C 1
ATOM 7479 O O . ALA B 1 183 ? -20.422 -64.25 -41.562 1 90.5 183 ALA B O 1
ATOM 7480 N N . GLN B 1 184 ? -19.188 -66.062 -41.094 1 91.44 184 GLN B N 1
ATOM 7481 C CA . GLN B 1 184 ? -18.984 -65.562 -39.75 1 91.44 184 GLN B CA 1
ATOM 7482 C C . GLN B 1 184 ? -18.172 -64.312 -39.75 1 91.44 184 GLN B C 1
ATOM 7484 O O . GLN B 1 184 ? -18.484 -63.344 -39 1 91.44 184 GLN B O 1
ATOM 7489 N N . GLU B 1 185 ? -17.172 -64.188 -40.562 1 92.56 185 GLU B N 1
ATOM 7490 C CA . GLU B 1 185 ? -16.344 -63 -40.688 1 92.56 185 GLU B CA 1
ATOM 7491 C C . GLU B 1 185 ? -17.141 -61.844 -41.281 1 92.56 185 GLU B C 1
ATOM 7493 O O . GLU B 1 185 ? -16.891 -60.688 -40.938 1 92.56 185 GLU B O 1
ATOM 7498 N N . GLU B 1 186 ? -18.031 -62.188 -42.125 1 93.06 186 GLU B N 1
ATOM 7499 C CA . GLU B 1 186 ? -18.875 -61.156 -42.719 1 93.06 186 GLU B CA 1
ATOM 7500 C C . GLU B 1 186 ? -19.766 -60.5 -41.656 1 93.06 186 GLU B C 1
ATOM 7502 O O . GLU B 1 186 ? -19.953 -59.281 -41.656 1 93.06 186 GLU B O 1
ATOM 7507 N N . ASN B 1 187 ? -20.266 -61.375 -40.812 1 92.88 187 ASN B N 1
ATOM 7508 C CA . ASN B 1 187 ? -21.078 -60.875 -39.719 1 92.88 187 ASN B CA 1
ATOM 7509 C C . ASN B 1 187 ? -20.25 -60 -38.75 1 92.88 187 ASN B C 1
ATOM 7511 O O . ASN B 1 187 ? -20.703 -58.969 -38.281 1 92.88 187 ASN B O 1
ATOM 7515 N N . THR B 1 188 ? -19.062 -60.5 -38.5 1 93.5 188 THR B N 1
ATOM 7516 C CA . THR B 1 188 ? -18.172 -59.75 -37.594 1 93.5 188 THR B CA 1
ATOM 7517 C C . THR B 1 188 ? -17.812 -58.406 -38.219 1 93.5 188 THR B C 1
ATOM 7519 O O . THR B 1 188 ? -17.75 -57.375 -37.5 1 93.5 188 THR B O 1
ATOM 7522 N N . LYS B 1 189 ? -17.5 -58.281 -39.469 1 94.44 189 LYS B N 1
ATOM 7523 C CA . LYS B 1 189 ? -17.203 -57.031 -40.156 1 94.44 189 LYS B CA 1
ATOM 7524 C C . LYS B 1 189 ? -18.359 -56.062 -40.062 1 94.44 189 LYS B C 1
ATOM 7526 O O . LYS B 1 189 ? -18.156 -54.875 -39.781 1 94.44 189 LYS B O 1
ATOM 7531 N N . ARG B 1 190 ? -19.578 -56.562 -40.281 1 94.06 190 ARG B N 1
ATOM 7532 C CA . ARG B 1 190 ? -20.766 -55.719 -40.188 1 94.06 190 ARG B CA 1
ATOM 7533 C C . ARG B 1 190 ? -20.953 -55.156 -38.812 1 94.06 190 ARG B C 1
ATOM 7535 O O . ARG B 1 190 ? -21.266 -53.969 -38.656 1 94.06 190 ARG B O 1
ATOM 7542 N N . ASP B 1 191 ? -20.719 -56 -37.844 1 94.88 191 ASP B N 1
ATOM 7543 C CA . ASP B 1 191 ? -20.859 -55.562 -36.469 1 94.88 191 ASP B CA 1
ATOM 7544 C C . ASP B 1 191 ? -19.812 -54.531 -36.094 1 94.88 191 ASP B C 1
ATOM 7546 O O . ASP B 1 191 ? -20.094 -53.562 -35.406 1 94.88 191 ASP B O 1
ATOM 7550 N N . GLN B 1 192 ? -18.594 -54.75 -36.531 1 95 192 GLN B N 1
ATOM 7551 C CA . GLN B 1 192 ? -17.516 -53.812 -36.281 1 95 192 GLN B CA 1
ATOM 7552 C C . GLN B 1 192 ? -17.781 -52.469 -36.938 1 95 192 GLN B C 1
ATOM 7554 O O . GLN B 1 192 ? -17.531 -51.406 -36.344 1 95 192 GLN B O 1
ATOM 7559 N N . LEU B 1 193 ? -18.203 -52.5 -38.156 1 95.81 193 LEU B N 1
ATOM 7560 C CA . LEU B 1 193 ? -18.531 -51.281 -38.875 1 95.81 193 LEU B CA 1
ATOM 7561 C C . LEU B 1 193 ? -19.656 -50.5 -38.188 1 95.81 193 LEU B C 1
ATOM 7563 O O . LEU B 1 193 ? -19.594 -49.281 -38.031 1 95.81 193 LEU B O 1
ATOM 7567 N N . ARG B 1 194 ? -20.656 -51.219 -37.75 1 95.06 194 ARG B N 1
ATOM 7568 C CA . ARG B 1 194 ? -21.766 -50.625 -37.062 1 95.06 194 ARG B CA 1
ATOM 7569 C C . ARG B 1 194 ? -21.297 -49.938 -35.781 1 95.06 194 ARG B C 1
ATOM 7571 O O . ARG B 1 194 ? -21.641 -48.781 -35.5 1 95.06 194 ARG B O 1
ATOM 7578 N N . SER B 1 195 ? -20.562 -50.688 -35.094 1 95.38 195 SER B N 1
ATOM 7579 C CA . SER B 1 195 ? -20.047 -50.156 -33.844 1 95.38 195 SER B CA 1
ATOM 7580 C C . SER B 1 195 ? -19.188 -48.906 -34.062 1 95.38 195 SER B C 1
ATOM 7582 O O . SER B 1 195 ? -19.312 -47.938 -33.312 1 95.38 195 SER B O 1
ATOM 7584 N N . ALA B 1 196 ? -18.297 -48.906 -35.031 1 95.88 196 ALA B N 1
ATOM 7585 C CA . ALA B 1 196 ? -17.422 -47.781 -35.312 1 95.88 196 ALA B CA 1
ATOM 7586 C C . ALA B 1 196 ? -18.219 -46.562 -35.719 1 95.88 196 ALA B C 1
ATOM 7588 O O . ALA B 1 196 ? -17.953 -45.438 -35.25 1 95.88 196 ALA B O 1
ATOM 7589 N N . TYR B 1 197 ? -19.203 -46.719 -36.625 1 96 197 TYR B N 1
ATOM 7590 C CA . TYR B 1 197 ? -20.047 -45.625 -37.031 1 96 197 TYR B CA 1
ATOM 7591 C C . TYR B 1 197 ? -20.812 -45.031 -35.844 1 96 197 TYR B C 1
ATOM 7593 O O . TYR B 1 197 ? -20.828 -43.812 -35.656 1 96 197 TYR B O 1
ATOM 7601 N N . GLN B 1 198 ? -21.344 -45.875 -35.062 1 94.62 198 GLN B N 1
ATOM 7602 C CA . GLN B 1 198 ? -22.156 -45.469 -33.906 1 94.62 198 GLN B CA 1
ATOM 7603 C C . GLN B 1 198 ? -21.312 -44.688 -32.906 1 94.62 198 GLN B C 1
ATOM 7605 O O . GLN B 1 198 ? -21.766 -43.688 -32.375 1 94.62 198 GLN B O 1
ATOM 7610 N N . ARG B 1 199 ? -20.172 -45.125 -32.688 1 93.44 199 ARG B N 1
ATOM 7611 C CA . ARG B 1 199 ? -19.281 -44.438 -31.781 1 93.44 199 ARG B CA 1
ATOM 7612 C C . ARG B 1 199 ? -18.828 -43.094 -32.375 1 93.44 199 ARG B C 1
ATOM 7614 O O . ARG B 1 199 ? -18.766 -42.094 -31.656 1 93.44 199 ARG B O 1
ATOM 7621 N N . ALA B 1 200 ? -18.453 -43.062 -33.594 1 94.19 200 ALA B N 1
ATOM 7622 C CA . ALA B 1 200 ? -18 -41.844 -34.25 1 94.19 200 ALA B CA 1
ATOM 7623 C C . ALA B 1 200 ? -19.078 -40.781 -34.25 1 94.19 200 ALA B C 1
ATOM 7625 O O . ALA B 1 200 ? -18.781 -39.594 -34.062 1 94.19 200 ALA B O 1
ATOM 7626 N N . LEU B 1 201 ? -20.328 -41.156 -34.312 1 93.69 201 LEU B N 1
ATOM 7627 C CA . LEU B 1 201 ? -21.453 -40.219 -34.375 1 93.69 201 LEU B CA 1
ATOM 7628 C C . LEU B 1 201 ? -21.672 -39.531 -33.031 1 93.69 201 LEU B C 1
ATOM 7630 O O . LEU B 1 201 ? -22.297 -38.469 -32.969 1 93.69 201 LEU B O 1
ATOM 7634 N N . GLN B 1 202 ? -21.141 -40.156 -32.031 1 90.31 202 GLN B N 1
ATOM 7635 C CA . GLN B 1 202 ? -21.328 -39.594 -30.688 1 90.31 202 GLN B CA 1
ATOM 7636 C C . GLN B 1 202 ? -20.141 -38.719 -30.297 1 90.31 202 GLN B C 1
ATOM 7638 O O . GLN B 1 202 ? -20.156 -38.094 -29.234 1 90.31 202 GLN B O 1
ATOM 7643 N N . THR B 1 203 ? -19.188 -38.656 -31.125 1 89.56 203 THR B N 1
ATOM 7644 C CA . THR B 1 203 ? -18 -37.875 -30.859 1 89.56 203 THR B CA 1
ATOM 7645 C C . THR B 1 203 ? -18.094 -36.5 -31.516 1 89.56 203 THR B C 1
ATOM 7647 O O . THR B 1 203 ? -18.234 -36.406 -32.719 1 89.56 203 THR B O 1
ATOM 7650 N N . PRO B 1 204 ? -18.062 -35.438 -30.656 1 90.12 204 PRO B N 1
ATOM 7651 C CA . PRO B 1 204 ? -18.094 -34.094 -31.25 1 90.12 204 PRO B CA 1
ATOM 7652 C C . PRO B 1 204 ? -16.828 -33.781 -32.062 1 90.12 204 PRO B C 1
ATOM 7654 O O . PRO B 1 204 ? -15.789 -33.469 -31.5 1 90.12 204 PRO B O 1
ATOM 7657 N N . MET B 1 205 ? -16.938 -33.875 -33.344 1 93.12 205 MET B N 1
ATOM 7658 C CA . MET B 1 205 ? -15.766 -33.719 -34.219 1 93.12 205 MET B CA 1
ATOM 7659 C C . MET B 1 205 ? -16.156 -33.094 -35.562 1 93.12 205 MET B C 1
ATOM 7661 O O . MET B 1 205 ? -17.344 -32.906 -35.844 1 93.12 205 MET B O 1
ATOM 7665 N N . TYR B 1 206 ? -15.148 -32.781 -36.281 1 93.06 206 TYR B N 1
ATOM 7666 C CA . TYR B 1 206 ? -15.352 -32.25 -37.625 1 93.06 206 TYR B CA 1
ATOM 7667 C C . TYR B 1 206 ? -15.992 -33.281 -38.531 1 93.06 206 TYR B C 1
ATOM 7669 O O . TYR B 1 206 ? -15.828 -34.5 -38.344 1 93.06 206 TYR B O 1
ATOM 7677 N N . ASN B 1 207 ? -16.766 -32.906 -39.5 1 93.12 207 ASN B N 1
ATOM 7678 C CA . ASN B 1 207 ? -17.328 -33.719 -40.594 1 93.12 207 ASN B CA 1
ATOM 7679 C C . ASN B 1 207 ? -18.328 -34.719 -40.062 1 93.12 207 ASN B C 1
ATOM 7681 O O . ASN B 1 207 ? -18.453 -35.812 -40.625 1 93.12 207 ASN B O 1
ATOM 7685 N N . LEU B 1 208 ? -18.953 -34.438 -39.031 1 94.44 208 LEU B N 1
ATOM 7686 C CA . LEU B 1 208 ? -19.938 -35.344 -38.469 1 94.44 208 LEU B CA 1
ATOM 7687 C C . LEU B 1 208 ? -21.062 -35.625 -39.438 1 94.44 208 LEU B C 1
ATOM 7689 O O . LEU B 1 208 ? -21.609 -36.719 -39.469 1 94.44 208 LEU B O 1
ATOM 7693 N N . ASP B 1 209 ? -21.406 -34.656 -40.219 1 94.44 209 ASP B N 1
ATOM 7694 C CA . ASP B 1 209 ? -22.484 -34.812 -41.188 1 94.44 209 ASP B CA 1
ATOM 7695 C C . ASP B 1 209 ? -22.156 -35.875 -42.188 1 94.44 209 ASP B C 1
ATOM 7697 O O . ASP B 1 209 ? -23.031 -36.656 -42.594 1 94.44 209 ASP B O 1
ATOM 7701 N N . ASN B 1 210 ? -20.938 -35.938 -42.562 1 95.5 210 ASN B N 1
ATOM 7702 C CA . ASN B 1 210 ? -20.5 -36.969 -43.5 1 95.5 210 ASN B CA 1
ATOM 7703 C C . ASN B 1 210 ? -20.594 -38.344 -42.875 1 95.5 210 ASN B C 1
ATOM 7705 O O . ASN B 1 210 ? -21 -39.312 -43.562 1 95.5 210 ASN B O 1
ATOM 7709 N N . PHE B 1 211 ? -20.25 -38.469 -41.656 1 96.12 211 PHE B N 1
ATOM 7710 C CA . PHE B 1 211 ? -20.344 -39.75 -40.938 1 96.12 211 PHE B CA 1
ATOM 7711 C C . PHE B 1 211 ? -21.797 -40.188 -40.844 1 96.12 211 PHE B C 1
ATOM 7713 O O . PHE B 1 211 ? -22.094 -41.375 -40.969 1 96.12 211 PHE B O 1
ATOM 7720 N N . TRP B 1 212 ? -22.656 -39.25 -40.562 1 96.44 212 TRP B N 1
ATOM 7721 C CA . TRP B 1 212 ? -24.078 -39.562 -40.469 1 96.44 212 TRP B CA 1
ATOM 7722 C C . TRP B 1 212 ? -24.609 -40.094 -41.781 1 96.44 212 TRP B C 1
ATOM 7724 O O . TRP B 1 212 ? -25.297 -41.125 -41.844 1 96.44 212 TRP B O 1
ATOM 7734 N N . LYS B 1 213 ? -24.25 -39.438 -42.906 1 96.31 213 LYS B N 1
ATOM 7735 C CA . LYS B 1 213 ? -24.672 -39.875 -44.219 1 96.31 213 LYS B CA 1
ATOM 7736 C C . LYS B 1 213 ? -24.172 -41.281 -44.531 1 96.31 213 LYS B C 1
ATOM 7738 O O . LYS B 1 213 ? -24.922 -42.125 -45.062 1 96.31 213 LYS B O 1
ATOM 7743 N N . GLU B 1 214 ? -22.969 -41.469 -44.25 1 96.25 214 GLU B N 1
ATOM 7744 C CA . GLU B 1 214 ? -22.375 -42.781 -44.469 1 96.25 214 GLU B CA 1
ATOM 7745 C C . GLU B 1 214 ? -23.031 -43.875 -43.625 1 96.25 214 GLU B C 1
ATOM 7747 O O . GLU B 1 214 ? -23.266 -44.969 -44.094 1 96.25 214 GLU B O 1
ATOM 7752 N N . TYR B 1 215 ? -23.281 -43.562 -42.375 1 96.25 215 TYR B N 1
ATOM 7753 C CA . TYR B 1 215 ? -23.953 -44.5 -41.5 1 96.25 215 TYR B CA 1
ATOM 7754 C C . TYR B 1 215 ? -25.344 -44.844 -42 1 96.25 215 TYR B C 1
ATOM 7756 O O . TYR B 1 215 ? -25.766 -46 -42 1 96.25 215 TYR B O 1
ATOM 7764 N N . GLU B 1 216 ? -26.047 -43.781 -42.438 1 95.56 216 GLU B N 1
ATOM 7765 C CA . GLU B 1 216 ? -27.375 -43.969 -43.031 1 95.56 216 GLU B CA 1
ATOM 7766 C C . GLU B 1 216 ? -27.328 -44.906 -44.219 1 95.56 216 GLU B C 1
ATOM 7768 O O . GLU B 1 216 ? -28.141 -45.844 -44.344 1 95.56 216 GLU B O 1
ATOM 7773 N N . ASN B 1 217 ? -26.406 -44.688 -45.125 1 96.12 217 ASN B N 1
ATOM 7774 C CA . ASN B 1 217 ? -26.234 -45.531 -46.312 1 96.12 217 ASN B CA 1
ATOM 7775 C C . ASN B 1 217 ? -25.891 -46.969 -45.938 1 96.12 217 ASN B C 1
ATOM 7777 O O . ASN B 1 217 ? -26.391 -47.906 -46.531 1 96.12 217 ASN B O 1
ATOM 7781 N N . PHE B 1 218 ? -25.062 -47.125 -44.906 1 95.94 218 PHE B N 1
ATOM 7782 C CA . PHE B 1 218 ? -24.625 -48.438 -44.438 1 95.94 218 PHE B CA 1
ATOM 7783 C C . PHE B 1 218 ? -25.812 -49.219 -43.906 1 95.94 218 PHE B C 1
ATOM 7785 O O . PHE B 1 218 ? -26.047 -50.344 -44.312 1 95.94 218 PHE B O 1
ATOM 7792 N N . GLU B 1 219 ? -26.562 -48.625 -43.031 1 95.38 219 GLU B N 1
ATOM 7793 C CA . GLU B 1 219 ? -27.688 -49.344 -42.438 1 95.38 219 GLU B CA 1
ATOM 7794 C C . GLU B 1 219 ? -28.766 -49.625 -43.469 1 95.38 219 GLU B C 1
ATOM 7796 O O . GLU B 1 219 ? -29.359 -50.719 -43.438 1 95.38 219 GLU B O 1
ATOM 7801 N N . ASN B 1 220 ? -29.031 -48.688 -44.406 1 94.69 220 ASN B N 1
ATOM 7802 C CA . ASN B 1 220 ? -30.047 -48.875 -45.438 1 94.69 220 ASN B CA 1
ATOM 7803 C C . ASN B 1 220 ? -29.625 -49.969 -46.406 1 94.69 220 ASN B C 1
ATOM 7805 O O . ASN B 1 220 ? -30.469 -50.656 -47 1 94.69 220 ASN B O 1
ATOM 7809 N N . SER B 1 221 ? -28.344 -50.156 -46.625 1 93.75 221 SER B N 1
ATOM 7810 C CA . SER B 1 221 ? -27.844 -51.188 -47.531 1 93.75 221 SER B CA 1
ATOM 7811 C C . SER B 1 221 ? -28 -52.562 -46.969 1 93.75 221 SER B C 1
ATOM 7813 O O . SER B 1 221 ? -28.047 -53.562 -47.688 1 93.75 221 SER B O 1
ATOM 7815 N N . LEU B 1 222 ? -28.062 -52.719 -45.656 1 91.69 222 LEU B N 1
ATOM 7816 C CA . LEU B 1 222 ? -28.234 -54 -45 1 91.69 222 LEU B CA 1
ATOM 7817 C C . LEU B 1 222 ? -29.719 -54.375 -44.938 1 91.69 222 LEU B C 1
ATOM 7819 O O . LEU B 1 222 ? -30.109 -55.469 -45.375 1 91.69 222 LEU B O 1
ATOM 7823 N N . ASN B 1 223 ? -30.5 -53.562 -44.219 1 90.56 223 ASN B N 1
ATOM 7824 C CA . ASN B 1 223 ? -31.938 -53.781 -44.094 1 90.56 223 ASN B CA 1
ATOM 7825 C C . ASN B 1 223 ? -32.688 -52.438 -43.906 1 90.56 223 ASN B C 1
ATOM 7827 O O . ASN B 1 223 ? -32.625 -51.812 -42.844 1 90.56 223 ASN B O 1
ATOM 7831 N N . ARG B 1 224 ? -33.438 -52.031 -44.875 1 91.38 224 ARG B N 1
ATOM 7832 C CA . ARG B 1 224 ? -34.094 -50.75 -44.875 1 91.38 224 ARG B CA 1
ATOM 7833 C C . ARG B 1 224 ? -35.094 -50.625 -43.75 1 91.38 224 ARG B C 1
ATOM 7835 O O . ARG B 1 224 ? -35.219 -49.562 -43.125 1 91.38 224 ARG B O 1
ATOM 7842 N N . THR B 1 225 ? -35.812 -51.719 -43.375 1 90.44 225 THR B N 1
ATOM 7843 C CA . THR B 1 225 ? -36.812 -51.688 -42.344 1 90.44 225 THR B CA 1
ATOM 7844 C C . THR B 1 225 ? -36.188 -51.562 -40.969 1 90.44 225 THR B C 1
ATOM 7846 O O . THR B 1 225 ? -36.656 -50.781 -40.156 1 90.44 225 THR B O 1
ATOM 7849 N N . LEU B 1 226 ? -35.156 -52.281 -40.656 1 91.12 226 LEU B N 1
ATOM 7850 C CA . LEU B 1 226 ? -34.469 -52.219 -39.375 1 91.12 226 LEU B CA 1
ATOM 7851 C C . LEU B 1 226 ? -33.688 -50.906 -39.219 1 91.12 226 LEU B C 1
ATOM 7853 O O . LEU B 1 226 ? -33.5 -50.406 -38.125 1 91.12 226 LEU B O 1
ATOM 7857 N N . ALA B 1 227 ? -33.25 -50.344 -40.438 1 93.56 227 ALA B N 1
ATOM 7858 C CA . ALA B 1 227 ? -32.469 -49.125 -40.469 1 93.56 227 ALA B CA 1
ATOM 7859 C C . ALA B 1 227 ? -33.25 -47.938 -39.906 1 93.56 227 ALA B C 1
ATOM 7861 O O . ALA B 1 227 ? -32.688 -47.094 -39.188 1 93.56 227 ALA B O 1
ATOM 7862 N N . LYS B 1 228 ? -34.5 -47.906 -40.094 1 92.5 228 LYS B N 1
ATOM 7863 C CA . LYS B 1 228 ? -35.344 -46.781 -39.625 1 92.5 228 LYS B CA 1
ATOM 7864 C C . LYS B 1 228 ? -35.312 -46.688 -38.125 1 92.5 228 LYS B C 1
ATOM 7866 O O . LYS B 1 228 ? -35.219 -45.594 -37.562 1 92.5 228 LYS B O 1
ATOM 7871 N N . GLY B 1 229 ? -35.438 -47.812 -37.438 1 92.88 229 GLY B N 1
ATOM 7872 C CA . GLY B 1 229 ? -35.375 -47.844 -35.969 1 92.88 229 GLY B CA 1
ATOM 7873 C C . GLY B 1 229 ? -34.031 -47.406 -35.406 1 92.88 229 GLY B C 1
ATOM 7874 O O . GLY B 1 229 ? -33.969 -46.594 -34.469 1 92.88 229 GLY B O 1
ATOM 7875 N N . LEU B 1 230 ? -33 -47.906 -36 1 93.56 230 LEU B N 1
ATOM 7876 C CA . LEU B 1 230 ? -31.641 -47.594 -35.531 1 93.56 230 LEU B CA 1
ATOM 7877 C C . LEU B 1 230 ? -31.312 -46.125 -35.781 1 93.56 230 LEU B C 1
ATOM 7879 O O . LEU B 1 230 ? -30.719 -45.469 -34.938 1 93.56 230 LEU B O 1
ATOM 7883 N N . LEU B 1 231 ? -31.625 -45.594 -36.969 1 95.06 231 LEU B N 1
ATOM 7884 C CA . LEU B 1 231 ? -31.344 -44.219 -37.312 1 95.06 231 LEU B CA 1
ATOM 7885 C C . LEU B 1 231 ? -32.125 -43.25 -36.438 1 95.06 231 LEU B C 1
ATOM 7887 O O . LEU B 1 231 ? -31.594 -42.219 -36.031 1 95.06 231 LEU B O 1
ATOM 7891 N N . SER B 1 232 ? -33.344 -43.625 -36.031 1 94.19 232 SER B N 1
ATOM 7892 C CA . SER B 1 232 ? -34.125 -42.812 -35.156 1 94.19 232 SER B CA 1
ATOM 7893 C C . SER B 1 232 ? -33.562 -42.781 -33.75 1 94.19 232 SER B C 1
ATOM 7895 O O . SER B 1 232 ? -33.656 -41.75 -33.031 1 94.19 232 SER B O 1
ATOM 7897 N N . GLU B 1 233 ? -32.938 -43.844 -33.375 1 93.94 233 GLU B N 1
ATOM 7898 C CA . GLU B 1 233 ? -32.312 -43.938 -32.062 1 93.94 233 GLU B CA 1
ATOM 7899 C C . GLU B 1 233 ? -31.062 -43.062 -31.969 1 93.94 233 GLU B C 1
ATOM 7901 O O . GLU B 1 233 ? -30.797 -42.469 -30.922 1 93.94 233 GLU B O 1
ATOM 7906 N N . TYR B 1 234 ? -30.25 -42.969 -33.031 1 94.88 234 TYR B N 1
ATOM 7907 C CA . TYR B 1 234 ? -28.953 -42.344 -32.969 1 94.88 234 TYR B CA 1
ATOM 7908 C C . TYR B 1 234 ? -29.016 -40.906 -33.469 1 94.88 234 TYR B C 1
ATOM 7910 O O . TYR B 1 234 ? -28.062 -40.125 -33.312 1 94.88 234 TYR B O 1
ATOM 7918 N N . GLN B 1 235 ? -30.125 -40.5 -34 1 93.94 235 GLN B N 1
ATOM 7919 C CA . GLN B 1 235 ? -30.297 -39.156 -34.531 1 93.94 235 GLN B CA 1
ATOM 7920 C C . GLN B 1 235 ? -30.156 -38.125 -33.406 1 93.94 235 GLN B C 1
ATOM 7922 O O . GLN B 1 235 ? -29.469 -37.125 -33.562 1 93.94 235 GLN B O 1
ATOM 7927 N N . PRO B 1 236 ? -30.781 -38.406 -32.219 1 93.62 236 PRO B N 1
ATOM 7928 C CA . PRO B 1 236 ? -30.609 -37.438 -31.141 1 93.62 236 PRO B CA 1
ATOM 7929 C C . PRO B 1 236 ? -29.172 -37.375 -30.625 1 93.62 236 PRO B C 1
ATOM 7931 O O . PRO B 1 236 ? -28.703 -36.312 -30.219 1 93.62 236 PRO B O 1
ATOM 7934 N N . LEU B 1 237 ? -28.562 -38.438 -30.641 1 91.75 237 LEU B N 1
ATOM 7935 C CA . LEU B 1 237 ? -27.172 -38.5 -30.188 1 91.75 237 LEU B CA 1
ATOM 7936 C C . LEU B 1 237 ? -26.266 -37.75 -31.156 1 91.75 237 LEU B C 1
ATOM 7938 O O . LEU B 1 237 ? -25.359 -37 -30.719 1 91.75 237 LEU B O 1
ATOM 7942 N N . TYR B 1 238 ? -26.547 -37.906 -32.375 1 93.94 238 TYR B N 1
ATOM 7943 C CA . TYR B 1 238 ? -25.828 -37.188 -33.438 1 93.94 238 TYR B CA 1
ATOM 7944 C C . TYR B 1 238 ? -26.047 -35.688 -33.312 1 93.94 238 TYR B C 1
ATOM 7946 O O . TYR B 1 238 ? -25.094 -34.906 -33.375 1 93.94 238 TYR B O 1
ATOM 7954 N N . SER B 1 239 ? -27.234 -35.25 -33.062 1 93.88 239 SER B N 1
ATOM 7955 C CA . SER B 1 239 ? -27.562 -33.844 -32.906 1 93.88 239 SER B CA 1
ATOM 7956 C C . SER B 1 239 ? -26.891 -33.25 -31.688 1 93.88 239 SER B C 1
ATOM 7958 O O . SER B 1 239 ? -26.422 -32.094 -31.734 1 93.88 239 SER B O 1
ATOM 7960 N N . ALA B 1 240 ? -26.859 -34.031 -30.703 1 89.69 240 ALA B N 1
ATOM 7961 C CA . ALA B 1 240 ? -26.188 -33.594 -29.484 1 89.69 240 ALA B CA 1
ATOM 7962 C C . ALA B 1 240 ? -24.688 -33.438 -29.703 1 89.69 240 ALA B C 1
ATOM 7964 O O . ALA B 1 240 ? -24.094 -32.438 -29.266 1 89.69 240 ALA B O 1
ATOM 7965 N N . ALA B 1 241 ? -24.062 -34.281 -30.344 1 91.19 241 ALA B N 1
ATOM 7966 C CA . ALA B 1 241 ? -22.641 -34.25 -30.656 1 91.19 241 ALA B CA 1
ATOM 7967 C C . ALA B 1 241 ? -22.328 -33.062 -31.562 1 91.19 241 ALA B C 1
ATOM 7969 O O . ALA B 1 241 ? -21.297 -32.375 -31.391 1 91.19 241 ALA B O 1
ATOM 7970 N N . ARG B 1 242 ? -23.188 -32.812 -32.5 1 92.5 242 ARG B N 1
ATOM 7971 C CA . ARG B 1 242 ? -23.016 -31.703 -33.406 1 92.5 242 ARG B CA 1
ATOM 7972 C C . ARG B 1 242 ? -23.078 -30.375 -32.656 1 92.5 242 ARG B C 1
ATOM 7974 O O . ARG B 1 242 ? -22.297 -29.469 -32.906 1 92.5 242 ARG B O 1
ATOM 7981 N N . ALA B 1 243 ? -23.969 -30.328 -31.75 1 90.88 243 ALA B N 1
ATOM 7982 C CA . ALA B 1 243 ? -24.094 -29.109 -30.938 1 90.88 243 ALA B CA 1
ATOM 7983 C C . ALA B 1 243 ? -22.859 -28.906 -30.078 1 90.88 243 ALA B C 1
ATOM 7985 O O . ALA B 1 243 ? -22.344 -27.781 -29.969 1 90.88 243 ALA B O 1
ATOM 7986 N N . GLU B 1 244 ? -22.438 -29.953 -29.531 1 88.25 244 GLU B N 1
ATOM 7987 C CA . GLU B 1 244 ? -21.234 -29.875 -28.719 1 88.25 244 GLU B CA 1
ATOM 7988 C C . GLU B 1 244 ? -20.016 -29.5 -29.562 1 88.25 244 GLU B C 1
ATOM 7990 O O . GLU B 1 244 ? -19.141 -28.766 -29.109 1 88.25 244 GLU B O 1
ATOM 7995 N N . PHE B 1 245 ? -19.938 -30 -30.688 1 91.19 245 PHE B N 1
ATOM 7996 C CA . PHE B 1 245 ? -18.859 -29.656 -31.609 1 91.19 245 PHE B CA 1
ATOM 7997 C C . PHE B 1 245 ? -18.812 -28.156 -31.875 1 91.19 245 PHE B C 1
ATOM 7999 O O . PHE B 1 245 ? -17.75 -27.547 -31.812 1 91.19 245 PHE B O 1
ATOM 8006 N N . ARG B 1 246 ? -19.875 -27.641 -32.094 1 91.56 246 ARG B N 1
ATOM 8007 C CA . ARG B 1 246 ? -19.953 -26.203 -32.375 1 91.56 246 ARG B CA 1
ATOM 8008 C C . ARG B 1 246 ? -19.484 -25.391 -31.172 1 91.56 246 ARG B C 1
ATOM 8010 O O . ARG B 1 246 ? -18.734 -24.422 -31.328 1 91.56 246 ARG B O 1
ATOM 8017 N N . ALA B 1 247 ? -19.938 -25.812 -30.062 1 88.5 247 ALA B N 1
ATOM 8018 C CA . ALA B 1 247 ? -19.547 -25.109 -28.828 1 88.5 247 ALA B CA 1
ATOM 8019 C C . ALA B 1 247 ? -18.047 -25.203 -28.594 1 88.5 247 ALA B C 1
ATOM 8021 O O . ALA B 1 247 ? -17.406 -24.203 -28.281 1 88.5 247 ALA B O 1
ATOM 8022 N N . ARG B 1 248 ? -17.516 -26.344 -28.797 1 89.25 248 ARG B N 1
ATOM 8023 C CA . ARG B 1 248 ? -16.094 -26.578 -28.578 1 89.25 248 ARG B CA 1
ATOM 8024 C C . ARG B 1 248 ? -15.258 -25.844 -29.609 1 89.25 248 ARG B C 1
ATOM 8026 O O . ARG B 1 248 ? -14.188 -25.312 -29.297 1 89.25 248 ARG B O 1
ATOM 8033 N N . LYS B 1 249 ? -15.742 -25.906 -30.797 1 90.75 249 LYS B N 1
ATOM 8034 C CA . LYS B 1 249 ? -15.039 -25.188 -31.859 1 90.75 249 LYS B CA 1
ATOM 8035 C C . LYS B 1 249 ? -14.93 -23.703 -31.547 1 90.75 249 LYS B C 1
ATOM 8037 O O . LYS B 1 249 ? -13.875 -23.094 -31.734 1 90.75 249 LYS B O 1
ATOM 8042 N N . ASN B 1 250 ? -15.945 -23.234 -30.953 1 90.88 250 ASN B N 1
ATOM 8043 C CA . ASN B 1 250 ? -15.953 -21.828 -30.562 1 90.88 250 ASN B CA 1
ATOM 8044 C C . ASN B 1 250 ? -14.977 -21.547 -29.438 1 90.88 250 ASN B C 1
ATOM 8046 O O . ASN B 1 250 ? -14.281 -20.531 -29.438 1 90.88 250 ASN B O 1
ATOM 8050 N N . ARG B 1 251 ? -14.906 -22.438 -28.5 1 89.25 251 ARG B N 1
ATOM 8051 C CA . ARG B 1 251 ? -14.016 -22.266 -27.359 1 89.25 251 ARG B CA 1
ATOM 8052 C C . ARG B 1 251 ? -12.555 -22.391 -27.781 1 89.25 251 ARG B C 1
ATOM 8054 O O . ARG B 1 251 ? -11.672 -21.828 -27.141 1 89.25 251 ARG B O 1
ATOM 8061 N N . ARG B 1 252 ? -12.281 -23.078 -28.859 1 91.19 252 ARG B N 1
ATOM 8062 C CA . ARG B 1 252 ? -10.922 -23.344 -29.297 1 91.19 252 ARG B CA 1
ATOM 8063 C C . ARG B 1 252 ? -10.461 -22.312 -30.328 1 91.19 252 ARG B C 1
ATOM 8065 O O . ARG B 1 252 ? -9.344 -22.406 -30.844 1 91.19 252 ARG B O 1
ATOM 8072 N N . GLU B 1 253 ? -11.297 -21.375 -30.562 1 90.94 253 GLU B N 1
ATOM 8073 C CA . GLU B 1 253 ? -10.961 -20.375 -31.562 1 90.94 253 GLU B CA 1
ATOM 8074 C C . GLU B 1 253 ? -9.695 -19.609 -31.188 1 90.94 253 GLU B C 1
ATOM 8076 O O . GLU B 1 253 ? -9.57 -19.125 -30.062 1 90.94 253 GLU B O 1
ATOM 8081 N N . GLY B 1 254 ? -8.734 -19.547 -32.125 1 91.5 254 GLY B N 1
ATOM 8082 C CA . GLY B 1 254 ? -7.523 -18.766 -31.906 1 91.5 254 GLY B CA 1
ATOM 8083 C C . GLY B 1 254 ? -6.395 -19.562 -31.281 1 91.5 254 GLY B C 1
ATOM 8084 O O . GLY B 1 254 ? -5.266 -19.094 -31.188 1 91.5 254 GLY B O 1
ATOM 8085 N N . LEU B 1 255 ? -6.664 -20.781 -30.828 1 93.31 255 LEU B N 1
ATOM 8086 C CA . LEU B 1 255 ? -5.656 -21.594 -30.172 1 93.31 255 LEU B CA 1
ATOM 8087 C C . LEU B 1 255 ? -4.652 -22.141 -31.188 1 93.31 255 LEU B C 1
ATOM 8089 O O . LEU B 1 255 ? -5.039 -22.609 -32.25 1 93.31 255 LEU B O 1
ATOM 8093 N N . LEU B 1 256 ? -3.441 -21.969 -30.875 1 89.62 256 LEU B N 1
ATOM 8094 C CA . LEU B 1 256 ? -2.381 -22.609 -31.656 1 89.62 256 LEU B CA 1
ATOM 8095 C C . LEU B 1 256 ? -2.027 -23.969 -31.078 1 89.62 256 LEU B C 1
ATOM 8097 O O . LEU B 1 256 ? -1.684 -24.078 -29.891 1 89.62 256 LEU B O 1
ATOM 8101 N N . LEU B 1 257 ? -2.037 -24.969 -31.938 1 87.31 257 LEU B N 1
ATOM 8102 C CA . LEU B 1 257 ? -1.933 -26.328 -31.438 1 87.31 257 LEU B CA 1
ATOM 8103 C C . LEU B 1 257 ? -0.536 -26.891 -31.672 1 87.31 257 LEU B C 1
ATOM 8105 O O . LEU B 1 257 ? -0.157 -27.906 -31.078 1 87.31 257 LEU B O 1
ATOM 8109 N N . ASN B 1 258 ? 0.254 -26.281 -32.531 1 86.25 258 ASN B N 1
ATOM 8110 C CA . ASN B 1 258 ? 1.527 -26.891 -32.906 1 86.25 258 ASN B CA 1
ATOM 8111 C C . ASN B 1 258 ? 2.691 -25.922 -32.656 1 86.25 258 ASN B C 1
ATOM 8113 O O . ASN B 1 258 ? 3.674 -25.938 -33.406 1 86.25 258 ASN B O 1
ATOM 8117 N N . VAL B 1 259 ? 2.584 -25.203 -31.578 1 90.62 259 VAL B N 1
ATOM 8118 C CA . VAL B 1 259 ? 3.666 -24.266 -31.266 1 90.62 259 VAL B CA 1
ATOM 8119 C C . VAL B 1 259 ? 4.727 -24.984 -30.422 1 90.62 259 VAL B C 1
ATOM 8121 O O . VAL B 1 259 ? 4.402 -25.859 -29.625 1 90.62 259 VAL B O 1
ATOM 8124 N N . LEU B 1 260 ? 6 -24.672 -30.766 1 94.56 260 LEU B N 1
ATOM 8125 C CA . LEU B 1 260 ? 7.074 -25.219 -29.938 1 94.56 260 LEU B CA 1
ATOM 8126 C C . LEU B 1 260 ? 7.035 -24.625 -28.531 1 94.56 260 LEU B C 1
ATOM 8128 O O . LEU B 1 260 ? 6.91 -23.406 -28.375 1 94.56 260 LEU B O 1
ATOM 8132 N N . ALA B 1 261 ? 7.094 -25.484 -27.547 1 93.94 261 ALA B N 1
ATOM 8133 C CA . ALA B 1 261 ? 6.934 -25.062 -26.156 1 93.94 261 ALA B CA 1
ATOM 8134 C C . ALA B 1 261 ? 8.188 -24.359 -25.656 1 93.94 261 ALA B C 1
ATOM 8136 O O . ALA B 1 261 ? 9.25 -24.984 -25.516 1 93.94 261 ALA B O 1
ATOM 8137 N N . CYS B 1 262 ? 8.086 -23.094 -25.469 1 92.69 262 CYS B N 1
ATOM 8138 C CA . CYS B 1 262 ? 9.156 -22.281 -24.906 1 92.69 262 CYS B CA 1
ATOM 8139 C C . CYS B 1 262 ? 8.789 -21.766 -23.531 1 92.69 262 CYS B C 1
ATOM 8141 O O . CYS B 1 262 ? 7.629 -21.812 -23.125 1 92.69 262 CYS B O 1
ATOM 8143 N N . PRO B 1 263 ? 9.82 -21.328 -22.781 1 91.12 263 PRO B N 1
ATOM 8144 C CA . PRO B 1 263 ? 9.508 -20.703 -21.5 1 91.12 263 PRO B CA 1
ATOM 8145 C C . PRO B 1 263 ? 8.672 -19.438 -21.641 1 91.12 263 PRO B C 1
ATOM 8147 O O . PRO B 1 263 ? 8.523 -18.906 -22.75 1 91.12 263 PRO B O 1
ATOM 8150 N N . PRO B 1 264 ? 8.078 -19 -20.5 1 87.12 264 PRO B N 1
ATOM 8151 C CA . PRO B 1 264 ? 7.172 -17.844 -20.562 1 87.12 264 PRO B CA 1
ATOM 8152 C C . PRO B 1 264 ? 7.797 -16.641 -21.25 1 87.12 264 PRO B C 1
ATOM 8154 O O . PRO B 1 264 ? 8.961 -16.312 -20.984 1 87.12 264 PRO B O 1
ATOM 8157 N N . SER B 1 265 ? 7.059 -16.125 -22.219 1 83.69 265 SER B N 1
ATOM 8158 C CA . SER B 1 265 ? 7.469 -14.945 -22.984 1 83.69 265 SER B CA 1
ATOM 8159 C C . SER B 1 265 ? 6.281 -14.031 -23.266 1 83.69 265 SER B C 1
ATOM 8161 O O . SER B 1 265 ? 5.137 -14.484 -23.297 1 83.69 265 SER B O 1
ATOM 8163 N N . PRO B 1 266 ? 6.551 -12.805 -23.406 1 82.19 266 PRO B N 1
ATOM 8164 C CA . PRO B 1 266 ? 5.461 -11.875 -23.719 1 82.19 266 PRO B CA 1
ATOM 8165 C C . PRO B 1 266 ? 4.742 -12.219 -25.016 1 82.19 266 PRO B C 1
ATOM 8167 O O . PRO B 1 266 ? 3.545 -11.945 -25.156 1 82.19 266 PRO B O 1
ATOM 8170 N N . LYS B 1 267 ? 5.434 -12.836 -25.922 1 82.81 267 LYS B N 1
ATOM 8171 C CA . LYS B 1 267 ? 4.852 -13.195 -27.203 1 82.81 267 LYS B CA 1
ATOM 8172 C C . LYS B 1 267 ? 3.746 -14.234 -27.047 1 82.81 267 LYS B C 1
ATOM 8174 O O . LYS B 1 267 ? 2.814 -14.289 -27.844 1 82.81 267 LYS B O 1
ATOM 8179 N N . MET B 1 268 ? 3.803 -14.992 -26.016 1 87.94 268 MET B N 1
ATOM 8180 C CA . MET B 1 268 ? 2.877 -16.109 -25.828 1 87.94 268 MET B CA 1
ATOM 8181 C C . MET B 1 268 ? 1.76 -15.727 -24.859 1 87.94 268 MET B C 1
ATOM 8183 O O . MET B 1 268 ? 0.911 -16.562 -24.531 1 87.94 268 MET B O 1
ATOM 8187 N N . GLU B 1 269 ? 1.665 -14.508 -24.438 1 85.44 269 GLU B N 1
ATOM 8188 C CA . GLU B 1 269 ? 0.692 -14.07 -23.438 1 85.44 269 GLU B CA 1
ATOM 8189 C C . GLU B 1 269 ? -0.736 -14.32 -23.922 1 85.44 269 GLU B C 1
ATOM 8191 O O . GLU B 1 269 ? -1.579 -14.789 -23.156 1 85.44 269 GLU B O 1
ATOM 8196 N N . GLU B 1 270 ? -0.934 -13.977 -25.156 1 88.5 270 GLU B N 1
ATOM 8197 C CA . GLU B 1 270 ? -2.273 -14.164 -25.703 1 88.5 270 GLU B CA 1
ATOM 8198 C C . GLU B 1 270 ? -2.652 -15.641 -25.75 1 88.5 270 GLU B C 1
ATOM 8200 O O . GLU B 1 270 ? -3.777 -16.016 -25.406 1 88.5 270 GLU B O 1
ATOM 8205 N N . GLN B 1 271 ? -1.795 -16.484 -26.125 1 91.94 271 GLN B N 1
ATOM 8206 C CA . GLN B 1 271 ? -2.057 -17.906 -26.188 1 91.94 271 GLN B CA 1
ATOM 8207 C C . GLN B 1 271 ? -2.299 -18.484 -24.797 1 91.94 271 GLN B C 1
ATOM 8209 O O . GLN B 1 271 ? -3.154 -19.359 -24.625 1 91.94 271 GLN B O 1
ATOM 8214 N N . VAL B 1 272 ? -1.59 -18.016 -23.875 1 90.56 272 VAL B N 1
ATOM 8215 C CA . VAL B 1 272 ? -1.785 -18.469 -22.5 1 90.56 272 VAL B CA 1
ATOM 8216 C C . VAL B 1 272 ? -3.199 -18.141 -22.031 1 90.56 272 VAL B C 1
ATOM 8218 O O . VAL B 1 272 ? -3.887 -18.969 -21.453 1 90.56 272 VAL B O 1
ATOM 8221 N N . ARG B 1 273 ? -3.555 -16.953 -22.312 1 89.62 273 ARG B N 1
ATOM 8222 C CA . ARG B 1 273 ? -4.895 -16.5 -21.953 1 89.62 273 ARG B CA 1
ATOM 8223 C C . ARG B 1 273 ? -5.961 -17.359 -22.625 1 89.62 273 ARG B C 1
ATOM 8225 O O . ARG B 1 273 ? -6.93 -17.766 -21.984 1 89.62 273 ARG B O 1
ATOM 8232 N N . LEU B 1 274 ? -5.742 -17.609 -23.859 1 92.81 274 LEU B N 1
ATOM 8233 C CA . LEU B 1 274 ? -6.715 -18.375 -24.641 1 92.81 274 LEU B CA 1
ATOM 8234 C C . LEU B 1 274 ? -6.793 -19.812 -24.125 1 92.81 274 LEU B C 1
ATOM 8236 O O . LEU B 1 274 ? -7.883 -20.391 -24.016 1 92.81 274 LEU B O 1
ATOM 8240 N N . TRP B 1 275 ? -5.75 -20.438 -23.859 1 93.38 275 TRP B N 1
ATOM 8241 C CA . TRP B 1 275 ? -5.742 -21.797 -23.344 1 93.38 275 TRP B CA 1
ATOM 8242 C C . TRP B 1 275 ? -6.43 -21.875 -21.984 1 93.38 275 TRP B C 1
ATOM 8244 O O . TRP B 1 275 ? -7.191 -22.797 -21.719 1 93.38 275 TRP B O 1
ATOM 8254 N N . ARG B 1 276 ? -6.152 -20.938 -21.156 1 89.88 276 ARG B N 1
ATOM 8255 C CA . ARG B 1 276 ? -6.801 -20.922 -19.859 1 89.88 276 ARG B CA 1
ATOM 8256 C C . ARG B 1 276 ? -8.312 -20.75 -20 1 89.88 276 ARG B C 1
ATOM 8258 O O . ARG B 1 276 ? -9.086 -21.375 -19.266 1 89.88 276 ARG B O 1
ATOM 8265 N N . LYS B 1 277 ? -8.633 -19.875 -20.891 1 90.69 277 LYS B N 1
ATOM 8266 C CA . LYS B 1 277 ? -10.055 -19.688 -21.156 1 90.69 277 LYS B CA 1
ATOM 8267 C C . LYS B 1 277 ? -10.688 -21 -21.625 1 90.69 277 LYS B C 1
ATOM 8269 O O . LYS B 1 277 ? -11.805 -21.328 -21.219 1 90.69 277 LYS B O 1
ATOM 8274 N N . TYR B 1 278 ? -10.008 -21.641 -22.422 1 93.06 278 TYR B N 1
ATOM 8275 C CA . TYR B 1 278 ? -10.484 -22.922 -22.922 1 93.06 278 TYR B CA 1
ATOM 8276 C C . TYR B 1 278 ? -10.656 -23.922 -21.781 1 93.06 278 TYR B C 1
ATOM 8278 O O . TYR B 1 278 ? -11.703 -24.562 -21.656 1 93.06 278 TYR B O 1
ATOM 8286 N N . ILE B 1 279 ? -9.734 -24.031 -20.891 1 93.38 279 ILE B N 1
ATOM 8287 C CA . ILE B 1 279 ? -9.766 -24.969 -19.766 1 93.38 279 ILE B CA 1
ATOM 8288 C C . ILE B 1 279 ? -10.898 -24.594 -18.812 1 93.38 279 ILE B C 1
ATOM 8290 O O . ILE B 1 279 ? -11.672 -25.469 -18.391 1 93.38 279 ILE B O 1
ATOM 8294 N N . GLU B 1 280 ? -10.977 -23.312 -18.562 1 90.44 280 GLU B N 1
ATOM 8295 C CA . GLU B 1 280 ? -12.055 -22.859 -17.703 1 90.44 280 GLU B CA 1
ATOM 8296 C C . GLU B 1 280 ? -13.414 -23.109 -18.328 1 90.44 280 GLU B C 1
ATOM 8298 O O . GLU B 1 280 ? -14.383 -23.422 -17.641 1 90.44 280 GLU B O 1
ATOM 8303 N N . GLY B 1 281 ? -13.43 -22.969 -19.594 1 89.88 281 GLY B N 1
A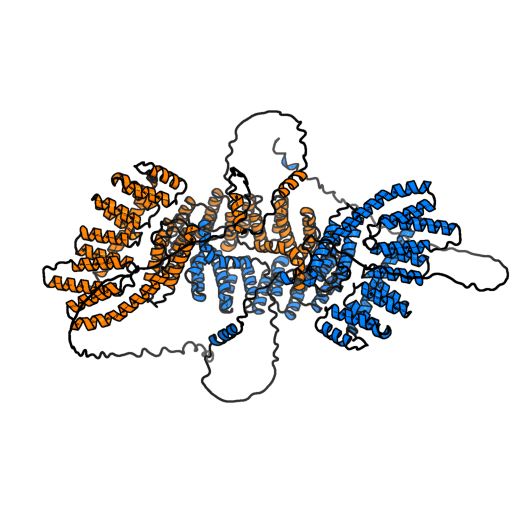TOM 8304 C CA . GLY B 1 281 ? -14.664 -23.266 -20.312 1 89.88 281 GLY B CA 1
ATOM 8305 C C . GLY B 1 281 ? -15.078 -24.719 -20.203 1 89.88 281 GLY B C 1
ATOM 8306 O O . GLY B 1 281 ? -16.266 -25.016 -20.062 1 89.88 281 GLY B O 1
ATOM 8307 N N . GLU B 1 282 ? -14.125 -25.578 -20.234 1 90.38 282 GLU B N 1
ATOM 8308 C CA . GLU B 1 282 ? -14.422 -27 -20.062 1 90.38 282 GLU B CA 1
ATOM 8309 C C . GLU B 1 282 ? -14.844 -27.312 -18.625 1 90.38 282 GLU B C 1
ATOM 8311 O O . GLU B 1 282 ? -15.773 -28.078 -18.406 1 90.38 282 GLU B O 1
ATOM 8316 N N . LYS B 1 283 ? -14.281 -26.672 -17.688 1 90.5 283 LYS B N 1
ATOM 8317 C CA . LYS B 1 283 ? -14.578 -26.891 -16.266 1 90.5 283 LYS B CA 1
ATOM 8318 C C . LYS B 1 283 ? -15.992 -26.438 -15.93 1 90.5 283 LYS B C 1
ATOM 8320 O O . LYS B 1 283 ? -16.641 -27 -15.039 1 90.5 283 LYS B O 1
ATOM 8325 N N . SER B 1 284 ? -16.438 -25.438 -16.656 1 89.12 284 SER B N 1
ATOM 8326 C CA . SER B 1 284 ? -17.766 -24.875 -16.391 1 89.12 284 SER B CA 1
ATOM 8327 C C . SER B 1 284 ? -18.859 -25.859 -16.797 1 89.12 284 SER B C 1
ATOM 8329 O O . SER B 1 284 ? -20.016 -25.688 -16.406 1 89.12 284 SER B O 1
ATOM 8331 N N . ASN B 1 285 ? -18.578 -26.828 -17.5 1 88.56 285 ASN B N 1
ATOM 8332 C CA . ASN B 1 285 ? -19.469 -27.922 -17.891 1 88.56 285 ASN B CA 1
ATOM 8333 C C . ASN B 1 285 ? -20.734 -27.406 -18.562 1 88.56 285 ASN B C 1
ATOM 8335 O O . ASN B 1 285 ? -21.844 -27.734 -18.141 1 88.56 285 ASN B O 1
ATOM 8339 N N . PRO B 1 286 ? -20.562 -26.672 -19.531 1 81.62 286 PRO B N 1
ATOM 8340 C CA . PRO B 1 286 ? -21.734 -26.141 -20.203 1 81.62 286 PRO B CA 1
ATOM 8341 C C . PRO B 1 286 ? -22.703 -27.234 -20.688 1 81.62 286 PRO B C 1
ATOM 8343 O O . PRO B 1 286 ? -23.906 -26.984 -20.797 1 81.62 286 PRO B O 1
ATOM 8346 N N . HIS B 1 287 ? -22.266 -28.453 -20.844 1 79.25 287 HIS B N 1
ATOM 8347 C CA . HIS B 1 287 ? -23.094 -29.531 -21.391 1 79.25 287 HIS B CA 1
ATOM 8348 C C . HIS B 1 287 ? -23.562 -30.469 -20.297 1 79.25 287 HIS B C 1
ATOM 8350 O O . HIS B 1 287 ? -24.109 -31.531 -20.578 1 79.25 287 HIS B O 1
ATOM 8356 N N . LYS B 1 288 ? -23.344 -30.141 -19.125 1 83.5 288 LYS B N 1
ATOM 8357 C CA . LYS B 1 288 ? -23.828 -30.859 -17.938 1 83.5 288 LYS B CA 1
ATOM 8358 C C . LYS B 1 288 ? -23.422 -32.344 -18 1 83.5 288 LYS B C 1
ATOM 8360 O O . LYS B 1 288 ? -24.266 -33.219 -17.812 1 83.5 288 LYS B O 1
ATOM 8365 N N . LEU B 1 289 ? -22.188 -32.5 -18.25 1 85.38 289 LEU B N 1
ATOM 8366 C CA . LEU B 1 289 ? -21.625 -33.844 -18.266 1 85.38 289 LEU B CA 1
ATOM 8367 C C . LEU B 1 289 ? -21.578 -34.438 -16.859 1 85.38 289 LEU B C 1
ATOM 8369 O O . LEU B 1 289 ? -21.594 -33.688 -15.867 1 85.38 289 LEU B O 1
ATOM 8373 N N . GLU B 1 290 ? -21.594 -35.781 -16.906 1 90 290 GLU B N 1
ATOM 8374 C CA . GLU B 1 290 ? -21.391 -36.438 -15.625 1 90 290 GLU B CA 1
ATOM 8375 C C . GLU B 1 290 ? -19.969 -36.219 -15.094 1 90 290 GLU B C 1
ATOM 8377 O O . GLU B 1 290 ? -19.062 -35.906 -15.859 1 90 290 GLU B O 1
ATOM 8382 N N . THR B 1 291 ? -19.75 -36.375 -13.836 1 90.5 291 THR B N 1
ATOM 8383 C CA . THR B 1 291 ? -18.531 -36.031 -13.141 1 90.5 291 THR B CA 1
ATOM 8384 C C . THR B 1 291 ? -17.328 -36.688 -13.773 1 90.5 291 THR B C 1
ATOM 8386 O O . THR B 1 291 ? -16.297 -36.062 -14.008 1 90.5 291 THR B O 1
ATOM 8389 N N . GLU B 1 292 ? -17.484 -37.938 -14.102 1 90.88 292 GLU B N 1
ATOM 8390 C CA . GLU B 1 292 ? -16.359 -38.688 -14.648 1 90.88 292 GLU B CA 1
ATOM 8391 C C . GLU B 1 292 ? -16.047 -38.25 -16.078 1 90.88 292 GLU B C 1
ATOM 8393 O O . GLU B 1 292 ? -14.883 -38.125 -16.453 1 90.88 292 GLU B O 1
ATOM 8398 N N . GLU B 1 293 ? -17.047 -38.031 -16.859 1 86.25 293 GLU B N 1
ATOM 8399 C CA . GLU B 1 293 ? -16.859 -37.562 -18.234 1 86.25 293 GLU B CA 1
ATOM 8400 C C . GLU B 1 293 ? -16.266 -36.156 -18.25 1 86.25 293 GLU B C 1
ATOM 8402 O O . GLU B 1 293 ? -15.414 -35.875 -19.094 1 86.25 293 GLU B O 1
ATOM 8407 N N . LEU B 1 294 ? -16.766 -35.375 -17.328 1 90.62 294 LEU B N 1
ATOM 8408 C CA . LEU B 1 294 ? -16.219 -34.031 -17.219 1 90.62 294 LEU B CA 1
ATOM 8409 C C . LEU B 1 294 ? -14.742 -34.062 -16.859 1 90.62 294 LEU B C 1
ATOM 8411 O O . LEU B 1 294 ? -13.945 -33.281 -17.422 1 90.62 294 LEU B O 1
ATOM 8415 N N . HIS B 1 295 ? -14.461 -34.938 -15.961 1 93.38 295 HIS B N 1
ATOM 8416 C CA . HIS B 1 295 ? -13.07 -35.094 -15.547 1 93.38 295 HIS B CA 1
ATOM 8417 C C . HIS B 1 295 ? -12.172 -35.438 -16.734 1 93.38 295 HIS B C 1
ATOM 8419 O O . HIS B 1 295 ? -11.117 -34.844 -16.906 1 93.38 295 HIS B O 1
ATOM 8425 N N . LYS B 1 296 ? -12.594 -36.344 -17.562 1 89.75 296 LYS B N 1
ATOM 8426 C CA . LYS B 1 296 ? -11.828 -36.75 -18.734 1 89.75 296 LYS B CA 1
ATOM 8427 C C . LYS B 1 296 ? -11.641 -35.562 -19.703 1 89.75 296 LYS B C 1
ATOM 8429 O O . LYS B 1 296 ? -10.555 -35.375 -20.266 1 89.75 296 LYS B O 1
ATOM 8434 N N . ARG B 1 297 ? -12.641 -34.875 -19.797 1 89 297 ARG B N 1
ATOM 8435 C CA . ARG B 1 297 ? -12.617 -33.719 -20.688 1 89 297 ARG B CA 1
ATOM 8436 C C . ARG B 1 297 ? -11.648 -32.656 -20.203 1 89 297 ARG B C 1
ATOM 8438 O O . ARG B 1 297 ? -10.891 -32.094 -20.984 1 89 297 ARG B O 1
ATOM 8445 N N . VAL B 1 298 ? -11.734 -32.375 -18.922 1 93.19 298 VAL B N 1
ATOM 8446 C CA . VAL B 1 298 ? -10.883 -31.344 -18.328 1 93.19 298 VAL B CA 1
ATOM 8447 C C . VAL B 1 298 ? -9.414 -31.766 -18.422 1 93.19 298 VAL B C 1
ATOM 8449 O O . VAL B 1 298 ? -8.555 -30.969 -18.797 1 93.19 298 VAL B O 1
ATOM 8452 N N . VAL B 1 299 ? -9.133 -33 -18.125 1 92.88 299 VAL B N 1
ATOM 8453 C CA . VAL B 1 299 ? -7.77 -33.531 -18.188 1 92.88 299 VAL B CA 1
ATOM 8454 C C . VAL B 1 299 ? -7.258 -33.469 -19.625 1 92.88 299 VAL B C 1
ATOM 8456 O O . VAL B 1 299 ? -6.105 -33.094 -19.859 1 92.88 299 VAL B O 1
ATOM 8459 N N . ALA B 1 300 ? -8.109 -33.781 -20.562 1 88.94 300 ALA B N 1
ATOM 8460 C CA . ALA B 1 300 ? -7.734 -33.719 -21.969 1 88.94 300 ALA B CA 1
ATOM 8461 C C . ALA B 1 300 ? -7.383 -32.281 -22.391 1 88.94 300 ALA B C 1
ATOM 8463 O O . ALA B 1 300 ? -6.445 -32.062 -23.156 1 88.94 300 ALA B O 1
ATOM 8464 N N . ALA B 1 301 ? -8.164 -31.422 -21.875 1 91.69 301 ALA B N 1
ATOM 8465 C CA . ALA B 1 301 ? -7.898 -30.016 -22.172 1 91.69 301 ALA B CA 1
ATOM 8466 C C . ALA B 1 301 ? -6.539 -29.594 -21.625 1 91.69 301 ALA B C 1
ATOM 8468 O O . ALA B 1 301 ? -5.781 -28.891 -22.312 1 91.69 301 ALA B O 1
ATOM 8469 N N . TYR B 1 302 ? -6.227 -30.016 -20.406 1 93.31 302 TYR B N 1
ATOM 8470 C CA . TYR B 1 302 ? -4.926 -29.719 -19.812 1 93.31 302 TYR B CA 1
ATOM 8471 C C . TYR B 1 302 ? -3.801 -30.344 -20.625 1 93.31 302 TYR B C 1
ATOM 8473 O O . TYR B 1 302 ? -2.789 -29.688 -20.906 1 93.31 302 TYR B O 1
ATOM 8481 N N . GLU B 1 303 ? -3.982 -31.531 -21 1 90.19 303 GLU B N 1
ATOM 8482 C CA . GLU B 1 303 ? -2.961 -32.25 -21.75 1 90.19 303 GLU B CA 1
ATOM 8483 C C . GLU B 1 303 ? -2.693 -31.594 -23.094 1 90.19 303 GLU B C 1
ATOM 8485 O O . GLU B 1 303 ? -1.549 -31.547 -23.562 1 90.19 303 GLU B O 1
ATOM 8490 N N . GLN B 1 304 ? -3.686 -31.125 -23.688 1 88.94 304 GLN B N 1
ATOM 8491 C CA . GLN B 1 304 ? -3.51 -30.406 -24.953 1 88.94 304 GLN B CA 1
ATOM 8492 C C . GLN B 1 304 ? -2.756 -29.094 -24.734 1 88.94 304 GLN B C 1
ATOM 8494 O O . GLN B 1 304 ? -1.896 -28.734 -25.531 1 88.94 304 GLN B O 1
ATOM 8499 N N . ALA B 1 305 ? -3.125 -28.453 -23.672 1 92.69 305 ALA B N 1
ATOM 8500 C CA . ALA B 1 305 ? -2.469 -27.188 -23.359 1 92.69 305 ALA B CA 1
ATOM 8501 C C . ALA B 1 305 ? -0.986 -27.391 -23.078 1 92.69 305 ALA B C 1
ATOM 8503 O O . ALA B 1 305 ? -0.155 -26.547 -23.438 1 92.69 305 ALA B O 1
ATOM 8504 N N . ILE B 1 306 ? -0.644 -28.5 -22.453 1 92.69 306 ILE B N 1
ATOM 8505 C CA . ILE B 1 306 ? 0.726 -28.797 -22.047 1 92.69 306 ILE B CA 1
ATOM 8506 C C . ILE B 1 306 ? 1.612 -28.922 -23.281 1 92.69 306 ILE B C 1
ATOM 8508 O O . ILE B 1 306 ? 2.801 -28.594 -23.234 1 92.69 306 ILE B O 1
ATOM 8512 N N . ILE B 1 307 ? 1.048 -29.312 -24.359 1 91.06 307 ILE B N 1
ATOM 8513 C CA . ILE B 1 307 ? 1.822 -29.453 -25.594 1 91.06 307 ILE B CA 1
ATOM 8514 C C . ILE B 1 307 ? 2.469 -28.109 -25.938 1 91.06 307 ILE B C 1
ATOM 8516 O O . ILE B 1 307 ? 3.656 -28.062 -26.266 1 91.06 307 ILE B O 1
ATOM 8520 N N . CYS B 1 308 ? 1.73 -27.062 -25.734 1 92.06 308 CYS B N 1
ATOM 8521 C CA . CYS B 1 308 ? 2.205 -25.734 -26.109 1 92.06 308 CYS B CA 1
ATOM 8522 C C . CYS B 1 308 ? 2.814 -25.016 -24.922 1 92.06 308 CYS B C 1
ATOM 8524 O O . CYS B 1 308 ? 3.676 -24.141 -25.078 1 92.06 308 CYS B O 1
ATOM 8526 N N . LEU B 1 309 ? 2.377 -25.375 -23.719 1 93.12 309 LEU B N 1
ATOM 8527 C CA . LEU B 1 309 ? 2.781 -24.641 -22.531 1 93.12 309 LEU B CA 1
ATOM 8528 C C . LEU B 1 309 ? 3.574 -25.547 -21.578 1 93.12 309 LEU B C 1
ATOM 8530 O O . LEU B 1 309 ? 3.463 -25.422 -20.359 1 93.12 309 LEU B O 1
ATOM 8534 N N . TYR B 1 310 ? 4.324 -26.375 -22.203 1 93.88 310 TYR B N 1
ATOM 8535 C CA . TYR B 1 310 ? 5.09 -27.406 -21.5 1 93.88 310 TYR B CA 1
ATOM 8536 C C . TYR B 1 310 ? 6.035 -26.766 -20.484 1 93.88 310 TYR B C 1
ATOM 8538 O O . TYR B 1 310 ? 6.258 -27.312 -19.406 1 93.88 310 TYR B O 1
ATOM 8546 N N . ARG B 1 311 ? 6.531 -25.625 -20.75 1 93.62 311 ARG B N 1
ATOM 8547 C CA . ARG B 1 311 ? 7.555 -25 -19.922 1 93.62 311 ARG B CA 1
ATOM 8548 C C . ARG B 1 311 ? 6.945 -23.953 -18.984 1 93.62 311 ARG B C 1
ATOM 8550 O O . ARG B 1 311 ? 7.652 -23.094 -18.453 1 93.62 311 ARG B O 1
ATOM 8557 N N . TYR B 1 312 ? 5.672 -24.016 -18.797 1 90.88 312 TYR B N 1
ATOM 8558 C CA . TYR B 1 312 ? 4.977 -23.094 -17.891 1 90.88 312 TYR B CA 1
ATOM 8559 C C . TYR B 1 312 ? 4.664 -23.781 -16.562 1 90.88 312 TYR B C 1
ATOM 8561 O O . TYR B 1 312 ? 3.73 -24.594 -16.484 1 90.88 312 TYR B O 1
ATOM 8569 N N . PRO B 1 313 ? 5.336 -23.391 -15.5 1 91.19 313 PRO B N 1
ATOM 8570 C CA . PRO B 1 313 ? 5.145 -24.094 -14.227 1 91.19 313 PRO B CA 1
ATOM 8571 C C . PRO B 1 313 ? 3.738 -23.922 -13.664 1 91.19 313 PRO B C 1
ATOM 8573 O O . PRO B 1 313 ? 3.229 -24.812 -12.984 1 91.19 313 PRO B O 1
ATOM 8576 N N . ASP B 1 314 ? 3.121 -22.797 -13.891 1 87.56 314 ASP B N 1
ATOM 8577 C CA . ASP B 1 314 ? 1.799 -22.516 -13.336 1 87.56 314 ASP B CA 1
ATOM 8578 C C . ASP B 1 314 ? 0.769 -23.531 -13.836 1 87.56 314 ASP B C 1
ATOM 8580 O O . ASP B 1 314 ? -0.125 -23.938 -13.094 1 87.56 314 ASP B O 1
ATOM 8584 N N . LEU B 1 315 ? 0.918 -23.906 -15.102 1 91.56 315 LEU B N 1
ATOM 8585 C CA . LEU B 1 315 ? -0.016 -24.875 -15.656 1 91.56 315 LEU B CA 1
ATOM 8586 C C . LEU B 1 315 ? 0.095 -26.219 -14.93 1 91.56 315 LEU B C 1
ATOM 8588 O O . LEU B 1 315 ? -0.919 -26.844 -14.617 1 91.56 315 LEU B O 1
ATOM 8592 N N . TRP B 1 316 ? 1.274 -26.625 -14.68 1 94.31 316 TRP B N 1
ATOM 8593 C CA . TRP B 1 316 ? 1.509 -27.875 -13.953 1 94.31 316 TRP B CA 1
ATOM 8594 C C . TRP B 1 316 ? 0.922 -27.797 -12.547 1 94.31 316 TRP B C 1
ATOM 8596 O O . TRP B 1 316 ? 0.347 -28.781 -12.062 1 94.31 316 TRP B O 1
ATOM 8606 N N . LEU B 1 317 ? 1.053 -26.672 -11.938 1 92.44 317 LEU B N 1
ATOM 8607 C CA . LEU B 1 317 ? 0.494 -26.5 -10.602 1 92.44 317 LEU B CA 1
ATOM 8608 C C . LEU B 1 317 ? -1.03 -26.5 -10.648 1 92.44 317 LEU B C 1
ATOM 8610 O O . LEU B 1 317 ? -1.676 -27.047 -9.75 1 92.44 317 LEU B O 1
ATOM 8614 N N . GLU B 1 318 ? -1.559 -25.922 -11.68 1 91.5 318 GLU B N 1
ATOM 8615 C CA . GLU B 1 318 ? -3.012 -25.906 -11.82 1 91.5 318 GLU B CA 1
ATOM 8616 C C . GLU B 1 318 ? -3.561 -27.328 -11.922 1 91.5 318 GLU B C 1
ATOM 8618 O O . GLU B 1 318 ? -4.531 -27.672 -11.25 1 91.5 318 GLU B O 1
ATOM 8623 N N . ILE B 1 319 ? -3.004 -28.141 -12.773 1 94.25 319 ILE B N 1
ATOM 8624 C CA . ILE B 1 319 ? -3.498 -29.5 -12.953 1 94.25 319 ILE B CA 1
ATOM 8625 C C . ILE B 1 319 ? -3.238 -30.312 -11.688 1 94.25 319 ILE B C 1
ATOM 8627 O O . ILE B 1 319 ? -4.043 -31.172 -11.312 1 94.25 319 ILE B O 1
ATOM 8631 N N . TYR B 1 320 ? -2.17 -30.062 -10.945 1 95 320 TYR B N 1
ATOM 8632 C CA . TYR B 1 320 ? -1.862 -30.688 -9.672 1 95 320 TYR B CA 1
ATOM 8633 C C . TYR B 1 320 ? -2.969 -30.438 -8.648 1 95 320 TYR B C 1
ATOM 8635 O O . TYR B 1 320 ? -3.52 -31.375 -8.078 1 95 320 TYR B O 1
ATOM 8643 N N . PHE B 1 321 ? -3.256 -29.172 -8.523 1 91.38 321 PHE B N 1
ATOM 8644 C CA . PHE B 1 321 ? -4.246 -28.812 -7.52 1 91.38 321 PHE B CA 1
ATOM 8645 C C . PHE B 1 321 ? -5.637 -29.266 -7.938 1 91.38 321 PHE B C 1
ATOM 8647 O O . PHE B 1 321 ? -6.484 -29.562 -7.09 1 91.38 321 PHE B O 1
ATOM 8654 N N . TYR B 1 322 ? -5.898 -29.344 -9.266 1 92.88 322 TYR B N 1
ATOM 8655 C CA . TYR B 1 322 ? -7.148 -29.938 -9.742 1 92.88 322 TYR B CA 1
ATOM 8656 C C . TYR B 1 322 ? -7.312 -31.359 -9.242 1 92.88 322 TYR B C 1
ATOM 8658 O O . TYR B 1 322 ? -8.391 -31.734 -8.773 1 92.88 322 TYR B O 1
ATOM 8666 N N . HIS B 1 323 ? -6.266 -32.094 -9.273 1 94.5 323 HIS B N 1
ATOM 8667 C CA . HIS B 1 323 ? -6.316 -33.5 -8.828 1 94.5 323 HIS B CA 1
ATOM 8668 C C . HIS B 1 323 ? -6.309 -33.594 -7.305 1 94.5 323 HIS B C 1
ATOM 8670 O O . HIS B 1 323 ? -6.91 -34.5 -6.73 1 94.5 323 HIS B O 1
ATOM 8676 N N . VAL B 1 324 ? -5.656 -32.625 -6.641 1 90.31 324 VAL B N 1
ATOM 8677 C CA . VAL B 1 324 ? -5.66 -32.594 -5.18 1 90.31 324 VAL B CA 1
ATOM 8678 C C . VAL B 1 324 ? -7.086 -32.406 -4.672 1 90.31 324 VAL B C 1
ATOM 8680 O O . VAL B 1 324 ? -7.512 -33.062 -3.717 1 90.31 324 VAL B O 1
ATOM 8683 N N . GLN B 1 325 ? -7.75 -31.531 -5.336 1 86.31 325 GLN B N 1
ATOM 8684 C CA . GLN B 1 325 ? -9.133 -31.266 -4.961 1 86.31 325 GLN B CA 1
ATOM 8685 C C . GLN B 1 325 ? -9.992 -32.531 -5.09 1 86.31 325 GLN B C 1
ATOM 8687 O O . GLN B 1 325 ? -10.914 -32.75 -4.301 1 86.31 325 GLN B O 1
ATOM 8692 N N . ARG B 1 326 ? -9.656 -33.312 -6.035 1 88.44 326 ARG B N 1
ATOM 8693 C CA . ARG B 1 326 ? -10.398 -34.562 -6.277 1 88.44 326 ARG B CA 1
ATOM 8694 C C . ARG B 1 326 ? -9.875 -35.688 -5.41 1 88.44 326 ARG B C 1
ATOM 8696 O O . ARG B 1 326 ? -10.312 -36.844 -5.539 1 88.44 326 ARG B O 1
ATOM 8703 N N . ARG B 1 327 ? -8.859 -35.469 -4.594 1 87.94 327 ARG B N 1
ATOM 8704 C CA . ARG B 1 327 ? -8.25 -36.406 -3.664 1 87.94 327 ARG B CA 1
ATOM 8705 C C . ARG B 1 327 ? -7.555 -37.562 -4.414 1 87.94 327 ARG B C 1
ATOM 8707 O O . ARG B 1 327 ? -7.531 -38.688 -3.943 1 87.94 327 ARG B O 1
ATOM 8714 N N . ASP B 1 328 ? -7.234 -37.219 -5.688 1 93.31 328 ASP B N 1
ATOM 8715 C CA . ASP B 1 328 ? -6.406 -38.125 -6.469 1 93.31 328 ASP B CA 1
ATOM 8716 C C . ASP B 1 328 ? -4.93 -37.75 -6.363 1 93.31 328 ASP B C 1
ATOM 8718 O O . ASP B 1 328 ? -4.363 -37.188 -7.297 1 93.31 328 ASP B O 1
ATOM 8722 N N . LEU B 1 329 ? -4.332 -38.156 -5.312 1 93 329 LEU B N 1
ATOM 8723 C CA . LEU B 1 329 ? -2.992 -37.688 -4.969 1 93 329 LEU B CA 1
ATOM 8724 C C . LEU B 1 329 ? -1.943 -38.406 -5.836 1 93 329 LEU B C 1
ATOM 8726 O O . LEU B 1 329 ? -0.903 -37.812 -6.145 1 93 329 LEU B O 1
ATOM 8730 N N . ASP B 1 330 ? -2.201 -39.562 -6.266 1 94.62 330 ASP B N 1
ATOM 8731 C CA . ASP B 1 330 ? -1.244 -40.281 -7.098 1 94.62 330 ASP B CA 1
ATOM 8732 C C . ASP B 1 330 ? -1.072 -39.594 -8.453 1 94.62 330 ASP B C 1
ATOM 8734 O O . ASP B 1 330 ? 0.054 -39.375 -8.898 1 94.62 330 ASP B O 1
ATOM 8738 N N . THR B 1 331 ? -2.215 -39.344 -9.078 1 95.75 331 THR B N 1
ATOM 8739 C CA . THR B 1 331 ? -2.152 -38.656 -10.359 1 95.75 331 THR B CA 1
ATOM 8740 C C . THR B 1 331 ? -1.543 -37.25 -10.195 1 95.75 331 THR B C 1
ATOM 8742 O O . THR B 1 331 ? -0.781 -36.812 -11.047 1 95.75 331 THR B O 1
ATOM 8745 N N . ALA B 1 332 ? -1.912 -36.625 -9.047 1 96.06 332 ALA B N 1
ATOM 8746 C CA . ALA B 1 332 ? -1.341 -35.312 -8.758 1 96.06 332 ALA B CA 1
ATOM 8747 C C . ALA B 1 332 ? 0.181 -35.375 -8.672 1 96.06 332 ALA B C 1
ATOM 8749 O O . ALA B 1 332 ? 0.881 -34.531 -9.211 1 96.06 332 ALA B O 1
ATOM 8750 N N . LYS B 1 333 ? 0.646 -36.344 -8.031 1 96.56 333 LYS B N 1
ATOM 8751 C CA . LYS B 1 333 ? 2.082 -36.562 -7.871 1 96.56 333 LYS B CA 1
ATOM 8752 C C . LYS B 1 333 ? 2.764 -36.75 -9.227 1 96.56 333 LYS B C 1
ATOM 8754 O O . LYS B 1 333 ? 3.838 -36.188 -9.461 1 96.56 333 LYS B O 1
ATOM 8759 N N . GLU B 1 334 ? 2.156 -37.469 -10.078 1 95.44 334 GLU B N 1
ATOM 8760 C CA . GLU B 1 334 ? 2.703 -37.719 -11.414 1 95.44 334 GLU B CA 1
ATOM 8761 C C . GLU B 1 334 ? 2.865 -36.406 -12.188 1 95.44 334 GLU B C 1
ATOM 8763 O O . GLU B 1 334 ? 3.893 -36.188 -12.836 1 95.44 334 GLU B O 1
ATOM 8768 N N . TYR B 1 335 ? 1.885 -35.594 -12.086 1 96.25 335 TYR B N 1
ATOM 8769 C CA . TYR B 1 335 ? 1.947 -34.344 -12.812 1 96.25 335 TYR B CA 1
ATOM 8770 C C . TYR B 1 335 ? 3.029 -33.438 -12.234 1 96.25 335 TYR B C 1
ATOM 8772 O O . TYR B 1 335 ? 3.664 -32.656 -12.969 1 96.25 335 TYR B O 1
ATOM 8780 N N . LEU B 1 336 ? 3.275 -33.5 -10.938 1 96.75 336 LEU B N 1
ATOM 8781 C CA . LEU B 1 336 ? 4.348 -32.719 -10.344 1 96.75 336 LEU B CA 1
ATOM 8782 C C . LEU B 1 336 ? 5.711 -33.188 -10.836 1 96.75 336 LEU B C 1
ATOM 8784 O O . LEU B 1 336 ? 6.59 -32.375 -11.141 1 96.75 336 LEU B O 1
ATOM 8788 N N . TYR B 1 337 ? 5.84 -34.469 -10.945 1 95.88 337 TYR B N 1
ATOM 8789 C CA . TYR B 1 337 ? 7.094 -35 -11.453 1 95.88 337 TYR B CA 1
ATOM 8790 C C . TYR B 1 337 ? 7.324 -34.594 -12.898 1 95.88 337 TYR B C 1
ATOM 8792 O O . TYR B 1 337 ? 8.43 -34.188 -13.266 1 95.88 337 TYR B O 1
ATOM 8800 N N . ARG B 1 338 ? 6.281 -34.656 -13.688 1 94.69 338 ARG B N 1
ATOM 8801 C CA . ARG B 1 338 ? 6.379 -34.188 -15.062 1 94.69 338 ARG B CA 1
ATOM 8802 C C . ARG B 1 338 ? 6.719 -32.719 -15.125 1 94.69 338 ARG B C 1
ATOM 8804 O O . ARG B 1 338 ? 7.523 -32.281 -15.953 1 94.69 338 ARG B O 1
ATOM 8811 N N . GLY B 1 339 ? 6.09 -32 -14.227 1 95.75 339 GLY B N 1
ATOM 8812 C CA . GLY B 1 339 ? 6.367 -30.562 -14.156 1 95.75 339 GLY B CA 1
ATOM 8813 C C . GLY B 1 339 ? 7.805 -30.25 -13.805 1 95.75 339 GLY B C 1
ATOM 8814 O O . GLY B 1 339 ? 8.406 -29.344 -14.367 1 95.75 339 GLY B O 1
ATOM 8815 N N . ILE B 1 340 ? 8.344 -30.969 -12.852 1 95.69 340 ILE B N 1
ATOM 8816 C CA . ILE B 1 340 ? 9.719 -30.781 -12.422 1 95.69 340 ILE B CA 1
ATOM 8817 C C . ILE B 1 340 ? 10.672 -31.125 -13.562 1 95.69 340 ILE B C 1
ATOM 8819 O O . ILE B 1 340 ? 11.695 -30.453 -13.75 1 95.69 340 ILE B O 1
ATOM 8823 N N . GLN B 1 341 ? 10.328 -32.094 -14.344 1 93.88 341 GLN B N 1
ATOM 8824 C CA . GLN B 1 341 ? 11.125 -32.438 -15.523 1 93.88 341 GLN B CA 1
ATOM 8825 C C . GLN B 1 341 ? 11.07 -31.312 -16.562 1 93.88 341 GLN B C 1
ATOM 8827 O O . GLN B 1 341 ? 12.086 -30.984 -17.172 1 93.88 341 GLN B O 1
ATOM 8832 N N . ALA B 1 342 ? 9.922 -30.766 -16.688 1 94.31 342 ALA B N 1
ATOM 8833 C CA . ALA B 1 342 ? 9.711 -29.703 -17.656 1 94.31 342 ALA B CA 1
ATOM 8834 C C . ALA B 1 342 ? 10.375 -28.406 -17.203 1 94.31 342 ALA B C 1
ATOM 8836 O O . ALA B 1 342 ? 10.953 -27.672 -18.016 1 94.31 342 ALA B O 1
ATOM 8837 N N . CYS B 1 343 ? 10.266 -28.156 -15.891 1 92.5 343 CYS B N 1
ATOM 8838 C CA . CYS B 1 343 ? 10.805 -26.938 -15.297 1 92.5 343 CYS B CA 1
ATOM 8839 C C . CYS B 1 343 ? 11.648 -27.25 -14.07 1 92.5 343 CYS B C 1
ATOM 8841 O O . CYS B 1 343 ? 11.258 -26.938 -12.945 1 92.5 343 CYS B O 1
ATOM 8843 N N . PRO B 1 344 ? 12.844 -27.656 -14.258 1 91.5 344 PRO B N 1
ATOM 8844 C CA . PRO B 1 344 ? 13.633 -28.172 -13.148 1 91.5 344 PRO B CA 1
ATOM 8845 C C . PRO B 1 344 ? 14.102 -27.078 -12.195 1 91.5 344 PRO B C 1
ATOM 8847 O O . PRO B 1 344 ? 14.445 -27.359 -11.039 1 91.5 344 PRO B O 1
ATOM 8850 N N . GLU B 1 345 ? 14.094 -25.859 -12.57 1 88 345 GLU B N 1
ATOM 8851 C CA . GLU B 1 345 ? 14.609 -24.797 -11.719 1 88 345 GLU B CA 1
ATOM 8852 C C . GLU B 1 345 ? 13.484 -24.125 -10.945 1 88 345 GLU B C 1
ATOM 8854 O O . GLU B 1 345 ? 13.734 -23.219 -10.133 1 88 345 GLU B O 1
ATOM 8859 N N . CYS B 1 346 ? 12.297 -24.547 -11.211 1 90.06 346 CYS B N 1
ATOM 8860 C CA . CYS B 1 346 ? 11.172 -23.922 -10.523 1 90.06 346 CYS B CA 1
ATOM 8861 C C . CYS B 1 346 ? 11.008 -24.484 -9.117 1 90.06 346 CYS B C 1
ATOM 8863 O O . CYS B 1 346 ? 10.531 -25.609 -8.945 1 90.06 346 CYS B O 1
ATOM 8865 N N . ALA B 1 347 ? 11.273 -23.703 -8.125 1 93.25 347 ALA B N 1
ATOM 8866 C CA . ALA B 1 347 ? 11.258 -24.141 -6.73 1 93.25 347 ALA B CA 1
ATOM 8867 C C . ALA B 1 347 ? 9.844 -24.5 -6.281 1 93.25 347 ALA B C 1
ATOM 8869 O O . ALA B 1 347 ? 9.656 -25.438 -5.496 1 93.25 347 ALA B O 1
ATOM 8870 N N . MET B 1 348 ? 8.867 -23.844 -6.781 1 91.62 348 MET B N 1
ATOM 8871 C CA . MET B 1 348 ? 7.484 -24.047 -6.359 1 91.62 348 MET B CA 1
ATOM 8872 C C . MET B 1 348 ? 7.031 -25.469 -6.629 1 91.62 348 MET B C 1
ATOM 8874 O O . MET B 1 348 ? 6.297 -26.062 -5.836 1 91.62 348 MET B O 1
ATOM 8878 N N . LEU B 1 349 ? 7.402 -26 -7.734 1 94.75 349 LEU B N 1
ATOM 8879 C CA . LEU B 1 349 ? 7.051 -27.359 -8.07 1 94.75 349 LEU B CA 1
ATOM 8880 C C . LEU B 1 349 ? 7.66 -28.344 -7.074 1 94.75 349 LEU B C 1
ATOM 8882 O O . LEU B 1 349 ? 6.996 -29.297 -6.641 1 94.75 349 LEU B O 1
ATOM 8886 N N . TYR B 1 350 ? 8.875 -28.047 -6.707 1 95.62 350 TYR B N 1
ATOM 8887 C CA . TYR B 1 350 ? 9.555 -28.875 -5.719 1 95.62 350 TYR B CA 1
ATOM 8888 C C . TYR B 1 350 ? 8.883 -28.781 -4.359 1 95.62 350 TYR B C 1
ATOM 8890 O O . TYR B 1 350 ? 8.703 -29.781 -3.666 1 95.62 350 TYR B O 1
ATOM 8898 N N . PHE B 1 351 ? 8.508 -27.578 -3.973 1 95.38 351 PHE B N 1
ATOM 8899 C CA . PHE B 1 351 ? 7.871 -27.375 -2.678 1 95.38 351 PHE B CA 1
ATOM 8900 C C . PHE B 1 351 ? 6.551 -28.125 -2.596 1 95.38 351 PHE B C 1
ATOM 8902 O O . PHE B 1 351 ? 6.262 -28.766 -1.584 1 95.38 351 PHE B O 1
ATOM 8909 N N . CYS B 1 352 ? 5.793 -28.062 -3.658 1 94.38 352 CYS B N 1
ATOM 8910 C CA . CYS B 1 352 ? 4.523 -28.781 -3.688 1 94.38 352 CYS B CA 1
ATOM 8911 C C . CYS B 1 352 ? 4.75 -30.281 -3.586 1 94.38 352 CYS B C 1
ATOM 8913 O O . CYS B 1 352 ? 4.047 -30.969 -2.842 1 94.38 352 CYS B O 1
ATOM 8915 N N . LEU B 1 353 ? 5.707 -30.766 -4.336 1 96.94 353 LEU B N 1
ATOM 8916 C CA . LEU B 1 353 ? 6.008 -32.188 -4.301 1 96.94 353 LEU B CA 1
ATOM 8917 C C . LEU B 1 353 ? 6.508 -32.625 -2.92 1 96.94 353 LEU B C 1
ATOM 8919 O O . LEU B 1 353 ? 6.145 -33.688 -2.416 1 96.94 353 LEU B O 1
ATOM 8923 N N . ALA B 1 354 ? 7.293 -31.75 -2.316 1 96.56 354 ALA B N 1
ATOM 8924 C CA . ALA B 1 354 ? 7.812 -32.031 -0.98 1 96.56 354 ALA B CA 1
ATOM 8925 C C . ALA B 1 354 ? 6.68 -32.125 0.039 1 96.56 354 ALA B C 1
ATOM 8927 O O . ALA B 1 354 ? 6.652 -33.062 0.849 1 96.56 354 ALA B O 1
ATOM 8928 N N . ASP B 1 355 ? 5.785 -31.25 0.014 1 93.81 355 ASP B N 1
ATOM 8929 C CA . ASP B 1 355 ? 4.641 -31.281 0.922 1 93.81 355 ASP B CA 1
ATOM 8930 C C . ASP B 1 355 ? 3.809 -32.531 0.716 1 93.81 355 ASP B C 1
ATOM 8932 O O . ASP B 1 355 ? 3.342 -33.156 1.683 1 93.81 355 ASP B O 1
ATOM 8936 N N . LEU B 1 356 ? 3.566 -32.875 -0.555 1 94.56 356 LEU B N 1
ATOM 8937 C CA . LEU B 1 356 ? 2.793 -34.062 -0.863 1 94.56 356 LEU B CA 1
ATOM 8938 C C . LEU B 1 356 ? 3.49 -35.312 -0.333 1 94.56 356 LEU B C 1
ATOM 8940 O O . LEU B 1 356 ? 2.861 -36.156 0.313 1 94.56 356 LEU B O 1
ATOM 8944 N N . GLU B 1 357 ? 4.773 -35.406 -0.58 1 96.38 357 GLU B N 1
ATOM 8945 C CA . GLU B 1 357 ? 5.547 -36.562 -0.104 1 96.38 357 GLU B CA 1
ATOM 8946 C C . GLU B 1 357 ? 5.586 -36.594 1.421 1 96.38 357 GLU B C 1
ATOM 8948 O O . GLU B 1 357 ? 5.543 -37.688 2.016 1 96.38 357 GLU B O 1
ATOM 8953 N N . GLU B 1 358 ? 5.719 -35.438 2.031 1 95.06 358 GLU B N 1
ATOM 8954 C CA . GLU B 1 358 ? 5.684 -35.375 3.488 1 95.06 358 GLU B CA 1
ATOM 8955 C C . GLU B 1 358 ? 4.359 -35.906 4.035 1 95.06 358 GLU B C 1
ATOM 8957 O O . GLU B 1 358 ? 4.332 -36.625 5.027 1 95.06 358 GLU B O 1
ATOM 8962 N N . SER B 1 359 ? 3.271 -35.531 3.361 1 91.62 359 SER B N 1
ATOM 8963 C CA . SER B 1 359 ? 1.95 -35.969 3.785 1 91.62 359 SER B CA 1
ATOM 8964 C C . SER B 1 359 ? 1.824 -37.5 3.672 1 91.62 359 SER B C 1
ATOM 8966 O O . SER B 1 359 ? 1.049 -38.125 4.402 1 91.62 359 SER B O 1
ATOM 8968 N N . MET B 1 360 ? 2.561 -38.062 2.809 1 92.06 360 MET B N 1
ATOM 8969 C CA . MET B 1 360 ? 2.568 -39.5 2.613 1 92.06 360 MET B CA 1
ATOM 8970 C C . MET B 1 360 ? 3.637 -40.156 3.479 1 92.06 360 MET B C 1
ATOM 8972 O O . MET B 1 360 ? 3.902 -41.344 3.342 1 92.06 360 MET B O 1
ATOM 8976 N N . LYS B 1 361 ? 4.402 -39.344 4.316 1 94.25 361 LYS B N 1
ATOM 8977 C CA . LYS B 1 361 ? 5.395 -39.781 5.301 1 94.25 361 LYS B CA 1
ATOM 8978 C C . LYS B 1 361 ? 6.652 -40.312 4.621 1 94.25 361 LYS B C 1
ATOM 8980 O O . LYS B 1 361 ? 7.32 -41.188 5.148 1 94.25 361 LYS B O 1
ATOM 8985 N N . ASN B 1 362 ? 6.867 -39.906 3.346 1 96.12 362 ASN B N 1
ATOM 8986 C CA . ASN B 1 362 ? 8.117 -40.188 2.646 1 96.12 362 ASN B CA 1
ATOM 8987 C C . ASN B 1 362 ? 9.18 -39.156 2.922 1 96.12 362 ASN B C 1
ATOM 8989 O O . ASN B 1 362 ? 9.602 -38.438 2.012 1 96.12 362 ASN B O 1
ATOM 8993 N N . PHE B 1 363 ? 9.727 -39.156 4.098 1 96.94 363 PHE B N 1
ATOM 8994 C CA . PHE B 1 363 ? 10.578 -38.062 4.574 1 96.94 363 PHE B CA 1
ATOM 8995 C C . PHE B 1 363 ? 11.93 -38.094 3.875 1 96.94 363 PHE B C 1
ATOM 8997 O O . PHE B 1 363 ? 12.516 -37.062 3.596 1 96.94 363 PHE B O 1
ATOM 9004 N N . SER B 1 364 ? 12.445 -39.219 3.551 1 97.19 364 SER B N 1
ATOM 9005 C CA . SER B 1 364 ? 13.734 -39.344 2.875 1 97.19 364 SER B CA 1
ATOM 9006 C C . SER B 1 364 ? 13.672 -38.75 1.471 1 97.19 364 SER B C 1
ATOM 9008 O O . SER B 1 364 ? 14.625 -38.094 1.027 1 97.19 364 SER B O 1
ATOM 9010 N N . ILE B 1 365 ? 12.586 -39.031 0.809 1 97.5 365 ILE B N 1
ATOM 9011 C CA . ILE B 1 365 ? 12.398 -38.469 -0.531 1 97.5 365 ILE B CA 1
ATOM 9012 C C . ILE B 1 365 ? 12.352 -36.938 -0.466 1 97.5 365 ILE B C 1
ATOM 9014 O O . ILE B 1 365 ? 12.914 -36.281 -1.326 1 97.5 365 ILE B O 1
ATOM 9018 N N . VAL B 1 366 ? 11.719 -36.438 0.583 1 98 366 VAL B N 1
ATOM 9019 C CA . VAL B 1 366 ? 11.594 -35 0.748 1 98 366 VAL B CA 1
ATOM 9020 C C . VAL B 1 366 ? 12.977 -34.375 0.912 1 98 366 VAL B C 1
ATOM 9022 O O . VAL B 1 366 ? 13.289 -33.344 0.265 1 98 366 VAL B O 1
ATOM 9025 N N . GLU B 1 367 ? 13.773 -34.906 1.735 1 98.06 367 GLU B N 1
ATOM 9026 C CA . GLU B 1 367 ? 15.125 -34.406 1.94 1 98.06 367 GLU B CA 1
ATOM 9027 C C . GLU B 1 367 ? 15.922 -34.438 0.64 1 98.06 367 GLU B C 1
ATOM 9029 O O . GLU B 1 367 ? 16.641 -33.469 0.336 1 98.06 367 GLU B O 1
ATOM 9034 N N . SER B 1 368 ? 15.766 -35.5 -0.102 1 97.88 368 SER B N 1
ATOM 9035 C CA . SER B 1 368 ? 16.469 -35.625 -1.38 1 97.88 368 SER B CA 1
ATOM 9036 C C . SER B 1 368 ? 16.016 -34.531 -2.357 1 97.88 368 SER B C 1
ATOM 9038 O O . SER B 1 368 ? 16.828 -34 -3.121 1 97.88 368 SER B O 1
ATOM 9040 N N . LEU B 1 369 ? 14.742 -34.25 -2.348 1 97.69 369 LEU B N 1
ATOM 9041 C CA . LEU B 1 369 ? 14.195 -33.219 -3.225 1 97.69 369 LEU B CA 1
ATOM 9042 C C . LEU B 1 369 ? 14.805 -31.859 -2.902 1 97.69 369 LEU B C 1
ATOM 9044 O O . LEU B 1 369 ? 15.203 -31.125 -3.807 1 97.69 369 LEU B O 1
ATOM 9048 N N . TYR B 1 370 ? 14.867 -31.547 -1.621 1 97.81 370 TYR B N 1
ATOM 9049 C CA . TYR B 1 370 ? 15.445 -30.266 -1.221 1 97.81 370 TYR B CA 1
ATOM 9050 C C . TYR B 1 370 ? 16.922 -30.203 -1.577 1 97.81 370 TYR B C 1
ATOM 9052 O O . TYR B 1 370 ? 17.406 -29.172 -2.057 1 97.81 370 TYR B O 1
ATOM 9060 N N . GLU B 1 371 ? 17.594 -31.234 -1.355 1 97.69 371 GLU B N 1
ATOM 9061 C CA . GLU B 1 371 ? 19.016 -31.266 -1.678 1 97.69 371 GLU B CA 1
ATOM 9062 C C . GLU B 1 371 ? 19.25 -31.109 -3.178 1 97.69 371 GLU B C 1
ATOM 9064 O O . GLU B 1 371 ? 20.188 -30.422 -3.6 1 97.69 371 GLU B O 1
ATOM 9069 N N . GLU B 1 372 ? 18.438 -31.766 -3.953 1 96.44 372 GLU B N 1
ATOM 9070 C CA . GLU B 1 372 ? 18.5 -31.609 -5.406 1 96.44 372 GLU B CA 1
ATOM 9071 C C . GLU B 1 372 ? 18.266 -30.172 -5.828 1 96.44 372 GLU B C 1
ATOM 9073 O O . GLU B 1 372 ? 18.984 -29.625 -6.66 1 96.44 372 GLU B O 1
ATOM 9078 N N . LEU B 1 373 ? 17.266 -29.609 -5.254 1 95 373 LEU B N 1
ATOM 9079 C CA . LEU B 1 373 ? 16.922 -28.234 -5.586 1 95 373 LEU B CA 1
ATOM 9080 C C . LEU B 1 373 ? 18.047 -27.281 -5.176 1 95 373 LEU B C 1
ATOM 9082 O O . LEU B 1 373 ? 18.328 -26.312 -5.879 1 95 373 LEU B O 1
ATOM 9086 N N . LEU B 1 374 ? 18.672 -27.5 -4.039 1 96.12 374 LEU B N 1
ATOM 9087 C CA . LEU B 1 374 ? 19.766 -26.672 -3.561 1 96.12 374 LEU B CA 1
ATOM 9088 C C . LEU B 1 374 ? 20.969 -26.766 -4.488 1 96.12 374 LEU B C 1
ATOM 9090 O O . LEU B 1 374 ? 21.719 -25.797 -4.641 1 96.12 374 LEU B O 1
ATOM 9094 N N . LYS B 1 375 ? 21.156 -27.859 -5.164 1 94.75 375 LYS B N 1
ATOM 9095 C CA . LYS B 1 375 ? 22.219 -28.031 -6.145 1 94.75 375 LYS B CA 1
ATOM 9096 C C . LYS B 1 375 ? 21.906 -27.266 -7.434 1 94.75 375 LYS B C 1
ATOM 9098 O O . LYS B 1 375 ? 22.797 -26.641 -8.023 1 94.75 375 LYS B O 1
ATOM 9103 N N . LEU B 1 376 ? 20.688 -27.297 -7.754 1 91.81 376 LEU B N 1
ATOM 9104 C CA . LEU B 1 376 ? 20.266 -26.719 -9.016 1 91.81 376 LEU B CA 1
ATOM 9105 C C . LEU B 1 376 ? 20.109 -25.203 -8.891 1 91.81 376 LEU B C 1
ATOM 9107 O O . LEU B 1 376 ? 20.516 -24.453 -9.773 1 91.81 376 LEU B O 1
ATOM 9111 N N . SER B 1 377 ? 19.469 -24.812 -7.816 1 89.31 377 SER B N 1
ATOM 9112 C CA . SER B 1 377 ? 19.156 -23.391 -7.625 1 89.31 377 SER B CA 1
ATOM 9113 C C . SER B 1 377 ? 19.203 -23.016 -6.152 1 89.31 377 SER B C 1
ATOM 9115 O O . SER B 1 377 ? 18.156 -22.828 -5.523 1 89.31 377 SER B O 1
ATOM 9117 N N . PRO B 1 378 ? 20.391 -22.828 -5.676 1 91.19 378 PRO B N 1
ATOM 9118 C CA . PRO B 1 378 ? 20.484 -22.469 -4.258 1 91.19 378 PRO B CA 1
ATOM 9119 C C . PRO B 1 378 ? 19.922 -21.094 -3.951 1 91.19 378 PRO B C 1
ATOM 9121 O O . PRO B 1 378 ? 20.188 -20.125 -4.68 1 91.19 378 PRO B O 1
ATOM 9124 N N . SER B 1 379 ? 19.031 -21.016 -3.029 1 92.69 379 SER B N 1
ATOM 9125 C CA . SER B 1 379 ? 18.438 -19.766 -2.594 1 92.69 379 SER B CA 1
ATOM 9126 C C . SER B 1 379 ? 18.062 -19.812 -1.114 1 92.69 379 SER B C 1
ATOM 9128 O O . SER B 1 379 ? 17.969 -20.891 -0.529 1 92.69 379 SER B O 1
ATOM 9130 N N . SER B 1 380 ? 17.922 -18.672 -0.523 1 95.31 380 SER B N 1
ATOM 9131 C CA . SER B 1 380 ? 17.5 -18.594 0.872 1 95.31 380 SER B CA 1
ATOM 9132 C C . SER B 1 380 ? 16.109 -19.188 1.062 1 95.31 380 SER B C 1
ATOM 9134 O O . SER B 1 380 ? 15.836 -19.828 2.086 1 95.31 380 SER B O 1
ATOM 9136 N N . LEU B 1 381 ? 15.289 -19.031 0.022 1 95.12 381 LEU B N 1
ATOM 9137 C CA . LEU B 1 381 ? 13.93 -19.547 0.108 1 95.12 381 LEU B CA 1
ATOM 9138 C C . LEU B 1 381 ? 13.93 -21.062 0.244 1 95.12 381 LEU B C 1
ATOM 9140 O O . LEU B 1 381 ? 13.164 -21.625 1.034 1 95.12 381 LEU B O 1
ATOM 9144 N N . VAL B 1 382 ? 14.75 -21.719 -0.526 1 96.62 382 VAL B N 1
ATOM 9145 C CA . VAL B 1 382 ? 14.836 -23.172 -0.473 1 96.62 382 VAL B CA 1
ATOM 9146 C C . VAL B 1 382 ? 15.297 -23.609 0.915 1 96.62 382 VAL B C 1
ATOM 9148 O O . VAL B 1 382 ? 14.711 -24.531 1.507 1 96.62 382 VAL B O 1
ATOM 9151 N N . TYR B 1 383 ? 16.266 -22.938 1.474 1 97.38 383 TYR B N 1
ATOM 9152 C CA . TYR B 1 383 ? 16.75 -23.266 2.811 1 97.38 383 TYR B CA 1
ATOM 9153 C C . TYR B 1 383 ? 15.672 -23.016 3.857 1 97.38 383 TYR B C 1
ATOM 9155 O O . TYR B 1 383 ? 15.523 -23.812 4.797 1 97.38 383 TYR B O 1
ATOM 9163 N N . ILE B 1 384 ? 14.945 -21.922 3.721 1 96.5 384 ILE B N 1
ATOM 9164 C CA . ILE B 1 384 ? 13.898 -21.578 4.68 1 96.5 384 ILE B CA 1
ATOM 9165 C C . ILE B 1 384 ? 12.828 -22.656 4.695 1 96.5 384 ILE B C 1
ATOM 9167 O O . ILE B 1 384 ? 12.43 -23.141 5.762 1 96.5 384 ILE B O 1
ATOM 9171 N N . GLN B 1 385 ? 12.391 -23.094 3.492 1 95.38 385 GLN B N 1
ATOM 9172 C CA . GLN B 1 385 ? 11.383 -24.156 3.416 1 95.38 385 GLN B CA 1
ATOM 9173 C C . GLN B 1 385 ? 11.938 -25.469 3.938 1 95.38 385 GLN B C 1
ATOM 9175 O O . GLN B 1 385 ? 11.219 -26.234 4.602 1 95.38 385 GLN B O 1
ATOM 9180 N N . TYR B 1 386 ? 13.18 -25.75 3.623 1 97.31 386 TYR B N 1
ATOM 9181 C CA . TYR B 1 386 ? 13.844 -26.953 4.086 1 97.31 386 TYR B CA 1
ATOM 9182 C C . TYR B 1 386 ? 13.969 -26.953 5.605 1 97.31 386 TYR B C 1
ATOM 9184 O O . TYR B 1 386 ? 13.703 -27.969 6.254 1 97.31 386 TYR B O 1
ATOM 9192 N N . MET B 1 387 ? 14.312 -25.844 6.254 1 96.88 387 MET B N 1
ATOM 9193 C CA . MET B 1 387 ? 14.406 -25.703 7.703 1 96.88 387 MET B CA 1
ATOM 9194 C C . MET B 1 387 ? 13.062 -25.984 8.367 1 96.88 387 MET B C 1
ATOM 9196 O O . MET B 1 387 ? 13.008 -26.672 9.391 1 96.88 387 MET B O 1
ATOM 9200 N N . GLN B 1 388 ? 12.023 -25.484 7.758 1 94.31 388 GLN B N 1
ATOM 9201 C CA . GLN B 1 388 ? 10.688 -25.703 8.297 1 94.31 388 GLN B CA 1
ATOM 9202 C C . GLN B 1 388 ? 10.297 -27.172 8.266 1 94.31 388 GLN B C 1
ATOM 9204 O O . GLN B 1 388 ? 9.742 -27.703 9.227 1 94.31 388 GLN B O 1
ATOM 9209 N N . PHE B 1 389 ? 10.602 -27.859 7.152 1 95.5 389 PHE B N 1
ATOM 9210 C CA . PHE B 1 389 ? 10.328 -29.281 7.027 1 95.5 389 PHE B CA 1
ATOM 9211 C C . PHE B 1 389 ? 11.07 -30.078 8.094 1 95.5 389 PHE B C 1
ATOM 9213 O O . PHE B 1 389 ? 10.477 -30.906 8.789 1 95.5 389 PHE B O 1
ATOM 9220 N N . LEU B 1 390 ? 12.352 -29.734 8.227 1 96.75 390 LEU B N 1
ATOM 9221 C CA . LEU B 1 390 ? 13.164 -30.469 9.195 1 96.75 390 LEU B CA 1
ATOM 9222 C C . LEU B 1 390 ? 12.664 -30.234 10.617 1 96.75 390 LEU B C 1
ATOM 9224 O O . LEU B 1 390 ? 12.672 -31.141 11.438 1 96.75 390 LEU B O 1
ATOM 9228 N N . ARG B 1 391 ? 12.242 -29.047 10.898 1 94.94 391 ARG B N 1
ATOM 9229 C CA . ARG B 1 391 ? 11.719 -28.734 12.219 1 94.94 391 ARG B CA 1
ATOM 9230 C C . ARG B 1 391 ? 10.469 -29.547 12.516 1 94.94 391 ARG B C 1
ATOM 9232 O O . ARG B 1 391 ? 10.266 -30 13.648 1 94.94 391 ARG B O 1
ATOM 9239 N N . ARG B 1 392 ? 9.641 -29.797 11.523 1 92.19 392 ARG B N 1
ATOM 9240 C CA . ARG B 1 392 ? 8.383 -30.516 11.703 1 92.19 392 ARG B CA 1
ATOM 9241 C C . ARG B 1 392 ? 8.625 -32 11.891 1 92.19 392 ARG B C 1
ATOM 9243 O O . ARG B 1 392 ? 7.945 -32.656 12.68 1 92.19 392 ARG B O 1
ATOM 9250 N N . VAL B 1 393 ? 9.625 -32.5 11.273 1 93.81 393 VAL B N 1
ATOM 9251 C CA . VAL B 1 393 ? 9.75 -33.969 11.156 1 93.81 393 VAL B CA 1
ATOM 9252 C C . VAL B 1 393 ? 10.898 -34.438 12.047 1 93.81 393 VAL B C 1
ATOM 9254 O O . VAL B 1 393 ? 10.797 -35.5 12.68 1 93.81 393 VAL B O 1
ATOM 9257 N N . LYS B 1 394 ? 12 -33.656 12.062 1 95.38 394 LYS B N 1
ATOM 9258 C CA . LYS B 1 394 ? 13.188 -34.125 12.75 1 95.38 394 LYS B CA 1
ATOM 9259 C C . LYS B 1 394 ? 13.492 -33.312 13.992 1 95.38 394 LYS B C 1
ATOM 9261 O O . LYS B 1 394 ? 14.484 -33.531 14.68 1 95.38 394 LYS B O 1
ATOM 9266 N N . GLY B 1 395 ? 12.781 -32.281 14.203 1 94 395 GLY B N 1
ATOM 9267 C CA . GLY B 1 395 ? 12.898 -31.531 15.445 1 94 395 GLY B CA 1
ATOM 9268 C C . GLY B 1 395 ? 13.781 -30.312 15.336 1 94 395 GLY B C 1
ATOM 9269 O O . GLY B 1 395 ? 14.164 -29.906 14.234 1 94 395 GLY B O 1
ATOM 9270 N N . ILE B 1 396 ? 14.188 -29.703 16.484 1 96.44 396 ILE B N 1
ATOM 9271 C CA . ILE B 1 396 ? 14.844 -28.406 16.594 1 96.44 396 ILE B CA 1
ATOM 9272 C C . ILE B 1 396 ? 16.297 -28.516 16.141 1 96.44 396 ILE B C 1
ATOM 9274 O O . ILE B 1 396 ? 16.781 -27.688 15.367 1 96.44 396 ILE B O 1
ATOM 9278 N N . ASP B 1 397 ? 16.953 -29.547 16.5 1 97.38 397 ASP B N 1
ATOM 9279 C CA . ASP B 1 397 ? 18.391 -29.688 16.266 1 97.38 397 ASP B CA 1
ATOM 9280 C C . ASP B 1 397 ? 18.672 -29.828 14.766 1 97.38 397 ASP B C 1
ATOM 9282 O O . ASP B 1 397 ? 19.641 -29.234 14.258 1 97.38 397 ASP B O 1
ATOM 9286 N N . ALA B 1 398 ? 17.891 -30.609 14.102 1 97.38 398 ALA B N 1
ATOM 9287 C CA . ALA B 1 398 ? 18.078 -30.797 12.664 1 97.38 398 ALA B CA 1
ATOM 9288 C C . ALA B 1 398 ? 17.906 -29.469 11.914 1 97.38 398 ALA B C 1
ATOM 9290 O O . ALA B 1 398 ? 18.656 -29.172 10.992 1 97.38 398 ALA B O 1
ATOM 9291 N N . SER B 1 399 ? 16.906 -28.75 12.266 1 97.19 399 SER B N 1
ATOM 9292 C CA . SER B 1 399 ? 16.656 -27.453 11.656 1 97.19 399 SER B CA 1
ATOM 9293 C C . SER B 1 399 ? 17.812 -26.484 11.922 1 97.19 399 SER B C 1
ATOM 9295 O O . SER B 1 399 ? 18.25 -25.781 11.016 1 97.19 399 SER B O 1
ATOM 9297 N N . ARG B 1 400 ? 18.328 -26.469 13.156 1 97.81 400 ARG B N 1
ATOM 9298 C CA . ARG B 1 400 ? 19.438 -25.609 13.516 1 97.81 400 ARG B CA 1
ATOM 9299 C C . ARG B 1 400 ? 20.703 -25.984 12.75 1 97.81 400 ARG B C 1
ATOM 9301 O O . ARG B 1 400 ? 21.453 -25.109 12.32 1 97.81 400 ARG B O 1
ATOM 9308 N N . LYS B 1 401 ? 20.922 -27.25 12.641 1 98 401 LYS B N 1
ATOM 9309 C CA . LYS B 1 401 ? 22.078 -27.719 11.883 1 98 401 LYS B CA 1
ATOM 9310 C C . LYS B 1 401 ? 22.016 -27.25 10.438 1 98 401 LYS B C 1
ATOM 9312 O O . LYS B 1 401 ? 23.031 -26.859 9.867 1 98 401 LYS B O 1
ATOM 9317 N N . LEU B 1 402 ? 20.859 -27.312 9.852 1 98.19 402 LEU B N 1
ATOM 9318 C CA . LEU B 1 402 ? 20.703 -26.844 8.484 1 98.19 402 LEU B CA 1
ATOM 9319 C C . LEU B 1 402 ? 20.953 -25.344 8.398 1 98.19 402 LEU B C 1
ATOM 9321 O O . LEU B 1 402 ? 21.531 -24.859 7.418 1 98.19 402 LEU B O 1
ATOM 9325 N N . PHE B 1 403 ? 20.484 -24.625 9.383 1 98.06 403 PHE B N 1
ATOM 9326 C CA . PHE B 1 403 ? 20.734 -23.188 9.422 1 98.06 403 PHE B CA 1
ATOM 9327 C C . PHE B 1 403 ? 22.219 -22.875 9.414 1 98.06 403 PHE B C 1
ATOM 9329 O O . PHE B 1 403 ? 22.688 -22 8.695 1 98.06 403 PHE B O 1
ATOM 9336 N N . LEU B 1 404 ? 22.922 -23.594 10.195 1 97.44 404 LEU B N 1
ATOM 9337 C CA . LEU B 1 404 ? 24.359 -23.438 10.25 1 97.44 404 LEU B CA 1
ATOM 9338 C C . LEU B 1 404 ? 24.984 -23.703 8.883 1 97.44 404 LEU B C 1
ATOM 9340 O O . LEU B 1 404 ? 25.875 -22.953 8.445 1 97.44 404 LEU B O 1
ATOM 9344 N N . ARG B 1 405 ? 24.547 -24.688 8.195 1 97.25 405 ARG B N 1
ATOM 9345 C CA . ARG B 1 405 ? 25.031 -25 6.852 1 97.25 405 ARG B CA 1
ATOM 9346 C C . ARG B 1 405 ? 24.688 -23.875 5.879 1 97.25 405 ARG B C 1
ATOM 9348 O O . ARG B 1 405 ? 25.516 -23.453 5.082 1 97.25 405 ARG B O 1
ATOM 9355 N N . ALA B 1 406 ? 23.453 -23.438 5.906 1 97.5 406 ALA B N 1
ATOM 9356 C CA . ALA B 1 406 ? 22.969 -22.406 4.996 1 97.5 406 ALA B CA 1
ATOM 9357 C C . ALA B 1 406 ? 23.781 -21.125 5.133 1 97.5 406 ALA B C 1
ATOM 9359 O O . ALA B 1 406 ? 24.078 -20.453 4.133 1 97.5 406 ALA B O 1
ATOM 9360 N N . ARG B 1 407 ? 24.156 -20.781 6.336 1 95.94 407 ARG B N 1
ATOM 9361 C CA . ARG B 1 407 ? 24.906 -19.547 6.602 1 95.94 407 ARG B CA 1
ATOM 9362 C C . ARG B 1 407 ? 26.266 -19.578 5.898 1 95.94 407 ARG B C 1
ATOM 9364 O O . ARG B 1 407 ? 26.797 -18.531 5.539 1 95.94 407 ARG B O 1
ATOM 9371 N N . LYS B 1 408 ? 26.766 -20.75 5.715 1 95.12 408 LYS B N 1
ATOM 9372 C CA . LYS B 1 408 ? 28.062 -20.906 5.074 1 95.12 408 LYS B CA 1
ATOM 9373 C C . LYS B 1 408 ? 27.938 -20.875 3.553 1 95.12 408 LYS B C 1
ATOM 9375 O O . LYS B 1 408 ? 28.859 -20.469 2.855 1 95.12 408 LYS B O 1
ATOM 9380 N N . GLU B 1 409 ? 26.844 -21.188 3.068 1 94.88 409 GLU B N 1
ATOM 9381 C CA . GLU B 1 409 ? 26.672 -21.375 1.632 1 94.88 409 GLU B CA 1
ATOM 9382 C C . GLU B 1 409 ? 26.047 -20.156 0.98 1 94.88 409 GLU B C 1
ATOM 9384 O O . GLU B 1 409 ? 26.281 -19.875 -0.199 1 94.88 409 GLU B O 1
ATOM 9389 N N . ILE B 1 410 ? 25.172 -19.484 1.755 1 94.12 410 ILE B N 1
ATOM 9390 C CA . ILE B 1 410 ? 24.469 -18.344 1.177 1 94.12 410 ILE B CA 1
ATOM 9391 C C . ILE B 1 410 ? 24.562 -17.141 2.125 1 94.12 410 ILE B C 1
ATOM 9393 O O . ILE B 1 410 ? 24.453 -17.312 3.344 1 94.12 410 ILE B O 1
ATOM 9397 N N . SER B 1 411 ? 24.781 -15.977 1.539 1 93.94 411 SER B N 1
ATOM 9398 C CA . SER B 1 411 ? 24.781 -14.742 2.318 1 93.94 411 SER B CA 1
ATOM 9399 C C . SER B 1 411 ? 23.531 -13.922 2.072 1 93.94 411 SER B C 1
ATOM 9401 O O . SER B 1 411 ? 23.516 -13.047 1.203 1 93.94 411 SER B O 1
ATOM 9403 N N . ASP B 1 412 ? 22.5 -14.219 2.703 1 95.69 412 ASP B N 1
ATOM 9404 C CA . ASP B 1 412 ? 21.219 -13.539 2.609 1 95.69 412 ASP B CA 1
ATOM 9405 C C . ASP B 1 412 ? 20.578 -13.359 3.988 1 95.69 412 ASP B C 1
ATOM 9407 O O . ASP B 1 412 ? 20.438 -14.328 4.738 1 95.69 412 ASP B O 1
ATOM 9411 N N . TYR B 1 413 ? 20.188 -12.133 4.293 1 96.44 413 TYR B N 1
ATOM 9412 C CA . TYR B 1 413 ? 19.703 -11.828 5.633 1 96.44 413 TYR B CA 1
ATOM 9413 C C . TYR B 1 413 ? 18.328 -12.453 5.867 1 96.44 413 TYR B C 1
ATOM 9415 O O . TYR B 1 413 ? 17.922 -12.633 7.016 1 96.44 413 TYR B O 1
ATOM 9423 N N . HIS B 1 414 ? 17.578 -12.828 4.832 1 96.62 414 HIS B N 1
ATOM 9424 C CA . HIS B 1 414 ? 16.266 -13.461 4.965 1 96.62 414 HIS B CA 1
ATOM 9425 C C . HIS B 1 414 ? 16.375 -14.766 5.75 1 96.62 414 HIS B C 1
ATOM 9427 O O . HIS B 1 414 ? 15.438 -15.141 6.461 1 96.62 414 HIS B O 1
ATOM 9433 N N . LEU B 1 415 ? 17.5 -15.398 5.582 1 97 415 LEU B N 1
ATOM 9434 C CA . LEU B 1 415 ? 17.734 -16.656 6.293 1 97 415 LEU B CA 1
ATOM 9435 C C . LEU B 1 415 ? 17.734 -16.422 7.801 1 97 415 LEU B C 1
ATOM 9437 O O . LEU B 1 415 ? 17.156 -17.203 8.555 1 97 415 LEU B O 1
ATOM 9441 N N . TYR B 1 416 ? 18.312 -15.352 8.211 1 97.69 416 TYR B N 1
ATOM 9442 C CA . TYR B 1 416 ? 18.422 -15.031 9.633 1 97.69 416 TYR B CA 1
ATOM 9443 C C . TYR B 1 416 ? 17.062 -14.641 10.203 1 97.69 416 TYR B C 1
ATOM 9445 O O . TYR B 1 416 ? 16.719 -15.023 11.328 1 97.69 416 TYR B O 1
ATOM 9453 N N . ILE B 1 417 ? 16.266 -13.891 9.414 1 97.12 417 ILE B N 1
ATOM 9454 C CA . ILE B 1 417 ? 14.922 -13.492 9.844 1 97.12 417 ILE B CA 1
ATOM 9455 C C . ILE B 1 417 ? 14.047 -14.734 10.016 1 97.12 417 ILE B C 1
ATOM 9457 O O . ILE B 1 417 ? 13.383 -14.891 11.047 1 97.12 417 ILE B O 1
ATOM 9461 N N . ALA B 1 418 ? 14.086 -15.602 9.008 1 96.31 418 ALA B N 1
ATOM 9462 C CA . ALA B 1 418 ? 13.273 -16.812 9.047 1 96.31 418 ALA B CA 1
ATOM 9463 C C . ALA B 1 418 ? 13.672 -17.703 10.227 1 96.31 418 ALA B C 1
ATOM 9465 O O . ALA B 1 418 ? 12.812 -18.266 10.906 1 96.31 418 ALA B O 1
ATOM 9466 N N . ALA B 1 419 ? 14.984 -17.859 10.453 1 97.56 419 ALA B N 1
ATOM 9467 C CA . ALA B 1 419 ? 15.477 -18.672 11.555 1 97.56 419 ALA B CA 1
ATOM 9468 C C . ALA B 1 419 ? 15.055 -18.078 12.898 1 97.56 419 ALA B C 1
ATOM 9470 O O . ALA B 1 419 ? 14.641 -18.812 13.805 1 97.56 419 ALA B O 1
ATOM 9471 N N . ALA B 1 420 ? 15.156 -16.75 13.047 1 97.44 420 ALA B N 1
ATOM 9472 C CA . ALA B 1 420 ? 14.758 -16.078 14.281 1 97.44 420 ALA B CA 1
ATOM 9473 C C . ALA B 1 420 ? 13.266 -16.266 14.547 1 97.44 420 ALA B C 1
ATOM 9475 O O . ALA B 1 420 ? 12.852 -16.516 15.68 1 97.44 420 ALA B O 1
ATOM 9476 N N . GLU B 1 421 ? 12.461 -16.156 13.5 1 94.19 421 GLU B N 1
ATOM 9477 C CA . GLU B 1 421 ? 11.016 -16.328 13.633 1 94.19 421 GLU B CA 1
ATOM 9478 C C . GLU B 1 421 ? 10.664 -17.766 14 1 94.19 421 GLU B C 1
ATOM 9480 O O . GLU B 1 421 ? 9.75 -17.984 14.797 1 94.19 421 GLU B O 1
ATOM 9485 N N . LEU B 1 422 ? 11.359 -18.688 13.398 1 94.88 422 LEU B N 1
ATOM 9486 C CA . LEU B 1 422 ? 11.141 -20.078 13.734 1 94.88 422 LEU B CA 1
ATOM 9487 C C . LEU B 1 422 ? 11.422 -20.328 15.219 1 94.88 422 LEU B C 1
ATOM 9489 O O . LEU B 1 422 ? 10.648 -21.016 15.891 1 94.88 422 LEU B O 1
ATOM 9493 N N . GLU B 1 423 ? 12.523 -19.797 15.781 1 96.12 423 GLU B N 1
ATOM 9494 C CA . GLU B 1 423 ? 12.891 -19.938 17.188 1 96.12 423 GLU B CA 1
ATOM 9495 C C . GLU B 1 423 ? 11.828 -19.328 18.094 1 96.12 423 GLU B C 1
ATOM 9497 O O . GLU B 1 423 ? 11.469 -19.906 19.125 1 96.12 423 GLU B O 1
ATOM 9502 N N . TYR B 1 424 ? 11.289 -18.203 17.703 1 93.88 424 TYR B N 1
ATOM 9503 C CA . TYR B 1 424 ? 10.352 -17.469 18.547 1 93.88 424 TYR B CA 1
ATOM 9504 C C . TYR B 1 424 ? 8.969 -18.109 18.516 1 93.88 424 TYR B C 1
ATOM 9506 O O . TYR B 1 424 ? 8.398 -18.438 19.562 1 93.88 424 TYR B O 1
ATOM 9514 N N . TYR B 1 425 ? 8.43 -18.375 17.312 1 90.12 425 TYR B N 1
ATOM 9515 C CA . TYR B 1 425 ? 7.027 -18.766 17.172 1 90.12 425 TYR B CA 1
ATOM 9516 C C . TYR B 1 425 ? 6.859 -20.266 17.375 1 90.12 425 TYR B C 1
ATOM 9518 O O . TYR B 1 425 ? 5.879 -20.703 17.984 1 90.12 425 TYR B O 1
ATOM 9526 N N . ARG B 1 426 ? 7.773 -21.016 16.875 1 91 426 ARG B N 1
ATOM 9527 C CA . ARG B 1 426 ? 7.598 -22.469 16.922 1 91 426 ARG B CA 1
ATOM 9528 C C . ARG B 1 426 ? 8.305 -23.078 18.125 1 91 426 ARG B C 1
ATOM 9530 O O . ARG B 1 426 ? 7.73 -23.906 18.828 1 91 426 ARG B O 1
ATOM 9537 N N . ASN B 1 427 ? 9.547 -22.672 18.328 1 93.56 427 ASN B N 1
ATOM 9538 C CA . ASN B 1 427 ? 10.328 -23.25 19.406 1 93.56 427 ASN B CA 1
ATOM 9539 C C . ASN B 1 427 ? 10.086 -22.516 20.719 1 93.56 427 ASN B C 1
ATOM 9541 O O . ASN B 1 427 ? 10.5 -22.984 21.781 1 93.56 427 ASN B O 1
ATOM 9545 N N . LYS B 1 428 ? 9.438 -21.359 20.734 1 92.44 428 LYS B N 1
ATOM 9546 C CA . LYS B 1 428 ? 9.141 -20.547 21.906 1 92.44 428 LYS B CA 1
ATOM 9547 C C . LYS B 1 428 ? 10.406 -20.203 22.688 1 92.44 428 LYS B C 1
ATOM 9549 O O . LYS B 1 428 ? 10.43 -20.297 23.906 1 92.44 428 LYS B O 1
ATOM 9554 N N . ASN B 1 429 ? 11.477 -20 21.984 1 95.94 429 ASN B N 1
ATOM 9555 C CA . ASN B 1 429 ? 12.766 -19.625 22.562 1 95.94 429 ASN B CA 1
ATOM 9556 C C . ASN B 1 429 ? 13.164 -18.203 22.188 1 95.94 429 ASN B C 1
ATOM 9558 O O . ASN B 1 429 ? 13.797 -17.984 21.156 1 95.94 429 ASN B O 1
ATOM 9562 N N . LEU B 1 430 ? 12.82 -17.266 22.984 1 94.81 430 LEU B N 1
ATOM 9563 C CA . LEU B 1 430 ? 13.062 -15.844 22.734 1 94.81 430 LEU B CA 1
ATOM 9564 C C . LEU B 1 430 ? 14.555 -15.547 22.703 1 94.81 430 LEU B C 1
ATOM 9566 O O . LEU B 1 430 ? 15.023 -14.805 21.828 1 94.81 430 LEU B O 1
ATOM 9570 N N . ASP B 1 431 ? 15.328 -16.109 23.594 1 96.88 431 ASP B N 1
ATOM 9571 C CA . ASP B 1 431 ? 16.766 -15.852 23.703 1 96.88 431 ASP B CA 1
ATOM 9572 C C . ASP B 1 431 ? 17.484 -16.266 22.422 1 96.88 431 ASP B C 1
ATOM 9574 O O . ASP B 1 431 ? 18.328 -15.516 21.906 1 96.88 431 ASP B O 1
ATOM 9578 N N . ALA B 1 432 ? 17.141 -17.406 21.938 1 97.25 432 ALA B N 1
ATOM 9579 C CA . ALA B 1 432 ? 17.75 -17.875 20.688 1 97.25 432 ALA B CA 1
ATOM 9580 C C . ALA B 1 432 ? 17.406 -16.953 19.531 1 97.25 432 ALA B C 1
ATOM 9582 O O . ALA B 1 432 ? 18.25 -16.672 18.672 1 97.25 432 ALA B O 1
ATOM 9583 N N . ALA B 1 433 ? 16.125 -16.5 19.406 1 97.31 433 ALA B N 1
ATOM 9584 C CA . ALA B 1 433 ? 15.703 -15.578 18.359 1 97.31 433 ALA B CA 1
ATOM 9585 C C . ALA B 1 433 ? 16.5 -14.281 18.406 1 97.31 433 ALA B C 1
ATOM 9587 O O . ALA B 1 433 ? 16.984 -13.805 17.375 1 97.31 433 ALA B O 1
ATOM 9588 N N . LEU B 1 434 ? 16.672 -13.75 19.641 1 97.12 434 LEU B N 1
ATOM 9589 C CA . LEU B 1 434 ? 17.422 -12.508 19.812 1 97.12 434 LEU B CA 1
ATOM 9590 C C . LEU B 1 434 ? 18.891 -12.695 19.422 1 97.12 434 LEU B C 1
ATOM 9592 O O . LEU B 1 434 ? 19.469 -11.82 18.781 1 97.12 434 LEU B O 1
ATOM 9596 N N . ASN B 1 435 ? 19.438 -13.828 19.781 1 97.81 435 ASN B N 1
ATOM 9597 C CA . ASN B 1 435 ? 20.812 -14.125 19.438 1 97.81 435 ASN B CA 1
ATOM 9598 C C . ASN B 1 435 ? 21 -14.211 17.922 1 97.81 435 ASN B C 1
ATOM 9600 O O . ASN B 1 435 ? 22.031 -13.758 17.391 1 97.81 435 ASN B O 1
ATOM 9604 N N . ILE B 1 436 ? 20.047 -14.727 17.234 1 98.25 436 ILE B N 1
ATOM 9605 C CA . ILE B 1 436 ? 20.141 -14.852 15.781 1 98.25 436 ILE B CA 1
ATOM 9606 C C . ILE B 1 436 ? 20.047 -13.461 15.141 1 98.25 436 ILE B C 1
ATOM 9608 O O . ILE B 1 436 ? 20.781 -13.172 14.188 1 98.25 436 ILE B O 1
ATOM 9612 N N . PHE B 1 437 ? 19.156 -12.656 15.641 1 97.62 437 PHE B N 1
ATOM 9613 C CA . PHE B 1 437 ? 19.078 -11.297 15.133 1 97.62 437 PHE B CA 1
ATOM 9614 C C . PHE B 1 437 ? 20.391 -10.547 15.344 1 97.62 437 PHE B C 1
ATOM 9616 O O . PHE B 1 437 ? 20.844 -9.836 14.453 1 97.62 437 PHE B O 1
ATOM 9623 N N . GLU B 1 438 ? 20.969 -10.75 16.5 1 96.88 438 GLU B N 1
ATOM 9624 C CA . GLU B 1 438 ? 22.266 -10.117 16.781 1 96.88 438 GLU B CA 1
ATOM 9625 C C . GLU B 1 438 ? 23.344 -10.641 15.859 1 96.88 438 GLU B C 1
ATOM 9627 O O . GLU B 1 438 ? 24.156 -9.867 15.344 1 96.88 438 GLU B O 1
ATOM 9632 N N . LEU B 1 439 ? 23.359 -11.922 15.711 1 96.94 439 LEU B N 1
ATOM 9633 C CA . LEU B 1 439 ? 24.297 -12.547 14.789 1 96.94 439 LEU B CA 1
ATOM 9634 C C . LEU B 1 439 ? 24.094 -12.016 13.375 1 96.94 439 LEU B C 1
ATOM 9636 O O . LEU B 1 439 ? 25.078 -11.758 12.664 1 96.94 439 LEU B O 1
ATOM 9640 N N . GLY B 1 440 ? 22.828 -11.883 12.93 1 97.12 440 GLY B N 1
ATOM 9641 C CA . GLY B 1 440 ? 22.531 -11.328 11.617 1 97.12 440 GLY B CA 1
ATOM 9642 C C . GLY B 1 440 ? 23.016 -9.906 11.453 1 97.12 440 GLY B C 1
ATOM 9643 O O . GLY B 1 440 ? 23.531 -9.531 10.398 1 97.12 440 GLY B O 1
ATOM 9644 N N . LEU B 1 441 ? 22.844 -9.141 12.477 1 95.31 441 LEU B N 1
ATOM 9645 C CA . LEU B 1 441 ? 23.297 -7.75 12.422 1 95.31 441 LEU B CA 1
ATOM 9646 C C . LEU B 1 441 ? 24.812 -7.676 12.25 1 95.31 441 LEU B C 1
ATOM 9648 O O . LEU B 1 441 ? 25.312 -6.781 11.57 1 95.31 441 LEU B O 1
ATOM 9652 N N . LYS B 1 442 ? 25.516 -8.602 12.844 1 94.81 442 LYS B N 1
ATOM 9653 C CA . LYS B 1 442 ? 26.969 -8.672 12.703 1 94.81 442 LYS B CA 1
ATOM 9654 C C . LYS B 1 442 ? 27.375 -9.133 11.297 1 94.81 442 LYS B C 1
ATOM 9656 O O . LYS B 1 442 ? 28.312 -8.609 10.711 1 94.81 442 LYS B O 1
ATOM 9661 N N . SER B 1 443 ? 26.594 -10.023 10.75 1 95 443 SER B N 1
ATOM 9662 C CA . SER B 1 443 ? 26.875 -10.602 9.438 1 95 443 SER B CA 1
ATOM 9663 C C . SER B 1 443 ? 26.484 -9.648 8.312 1 95 443 SER B C 1
ATOM 9665 O O . SER B 1 443 ? 27.094 -9.68 7.238 1 95 443 SER B O 1
ATOM 9667 N N . PHE B 1 444 ? 25.5 -8.867 8.523 1 94.69 444 PHE B N 1
ATOM 9668 C CA . PHE B 1 444 ? 25.016 -7.914 7.531 1 94.69 444 PHE B CA 1
ATOM 9669 C C . PHE B 1 444 ? 25 -6.5 8.094 1 94.69 444 PHE B C 1
ATOM 9671 O O . PHE B 1 444 ? 23.938 -5.891 8.242 1 94.69 444 PHE B O 1
ATOM 9678 N N . PRO B 1 445 ? 26.281 -6.109 8.195 1 88.94 445 PRO B N 1
ATOM 9679 C CA . PRO B 1 445 ? 26.359 -4.754 8.75 1 88.94 445 PRO B CA 1
ATOM 9680 C C . PRO B 1 445 ? 25.859 -3.691 7.777 1 88.94 445 PRO B C 1
ATOM 9682 O O . PRO B 1 445 ? 26.094 -3.799 6.57 1 88.94 445 PRO B O 1
ATOM 9685 N N . GLN B 1 446 ? 25.031 -2.82 8.203 1 89.19 446 GLN B N 1
ATOM 9686 C CA . GLN B 1 446 ? 24.578 -1.642 7.473 1 89.19 446 GLN B CA 1
ATOM 9687 C C . GLN B 1 446 ? 23.547 -2.012 6.414 1 89.19 446 GLN B C 1
ATOM 9689 O O . GLN B 1 446 ? 23.516 -1.416 5.336 1 89.19 446 GLN B O 1
ATOM 9694 N N . VAL B 1 447 ? 22.953 -3.174 6.535 1 94.38 447 VAL B N 1
ATOM 9695 C CA . VAL B 1 447 ? 21.781 -3.492 5.738 1 94.38 447 VAL B CA 1
ATOM 9696 C C . VAL B 1 447 ? 20.516 -2.996 6.449 1 94.38 447 VAL B C 1
ATOM 9698 O O . VAL B 1 447 ? 20.078 -3.594 7.434 1 94.38 447 VAL B O 1
ATOM 9701 N N . LEU B 1 448 ? 19.969 -1.966 5.961 1 95.56 448 LEU B N 1
ATOM 9702 C CA . LEU B 1 448 ? 18.859 -1.261 6.613 1 95.56 448 LEU B CA 1
ATOM 9703 C C . LEU B 1 448 ? 17.641 -2.168 6.758 1 95.56 448 LEU B C 1
ATOM 9705 O O . LEU B 1 448 ? 17 -2.178 7.805 1 95.56 448 LEU B O 1
ATOM 9709 N N . ASP B 1 449 ? 17.375 -2.969 5.676 1 94.81 449 ASP B N 1
ATOM 9710 C CA . ASP B 1 449 ? 16.203 -3.824 5.703 1 94.81 449 ASP B CA 1
ATOM 9711 C C . ASP B 1 449 ? 16.266 -4.824 6.855 1 94.81 449 ASP B C 1
ATOM 9713 O O . ASP B 1 449 ? 15.258 -5.102 7.504 1 94.81 449 ASP B O 1
ATOM 9717 N N . PHE B 1 450 ? 17.422 -5.395 7.098 1 95.88 450 PHE B N 1
ATOM 9718 C CA . PHE B 1 450 ? 17.594 -6.332 8.203 1 95.88 450 PHE B CA 1
ATOM 9719 C C . PHE B 1 450 ? 17.422 -5.625 9.539 1 95.88 450 PHE B C 1
ATOM 9721 O O . PHE B 1 450 ? 16.781 -6.148 10.453 1 95.88 450 PHE B O 1
ATOM 9728 N N . ALA B 1 451 ? 17.969 -4.457 9.641 1 96.75 451 ALA B N 1
ATOM 9729 C CA . ALA B 1 451 ? 17.859 -3.678 10.875 1 96.75 451 ALA B CA 1
ATOM 9730 C C . ALA B 1 451 ? 16.406 -3.348 11.195 1 96.75 451 ALA B C 1
ATOM 9732 O O . ALA B 1 451 ? 15.992 -3.408 12.352 1 96.75 451 ALA B O 1
ATOM 9733 N N . LEU B 1 452 ? 15.648 -3.018 10.211 1 96 452 LEU B N 1
ATOM 9734 C CA . LEU B 1 452 ? 14.242 -2.676 10.391 1 96 452 LEU B CA 1
ATOM 9735 C C . LEU B 1 452 ? 13.453 -3.887 10.875 1 96 452 LEU B C 1
ATOM 9737 O O . LEU B 1 452 ? 12.523 -3.746 11.68 1 96 452 LEU B O 1
ATOM 9741 N N . GLU B 1 453 ? 13.828 -5.066 10.367 1 96.06 453 GLU B N 1
ATOM 9742 C CA . GLU B 1 453 ? 13.195 -6.289 10.852 1 96.06 453 GLU B CA 1
ATOM 9743 C C . GLU B 1 453 ? 13.523 -6.543 12.32 1 96.06 453 GLU B C 1
ATOM 9745 O O . GLU B 1 453 ? 12.664 -6.984 13.086 1 96.06 453 GLU B O 1
ATOM 9750 N N . PHE B 1 454 ? 14.742 -6.305 12.688 1 95.94 454 PHE B N 1
ATOM 9751 C CA . PHE B 1 454 ? 15.148 -6.457 14.078 1 95.94 454 PHE B CA 1
ATOM 9752 C C . PHE B 1 454 ? 14.414 -5.457 14.969 1 95.94 454 PHE B C 1
ATOM 9754 O O . PHE B 1 454 ? 13.93 -5.812 16.047 1 95.94 454 PHE B O 1
ATOM 9761 N N . ILE B 1 455 ? 14.227 -4.195 14.5 1 96.31 455 ILE B N 1
ATOM 9762 C CA . ILE B 1 455 ? 13.484 -3.162 15.211 1 96.31 455 ILE B CA 1
ATOM 9763 C C . ILE B 1 455 ? 12.031 -3.605 15.398 1 96.31 455 ILE B C 1
ATOM 9765 O O . ILE B 1 455 ? 11.492 -3.516 16.5 1 96.31 455 ILE B O 1
ATOM 9769 N N . ALA B 1 456 ? 11.492 -4.082 14.336 1 93.81 456 ALA B N 1
ATOM 9770 C CA . ALA B 1 456 ? 10.102 -4.523 14.383 1 93.81 456 ALA B CA 1
ATOM 9771 C C . ALA B 1 456 ? 9.922 -5.652 15.398 1 93.81 456 ALA B C 1
ATOM 9773 O O . ALA B 1 456 ? 8.93 -5.688 16.125 1 93.81 456 ALA B O 1
ATOM 9774 N N . PHE B 1 457 ? 10.836 -6.582 15.461 1 94.25 457 PHE B N 1
ATOM 9775 C CA . PHE B 1 457 ? 10.766 -7.719 16.375 1 94.25 457 PHE B CA 1
ATOM 9776 C C . PHE B 1 457 ? 10.836 -7.262 17.828 1 94.25 457 PHE B C 1
ATOM 9778 O O . PHE B 1 457 ? 10.031 -7.68 18.656 1 94.25 457 PHE B O 1
ATOM 9785 N N . LEU B 1 458 ? 11.805 -6.355 18.094 1 94.19 458 LEU B N 1
ATOM 9786 C CA . LEU B 1 458 ? 11.945 -5.848 19.453 1 94.19 458 LEU B CA 1
ATOM 9787 C C . LEU B 1 458 ? 10.734 -5.004 19.844 1 94.19 458 LEU B C 1
ATOM 9789 O O . LEU B 1 458 ? 10.32 -5.016 21 1 94.19 458 LEU B O 1
ATOM 9793 N N . TRP B 1 459 ? 10.195 -4.23 18.875 1 91.38 459 TRP B N 1
ATOM 9794 C CA . TRP B 1 459 ? 9 -3.426 19.109 1 91.38 459 TRP B CA 1
ATOM 9795 C C . TRP B 1 459 ? 7.816 -4.309 19.469 1 91.38 459 TRP B C 1
ATOM 9797 O O . TRP B 1 459 ? 7.098 -4.023 20.438 1 91.38 459 TRP B O 1
ATOM 9807 N N . MET B 1 460 ? 7.707 -5.363 18.766 1 88.94 460 MET B N 1
ATOM 9808 C CA . MET B 1 460 ? 6.621 -6.309 19.016 1 88.94 460 MET B CA 1
ATOM 9809 C C . MET B 1 460 ? 6.723 -6.902 20.406 1 88.94 460 MET B C 1
ATOM 9811 O O . MET B 1 460 ? 5.707 -7.117 21.078 1 88.94 460 MET B O 1
ATOM 9815 N N . LEU B 1 461 ? 7.934 -7.129 20.891 1 90.19 461 LEU B N 1
ATOM 9816 C CA . LEU B 1 461 ? 8.172 -7.727 22.203 1 90.19 461 LEU B CA 1
ATOM 9817 C C . LEU B 1 461 ? 7.922 -6.715 23.312 1 90.19 461 LEU B C 1
ATOM 9819 O O . LEU B 1 461 ? 7.797 -7.094 24.484 1 90.19 461 LEU B O 1
ATOM 9823 N N . GLY B 1 462 ? 7.824 -5.391 22.922 1 88.5 462 GLY B N 1
ATOM 9824 C CA . GLY B 1 462 ? 7.715 -4.348 23.922 1 88.5 462 GLY B CA 1
ATOM 9825 C C . GLY B 1 462 ? 8.992 -4.148 24.719 1 88.5 462 GLY B C 1
ATOM 9826 O O . GLY B 1 462 ? 8.961 -3.701 25.859 1 88.5 462 GLY B O 1
ATOM 9827 N N . ASP B 1 463 ? 10.125 -4.621 24.172 1 90.88 463 ASP B N 1
ATOM 9828 C CA . ASP B 1 463 ? 11.422 -4.492 24.828 1 90.88 463 ASP B CA 1
ATOM 9829 C C . ASP B 1 463 ? 12.008 -3.098 24.625 1 90.88 463 ASP B C 1
ATOM 9831 O O . ASP B 1 463 ? 12.844 -2.893 23.734 1 90.88 463 ASP B O 1
ATOM 9835 N N . GLU B 1 464 ? 11.711 -2.176 25.453 1 91.25 464 GLU B N 1
ATOM 9836 C CA . GLU B 1 464 ? 12.07 -0.768 25.312 1 91.25 464 GLU B CA 1
ATOM 9837 C C . GLU B 1 464 ? 13.57 -0.56 25.469 1 91.25 464 GLU B C 1
ATOM 9839 O O . GLU B 1 464 ? 14.172 0.223 24.719 1 91.25 464 GLU B O 1
ATOM 9844 N N . THR B 1 465 ? 14.148 -1.215 26.359 1 92.62 465 THR B N 1
ATOM 9845 C CA . THR B 1 465 ? 15.555 -1.02 26.688 1 92.62 465 THR B CA 1
ATOM 9846 C C . THR B 1 465 ? 16.438 -1.44 25.516 1 92.62 465 THR B C 1
ATOM 9848 O O . THR B 1 465 ? 17.281 -0.666 25.047 1 92.62 465 THR B O 1
ATOM 9851 N N . ASN B 1 466 ? 16.219 -2.678 25.062 1 93.25 466 ASN B N 1
ATOM 9852 C CA . ASN B 1 466 ? 17.031 -3.176 23.969 1 93.25 466 ASN B CA 1
ATOM 9853 C C . ASN B 1 466 ? 16.766 -2.42 22.672 1 93.25 466 ASN B C 1
ATOM 9855 O O . ASN B 1 466 ? 17.656 -2.23 21.844 1 93.25 466 ASN B O 1
ATOM 9859 N N . LEU B 1 467 ? 15.508 -2.006 22.531 1 95 467 LEU B N 1
ATOM 9860 C CA . LEU B 1 467 ? 15.148 -1.267 21.328 1 95 467 LEU B CA 1
ATOM 9861 C C . LEU B 1 467 ? 15.844 0.092 21.297 1 95 467 LEU B C 1
ATOM 9863 O O . LEU B 1 467 ? 16.359 0.506 20.25 1 95 467 LEU B O 1
ATOM 9867 N N . GLN B 1 468 ? 15.812 0.782 22.391 1 94.81 468 GLN B N 1
ATOM 9868 C CA . GLN B 1 468 ? 16.5 2.061 22.469 1 94.81 468 GLN B CA 1
ATOM 9869 C C . GLN B 1 468 ? 18 1.891 22.203 1 94.81 468 GLN B C 1
ATOM 9871 O O . GLN B 1 468 ? 18.594 2.676 21.469 1 94.81 468 GLN B O 1
ATOM 9876 N N . ALA B 1 469 ? 18.562 0.886 22.828 1 95.94 469 ALA B N 1
ATOM 9877 C CA . ALA B 1 469 ? 19.984 0.6 22.625 1 95.94 469 ALA B CA 1
ATOM 9878 C C . ALA B 1 469 ? 20.281 0.312 21.156 1 95.94 469 ALA B C 1
ATOM 9880 O O . ALA B 1 469 ? 21.312 0.735 20.625 1 95.94 469 ALA B O 1
ATOM 9881 N N . LEU B 1 470 ? 19.391 -0.394 20.5 1 96.44 470 LEU B N 1
ATOM 9882 C CA . LEU B 1 470 ? 19.562 -0.722 19.094 1 96.44 470 LEU B CA 1
ATOM 9883 C C . LEU B 1 470 ? 19.531 0.538 18.234 1 96.44 470 LEU B C 1
ATOM 9885 O O . LEU B 1 470 ? 20.359 0.699 17.328 1 96.44 470 LEU B O 1
ATOM 9889 N N . PHE B 1 471 ? 18.562 1.44 18.469 1 96.38 471 PHE B N 1
ATOM 9890 C CA . PHE B 1 471 ? 18.5 2.688 17.719 1 96.38 471 PHE B CA 1
ATOM 9891 C C . PHE B 1 471 ? 19.797 3.463 17.828 1 96.38 471 PHE B C 1
ATOM 9893 O O . PHE B 1 471 ? 20.328 3.928 16.812 1 96.38 471 PHE B O 1
ATOM 9900 N N . GLU B 1 472 ? 20.297 3.557 19.031 1 95.56 472 GLU B N 1
ATOM 9901 C CA . GLU B 1 472 ? 21.531 4.301 19.266 1 95.56 472 GLU B CA 1
ATOM 9902 C C . GLU B 1 472 ? 22.703 3.664 18.531 1 95.56 472 GLU B C 1
ATOM 9904 O O . GLU B 1 472 ? 23.531 4.363 17.938 1 95.56 472 GLU B O 1
ATOM 9909 N N . ARG B 1 473 ? 22.766 2.396 18.609 1 95.56 473 ARG B N 1
ATOM 9910 C CA . ARG B 1 473 ? 23.828 1.653 17.922 1 95.56 473 ARG B CA 1
ATOM 9911 C C . ARG B 1 473 ? 23.75 1.848 16.406 1 95.56 473 ARG B C 1
ATOM 9913 O O . ARG B 1 473 ? 24.766 2.092 15.758 1 95.56 473 ARG B O 1
ATOM 9920 N N . LEU B 1 474 ? 22.547 1.762 15.852 1 96 474 LEU B N 1
ATOM 9921 C CA . LEU B 1 474 ? 22.344 1.89 14.414 1 96 474 LEU B CA 1
ATOM 9922 C C . LEU B 1 474 ? 22.703 3.293 13.938 1 96 474 LEU B C 1
ATOM 9924 O O . LEU B 1 474 ? 23.281 3.457 12.867 1 96 474 LEU B O 1
ATOM 9928 N N . LEU B 1 475 ? 22.344 4.273 14.734 1 94.56 475 LEU B N 1
ATOM 9929 C CA . LEU B 1 475 ? 22.609 5.656 14.352 1 94.56 475 LEU B CA 1
ATOM 9930 C C . LEU B 1 475 ? 24.094 5.961 14.375 1 94.56 475 LEU B C 1
ATOM 9932 O O . LEU B 1 475 ? 24.578 6.832 13.641 1 94.56 475 LEU B O 1
ATOM 9936 N N . LEU B 1 476 ? 24.844 5.215 15.156 1 92.12 476 LEU B N 1
ATOM 9937 C CA . LEU B 1 476 ? 26.297 5.363 15.234 1 92.12 476 LEU B CA 1
ATOM 9938 C C . LEU B 1 476 ? 26.969 4.629 14.086 1 92.12 476 LEU B C 1
ATOM 9940 O O . LEU B 1 476 ? 27.922 5.145 13.492 1 92.12 476 LEU B O 1
ATOM 9944 N N . GLU B 1 477 ? 26.469 3.471 13.672 1 91.5 477 GLU B N 1
ATOM 9945 C CA . GLU B 1 477 ? 27.188 2.551 12.789 1 91.5 477 GLU B CA 1
ATOM 9946 C C . GLU B 1 477 ? 26.703 2.699 11.344 1 91.5 477 GLU B C 1
ATOM 9948 O O . GLU B 1 477 ? 27.453 2.396 10.406 1 91.5 477 GLU B O 1
ATOM 9953 N N . TYR B 1 478 ? 25.516 3.164 11.078 1 91.38 478 TYR B N 1
ATOM 9954 C CA . TYR B 1 478 ? 24.938 3.156 9.734 1 91.38 478 TYR B CA 1
ATOM 9955 C C . TYR B 1 478 ? 25.266 4.445 8.992 1 91.38 478 TYR B C 1
ATOM 9957 O O . TYR B 1 478 ? 25.531 5.48 9.617 1 91.38 478 TYR B O 1
ATOM 9965 N N . PRO B 1 479 ? 25.281 4.309 7.781 1 90.25 479 PRO B N 1
ATOM 9966 C CA . PRO B 1 479 ? 25.562 5.5 6.973 1 90.25 479 PRO B CA 1
ATOM 9967 C C . PRO B 1 479 ? 24.5 6.586 7.141 1 90.25 479 PRO B C 1
ATOM 9969 O O . PRO B 1 479 ? 23.344 6.285 7.48 1 90.25 479 PRO B O 1
ATOM 9972 N N . VAL B 1 480 ? 24.812 7.762 6.809 1 86.88 480 VAL B N 1
ATOM 9973 C CA . VAL B 1 480 ? 23.984 8.945 7.012 1 86.88 480 VAL B CA 1
ATOM 9974 C C . VAL B 1 480 ? 22.766 8.891 6.094 1 86.88 480 VAL B C 1
ATOM 9976 O O . VAL B 1 480 ? 21.703 9.383 6.441 1 86.88 480 VAL B O 1
ATOM 9979 N N . GLU B 1 481 ? 22.953 8.234 5.012 1 89.25 481 GLU B N 1
ATOM 9980 C CA . GLU B 1 481 ? 21.875 8.141 4.043 1 89.25 481 GLU B CA 1
ATOM 9981 C C . GLU B 1 481 ? 20.688 7.355 4.613 1 89.25 481 GLU B C 1
ATOM 9983 O O . GLU B 1 481 ? 19.547 7.594 4.234 1 89.25 481 GLU B O 1
ATOM 9988 N N . ASP B 1 482 ? 21.031 6.449 5.512 1 90.5 482 ASP B N 1
ATOM 9989 C CA . ASP B 1 482 ? 20 5.594 6.102 1 90.5 482 ASP B CA 1
ATOM 9990 C C . ASP B 1 482 ? 19.453 6.211 7.383 1 90.5 482 ASP B C 1
ATOM 9992 O O . ASP B 1 482 ? 18.406 5.777 7.887 1 90.5 482 ASP B O 1
ATOM 9996 N N . SER B 1 483 ? 19.984 7.23 7.805 1 91 483 SER B N 1
ATOM 9997 C CA . SER B 1 483 ? 19.719 7.762 9.141 1 91 483 SER B CA 1
ATOM 9998 C C . SER B 1 483 ? 18.297 8.328 9.234 1 91 483 SER B C 1
ATOM 10000 O O . SER B 1 483 ? 17.641 8.172 10.266 1 91 483 SER B O 1
ATOM 10002 N N . PRO B 1 484 ? 17.781 8.922 8.188 1 90.69 484 PRO B N 1
ATOM 10003 C CA . PRO B 1 484 ? 16.438 9.484 8.336 1 90.69 484 PRO B CA 1
ATOM 10004 C C . PRO B 1 484 ? 15.383 8.43 8.68 1 90.69 484 PRO B C 1
ATOM 10006 O O . PRO B 1 484 ? 14.531 8.664 9.539 1 90.69 484 PRO B O 1
ATOM 10009 N N . VAL B 1 485 ? 15.469 7.293 8.016 1 92.94 485 VAL B N 1
ATOM 10010 C CA . VAL B 1 485 ? 14.5 6.23 8.266 1 92.94 485 VAL B CA 1
ATOM 10011 C C . VAL B 1 485 ? 14.648 5.723 9.703 1 92.94 485 VAL B C 1
ATOM 10013 O O . VAL B 1 485 ? 13.648 5.504 10.391 1 92.94 485 VAL B O 1
ATOM 10016 N N . ILE B 1 486 ? 15.828 5.543 10.156 1 95.44 486 ILE B N 1
ATOM 10017 C CA . ILE B 1 486 ? 16.094 5.059 11.508 1 95.44 486 ILE B CA 1
ATOM 10018 C C . ILE B 1 486 ? 15.602 6.078 12.531 1 95.44 486 ILE B C 1
ATOM 10020 O O . ILE B 1 486 ? 14.961 5.715 13.523 1 95.44 486 ILE B O 1
ATOM 10024 N N . TRP B 1 487 ? 15.812 7.367 12.266 1 93.94 487 TRP B N 1
ATOM 10025 C CA . TRP B 1 487 ? 15.352 8.43 13.148 1 93.94 487 TRP B CA 1
ATOM 10026 C C . TRP B 1 487 ? 13.828 8.461 13.211 1 93.94 487 TRP B C 1
ATOM 10028 O O . TRP B 1 487 ? 13.25 8.648 14.281 1 93.94 487 TRP B O 1
ATOM 10038 N N . ASP B 1 488 ? 13.234 8.297 12.102 1 90.62 488 ASP B N 1
ATOM 10039 C CA . ASP B 1 488 ? 11.781 8.32 12.07 1 90.62 488 ASP B CA 1
ATOM 10040 C C . ASP B 1 488 ? 11.195 7.172 12.898 1 90.62 488 ASP B C 1
ATOM 10042 O O . ASP B 1 488 ? 10.234 7.367 13.648 1 90.62 488 ASP B O 1
ATOM 10046 N N . LYS B 1 489 ? 11.789 6 12.789 1 93.5 489 LYS B N 1
ATOM 10047 C CA . LYS B 1 489 ? 11.352 4.871 13.602 1 93.5 489 LYS B CA 1
ATOM 10048 C C . LYS B 1 489 ? 11.625 5.121 15.078 1 93.5 489 LYS B C 1
ATOM 10050 O O . LYS B 1 489 ? 10.828 4.73 15.938 1 93.5 489 LYS B O 1
ATOM 10055 N N . TYR B 1 490 ? 12.734 5.762 15.305 1 93.88 490 TYR B N 1
ATOM 10056 C CA . TYR B 1 490 ? 13.086 6.102 16.688 1 93.88 490 TYR B CA 1
ATOM 10057 C C . TYR B 1 490 ? 12.07 7.074 17.281 1 93.88 490 TYR B C 1
ATOM 10059 O O . TYR B 1 490 ? 11.656 6.914 18.422 1 93.88 490 TYR B O 1
ATOM 10067 N N . CYS B 1 491 ? 11.609 8 16.5 1 91.38 491 CYS B N 1
ATOM 10068 C CA . CYS B 1 491 ? 10.602 8.961 16.953 1 91.38 491 CYS B CA 1
ATOM 10069 C C . CYS B 1 491 ? 9.266 8.266 17.203 1 91.38 491 CYS B C 1
ATOM 10071 O O . CYS B 1 491 ? 8.594 8.547 18.203 1 91.38 491 CYS B O 1
ATOM 10073 N N . GLN B 1 492 ? 8.938 7.398 16.359 1 89.12 492 GLN B N 1
ATOM 10074 C CA . GLN B 1 492 ? 7.707 6.645 16.547 1 89.12 492 GLN B CA 1
ATOM 10075 C C . GLN B 1 492 ? 7.762 5.801 17.812 1 89.12 492 GLN B C 1
ATOM 10077 O O . GLN B 1 492 ? 6.781 5.727 18.562 1 89.12 492 GLN B O 1
ATOM 10082 N N . PHE B 1 493 ? 8.891 5.25 18.062 1 90.19 493 PHE B N 1
ATOM 10083 C CA . PHE B 1 493 ? 9.133 4.477 19.266 1 90.19 493 PHE B CA 1
ATOM 10084 C C . PHE B 1 493 ? 9.008 5.352 20.516 1 90.19 493 PHE B C 1
ATOM 10086 O O . PHE B 1 493 ? 8.359 4.969 21.484 1 90.19 493 PHE B O 1
ATOM 10093 N N . ALA B 1 494 ? 9.594 6.457 20.391 1 88.88 494 ALA B N 1
ATOM 10094 C CA . ALA B 1 494 ? 9.555 7.375 21.516 1 88.88 494 ALA B CA 1
ATOM 10095 C C . ALA B 1 494 ? 8.125 7.809 21.828 1 88.88 494 ALA B C 1
ATOM 10097 O O . ALA B 1 494 ? 7.766 7.973 23 1 88.88 494 ALA B O 1
ATOM 10098 N N . GLN B 1 495 ? 7.344 7.906 20.828 1 83.19 495 GLN B N 1
ATOM 10099 C CA . GLN B 1 495 ? 5.949 8.305 20.984 1 83.19 495 GLN B CA 1
ATOM 10100 C C . GLN B 1 495 ? 5.145 7.207 21.672 1 83.19 495 GLN B C 1
ATOM 10102 O O . GLN B 1 495 ? 4.23 7.5 22.453 1 83.19 495 GLN B O 1
ATOM 10107 N N . SER B 1 496 ? 5.531 6.02 21.406 1 79.75 496 SER B N 1
ATOM 10108 C CA . SER B 1 496 ? 4.75 4.883 21.891 1 79.75 496 SER B CA 1
ATOM 10109 C C . SER B 1 496 ? 5.168 4.473 23.297 1 79.75 496 SER B C 1
ATOM 10111 O O . SER B 1 496 ? 4.352 3.971 24.062 1 79.75 496 SER B O 1
ATOM 10113 N N . PHE B 1 497 ? 6.449 4.773 23.688 1 81.12 497 PHE B N 1
ATOM 10114 C CA . PHE B 1 497 ? 6.957 4.113 24.891 1 81.12 497 PHE B CA 1
ATOM 10115 C C . PHE B 1 497 ? 7.402 5.137 25.922 1 81.12 497 PHE B C 1
ATOM 10117 O O . PHE B 1 497 ? 7.488 4.828 27.109 1 81.12 497 PHE B O 1
ATOM 10124 N N . PHE B 1 498 ? 7.723 6.348 25.484 1 83.75 498 PHE B N 1
ATOM 10125 C CA . PHE B 1 498 ? 8.367 7.27 26.422 1 83.75 498 PHE B CA 1
ATOM 10126 C C . PHE B 1 498 ? 7.422 8.398 26.797 1 83.75 498 PHE B C 1
ATOM 10128 O O . PHE B 1 498 ? 6.332 8.531 26.234 1 83.75 498 PHE B O 1
ATOM 10135 N N . GLY B 1 499 ? 7.859 9.125 27.828 1 83.94 499 GLY B N 1
ATOM 10136 C CA . GLY B 1 499 ? 7.188 10.359 28.203 1 83.94 499 GLY B CA 1
ATOM 10137 C C . GLY B 1 499 ? 7.484 11.516 27.266 1 83.94 499 GLY B C 1
ATOM 10138 O O . GLY B 1 499 ? 8.258 11.375 26.328 1 83.94 499 GLY B O 1
ATOM 10139 N N . LEU B 1 500 ? 6.852 12.594 27.516 1 88 500 LEU B N 1
ATOM 10140 C CA . LEU B 1 500 ? 6.895 13.75 26.625 1 88 500 LEU B CA 1
ATOM 10141 C C . LEU B 1 500 ? 8.312 14.312 26.531 1 88 500 LEU B C 1
ATOM 10143 O O . LEU B 1 500 ? 8.766 14.68 25.453 1 88 500 LEU B O 1
ATOM 10147 N N . GLU B 1 501 ? 9.016 14.422 27.609 1 88.5 501 GLU B N 1
ATOM 10148 C CA . GLU B 1 501 ? 10.344 15.023 27.641 1 88.5 501 GLU B CA 1
ATOM 10149 C C . GLU B 1 501 ? 11.328 14.234 26.781 1 88.5 501 GLU B C 1
ATOM 10151 O O . GLU B 1 501 ? 12.055 14.812 25.969 1 88.5 501 GLU B O 1
ATOM 10156 N N . LYS B 1 502 ? 11.336 12.969 27.047 1 89.88 502 LYS B N 1
ATOM 10157 C CA . LYS B 1 502 ? 12.242 12.117 26.281 1 89.88 502 LYS B CA 1
ATOM 10158 C C . LYS B 1 502 ? 11.875 12.102 24.812 1 89.88 502 LYS B C 1
ATOM 10160 O O . LYS B 1 502 ? 12.758 12.062 23.938 1 89.88 502 LYS B O 1
ATOM 10165 N N . ARG B 1 503 ? 10.625 12.094 24.531 1 90.25 503 ARG B N 1
ATOM 10166 C CA . ARG B 1 503 ? 10.172 12.164 23.141 1 90.25 503 ARG B CA 1
ATOM 10167 C C . ARG B 1 503 ? 10.688 13.43 22.469 1 90.25 503 ARG B C 1
ATOM 10169 O O . ARG B 1 503 ? 11.203 13.367 21.344 1 90.25 503 ARG B O 1
ATOM 10176 N N . ARG B 1 504 ? 10.555 14.547 23.109 1 87.31 504 ARG B N 1
ATOM 10177 C CA . ARG B 1 504 ? 10.984 15.828 22.562 1 87.31 504 ARG B CA 1
ATOM 10178 C C . ARG B 1 504 ? 12.5 15.852 22.359 1 87.31 504 ARG B C 1
ATOM 10180 O O . ARG B 1 504 ? 12.984 16.422 21.375 1 87.31 504 ARG B O 1
ATOM 10187 N N . GLU B 1 505 ? 13.125 15.266 23.281 1 91.06 505 GLU B N 1
ATOM 10188 C CA . GLU B 1 505 ? 14.578 15.188 23.156 1 91.06 505 GLU B CA 1
ATOM 10189 C C . GLU B 1 505 ? 14.992 14.453 21.891 1 91.06 505 GLU B C 1
ATOM 10191 O O . GLU B 1 505 ? 15.867 14.906 21.156 1 91.06 505 GLU B O 1
ATOM 10196 N N . ILE B 1 506 ? 14.383 13.32 21.656 1 92.5 506 ILE B N 1
ATOM 10197 C CA . ILE B 1 506 ? 14.711 12.5 20.5 1 92.5 506 ILE B CA 1
ATOM 10198 C C . ILE B 1 506 ? 14.305 13.242 19.219 1 92.5 506 ILE B C 1
ATOM 10200 O O . ILE B 1 506 ? 15.031 13.203 18.219 1 92.5 506 ILE B O 1
ATOM 10204 N N . GLU B 1 507 ? 13.211 13.922 19.266 1 88.88 507 GLU B N 1
ATOM 10205 C CA . GLU B 1 507 ? 12.766 14.711 18.125 1 88.88 507 GLU B CA 1
ATOM 10206 C C . GLU B 1 507 ? 13.75 15.836 17.797 1 88.88 507 GLU B C 1
ATOM 10208 O O . GLU B 1 507 ? 14.031 16.109 16.625 1 88.88 507 GLU B O 1
ATOM 10213 N N . MET B 1 508 ? 14.195 16.453 18.828 1 87.88 508 MET B N 1
ATOM 10214 C CA . MET B 1 508 ? 15.156 17.531 18.625 1 87.88 508 MET B CA 1
ATOM 10215 C C . MET B 1 508 ? 16.469 17 18.078 1 87.88 508 MET B C 1
ATOM 10217 O O . MET B 1 508 ? 17.109 17.641 17.234 1 87.88 508 MET B O 1
ATOM 10221 N N . ARG B 1 509 ? 16.859 15.812 18.594 1 91.44 509 ARG B N 1
ATOM 10222 C CA . ARG B 1 509 ? 18.047 15.172 18.062 1 91.44 509 ARG B CA 1
ATOM 10223 C C . ARG B 1 509 ? 17.891 14.867 16.578 1 91.44 509 ARG B C 1
ATOM 10225 O O . ARG B 1 509 ? 18.828 15.047 15.789 1 91.44 509 ARG B O 1
ATOM 10232 N N . ARG B 1 510 ? 16.781 14.383 16.234 1 92 510 ARG B N 1
ATOM 10233 C CA . ARG B 1 510 ? 16.5 14.094 14.828 1 92 510 ARG B CA 1
ATOM 10234 C C . ARG B 1 510 ? 16.578 15.359 13.984 1 92 510 ARG B C 1
ATOM 10236 O O . ARG B 1 510 ? 17.109 15.352 12.875 1 92 510 ARG B O 1
ATOM 10243 N N . LEU B 1 511 ? 16.031 16.406 14.484 1 87.94 511 LEU B N 1
ATOM 10244 C CA . LEU B 1 511 ? 16.016 17.688 13.773 1 87.94 511 LEU B CA 1
ATOM 10245 C C . LEU B 1 511 ? 17.438 18.203 13.547 1 87.94 511 LEU B C 1
ATOM 10247 O O . LEU B 1 511 ? 17.75 18.703 12.469 1 87.94 511 LEU B O 1
ATOM 10251 N N . GLU B 1 512 ? 18.156 18.031 14.492 1 88.12 512 GLU B N 1
ATOM 10252 C CA . GLU B 1 512 ? 19.547 18.484 14.398 1 88.12 512 GLU B CA 1
ATOM 10253 C C . GLU B 1 512 ? 20.344 17.641 13.414 1 88.12 512 GLU B C 1
ATOM 10255 O O . GLU B 1 512 ? 21.172 18.156 12.664 1 88.12 512 GLU B O 1
ATOM 10260 N N . ALA B 1 513 ? 20.047 16.391 13.43 1 89.62 513 ALA B N 1
ATOM 10261 C CA . ALA B 1 513 ? 20.812 15.453 12.609 1 89.62 513 ALA B CA 1
ATOM 10262 C C . ALA B 1 513 ? 20.391 15.539 11.141 1 89.62 513 ALA B C 1
ATOM 10264 O O . ALA B 1 513 ? 21.234 15.492 10.242 1 89.62 513 ALA B O 1
ATOM 10265 N N . ILE B 1 514 ? 19.125 15.578 10.828 1 87.81 514 ILE B N 1
ATOM 10266 C CA . ILE B 1 514 ? 18.625 15.445 9.469 1 87.81 514 ILE B CA 1
ATOM 10267 C C . ILE B 1 514 ? 18.188 16.812 8.945 1 87.81 514 ILE B C 1
ATOM 10269 O O . ILE B 1 514 ? 18.234 17.062 7.742 1 87.81 514 ILE B O 1
ATOM 10273 N N . GLY B 1 515 ? 17.734 17.562 9.781 1 82.31 515 GLY B N 1
ATOM 10274 C CA . GLY B 1 515 ? 17.109 18.812 9.367 1 82.31 515 GLY B CA 1
ATOM 10275 C C . GLY B 1 515 ? 15.633 18.672 9.047 1 82.31 515 GLY B C 1
ATOM 10276 O O . GLY B 1 515 ? 14.977 17.75 9.531 1 82.31 515 GLY B O 1
ATOM 10277 N N . GLY B 1 516 ? 14.992 19.562 8.383 1 77.25 516 GLY B N 1
ATOM 10278 C CA . GLY B 1 516 ? 13.578 19.562 8.016 1 77.25 516 GLY B CA 1
ATOM 10279 C C . GLY B 1 516 ? 12.797 20.688 8.656 1 77.25 516 GLY B C 1
ATOM 10280 O O . GLY B 1 516 ? 11.719 21.047 8.18 1 77.25 516 GLY B O 1
ATOM 10281 N N . GLY B 1 517 ? 13.273 21.172 9.688 1 76.75 517 GLY B N 1
ATOM 10282 C CA . GLY B 1 517 ? 12.734 22.359 10.305 1 76.75 517 GLY B CA 1
ATOM 10283 C C . GLY B 1 517 ? 11.312 22.188 10.812 1 76.75 517 GLY B C 1
ATOM 10284 O O . GLY B 1 517 ? 11.008 21.188 11.469 1 76.75 517 GLY B O 1
ATOM 10285 N N . GLU B 1 518 ? 10.492 23.109 10.523 1 77.69 518 GLU B N 1
ATOM 10286 C CA . GLU B 1 518 ? 9.109 23.156 11 1 77.69 518 GLU B CA 1
ATOM 10287 C C . GLU B 1 518 ? 8.258 22.094 10.32 1 77.69 518 GLU B C 1
ATOM 10289 O O . GLU B 1 518 ? 7.324 21.547 10.922 1 77.69 518 GLU B O 1
ATOM 10294 N N . LYS B 1 519 ? 8.594 21.797 9.172 1 78.38 519 LYS B N 1
ATOM 10295 C CA . LYS B 1 519 ? 7.809 20.812 8.414 1 78.38 519 LYS B CA 1
ATOM 10296 C C . LYS B 1 519 ? 7.898 19.422 9.055 1 78.38 519 LYS B C 1
ATOM 10298 O O . LYS B 1 519 ? 6.898 18.719 9.141 1 78.38 519 LYS B O 1
ATOM 10303 N N . PHE B 1 520 ? 9.086 19.062 9.516 1 84.06 520 PHE B N 1
ATOM 10304 C CA . PHE B 1 520 ? 9.258 17.766 10.188 1 84.06 520 PHE B CA 1
ATOM 10305 C C . PHE B 1 520 ? 8.469 17.734 11.492 1 84.06 520 PHE B C 1
ATOM 10307 O O . PHE B 1 520 ? 7.816 16.734 11.805 1 84.06 520 PHE B O 1
ATOM 10314 N N . LEU B 1 521 ? 8.523 18.844 12.172 1 82.69 521 LEU B N 1
ATOM 10315 C CA . LEU B 1 521 ? 7.828 18.891 13.453 1 82.69 521 LEU B CA 1
ATOM 10316 C C . LEU B 1 521 ? 6.32 18.766 13.258 1 82.69 521 LEU B C 1
ATOM 10318 O O . LEU B 1 521 ? 5.645 18.078 14.031 1 82.69 521 LEU B O 1
ATOM 10322 N N . LEU B 1 522 ? 5.863 19.359 12.289 1 85.38 522 LEU B N 1
ATOM 10323 C CA . LEU B 1 522 ? 4.445 19.266 11.977 1 85.38 522 LEU B CA 1
ATOM 10324 C C . LEU B 1 522 ? 4.07 17.828 11.594 1 85.38 522 LEU B C 1
ATOM 10326 O O . LEU B 1 522 ? 3.076 17.297 12.078 1 85.38 522 LEU B O 1
ATOM 10330 N N . GLU B 1 523 ? 4.84 17.266 10.82 1 81.19 523 GLU B N 1
ATOM 10331 C CA . GLU B 1 523 ? 4.59 15.891 10.398 1 81.19 523 GLU B CA 1
ATOM 10332 C C . GLU B 1 523 ? 4.664 14.93 11.586 1 81.19 523 GLU B C 1
ATOM 10334 O O . GLU B 1 523 ? 3.871 13.992 11.68 1 81.19 523 GLU B O 1
ATOM 10339 N N . SER B 1 524 ? 5.637 15.164 12.32 1 83.56 524 SER B N 1
ATOM 10340 C CA . SER B 1 524 ? 5.789 14.344 13.516 1 83.56 524 SER B CA 1
ATOM 10341 C C . SER B 1 524 ? 4.57 14.461 14.422 1 83.56 524 SER B C 1
ATOM 10343 O O . SER B 1 524 ? 4.094 13.453 14.961 1 83.56 524 SER B O 1
ATOM 10345 N N . ALA B 1 525 ? 4.066 15.633 14.508 1 85.25 525 ALA B N 1
ATOM 10346 C CA . ALA B 1 525 ? 2.883 15.859 15.328 1 85.25 525 ALA B CA 1
ATOM 10347 C C . ALA B 1 525 ? 1.663 15.156 14.742 1 85.25 525 ALA B C 1
ATOM 10349 O O . ALA B 1 525 ? 0.875 14.547 15.469 1 85.25 525 ALA B O 1
ATOM 10350 N N . LEU B 1 526 ? 1.548 15.25 13.547 1 83.31 526 LEU B N 1
ATOM 10351 C CA . LEU B 1 526 ? 0.431 14.594 12.875 1 83.31 526 LEU B CA 1
ATOM 10352 C C . LEU B 1 526 ? 0.471 13.086 13.094 1 83.31 526 LEU B C 1
ATOM 10354 O O . LEU B 1 526 ? -0.568 12.461 13.312 1 83.31 526 LEU B O 1
ATOM 10358 N N . SER B 1 527 ? 1.59 12.594 13.008 1 80.38 527 SER B N 1
ATOM 10359 C CA . SER B 1 527 ? 1.752 11.164 13.227 1 80.38 527 SER B CA 1
ATOM 10360 C C . SER B 1 527 ? 1.476 10.789 14.68 1 80.38 527 SER B C 1
ATOM 10362 O O . SER B 1 527 ? 0.805 9.789 14.953 1 80.38 527 SER B O 1
ATOM 10364 N N . TYR B 1 528 ? 1.939 11.609 15.539 1 84.31 528 TYR B N 1
ATOM 10365 C CA . TYR B 1 528 ? 1.81 11.336 16.969 1 84.31 528 TYR B CA 1
ATOM 10366 C C . TYR B 1 528 ? 0.352 11.398 17.406 1 84.31 528 TYR B C 1
ATOM 10368 O O . TYR B 1 528 ? -0.098 10.578 18.203 1 84.31 528 TYR B O 1
ATOM 10376 N N . TYR B 1 529 ? -0.304 12.281 16.859 1 89.12 529 TYR B N 1
ATOM 10377 C CA . TYR B 1 529 ? -1.651 12.523 17.375 1 89.12 529 TYR B CA 1
ATOM 10378 C C . TYR B 1 529 ? -2.678 11.711 16.594 1 89.12 529 TYR B C 1
ATOM 10380 O O . TYR B 1 529 ? -3.885 11.875 16.781 1 89.12 529 TYR B O 1
ATOM 10388 N N . SER B 1 530 ? -2.262 10.883 15.82 1 88.5 530 SER B N 1
ATOM 10389 C CA . SER B 1 530 ? -3.164 9.992 15.102 1 88.5 530 SER B CA 1
ATOM 10390 C C . SER B 1 530 ? -3.148 8.586 15.703 1 88.5 530 SER B C 1
ATOM 10392 O O . SER B 1 530 ? -2.234 8.234 16.453 1 88.5 530 SER B O 1
ATOM 10394 N N . PHE B 1 531 ? -4.234 7.895 15.5 1 90.06 531 PHE B N 1
ATOM 10395 C CA . PHE B 1 531 ? -4.336 6.5 15.922 1 90.06 531 PHE B CA 1
ATOM 10396 C C . PHE B 1 531 ? -5.016 5.66 14.852 1 90.06 531 PHE B C 1
ATOM 10398 O O . PHE B 1 531 ? -6.223 5.785 14.633 1 90.06 531 PHE B O 1
ATOM 10405 N N . ARG B 1 532 ? -4.23 4.836 14.25 1 88.75 532 ARG B N 1
ATOM 10406 C CA . ARG B 1 532 ? -4.723 4.051 13.125 1 88.75 532 ARG B CA 1
ATOM 10407 C C . ARG B 1 532 ? -5.312 4.949 12.047 1 88.75 532 ARG B C 1
ATOM 10409 O O . ARG B 1 532 ? -4.602 5.77 11.461 1 88.75 532 ARG B O 1
ATOM 10416 N N . ASP B 1 533 ? -6.535 4.801 11.727 1 84.56 533 ASP B N 1
ATOM 10417 C CA . ASP B 1 533 ? -7.133 5.59 10.656 1 84.56 533 ASP B CA 1
ATOM 10418 C C . ASP B 1 533 ? -7.863 6.809 11.219 1 84.56 533 ASP B C 1
ATOM 10420 O O . ASP B 1 533 ? -8.516 7.547 10.469 1 84.56 533 ASP B O 1
ATOM 10424 N N . VAL B 1 534 ? -7.699 7.035 12.562 1 86.5 534 VAL B N 1
ATOM 10425 C CA . VAL B 1 534 ? -8.367 8.18 13.172 1 86.5 534 VAL B CA 1
ATOM 10426 C C . VAL B 1 534 ? -7.383 9.328 13.336 1 86.5 534 VAL B C 1
ATOM 10428 O O . VAL B 1 534 ? -6.312 9.164 13.93 1 86.5 534 VAL B O 1
ATOM 10431 N N . ASN B 1 535 ? -7.758 10.43 12.703 1 81 535 ASN B N 1
ATOM 10432 C CA . ASN B 1 535 ? -6.895 11.609 12.773 1 81 535 ASN B CA 1
ATOM 10433 C C . ASN B 1 535 ? -7.656 12.836 13.273 1 81 535 ASN B C 1
ATOM 10435 O O . ASN B 1 535 ? -8.883 12.805 13.391 1 81 535 ASN B O 1
ATOM 10439 N N . GLY B 1 536 ? -6.957 13.719 13.836 1 70.62 536 GLY B N 1
ATOM 10440 C CA . GLY B 1 536 ? -7.539 14.914 14.414 1 70.62 536 GLY B CA 1
ATOM 10441 C C . GLY B 1 536 ? -7.836 15.992 13.383 1 70.62 536 GLY B C 1
ATOM 10442 O O . GLY B 1 536 ? -7.941 17.172 13.719 1 70.62 536 GLY B O 1
ATOM 10443 N N . TRP B 1 537 ? -7.797 15.531 12.078 1 67.56 537 TRP B N 1
ATOM 10444 C CA . TRP B 1 537 ? -8.047 16.531 11.055 1 67.56 537 TRP B CA 1
ATOM 10445 C C . TRP B 1 537 ? -9.43 16.344 10.43 1 67.56 537 TRP B C 1
ATOM 10447 O O . TRP B 1 537 ? -9.93 15.219 10.352 1 67.56 537 TRP B O 1
ATOM 10457 N N . THR B 1 538 ? -10.125 17.422 10.375 1 59.25 538 THR B N 1
ATOM 10458 C CA . THR B 1 538 ? -11.391 17.344 9.656 1 59.25 538 THR B CA 1
ATOM 10459 C C . THR B 1 538 ? -11.156 17.219 8.156 1 59.25 538 THR B C 1
ATOM 10461 O O . THR B 1 538 ? -10.07 17.547 7.664 1 59.25 538 THR B O 1
ATOM 10464 N N . SER B 1 539 ? -11.961 16.422 7.41 1 53.5 539 SER B N 1
ATOM 10465 C CA . SER B 1 539 ? -11.883 16.188 5.969 1 53.5 539 SER B CA 1
ATOM 10466 C C . SER B 1 539 ? -11.508 17.469 5.227 1 53.5 539 SER B C 1
ATOM 10468 O O . SER B 1 539 ? -10.75 17.422 4.254 1 53.5 539 SER B O 1
ATOM 10470 N N . SER B 1 540 ? -12.062 18.484 5.684 1 54.56 540 SER B N 1
ATOM 10471 C CA . SER B 1 540 ? -11.836 19.734 4.977 1 54.56 540 SER B CA 1
ATOM 10472 C C . SER B 1 540 ? -10.414 20.25 5.199 1 54.56 540 SER B C 1
ATOM 10474 O O . SER B 1 540 ? -9.844 20.906 4.328 1 54.56 540 SER B O 1
ATOM 10476 N N . ASP B 1 541 ? -9.875 19.734 6.32 1 55.56 541 ASP B N 1
ATOM 10477 C CA . ASP B 1 541 ? -8.562 20.219 6.719 1 55.56 541 ASP B CA 1
ATOM 10478 C C . ASP B 1 541 ? -7.449 19.516 5.945 1 55.56 541 ASP B C 1
ATOM 10480 O O . ASP B 1 541 ? -6.402 20.109 5.672 1 55.56 541 ASP B O 1
ATOM 10484 N N . LEU B 1 542 ? -7.734 18.188 5.609 1 52.91 542 LEU B N 1
ATOM 10485 C CA . LEU B 1 542 ? -6.75 17.266 5.039 1 52.91 542 LEU B CA 1
ATOM 10486 C C . LEU B 1 542 ? -6.391 17.672 3.615 1 52.91 542 LEU B C 1
ATOM 10488 O O . LEU B 1 542 ? -5.27 17.438 3.16 1 52.91 542 LEU B O 1
ATOM 10492 N N . LEU B 1 543 ? -7.355 18.062 2.979 1 47.06 543 LEU B N 1
ATOM 10493 C CA . LEU B 1 543 ? -7.109 18.406 1.582 1 47.06 543 LEU B CA 1
ATOM 10494 C C . LEU B 1 543 ? -5.883 19.312 1.45 1 47.06 543 LEU B C 1
ATOM 10496 O O . LEU B 1 543 ? -5.184 19.266 0.435 1 47.06 543 LEU B O 1
ATOM 10500 N N . TYR B 1 544 ? -5.711 19.922 2.516 1 49.19 544 TYR B N 1
ATOM 10501 C CA . TYR B 1 544 ? -4.734 21 2.336 1 49.19 544 TYR B CA 1
ATOM 10502 C C . TYR B 1 544 ? -3.379 20.594 2.908 1 49.19 544 TYR B C 1
ATOM 10504 O O . TYR B 1 544 ? -2.338 21 2.385 1 49.19 544 TYR B O 1
ATOM 10512 N N . ILE B 1 545 ? -3.516 19.828 3.906 1 51.38 545 ILE B N 1
ATOM 10513 C CA . ILE B 1 545 ? -2.242 19.391 4.473 1 51.38 545 ILE B CA 1
ATOM 10514 C C . ILE B 1 545 ? -1.613 18.328 3.572 1 51.38 545 ILE B C 1
ATOM 10516 O O . ILE B 1 545 ? -0.389 18.188 3.541 1 51.38 545 ILE B O 1
ATOM 10520 N N . GLY B 1 546 ? -2.467 17.578 2.975 1 48.19 546 GLY B N 1
ATOM 10521 C CA . GLY B 1 546 ? -2.121 16.359 2.27 1 48.19 546 GLY B CA 1
ATOM 10522 C C . GLY B 1 546 ? -1.043 16.547 1.222 1 48.19 546 GLY B C 1
ATOM 10523 O O . GLY B 1 546 ? -0.194 15.68 1.021 1 48.19 546 GLY B O 1
ATOM 10524 N N . ASP B 1 547 ? -1.262 17.625 0.496 1 46.66 547 ASP B N 1
ATOM 10525 C CA . ASP B 1 547 ? -0.233 17.719 -0.536 1 46.66 547 ASP B CA 1
ATOM 10526 C C . ASP B 1 547 ? 1.162 17.766 0.083 1 46.66 547 ASP B C 1
ATOM 10528 O O . ASP B 1 547 ? 2.117 17.234 -0.489 1 46.66 547 ASP B O 1
ATOM 10532 N N . SER B 1 548 ? 1.216 18.422 1.147 1 44.19 548 SER B N 1
ATOM 10533 C CA . SER B 1 548 ? 2.52 18.469 1.804 1 44.19 548 SER B CA 1
ATOM 10534 C C . SER B 1 548 ? 2.807 17.156 2.529 1 44.19 548 SER B C 1
ATOM 10536 O O . SER B 1 548 ? 3.953 16.703 2.57 1 44.19 548 SER B O 1
ATOM 10538 N N . LEU B 1 549 ? 1.797 16.594 3.189 1 45.56 549 LEU B N 1
ATOM 10539 C CA . LEU B 1 549 ? 1.948 15.375 3.967 1 45.56 549 LEU B CA 1
ATOM 10540 C C . LEU B 1 549 ? 1.798 14.141 3.078 1 45.56 549 LEU B C 1
ATOM 10542 O O . LEU B 1 549 ? 2.301 13.062 3.41 1 45.56 549 LEU B O 1
ATOM 10546 N N . ASN B 1 550 ? 0.969 14.125 2.16 1 39.84 550 ASN B N 1
ATOM 10547 C CA . ASN B 1 550 ? 0.664 12.961 1.332 1 39.84 550 ASN B CA 1
ATOM 10548 C C . ASN B 1 550 ? 1.927 12.359 0.719 1 39.84 550 ASN B C 1
ATOM 10550 O O . ASN B 1 550 ? 1.886 11.273 0.14 1 39.84 550 ASN B O 1
ATOM 10554 N N . SER B 1 551 ? 2.959 13.172 0.605 1 36.97 551 SER B N 1
ATOM 10555 C CA . SER B 1 551 ? 4.055 12.422 0.002 1 36.97 551 SER B CA 1
ATOM 10556 C C . SER B 1 551 ? 4.445 11.227 0.864 1 36.97 551 SER B C 1
ATOM 10558 O O . SER B 1 551 ? 4.992 10.242 0.36 1 36.97 551 SER B O 1
ATOM 10560 N N . ARG B 1 552 ? 4.332 11.398 2.191 1 36.5 552 ARG B N 1
ATOM 10561 C CA . ARG B 1 552 ? 4.98 10.367 2.99 1 36.5 552 ARG B CA 1
ATOM 10562 C C . ARG B 1 552 ? 4.02 9.227 3.299 1 36.5 552 ARG B C 1
ATOM 10564 O O . ARG B 1 552 ? 4.391 8.258 3.959 1 36.5 552 ARG B O 1
ATOM 10571 N N . GLN B 1 553 ? 2.797 9.484 3.283 1 34.97 553 GLN B N 1
ATOM 10572 C CA . GLN B 1 553 ? 1.959 8.359 3.682 1 34.97 553 GLN B CA 1
ATOM 10573 C C . GLN B 1 553 ? 2.252 7.129 2.834 1 34.97 553 GLN B C 1
ATOM 10575 O O . GLN B 1 553 ? 1.774 6.031 3.135 1 34.97 553 GLN B O 1
ATOM 10580 N N . SER B 1 554 ? 2.805 7.332 1.719 1 32.5 554 SER B N 1
ATOM 10581 C CA . SER B 1 554 ? 3.107 6.148 0.925 1 32.5 554 SER B CA 1
ATOM 10582 C C . SER B 1 554 ? 4.148 5.27 1.615 1 32.5 554 SER B C 1
ATOM 10584 O O . SER B 1 554 ? 4.348 4.117 1.229 1 32.5 554 SER B O 1
ATOM 10586 N N . ILE B 1 555 ? 4.977 5.973 2.48 1 30.31 555 ILE B N 1
ATOM 10587 C CA . ILE B 1 555 ? 6.055 5.133 2.98 1 30.31 555 ILE B CA 1
ATOM 10588 C C . ILE B 1 555 ? 5.52 4.191 4.059 1 30.31 555 ILE B C 1
ATOM 10590 O O . ILE B 1 555 ? 6.082 3.119 4.289 1 30.31 555 ILE B O 1
ATOM 10594 N N . HIS B 1 556 ? 4.59 4.742 4.812 1 31.77 556 HIS B N 1
ATOM 10595 C CA . HIS B 1 556 ? 4.293 3.879 5.949 1 31.77 556 HIS B CA 1
ATOM 10596 C C . HIS B 1 556 ? 3.67 2.564 5.496 1 31.77 556 HIS B C 1
ATOM 10598 O O . HIS B 1 556 ? 3.377 1.693 6.32 1 31.77 556 HIS B O 1
ATOM 10604 N N . THR B 1 557 ? 3.127 2.652 4.324 1 29.94 557 THR B N 1
ATOM 10605 C CA . THR B 1 557 ? 2.537 1.384 3.912 1 29.94 557 THR B CA 1
ATOM 10606 C C . THR B 1 557 ? 3.615 0.32 3.729 1 29.94 557 THR B C 1
ATOM 10608 O O . THR B 1 557 ? 3.322 -0.805 3.318 1 29.94 557 THR B O 1
ATOM 10611 N N . VAL B 1 558 ? 4.93 0.87 3.693 1 27.36 558 VAL B N 1
ATOM 10612 C CA . VAL B 1 558 ? 5.914 -0.157 3.361 1 27.36 558 VAL B CA 1
ATOM 10613 C C . VAL B 1 558 ? 5.996 -1.178 4.496 1 27.36 558 VAL B C 1
ATOM 10615 O O . VAL B 1 558 ? 6.258 -2.359 4.254 1 27.36 558 VAL B O 1
ATOM 10618 N N . SER B 1 559 ? 6.184 -0.668 5.797 1 28.94 559 SER B N 1
ATOM 10619 C CA . SER B 1 559 ? 6.84 -1.673 6.629 1 28.94 559 SER B CA 1
ATOM 10620 C C . SER B 1 559 ? 5.918 -2.855 6.902 1 28.94 559 SER B C 1
ATOM 10622 O O . SER B 1 559 ? 6.16 -3.641 7.82 1 28.94 559 SER B O 1
ATOM 10624 N N . SER B 1 560 ? 4.613 -2.783 6.75 1 29.19 560 SER B N 1
ATOM 10625 C CA . SER B 1 560 ? 4.137 -4.148 6.945 1 29.19 560 SER B CA 1
ATOM 10626 C C . SER B 1 560 ? 4.969 -5.145 6.145 1 29.19 560 SER B C 1
ATOM 10628 O O . SER B 1 560 ? 5.434 -4.832 5.047 1 29.19 560 SER B O 1
ATOM 10630 N N . LEU B 1 561 ? 5.523 -6.191 6.789 1 27.17 561 LEU B N 1
ATOM 10631 C CA . LEU B 1 561 ? 6.398 -7.234 6.262 1 27.17 561 LEU B CA 1
ATOM 10632 C C . LEU B 1 561 ? 6.023 -7.586 4.824 1 27.17 561 LEU B C 1
ATOM 10634 O O . LEU B 1 561 ? 5.391 -8.617 4.578 1 27.17 561 LEU B O 1
ATOM 10638 N N . GLU B 1 562 ? 5.383 -6.672 4.203 1 28.25 562 GLU B N 1
ATOM 10639 C CA . GLU B 1 562 ? 5.387 -7.168 2.83 1 28.25 562 GLU B CA 1
ATOM 10640 C C . GLU B 1 562 ? 6.797 -7.176 2.246 1 28.25 562 GLU B C 1
ATOM 10642 O O . GLU B 1 562 ? 7.52 -6.184 2.352 1 28.25 562 GLU B O 1
ATOM 10647 N N . PRO B 1 563 ? 7.438 -8.297 2.047 1 24.16 563 PRO B N 1
ATOM 10648 C CA . PRO B 1 563 ? 8.773 -8.398 1.451 1 24.16 563 PRO B CA 1
ATOM 10649 C C . PRO B 1 563 ? 8.914 -7.566 0.176 1 24.16 563 PRO B C 1
ATOM 10651 O O . PRO B 1 563 ? 8.047 -7.629 -0.703 1 24.16 563 PRO B O 1
ATOM 10654 N N . LYS B 1 564 ? 9.242 -6.293 0.292 1 26.22 564 LYS B N 1
ATOM 10655 C CA . LYS B 1 564 ? 9.703 -5.598 -0.906 1 26.22 564 LYS B CA 1
ATOM 10656 C C . LYS B 1 564 ? 10.562 -6.508 -1.778 1 26.22 564 LYS B C 1
ATOM 10658 O O . LYS B 1 564 ? 11.422 -7.23 -1.272 1 26.22 564 LYS B O 1
ATOM 10663 N N . SER B 1 565 ? 10.25 -6.871 -2.916 1 21.97 565 SER B N 1
ATOM 10664 C CA . SER B 1 565 ? 11.062 -7.516 -3.947 1 21.97 565 SER B CA 1
ATOM 10665 C C . SER B 1 565 ? 12.391 -6.797 -4.137 1 21.97 565 SER B C 1
ATOM 10667 O O . SER B 1 565 ? 12.414 -5.59 -4.391 1 21.97 565 SER B O 1
ATOM 10669 N N . THR B 1 566 ? 13.359 -7.02 -3.246 1 21.44 566 THR B N 1
ATOM 10670 C CA . THR B 1 566 ? 14.727 -6.547 -3.463 1 21.44 566 THR B CA 1
ATOM 10671 C C . THR B 1 566 ? 15.188 -6.867 -4.883 1 21.44 566 THR B C 1
ATOM 10673 O O . THR B 1 566 ? 15.023 -7.992 -5.355 1 21.44 566 THR B O 1
ATOM 10676 N N . LYS B 1 567 ? 15.281 -5.84 -5.754 1 22.36 567 LYS B N 1
ATOM 10677 C CA . LYS B 1 567 ? 16.062 -5.945 -6.984 1 22.36 567 LYS B CA 1
ATOM 10678 C C . LYS B 1 567 ? 17.406 -6.621 -6.73 1 22.36 567 LYS B C 1
ATOM 10680 O O . LYS B 1 567 ? 18.094 -6.293 -5.762 1 22.36 567 LYS B O 1
ATOM 10685 N N . SER B 1 568 ? 17.625 -7.867 -7.227 1 19.84 568 SER B N 1
ATOM 10686 C CA . SER B 1 568 ? 18.797 -8.734 -7.34 1 19.84 568 SER B CA 1
ATOM 10687 C C . SER B 1 568 ? 20.016 -7.965 -7.824 1 19.84 568 SER B C 1
ATOM 10689 O O . SER B 1 568 ? 20.031 -7.457 -8.945 1 19.84 568 SER B O 1
ATOM 10691 N N . THR B 1 569 ? 20.531 -6.961 -7.105 1 20.53 569 THR B N 1
ATOM 10692 C CA . THR B 1 569 ? 21.828 -6.438 -7.535 1 20.53 569 THR B CA 1
ATOM 10693 C C . THR B 1 569 ? 22.875 -7.543 -7.566 1 20.53 569 THR B C 1
ATOM 10695 O O . THR B 1 569 ? 23.234 -8.094 -6.523 1 20.53 569 THR B O 1
ATOM 10698 N N . THR B 1 570 ? 22.844 -8.422 -8.562 1 19.19 570 THR B N 1
ATOM 10699 C CA . THR B 1 570 ? 23.875 -9.406 -8.875 1 19.19 570 THR B CA 1
ATOM 10700 C C . THR B 1 570 ? 25.25 -8.742 -8.93 1 19.19 570 THR B C 1
ATOM 10702 O O . THR B 1 570 ? 25.562 -8.023 -9.875 1 19.19 570 THR B O 1
ATOM 10705 N N . LYS B 1 571 ? 25.719 -7.992 -7.988 1 19.8 571 LYS B N 1
ATOM 10706 C CA . LYS B 1 571 ? 27.141 -7.629 -8.062 1 19.8 571 LYS B CA 1
ATOM 10707 C C . LYS B 1 571 ? 28.016 -8.867 -8.219 1 19.8 571 LYS B C 1
ATOM 10709 O O . LYS B 1 571 ? 27.953 -9.789 -7.398 1 19.8 571 LYS B O 1
ATOM 10714 N N . ARG B 1 572 ? 28.391 -9.094 -9.469 1 18.94 572 ARG B N 1
ATOM 10715 C CA . ARG B 1 572 ? 29.484 -9.945 -9.922 1 18.94 572 ARG B CA 1
ATOM 10716 C C . ARG B 1 572 ? 30.75 -9.703 -9.102 1 18.94 572 ARG B C 1
ATOM 10718 O O . ARG B 1 572 ? 31.125 -8.547 -8.867 1 18.94 572 ARG B O 1
ATOM 10725 N N . ASN B 1 573 ? 31.094 -10.516 -8.219 1 18.73 573 ASN B N 1
ATOM 10726 C CA . ASN B 1 573 ? 32.312 -10.703 -7.406 1 18.73 573 ASN B CA 1
ATOM 10727 C C . ASN B 1 573 ? 33.562 -10.594 -8.25 1 18.73 573 ASN B C 1
ATOM 10729 O O . ASN B 1 573 ? 33.875 -11.492 -9.039 1 18.73 573 ASN B O 1
ATOM 10733 N N . ARG B 1 574 ? 33.812 -9.289 -8.961 1 18.31 574 ARG B N 1
ATOM 10734 C CA . ARG B 1 574 ? 35.094 -9.188 -9.641 1 18.31 574 ARG B CA 1
ATOM 10735 C C . ARG B 1 574 ? 36.25 -9.492 -8.688 1 18.31 574 ARG B C 1
ATOM 10737 O O . ARG B 1 574 ? 36.406 -8.828 -7.66 1 18.31 574 ARG B O 1
ATOM 10744 N N . THR B 1 575 ? 36.688 -10.648 -8.633 1 18.47 575 THR B N 1
ATOM 10745 C CA . THR B 1 575 ? 37.906 -11.156 -8.023 1 18.47 575 THR B CA 1
ATOM 10746 C C . THR B 1 575 ? 39.125 -10.398 -8.531 1 18.47 575 THR B C 1
ATOM 10748 O O . THR B 1 575 ? 39.594 -10.625 -9.648 1 18.47 575 THR B O 1
ATOM 10751 N N . SER B 1 576 ? 39.062 -8.914 -8.516 1 18.44 576 SER B N 1
ATOM 10752 C CA . SER B 1 576 ? 40.344 -8.289 -8.906 1 18.44 576 SER B CA 1
ATOM 10753 C C . SER B 1 576 ? 41.5 -8.898 -8.148 1 18.44 576 SER B C 1
ATOM 10755 O O . SER B 1 576 ? 41.406 -9.148 -6.945 1 18.44 576 SER B O 1
ATOM 10757 N N . ILE B 1 577 ? 42.375 -9.461 -8.844 1 17.98 577 ILE B N 1
ATOM 10758 C CA . ILE B 1 577 ? 43.719 -9.93 -8.703 1 17.98 577 ILE B CA 1
ATOM 10759 C C . ILE B 1 577 ? 44.625 -8.797 -8.203 1 17.98 577 ILE B C 1
ATOM 10761 O O . ILE B 1 577 ? 44.5 -7.656 -8.656 1 17.98 577 ILE B O 1
ATOM 10765 N N . ASP B 1 578 ? 45.469 -9.016 -7.211 1 17.58 578 ASP B N 1
ATOM 10766 C CA . ASP B 1 578 ? 46.344 -8.391 -6.211 1 17.58 578 ASP B CA 1
ATOM 10767 C C . ASP B 1 578 ? 47.5 -7.672 -6.867 1 17.58 578 ASP B C 1
ATOM 10769 O O . ASP B 1 578 ? 48.344 -7.066 -6.184 1 17.58 578 ASP B O 1
ATOM 10773 N N . SER B 1 579 ? 47.844 -7.887 -8.164 1 16.83 579 SER B N 1
ATOM 10774 C CA . SER B 1 579 ? 49.312 -7.832 -8.07 1 16.83 579 SER B CA 1
ATOM 10775 C C . SER B 1 579 ? 49.781 -6.434 -7.703 1 16.83 579 SER B C 1
ATOM 10777 O O . SER B 1 579 ? 49 -5.492 -7.66 1 16.83 579 SER B O 1
ATOM 10779 N N . LYS B 1 580 ? 50.906 -5.957 -8.469 1 16.72 580 LYS B N 1
ATOM 10780 C CA . LYS B 1 580 ? 52.25 -5.477 -8.203 1 16.72 580 LYS B CA 1
ATOM 10781 C C . LYS B 1 580 ? 52.281 -3.953 -8.102 1 16.72 580 LYS B C 1
ATOM 10783 O O . LYS B 1 580 ? 52.906 -3.395 -7.203 1 16.72 580 LYS B O 1
ATOM 10788 N N . ARG B 1 581 ? 52 -3.125 -9.289 1 15.79 581 ARG B N 1
ATOM 10789 C CA . ARG B 1 581 ? 53.125 -2.334 -9.719 1 15.79 581 ARG B CA 1
ATOM 10790 C C . ARG B 1 581 ? 53.188 -1.002 -8.977 1 15.79 581 ARG B C 1
ATOM 10792 O O . ARG B 1 581 ? 52.219 -0.575 -8.383 1 15.79 581 ARG B O 1
ATOM 10799 N N . THR B 1 582 ? 53.75 0.073 -9.742 1 16.8 582 THR B N 1
ATOM 10800 C CA . THR B 1 582 ? 54.844 1.027 -9.734 1 16.8 582 THR B CA 1
ATOM 10801 C C . THR B 1 582 ? 54.375 2.404 -9.281 1 16.8 582 THR B C 1
ATOM 10803 O O . THR B 1 582 ? 53.188 2.711 -9.367 1 16.8 582 THR B O 1
ATOM 10806 N N . GLU B 1 583 ? 55.281 3.42 -9.203 1 17.33 583 GLU B N 1
ATOM 10807 C CA . GLU B 1 583 ? 55.812 4.516 -8.383 1 17.33 583 GLU B CA 1
ATOM 10808 C C . GLU B 1 583 ? 55.062 5.82 -8.688 1 17.33 583 GLU B C 1
ATOM 10810 O O . GLU B 1 583 ? 54.719 6.566 -7.77 1 17.33 583 GLU B O 1
ATOM 10815 N N . SER B 1 584 ? 54.906 6.301 -10.016 1 17.45 584 SER B N 1
ATOM 10816 C CA . SER B 1 584 ? 55.625 7.562 -10.211 1 17.45 584 SER B CA 1
ATOM 10817 C C . SER B 1 584 ? 54.781 8.75 -9.781 1 17.45 584 SER B C 1
ATOM 10819 O O . SER B 1 584 ? 53.531 8.641 -9.695 1 17.45 584 SER B O 1
ATOM 10821 N N . ASN B 1 585 ? 55.344 10.039 -9.672 1 18.44 585 ASN B N 1
ATOM 10822 C CA . ASN B 1 585 ? 55.5 11.305 -8.977 1 18.44 585 ASN B CA 1
ATOM 10823 C C . ASN B 1 585 ? 54.531 12.359 -9.516 1 18.44 585 ASN B C 1
ATOM 10825 O O . ASN B 1 585 ? 54.562 13.516 -9.07 1 18.44 585 ASN B O 1
ATOM 10829 N N . PHE B 1 586 ? 53.688 12.062 -10.648 1 17.38 586 PHE B N 1
ATOM 10830 C CA . PHE B 1 586 ? 53.625 13.281 -11.445 1 17.38 586 PHE B CA 1
ATOM 10831 C C . PHE B 1 586 ? 52.844 14.367 -10.688 1 17.38 586 PHE B C 1
ATOM 10833 O O . PHE B 1 586 ? 52 14.07 -9.852 1 17.38 586 PHE B O 1
ATOM 10840 N N . SER B 1 587 ? 53.125 15.648 -11.07 1 18.52 587 SER B N 1
ATOM 10841 C CA . SER B 1 587 ? 53.219 17.078 -10.797 1 18.52 587 SER B CA 1
ATOM 10842 C C . SER B 1 587 ? 51.844 17.734 -10.797 1 18.52 587 SER B C 1
ATOM 10844 O O . SER B 1 587 ? 50.906 17.188 -11.359 1 18.52 587 SER B O 1
ATOM 10846 N N . SER B 1 588 ? 51.719 18.953 -10.289 1 18.36 588 SER B N 1
ATOM 10847 C CA . SER B 1 588 ? 50.969 19.906 -9.484 1 18.36 588 SER B CA 1
ATOM 10848 C C . SER B 1 588 ? 49.844 20.547 -10.289 1 18.36 588 SER B C 1
ATOM 10850 O O . SER B 1 588 ? 48.781 20.875 -9.734 1 18.36 588 SER B O 1
ATOM 10852 N N . HIS B 1 589 ? 50 20.922 -11.594 1 18.2 589 HIS B N 1
ATOM 10853 C CA . HIS B 1 589 ? 49.75 22.328 -11.914 1 18.2 589 HIS B CA 1
ATOM 10854 C C . HIS B 1 589 ? 48.312 22.594 -12.227 1 18.2 589 HIS B C 1
ATOM 10856 O O . HIS B 1 589 ? 47.844 23.75 -12.203 1 18.2 589 HIS B O 1
ATOM 10862 N N . TRP B 1 590 ? 47.5 21.641 -12.789 1 18.22 590 TRP B N 1
ATOM 10863 C CA . TRP B 1 590 ? 46.719 22.156 -13.914 1 18.22 590 TRP B CA 1
ATOM 10864 C C . TRP B 1 590 ? 45.562 23.031 -13.422 1 18.22 590 TRP B C 1
ATOM 10866 O O . TRP B 1 590 ? 44.938 22.703 -12.422 1 18.22 590 TRP B O 1
ATOM 10876 N N . GLY B 1 591 ? 45.531 24.359 -13.812 1 19.95 591 GLY B N 1
ATOM 10877 C CA . GLY B 1 591 ? 44.875 25.641 -13.789 1 19.95 591 GLY B CA 1
ATOM 10878 C C . GLY B 1 591 ? 43.438 25.578 -14.234 1 19.95 591 GLY B C 1
ATOM 10879 O O . GLY B 1 591 ? 42.812 26.609 -14.555 1 19.95 591 GLY B O 1
ATOM 10880 N N . GLY B 1 592 ? 42.781 24.438 -13.914 1 19.09 592 GLY B N 1
ATOM 10881 C CA . GLY B 1 592 ? 41.625 24.062 -14.695 1 19.09 592 GLY B CA 1
ATOM 10882 C C . GLY B 1 592 ? 40.469 25.062 -14.594 1 19.09 592 GLY B C 1
ATOM 10883 O O . GLY B 1 592 ? 40.219 25.625 -13.523 1 19.09 592 GLY B O 1
ATOM 10884 N N . ASN B 1 593 ? 40.375 25.734 -15.734 1 19.61 593 ASN B N 1
ATOM 10885 C CA . ASN B 1 593 ? 39.438 26.719 -16.219 1 19.61 593 ASN B CA 1
ATOM 10886 C C . ASN B 1 593 ? 37.969 26.297 -15.977 1 19.61 593 ASN B C 1
ATOM 10888 O O . ASN B 1 593 ? 37.562 25.234 -16.422 1 19.61 593 ASN B O 1
ATOM 10892 N N . SER B 1 594 ? 37.531 26.703 -14.812 1 22.75 594 SER B N 1
ATOM 10893 C CA . SER B 1 594 ? 36.281 26.469 -14.109 1 22.75 594 SER B CA 1
ATOM 10894 C C . SER B 1 594 ? 35.094 26.859 -14.969 1 22.75 594 SER B C 1
ATOM 10896 O O . SER B 1 594 ? 34.594 27.984 -14.906 1 22.75 594 SER B O 1
ATOM 10898 N N . GLY B 1 595 ? 35.406 26.641 -16.375 1 22.52 595 GLY B N 1
ATOM 10899 C CA . GLY B 1 595 ? 34.344 27.141 -17.266 1 22.52 595 GLY B CA 1
ATOM 10900 C C . GLY B 1 595 ? 32.969 26.703 -16.844 1 22.52 595 GLY B C 1
ATOM 10901 O O . GLY B 1 595 ? 32.781 25.641 -16.25 1 22.52 595 GLY B O 1
ATOM 10902 N N . SER B 1 596 ? 32.156 27.688 -16.656 1 25.45 596 SER B N 1
ATOM 10903 C CA . SER B 1 596 ? 30.891 28.031 -15.992 1 25.45 596 SER B CA 1
ATOM 10904 C C . SER B 1 596 ? 29.75 27.172 -16.531 1 25.45 596 SER B C 1
ATOM 10906 O O . SER B 1 596 ? 29.625 26.969 -17.734 1 25.45 596 SER B O 1
ATOM 10908 N N . LEU B 1 597 ? 29.469 26.094 -15.703 1 24.98 597 LEU B N 1
ATOM 10909 C CA . LEU B 1 597 ? 28.453 25.062 -15.797 1 24.98 597 LEU B CA 1
ATOM 10910 C C . LEU B 1 597 ? 27.141 25.625 -16.328 1 24.98 597 LEU B C 1
ATOM 10912 O O . LEU B 1 597 ? 26.312 24.891 -16.891 1 24.98 597 LEU B O 1
ATOM 10916 N N . LEU B 1 598 ? 27.125 27 -16.188 1 24.44 598 LEU B N 1
ATOM 10917 C CA . LEU B 1 598 ? 25.875 27.703 -16.453 1 24.44 598 LEU B CA 1
ATOM 10918 C C . LEU B 1 598 ? 25.531 27.656 -17.938 1 24.44 598 LEU B C 1
ATOM 10920 O O . LEU B 1 598 ? 24.359 27.484 -18.312 1 24.44 598 LEU B O 1
ATOM 10924 N N . GLU B 1 599 ? 26.688 27.875 -18.688 1 28.97 599 GLU B N 1
ATOM 10925 C CA . GLU B 1 599 ? 26.484 28.141 -20.109 1 28.97 599 GLU B CA 1
ATOM 10926 C C . GLU B 1 599 ? 25.844 26.938 -20.797 1 28.97 599 GLU B C 1
ATOM 10928 O O . GLU B 1 599 ? 25 27.109 -21.672 1 28.97 599 GLU B O 1
ATOM 10933 N N . SER B 1 600 ? 26.438 25.797 -20.297 1 27.36 600 SER B N 1
ATOM 10934 C CA . SER B 1 600 ? 26.125 24.672 -21.156 1 27.36 600 SER B CA 1
ATOM 10935 C C . SER B 1 600 ? 24.641 24.297 -21.062 1 27.36 600 SER B C 1
ATOM 10937 O O . SER B 1 600 ? 24.125 23.562 -21.922 1 27.36 600 SER B O 1
ATOM 10939 N N . LEU B 1 601 ? 24.078 24.641 -19.938 1 27.86 601 LEU B N 1
ATOM 10940 C CA . LEU B 1 601 ? 22.672 24.281 -19.75 1 27.86 601 LEU B CA 1
ATOM 10941 C C . LEU B 1 601 ? 21.797 25 -20.781 1 27.86 601 LEU B C 1
ATOM 10943 O O . LEU B 1 601 ? 20.844 24.422 -21.297 1 27.86 601 LEU B O 1
ATOM 10947 N N . GLN B 1 602 ? 22.266 26.219 -21.031 1 30.41 602 GLN B N 1
ATOM 10948 C CA . GLN B 1 602 ? 21.516 27.062 -21.938 1 30.41 602 GLN B CA 1
ATOM 10949 C C . GLN B 1 602 ? 21.406 26.438 -23.328 1 30.41 602 GLN B C 1
ATOM 10951 O O . GLN B 1 602 ? 20.359 26.516 -23.969 1 30.41 602 GLN B O 1
ATOM 10956 N N . ALA B 1 603 ? 22.688 25.891 -23.672 1 31.08 603 ALA B N 1
ATOM 10957 C CA . ALA B 1 603 ? 22.781 25.453 -25.062 1 31.08 603 ALA B CA 1
ATOM 10958 C C . ALA B 1 603 ? 21.766 24.359 -25.359 1 31.08 603 ALA B C 1
ATOM 10960 O O . ALA B 1 603 ? 21.219 24.281 -26.453 1 31.08 603 ALA B O 1
ATOM 10961 N N . LEU B 1 604 ? 21.656 23.516 -24.266 1 26.2 604 LEU B N 1
ATOM 10962 C CA . LEU B 1 604 ? 20.859 22.312 -24.516 1 26.2 604 LEU B CA 1
ATOM 10963 C C . LEU B 1 604 ? 19.391 22.672 -24.75 1 26.2 604 LEU B C 1
ATOM 10965 O O . LEU B 1 604 ? 18.734 22.062 -25.594 1 26.2 604 LEU B O 1
ATOM 10969 N N . MET B 1 605 ? 19 23.75 -24.078 1 29.56 605 MET B N 1
ATOM 10970 C CA . MET B 1 605 ? 17.594 24.078 -24.156 1 29.56 605 MET B CA 1
ATOM 10971 C C . MET B 1 605 ? 17.203 24.453 -25.578 1 29.56 605 MET B C 1
ATOM 10973 O O . MET B 1 605 ? 16.016 24.375 -25.953 1 29.56 605 MET B O 1
ATOM 10977 N N . ASN B 1 606 ? 18.281 25.109 -26.125 1 30.19 606 ASN B N 1
ATOM 10978 C CA . ASN B 1 606 ? 17.938 25.703 -27.406 1 30.19 606 ASN B CA 1
ATOM 10979 C C . ASN B 1 606 ? 17.531 24.656 -28.438 1 30.19 606 ASN B C 1
ATOM 10981 O O . ASN B 1 606 ? 17.156 24.984 -29.562 1 30.19 606 ASN B O 1
ATOM 10985 N N . MET B 1 607 ? 18.156 23.469 -28.25 1 26.47 607 MET B N 1
ATOM 10986 C CA . MET B 1 607 ? 18.078 22.641 -29.438 1 26.47 607 MET B CA 1
ATOM 10987 C C . MET B 1 607 ? 16.656 22.109 -29.656 1 26.47 607 MET B C 1
ATOM 10989 O O . MET B 1 607 ? 16.406 21.359 -30.594 1 26.47 607 MET B O 1
ATOM 10993 N N . PHE B 1 608 ? 15.914 22.031 -28.562 1 26.66 608 PHE B N 1
ATOM 10994 C CA . PHE B 1 608 ? 14.711 21.25 -28.797 1 26.66 608 PHE B CA 1
ATOM 10995 C C . PHE B 1 608 ? 13.688 22.062 -29.578 1 26.66 608 PHE B C 1
ATOM 10997 O O . PHE B 1 608 ? 13.281 23.141 -29.141 1 26.66 608 PHE B O 1
ATOM 11004 N N . PRO B 1 609 ? 13.75 21.828 -30.828 1 24.78 609 PRO B N 1
ATOM 11005 C CA . PRO B 1 609 ? 12.805 22.531 -31.703 1 24.78 609 PRO B CA 1
ATOM 11006 C C . PRO B 1 609 ? 11.352 22.344 -31.281 1 24.78 609 PRO B C 1
ATOM 11008 O O . PRO B 1 609 ? 11.023 21.359 -30.625 1 24.78 609 PRO B O 1
ATOM 11011 N N . PHE B 1 610 ? 10.617 23.359 -31.125 1 26.12 610 PHE B N 1
ATOM 11012 C CA . PHE B 1 610 ? 9.227 23.625 -30.797 1 26.12 610 PHE B CA 1
ATOM 11013 C C . PHE B 1 610 ? 8.281 22.828 -31.688 1 26.12 610 PHE B C 1
ATOM 11015 O O . PHE B 1 610 ? 7.09 23.141 -31.766 1 26.12 610 PHE B O 1
ATOM 11022 N N . ALA B 1 611 ? 8.758 21.562 -32.281 1 23.41 611 ALA B N 1
ATOM 11023 C CA . ALA B 1 611 ? 7.848 21.391 -33.406 1 23.41 611 ALA B CA 1
ATOM 11024 C C . ALA B 1 611 ? 6.391 21.406 -32.938 1 23.41 611 ALA B C 1
ATOM 11026 O O . ALA B 1 611 ? 6.109 21.266 -31.75 1 23.41 611 ALA B O 1
ATOM 11027 N N . SER B 1 612 ? 5.523 21.125 -33.906 1 24.78 612 SER B N 1
ATOM 11028 C CA . SER B 1 612 ? 4.098 21.078 -34.219 1 24.78 612 SER B CA 1
ATOM 11029 C C . SER B 1 612 ? 3.363 20.141 -33.281 1 24.78 612 SER B C 1
ATOM 11031 O O . SER B 1 612 ? 3.992 19.406 -32.5 1 24.78 612 SER B O 1
ATOM 11033 N N . ASP B 1 613 ? 2.23 19.625 -33.688 1 26.33 613 ASP B N 1
ATOM 11034 C CA . ASP B 1 613 ? 0.918 19.234 -33.188 1 26.33 613 ASP B CA 1
ATOM 11035 C C . ASP B 1 613 ? 1 17.922 -32.406 1 26.33 613 ASP B C 1
ATOM 11037 O O . ASP B 1 613 ? 0.06 17.562 -31.703 1 26.33 613 ASP B O 1
ATOM 11041 N N . ILE B 1 614 ? 1.848 16.984 -32.969 1 27.73 614 ILE B N 1
ATOM 11042 C CA . ILE B 1 614 ? 1.564 15.562 -32.812 1 27.73 614 ILE B CA 1
ATOM 11043 C C . ILE B 1 614 ? 2.014 15.117 -31.406 1 27.73 614 ILE B C 1
ATOM 11045 O O . ILE B 1 614 ? 3.205 15.148 -31.094 1 27.73 614 ILE B O 1
ATOM 11049 N N . ILE B 1 615 ? 1.225 15.352 -30.422 1 29.52 615 ILE B N 1
ATOM 11050 C CA . ILE B 1 615 ? 1.602 15.078 -29.047 1 29.52 615 ILE B CA 1
ATOM 11051 C C . ILE B 1 615 ? 2.006 13.617 -28.891 1 29.52 615 ILE B C 1
ATOM 11053 O O . ILE B 1 615 ? 1.177 12.719 -29.062 1 29.52 615 ILE B O 1
ATOM 11057 N N . PRO B 1 616 ? 3.336 13.242 -29.328 1 27.86 616 PRO B N 1
ATOM 11058 C CA . PRO B 1 616 ? 3.627 11.812 -29.453 1 27.86 616 PRO B CA 1
ATOM 11059 C C . PRO B 1 616 ? 3.344 11.039 -28.172 1 27.86 616 PRO B C 1
ATOM 11061 O O . PRO B 1 616 ? 3.322 11.617 -27.094 1 27.86 616 PRO B O 1
ATOM 11064 N N . ASP B 1 617 ? 2.809 9.797 -28.375 1 27.55 617 ASP B N 1
ATOM 11065 C CA . ASP B 1 617 ? 2.361 8.836 -27.375 1 27.55 617 ASP B CA 1
ATOM 11066 C C . ASP B 1 617 ? 3.461 8.562 -26.344 1 27.55 617 ASP B C 1
ATOM 11068 O O . ASP B 1 617 ? 4.629 8.414 -26.719 1 27.55 617 ASP B O 1
ATOM 11072 N N . VAL B 1 618 ? 3.332 8.984 -25.188 1 30.58 618 VAL B N 1
ATOM 11073 C CA . VAL B 1 618 ? 4.316 9.062 -24.109 1 30.58 618 VAL B CA 1
ATOM 11074 C C . VAL B 1 618 ? 5.086 7.746 -24.016 1 30.58 618 VAL B C 1
ATOM 11076 O O . VAL B 1 618 ? 6.301 7.746 -23.797 1 30.58 618 VAL B O 1
ATOM 11079 N N . ASN B 1 619 ? 4.445 6.547 -24.25 1 28.23 619 ASN B N 1
ATOM 11080 C CA . ASN B 1 619 ? 5.113 5.25 -24.172 1 28.23 619 ASN B CA 1
ATOM 11081 C C . ASN B 1 619 ? 6.141 5.09 -25.297 1 28.23 619 ASN B C 1
ATOM 11083 O O . ASN B 1 619 ? 7.129 4.367 -25.141 1 28.23 619 ASN B O 1
ATOM 11087 N N . TYR B 1 620 ? 5.863 5.633 -26.453 1 29.33 620 TYR B N 1
ATOM 11088 C CA . TYR B 1 620 ? 6.785 5.609 -27.578 1 29.33 620 TYR B CA 1
ATOM 11089 C C . TYR B 1 620 ? 8.07 6.359 -27.25 1 29.33 620 TYR B C 1
ATOM 11091 O O . TYR B 1 620 ? 9.172 5.871 -27.531 1 29.33 620 TYR B O 1
ATOM 11099 N N . VAL B 1 621 ? 7.906 7.52 -26.594 1 30.33 621 VAL B N 1
ATOM 11100 C CA . VAL B 1 621 ? 9.109 8.32 -26.375 1 30.33 621 VAL B CA 1
ATOM 11101 C C . VAL B 1 621 ? 10.039 7.598 -25.406 1 30.33 621 VAL B C 1
ATOM 11103 O O . VAL B 1 621 ? 11.258 7.578 -25.594 1 30.33 621 VAL B O 1
ATOM 11106 N N . LEU B 1 622 ? 9.531 6.934 -24.453 1 27.12 622 LEU B N 1
ATOM 11107 C CA . LEU B 1 622 ? 10.438 6.34 -23.469 1 27.12 622 LEU B CA 1
ATOM 11108 C C . LEU B 1 622 ? 11.234 5.195 -24.094 1 27.12 622 LEU B C 1
ATOM 11110 O O . LEU B 1 622 ? 12.414 5.016 -23.781 1 27.12 622 LEU B O 1
ATOM 11114 N N . ASN B 1 623 ? 10.703 4.363 -25 1 26.73 623 ASN B N 1
ATOM 11115 C CA . ASN B 1 623 ? 11.453 3.299 -25.641 1 26.73 623 ASN B CA 1
ATOM 11116 C C . ASN B 1 623 ? 12.57 3.859 -26.531 1 26.73 623 ASN B C 1
ATOM 11118 O O . ASN B 1 623 ? 13.547 3.168 -26.812 1 26.73 623 ASN B O 1
ATOM 11122 N N . LEU B 1 624 ? 12.312 5.07 -27.062 1 26.83 624 LEU B N 1
ATOM 11123 C CA . LEU B 1 624 ? 13.32 5.559 -28 1 26.83 624 LEU B CA 1
ATOM 11124 C C . LEU B 1 624 ? 14.625 5.879 -27.266 1 26.83 624 LEU B C 1
ATOM 11126 O O . LEU B 1 624 ? 15.703 5.812 -27.859 1 26.83 624 LEU B O 1
ATOM 11130 N N . VAL B 1 625 ? 14.508 6.328 -26 1 27.06 625 VAL B N 1
ATOM 11131 C CA . VAL B 1 625 ? 15.781 6.832 -25.5 1 27.06 625 VAL B CA 1
ATOM 11132 C C . VAL B 1 625 ? 16.781 5.684 -25.359 1 27.06 625 VAL B C 1
ATOM 11134 O O . VAL B 1 625 ? 17.984 5.891 -25.453 1 27.06 625 VAL B O 1
ATOM 11137 N N . VAL B 1 626 ? 16.328 4.488 -24.953 1 27.36 626 VAL B N 1
ATOM 11138 C CA . VAL B 1 626 ? 17.406 3.533 -24.688 1 27.36 626 VAL B CA 1
ATOM 11139 C C . VAL B 1 626 ? 18.125 3.184 -25.984 1 27.36 626 VAL B C 1
ATOM 11141 O O . VAL B 1 626 ? 19.312 2.863 -25.969 1 27.36 626 VAL B O 1
ATOM 11144 N N . CYS B 1 627 ? 17.297 3.098 -27.062 1 23.72 627 CYS B N 1
ATOM 11145 C CA . CYS B 1 627 ? 18.016 2.494 -28.188 1 23.72 627 CYS B CA 1
ATOM 11146 C C . CYS B 1 627 ? 18.859 3.533 -28.906 1 23.72 627 CYS B C 1
ATOM 11148 O O . CYS B 1 627 ? 18.547 3.916 -30.031 1 23.72 627 CYS B O 1
ATOM 11150 N N . THR B 1 628 ? 19.203 4.633 -28.25 1 24.2 628 THR B N 1
ATOM 11151 C CA . THR B 1 628 ? 19.812 5.562 -29.188 1 24.2 628 THR B CA 1
ATOM 11152 C C . THR B 1 628 ? 21.062 4.953 -29.828 1 24.2 628 THR B C 1
ATOM 11154 O O . THR B 1 628 ? 22.047 4.668 -29.141 1 24.2 628 THR B O 1
ATOM 11157 N N . PRO B 1 629 ? 20.766 4.059 -30.812 1 21.2 629 PRO B N 1
ATOM 11158 C CA . PRO B 1 629 ? 22.016 3.662 -31.469 1 21.2 629 PRO B CA 1
ATOM 11159 C C . PRO B 1 629 ? 22.891 4.855 -31.828 1 21.2 629 PRO B C 1
ATOM 11161 O O . PRO B 1 629 ? 22.406 5.984 -31.922 1 21.2 629 PRO B O 1
ATOM 11164 N N . ASP B 1 630 ? 24.188 4.691 -31.766 1 22.06 630 ASP B N 1
ATOM 11165 C CA . ASP B 1 630 ? 25.281 5.625 -32.031 1 22.06 630 ASP B CA 1
ATOM 11166 C C . ASP B 1 630 ? 25.016 6.41 -33.312 1 22.06 630 ASP B C 1
ATOM 11168 O O . ASP B 1 630 ? 25.281 7.609 -33.375 1 22.06 630 ASP B O 1
ATOM 11172 N N . ASN B 1 631 ? 24.766 5.629 -34.438 1 20.27 631 ASN B N 1
ATOM 11173 C CA . ASN B 1 631 ? 25.359 6.137 -35.656 1 20.27 631 ASN B CA 1
ATOM 11174 C C . ASN B 1 631 ? 24.453 7.145 -36.344 1 20.27 631 ASN B C 1
ATOM 11176 O O . ASN B 1 631 ? 23.75 6.801 -37.312 1 20.27 631 ASN B O 1
ATOM 11180 N N . VAL B 1 632 ? 23.641 7.887 -35.656 1 21.62 632 VAL B N 1
ATOM 11181 C CA . VAL B 1 632 ? 22.594 8.547 -36.438 1 21.62 632 VAL B CA 1
ATOM 11182 C C . VAL B 1 632 ? 23.219 9.453 -37.5 1 21.62 632 VAL B C 1
ATOM 11184 O O . VAL B 1 632 ? 23.844 10.461 -37.156 1 21.62 632 VAL B O 1
ATOM 11187 N N . GLN B 1 633 ? 23.641 8.664 -38.594 1 17.73 633 GLN B N 1
ATOM 11188 C CA . GLN B 1 633 ? 24.312 9.391 -39.688 1 17.73 633 GLN B CA 1
ATOM 11189 C C . GLN B 1 633 ? 23.531 10.625 -40.094 1 17.73 633 GLN B C 1
ATOM 11191 O O . GLN B 1 633 ? 23.984 11.758 -39.906 1 17.73 633 GLN B O 1
ATOM 11196 N N . GLY B 1 634 ? 23.109 10.656 -41.438 1 17.16 634 GLY B N 1
ATOM 11197 C CA . GLY B 1 634 ? 23.266 11.664 -42.469 1 17.16 634 GLY B CA 1
ATOM 11198 C C . GLY B 1 634 ? 22.047 12.555 -42.625 1 17.16 634 GLY B C 1
ATOM 11199 O O . GLY B 1 634 ? 20.922 12.062 -42.75 1 17.16 634 GLY B O 1
ATOM 11200 N N . ILE B 1 635 ? 21.875 13.648 -41.875 1 19.77 635 ILE B N 1
ATOM 11201 C CA . ILE B 1 635 ? 20.875 14.711 -41.875 1 19.77 635 ILE B CA 1
ATOM 11202 C C . ILE B 1 635 ? 20.656 15.195 -43.312 1 19.77 635 ILE B C 1
ATOM 11204 O O . ILE B 1 635 ? 21.5 15.891 -43.875 1 19.77 635 ILE B O 1
ATOM 11208 N N . PRO B 1 636 ? 20.109 14.07 -44.219 1 17.09 636 PRO B N 1
ATOM 11209 C CA . PRO B 1 636 ? 20.188 14.578 -45.594 1 17.09 636 PRO B CA 1
ATOM 11210 C C . PRO B 1 636 ? 19.484 15.922 -45.781 1 17.09 636 PRO B C 1
ATOM 11212 O O . PRO B 1 636 ? 18.641 16.297 -44.938 1 17.09 636 PRO B O 1
ATOM 11215 N N . ASN B 1 637 ? 19.625 16.547 -47.031 1 17.58 637 ASN B N 1
ATOM 11216 C CA . ASN B 1 637 ? 19.562 17.828 -47.719 1 17.58 637 ASN B CA 1
ATOM 11217 C C . ASN B 1 637 ? 18.125 18.234 -48.031 1 17.58 637 ASN B C 1
ATOM 11219 O O . ASN B 1 637 ? 17.359 17.453 -48.562 1 17.58 637 ASN B O 1
ATOM 11223 N N . ILE B 1 638 ? 17.531 19.094 -47.312 1 18.09 638 ILE B N 1
ATOM 11224 C CA . ILE B 1 638 ? 16.203 19.719 -47.281 1 18.09 638 ILE B CA 1
ATOM 11225 C C . ILE B 1 638 ? 15.867 20.266 -48.656 1 18.09 638 ILE B C 1
ATOM 11227 O O . ILE B 1 638 ? 15.023 21.156 -48.781 1 18.09 638 ILE B O 1
ATOM 11231 N N . GLN B 1 639 ? 16.156 19.344 -49.906 1 15.25 639 GLN B N 1
ATOM 11232 C CA . GLN B 1 639 ? 16.047 20.25 -51.031 1 15.25 639 GLN B CA 1
ATOM 11233 C C . GLN B 1 639 ? 14.688 20.938 -51.062 1 15.25 639 GLN B C 1
ATOM 11235 O O . GLN B 1 639 ? 13.742 20.469 -50.438 1 15.25 639 GLN B O 1
ATOM 11240 N N . ASN B 1 640 ? 14.359 21.391 -52.375 1 16.02 640 ASN B N 1
ATOM 11241 C CA . ASN B 1 640 ? 13.844 22.578 -53.062 1 16.02 640 ASN B CA 1
ATOM 11242 C C . ASN B 1 640 ? 12.328 22.516 -53.219 1 16.02 640 ASN B C 1
ATOM 11244 O O . ASN B 1 640 ? 11.766 21.453 -53.5 1 16.02 640 ASN B O 1
ATOM 11248 N N . GLU B 1 641 ? 11.633 23.438 -52.688 1 16.42 641 GLU B N 1
ATOM 11249 C CA . GLU B 1 641 ? 10.242 23.844 -52.562 1 16.42 641 GLU B CA 1
ATOM 11250 C C . GLU B 1 641 ? 9.578 24.016 -53.938 1 16.42 641 GLU B C 1
ATOM 11252 O O . GLU B 1 641 ? 8.438 24.453 -54.031 1 16.42 641 GLU B O 1
ATOM 11257 N N . LYS B 1 642 ? 9.922 23.141 -55.031 1 15.91 642 LYS B N 1
ATOM 11258 C CA . LYS B 1 642 ? 9.469 23.844 -56.219 1 15.91 642 LYS B CA 1
ATOM 11259 C C . LYS B 1 642 ? 7.98 24.141 -56.156 1 15.91 642 LYS B C 1
ATOM 11261 O O . LYS B 1 642 ? 7.203 23.359 -55.594 1 15.91 642 LYS B O 1
ATOM 11266 N N . SER B 1 643 ? 7.602 25.328 -56.688 1 15.62 643 SER B N 1
ATOM 11267 C CA . SER B 1 643 ? 6.543 26.328 -56.844 1 15.62 643 SER B CA 1
ATOM 11268 C C . SER B 1 643 ? 5.43 25.797 -57.75 1 15.62 643 SER B C 1
ATOM 11270 O O . SER B 1 643 ? 5.695 25.094 -58.719 1 15.62 643 SER B O 1
ATOM 11272 N N . ARG B 1 644 ? 4.262 25.844 -57.25 1 15.95 644 ARG B N 1
ATOM 11273 C CA . ARG B 1 644 ? 2.924 25.453 -57.719 1 15.95 644 ARG B CA 1
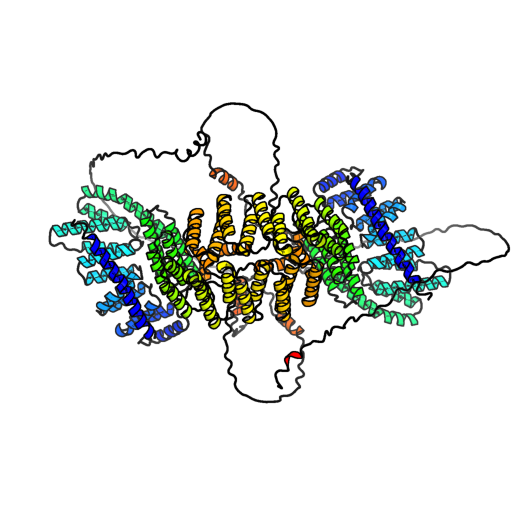ATOM 11274 C C . ARG B 1 644 ? 2.502 26.266 -58.938 1 15.95 644 ARG B C 1
ATOM 11276 O O . ARG B 1 644 ? 1.992 27.391 -58.781 1 15.95 644 ARG B O 1
ATOM 11283 N N . GLY B 1 645 ? 3.309 26.25 -60.031 1 14.24 645 GLY B N 1
ATOM 11284 C CA . GLY B 1 645 ? 2.805 27.141 -61.062 1 14.24 645 GLY B CA 1
ATOM 11285 C C . GLY B 1 645 ? 1.364 26.859 -61.438 1 14.24 645 GLY B C 1
ATOM 11286 O O . GLY B 1 645 ? 0.812 25.812 -61.062 1 14.24 645 GLY B O 1
ATOM 11287 N N . GLU B 1 646 ? 0.788 27.641 -62.406 1 15.16 646 GLU B N 1
ATOM 11288 C CA . GLU B 1 646 ? -0.366 28.422 -62.875 1 15.16 646 GLU B CA 1
ATOM 11289 C C . GLU B 1 646 ? -1.32 27.547 -63.688 1 15.16 646 GLU B C 1
ATOM 11291 O O . GLU B 1 646 ? -2.523 27.516 -63.406 1 15.16 646 GLU B O 1
ATOM 11296 N N . LYS B 1 647 ? -1.045 27.406 -65 1 14.3 647 LYS B N 1
ATOM 11297 C CA . LYS B 1 647 ? -1.864 28.047 -66.062 1 14.3 647 LYS B CA 1
ATOM 11298 C C . LYS B 1 647 ? -3.154 27.266 -66.25 1 14.3 647 LYS B C 1
ATOM 11300 O O . LYS B 1 647 ? -3.301 26.141 -65.812 1 14.3 647 LYS B O 1
ATOM 11305 N N . ARG B 1 648 ? -3.426 27.016 -67.75 1 14.43 648 ARG B N 1
ATOM 11306 C CA . ARG B 1 648 ? -4.266 27.531 -68.812 1 14.43 648 ARG B CA 1
ATOM 11307 C C . ARG B 1 648 ? -5.387 26.562 -69.188 1 14.43 648 ARG B C 1
ATOM 11309 O O . ARG B 1 648 ? -6.559 26.938 -69.188 1 14.43 648 ARG B O 1
ATOM 11316 N N . LYS B 1 649 ? -5.164 25.75 -70.375 1 14.34 649 LYS B N 1
ATOM 11317 C CA . LYS B 1 649 ? -5.809 25.969 -71.688 1 14.34 649 LYS B CA 1
ATOM 11318 C C . LYS B 1 649 ? -7.066 25.109 -71.812 1 14.34 649 LYS B C 1
ATOM 11320 O O . LYS B 1 649 ? -7.172 24.047 -71.188 1 14.34 649 LYS B O 1
ATOM 11325 N N . ASN B 1 650 ? -8.023 25.453 -72.812 1 13.93 650 ASN B N 1
ATOM 11326 C CA . ASN B 1 650 ? -9.406 25.516 -73.25 1 13.93 650 ASN B CA 1
ATOM 11327 C C . ASN B 1 650 ? -9.844 24.188 -73.875 1 13.93 650 ASN B C 1
ATOM 11329 O O . ASN B 1 650 ? -10.93 23.688 -73.562 1 13.93 650 ASN B O 1
ATOM 11333 N N . THR B 1 651 ? -9.18 23.641 -75.062 1 13.87 651 THR B N 1
ATOM 11334 C CA . THR B 1 651 ? -9.914 23.578 -76.375 1 13.87 651 THR B CA 1
ATOM 11335 C C . THR B 1 651 ? -10.875 22.391 -76.375 1 13.87 651 THR B C 1
ATOM 11337 O O . THR B 1 651 ? -10.781 21.5 -75.5 1 13.87 651 THR B O 1
ATOM 11340 N N . SER B 1 652 ? -11.062 21.766 -77.75 1 13.88 652 SER B N 1
ATOM 11341 C CA . SER B 1 652 ? -12.07 21.656 -78.812 1 13.88 652 SER B CA 1
ATOM 11342 C C . SER B 1 652 ? -12.773 20.312 -78.75 1 13.88 652 SER B C 1
ATOM 11344 O O . SER B 1 652 ? -14.008 20.234 -78.75 1 13.88 652 SER B O 1
ATOM 11346 N N . ASP B 1 653 ? -12.312 19.188 -79.625 1 13.85 653 ASP B N 1
ATOM 11347 C CA . ASP B 1 653 ? -12.914 18.828 -80.875 1 13.85 653 ASP B CA 1
ATOM 11348 C C . ASP B 1 653 ? -13.977 17.734 -80.688 1 13.85 653 ASP B C 1
ATOM 11350 O O . ASP B 1 653 ? -14.031 17.094 -79.625 1 13.85 653 ASP B O 1
ATOM 11354 N N . TRP B 1 654 ? -14.039 16.641 -81.812 1 13.91 654 TRP B N 1
ATOM 11355 C CA . TRP B 1 654 ? -14.93 16.281 -82.875 1 13.91 654 TRP B CA 1
ATOM 11356 C C . TRP B 1 654 ? -15.883 15.156 -82.438 1 13.91 654 TRP B C 1
ATOM 11358 O O . TRP B 1 654 ? -15.664 14.508 -81.438 1 13.91 654 TRP B O 1
ATOM 11368 N N . SER B 1 655 ? -16.281 14.164 -83.562 1 13.62 655 SER B N 1
ATOM 11369 C CA . SER B 1 655 ? -17.375 13.773 -84.375 1 13.62 655 SER B CA 1
ATOM 11370 C C . SER B 1 655 ? -18.047 12.492 -83.875 1 13.62 655 SER B C 1
ATOM 11372 O O . SER B 1 655 ? -17.516 11.82 -83 1 13.62 655 SER B O 1
ATOM 11374 N N . LYS B 1 656 ? -18.359 11.422 -85 1 14.45 656 LYS B N 1
ATOM 11375 C CA . LYS B 1 656 ? -19.531 10.922 -85.688 1 14.45 656 LYS B CA 1
ATOM 11376 C C . LYS B 1 656 ? -20.078 9.656 -85.062 1 14.45 656 LYS B C 1
ATOM 11378 O O . LYS B 1 656 ? -19.406 9.031 -84.25 1 14.45 656 LYS B O 1
ATOM 11383 N N . GLY B 1 657 ? -20.688 8.82 -85.938 1 13.75 657 GLY B N 1
ATOM 11384 C CA . GLY B 1 657 ? -21.953 8.25 -86.375 1 13.75 657 GLY B CA 1
ATOM 11385 C C . GLY B 1 657 ? -22.188 6.855 -85.875 1 13.75 657 GLY B C 1
ATOM 11386 O O . GLY B 1 657 ? -23.078 6.656 -85 1 13.75 657 GLY B O 1
ATOM 11387 N N . MET B 1 658 ? -22.047 5.789 -86.812 1 13.6 658 MET B N 1
ATOM 11388 C CA . MET B 1 658 ? -23.141 5.031 -87.438 1 13.6 658 MET B CA 1
ATOM 11389 C C . MET B 1 658 ? -23.391 3.732 -86.688 1 13.6 658 MET B C 1
ATOM 11391 O O . MET B 1 658 ? -24.531 3.434 -86.312 1 13.6 658 MET B O 1
ATOM 11395 N N . ASN B 1 659 ? -22.703 2.662 -87.188 1 13.7 659 ASN B N 1
ATOM 11396 C CA . ASN B 1 659 ? -23.453 1.672 -87.938 1 13.7 659 ASN B CA 1
ATOM 11397 C C . ASN B 1 659 ? -24.062 0.604 -87.062 1 13.7 659 ASN B C 1
ATOM 11399 O O . ASN B 1 659 ? -23.609 0.39 -85.938 1 13.7 659 ASN B O 1
ATOM 11403 N N . PRO B 1 660 ? -24.594 -0.469 -87.75 1 13.91 660 PRO B N 1
ATOM 11404 C CA . PRO B 1 660 ? -25.797 -1.247 -88 1 13.91 660 PRO B CA 1
ATOM 11405 C C . PRO B 1 660 ? -25.922 -2.477 -87.125 1 13.91 660 PRO B C 1
ATOM 11407 O O . PRO B 1 660 ? -26.969 -2.705 -86.5 1 13.91 660 PRO B O 1
ATOM 11410 N N . ASN B 1 661 ? -25.047 -3.537 -87.5 1 13.54 661 ASN B N 1
ATOM 11411 C CA . ASN B 1 661 ? -25.703 -4.707 -88.062 1 13.54 661 ASN B CA 1
ATOM 11412 C C . ASN B 1 661 ? -26.281 -5.613 -87 1 13.54 661 ASN B C 1
ATOM 11414 O O . ASN B 1 661 ? -25.969 -5.453 -85.812 1 13.54 661 ASN B O 1
ATOM 11418 N N . SER B 1 662 ? -26.047 -6.941 -87.25 1 13.46 662 SER B N 1
ATOM 11419 C CA . SER B 1 662 ? -26.922 -8.016 -87.688 1 13.46 662 SER B CA 1
ATOM 11420 C C . SER B 1 662 ? -27.375 -8.891 -86.562 1 13.46 662 SER B C 1
ATOM 11422 O O . SER B 1 662 ? -28.578 -9.133 -86.375 1 13.46 662 SER B O 1
ATOM 11424 N N . LEU B 1 663 ? -26.594 -9.93 -86.312 1 13.62 663 LEU B N 1
ATOM 11425 C CA . LEU B 1 663 ? -27.141 -11.234 -86.625 1 13.62 663 LEU B CA 1
ATOM 11426 C C . LEU B 1 663 ? -27.969 -11.812 -85.5 1 13.62 663 LEU B C 1
ATOM 11428 O O . LEU B 1 663 ? -27.812 -11.391 -84.375 1 13.62 663 LEU B O 1
ATOM 11432 N N . SER B 1 664 ? -28.047 -13.164 -85.625 1 13.25 664 SER B N 1
ATOM 11433 C CA . SER B 1 664 ? -29.078 -14.172 -85.812 1 13.25 664 SER B CA 1
ATOM 11434 C C . SER B 1 664 ? -29.562 -14.711 -84.438 1 13.25 664 SER B C 1
ATOM 11436 O O . SER B 1 664 ? -28.984 -14.414 -83.438 1 13.25 664 SER B O 1
ATOM 11438 N N . PRO B 1 665 ? -29.609 -16.047 -84.5 1 13.8 665 PRO B N 1
ATOM 11439 C CA . PRO B 1 665 ? -30.812 -16.875 -84.5 1 13.8 665 PRO B CA 1
ATOM 11440 C C . PRO B 1 665 ? -31.234 -17.359 -83.125 1 13.8 665 PRO B C 1
ATOM 11442 O O . PRO B 1 665 ? -32.375 -17.109 -82.688 1 13.8 665 PRO B O 1
ATOM 11445 N N . PRO B 1 666 ? -31.031 -18.75 -83 1 13.69 666 PRO B N 1
ATOM 11446 C CA . PRO B 1 666 ? -32.156 -19.688 -82.938 1 13.69 666 PRO B CA 1
ATOM 11447 C C . PRO B 1 666 ? -32.594 -20.047 -81.562 1 13.69 666 PRO B C 1
ATOM 11449 O O . PRO B 1 666 ? -33.688 -19.656 -81.125 1 13.69 666 PRO B O 1
ATOM 11452 N N . HIS B 1 667 ? -32.375 -21.422 -81.25 1 13.7 667 HIS B N 1
ATOM 11453 C CA . HIS B 1 667 ? -33.375 -22.469 -81.188 1 13.7 667 HIS B CA 1
ATOM 11454 C C . HIS B 1 667 ? -33.75 -22.719 -79.75 1 13.7 667 HIS B C 1
ATOM 11456 O O . HIS B 1 667 ? -34.938 -22.656 -79.375 1 13.7 667 HIS B O 1
ATOM 11462 N N . ARG B 1 668 ? -33.594 -24.078 -79.312 1 13.64 668 ARG B N 1
ATOM 11463 C CA . ARG B 1 668 ? -34.656 -25.078 -79.188 1 13.64 668 ARG B CA 1
ATOM 11464 C C . ARG B 1 668 ? -35.094 -25.203 -77.75 1 13.64 668 ARG B C 1
ATOM 11466 O O . ARG B 1 668 ? -34.438 -24.672 -76.812 1 13.64 668 ARG B O 1
ATOM 11473 N N . MET B 1 669 ? -35.062 -26.562 -77.375 1 13.23 669 MET B N 1
ATOM 11474 C CA . MET B 1 669 ? -36.156 -27.516 -77.125 1 13.23 669 MET B CA 1
ATOM 11475 C C . MET B 1 669 ? -36.469 -27.609 -75.625 1 13.23 669 MET B C 1
ATOM 11477 O O . MET B 1 669 ? -35.75 -27.078 -74.812 1 13.23 669 MET B O 1
ATOM 11481 N N . ASN B 1 670 ? -36.562 -28.953 -75.188 1 13.2 670 ASN B N 1
ATOM 11482 C CA . ASN B 1 670 ? -37.688 -29.828 -74.812 1 13.2 670 ASN B CA 1
ATOM 11483 C C . ASN B 1 670 ? -37.875 -29.922 -73.312 1 13.2 670 ASN B C 1
ATOM 11485 O O . ASN B 1 670 ? -38.812 -29.359 -72.75 1 13.2 670 ASN B O 1
ATOM 11489 N N . GLY B 1 671 ? -37.656 -31.25 -72.812 1 13.13 671 GLY B N 1
ATOM 11490 C CA . GLY B 1 671 ? -38.625 -32.25 -72.438 1 13.13 671 GLY B CA 1
ATOM 11491 C C . GLY B 1 671 ? -38.938 -32.25 -70.938 1 13.13 671 GLY B C 1
ATOM 11492 O O . GLY B 1 671 ? -38.344 -31.469 -70.188 1 13.13 671 GLY B O 1
ATOM 11493 N N . MET B 1 672 ? -38.875 -33.531 -70.375 1 13.72 672 MET B N 1
ATOM 11494 C CA . MET B 1 672 ? -39.906 -34.469 -69.938 1 13.72 672 MET B CA 1
ATOM 11495 C C . MET B 1 672 ? -40.125 -34.375 -68.438 1 13.72 672 MET B C 1
ATOM 11497 O O . MET B 1 672 ? -39.344 -33.719 -67.688 1 13.72 672 MET B O 1
ATOM 11501 N N . SER B 1 673 ? -40.281 -35.656 -67.875 1 13.39 673 SER B N 1
ATOM 11502 C CA . SER B 1 673 ? -41.406 -36.438 -67.312 1 13.39 673 SER B CA 1
ATOM 11503 C C . SER B 1 673 ? -41.375 -36.406 -65.75 1 13.39 673 SER B C 1
ATOM 11505 O O . SER B 1 673 ? -42.375 -36.062 -65.125 1 13.39 673 SER B O 1
ATOM 11507 N N . THR B 1 674 ? -40.781 -37.531 -65.125 1 13.68 674 THR B N 1
ATOM 11508 C CA . THR B 1 674 ? -41.562 -38.625 -64.562 1 13.68 674 THR B CA 1
ATOM 11509 C C . THR B 1 674 ? -41.906 -38.344 -63.125 1 13.68 674 THR B C 1
ATOM 11511 O O . THR B 1 674 ? -41.344 -37.469 -62.5 1 13.68 674 THR B O 1
ATOM 11514 N N . GLU B 1 675 ? -42.094 -39.562 -62.344 1 13.45 675 GLU B N 1
ATOM 11515 C CA . GLU B 1 675 ? -43.094 -40.375 -61.656 1 13.45 675 GLU B CA 1
ATOM 11516 C C . GLU B 1 675 ? -43.094 -40.156 -60.156 1 13.45 675 GLU B C 1
ATOM 11518 O O . GLU B 1 675 ? -44.094 -39.812 -59.562 1 13.45 675 GLU B O 1
ATOM 11523 N N . GLU B 1 676 ? -42.625 -41.25 -59.438 1 13.77 676 GLU B N 1
ATOM 11524 C CA . GLU B 1 676 ? -43.406 -42.25 -58.719 1 13.77 676 GLU B CA 1
ATOM 11525 C C . GLU B 1 676 ? -43.625 -41.812 -57.25 1 13.77 676 GLU B C 1
ATOM 11527 O O . GLU B 1 676 ? -42.969 -40.906 -56.781 1 13.77 676 GLU B O 1
ATOM 11532 N N . GLU B 1 677 ? -43.5 -42.938 -56.344 1 14.01 677 GLU B N 1
ATOM 11533 C CA . GLU B 1 677 ? -44.375 -43.781 -55.562 1 14.01 677 GLU B CA 1
ATOM 11534 C C . GLU B 1 677 ? -44.406 -43.344 -54.094 1 14.01 677 GLU B C 1
ATOM 11536 O O . GLU B 1 677 ? -43.562 -42.562 -53.688 1 14.01 677 GLU B O 1
ATOM 11541 N N . GLU B 1 678 ? -44.625 -44.406 -53.25 1 13.89 678 GLU B N 1
ATOM 11542 C CA . GLU B 1 678 ? -45.625 -44.938 -52.344 1 13.89 678 GLU B CA 1
ATOM 11543 C C . GLU B 1 678 ? -45.281 -44.656 -50.875 1 13.89 678 GLU B C 1
ATOM 11545 O O . GLU B 1 678 ? -46.094 -44.156 -50.125 1 13.89 678 GLU B O 1
ATOM 11550 N N . VAL B 1 679 ? -44.344 -45.469 -50.281 1 14.75 679 VAL B N 1
ATOM 11551 C CA . VAL B 1 679 ? -44.781 -46.531 -49.344 1 14.75 679 VAL B CA 1
ATOM 11552 C C . VAL B 1 679 ? -45 -45.906 -47.969 1 14.75 679 VAL B C 1
ATOM 11554 O O . VAL B 1 679 ? -44.469 -44.844 -47.656 1 14.75 679 VAL B O 1
ATOM 11557 N N . GLU B 1 680 ? -45.281 -46.906 -46.969 1 13.99 680 GLU B N 1
ATOM 11558 C CA . GLU B 1 680 ? -46.219 -47.438 -45.969 1 13.99 680 GLU B CA 1
ATOM 11559 C C . GLU B 1 680 ? -45.844 -46.969 -44.562 1 13.99 680 GLU B C 1
ATOM 11561 O O . GLU B 1 680 ? -46.656 -46.406 -43.875 1 13.99 680 GLU B O 1
ATOM 11566 N N . GLU B 1 681 ? -45.312 -48 -43.781 1 14.51 681 GLU B N 1
ATOM 11567 C CA . GLU B 1 681 ? -46 -48.75 -42.719 1 14.51 681 GLU B CA 1
ATOM 11568 C C . GLU B 1 681 ? -45.781 -48.062 -41.344 1 14.51 681 GLU B C 1
ATOM 11570 O O . GLU B 1 681 ? -44.906 -47.219 -41.188 1 14.51 681 GLU B O 1
ATOM 11575 N N . ASN B 1 682 ? -45.812 -49 -40.281 1 14.21 682 ASN B N 1
ATOM 11576 C CA . ASN B 1 682 ? -46.562 -49.438 -39.094 1 14.21 682 ASN B CA 1
ATOM 11577 C C . ASN B 1 682 ? -45.781 -49.125 -37.812 1 14.21 682 ASN B C 1
ATOM 11579 O O . ASN B 1 682 ? -46.25 -49.406 -36.719 1 14.21 682 ASN B O 1
ATOM 11583 N N . ALA B 1 683 ? -44.562 -48.906 -37.812 1 14.77 683 ALA B N 1
ATOM 11584 C CA . ALA B 1 683 ? -44.062 -49.625 -36.656 1 14.77 683 ALA B CA 1
ATOM 11585 C C . ALA B 1 683 ? -44.75 -49.188 -35.375 1 14.77 683 ALA B C 1
ATOM 11587 O O . ALA B 1 683 ? -44.906 -47.969 -35.125 1 14.77 683 ALA B O 1
ATOM 11588 N N . PRO B 1 684 ? -45.156 -50.25 -34.688 1 14.69 684 PRO B N 1
ATOM 11589 C CA . PRO B 1 684 ? -46.031 -50.562 -33.531 1 14.69 684 PRO B CA 1
ATOM 11590 C C . PRO B 1 684 ? -45.531 -49.906 -32.25 1 14.69 684 PRO B C 1
ATOM 11592 O O . PRO B 1 684 ? -46.281 -49.188 -31.594 1 14.69 684 PRO B O 1
ATOM 11595 N N . THR B 1 685 ? -44.781 -50.781 -31.516 1 14.2 685 THR B N 1
ATOM 11596 C CA . THR B 1 685 ? -45.25 -51.531 -30.344 1 14.2 685 THR B CA 1
ATOM 11597 C C . THR B 1 685 ? -45.031 -50.719 -29.062 1 14.2 685 THR B C 1
ATOM 11599 O O . THR B 1 685 ? -45.969 -50.5 -28.281 1 14.2 685 THR B O 1
ATOM 11602 N N . TYR B 1 686 ? -44.156 -51.375 -28.156 1 14.83 686 TYR B N 1
ATOM 11603 C CA . TYR B 1 686 ? -44.438 -52.062 -26.891 1 14.83 686 TYR B CA 1
ATOM 11604 C C . TYR B 1 686 ? -44.312 -51.094 -25.719 1 14.83 686 TYR B C 1
ATOM 11606 O O . TYR B 1 686 ? -43.719 -50.031 -25.828 1 14.83 686 TYR B O 1
ATOM 11614 N N . ASN B 1 687 ? -44.531 -51.75 -24.516 1 14.7 687 ASN B N 1
ATOM 11615 C CA . ASN B 1 687 ? -45.219 -51.812 -23.219 1 14.7 687 ASN B CA 1
ATOM 11616 C C . ASN B 1 687 ? -44.344 -51.281 -22.094 1 14.7 687 ASN B C 1
ATOM 11618 O O . ASN B 1 687 ? -44.812 -51.094 -20.969 1 14.7 687 ASN B O 1
ATOM 11622 N N . VAL B 1 688 ? -43.062 -51.281 -22.219 1 15.99 688 VAL B N 1
ATOM 11623 C CA . VAL B 1 688 ? -42.625 -51.875 -20.969 1 15.99 688 VAL B CA 1
ATOM 11624 C C . VAL B 1 688 ? -43.062 -51 -19.797 1 15.99 688 VAL B C 1
ATOM 11626 O O . VAL B 1 688 ? -43.031 -49.781 -19.875 1 15.99 688 VAL B O 1
ATOM 11629 N N . PRO B 1 689 ? -43.312 -51.75 -18.688 1 15.23 689 PRO B N 1
ATOM 11630 C CA . PRO B 1 689 ? -44.062 -51.719 -17.422 1 15.23 689 PRO B CA 1
ATOM 11631 C C . PRO B 1 689 ? -43.469 -50.781 -16.391 1 15.23 689 PRO B C 1
ATOM 11633 O O . PRO B 1 689 ? -44.188 -50 -15.773 1 15.23 689 PRO B O 1
ATOM 11636 N N . SER B 1 690 ? -42.281 -51.156 -15.938 1 14.84 690 SER B N 1
ATOM 11637 C CA . SER B 1 690 ? -42.219 -51.656 -14.562 1 14.84 690 SER B CA 1
ATOM 11638 C C . SER B 1 690 ? -42.344 -50.5 -13.562 1 14.84 690 SER B C 1
ATOM 11640 O O . SER B 1 690 ? -42.062 -49.344 -13.906 1 14.84 690 SER B O 1
ATOM 11642 N N . ASP B 1 691 ? -42 -50.844 -12.273 1 15.27 691 ASP B N 1
ATOM 11643 C CA . ASP B 1 691 ? -42.5 -50.938 -10.914 1 15.27 691 ASP B CA 1
ATOM 11644 C C . ASP B 1 691 ? -42.125 -49.719 -10.078 1 15.27 691 ASP B C 1
ATOM 11646 O O . ASP B 1 691 ? -43 -49 -9.562 1 15.27 691 ASP B O 1
ATOM 11650 N N . ASN B 1 692 ? -41.281 -50 -9.008 1 15.23 692 ASN B N 1
ATOM 11651 C CA . ASN B 1 692 ? -41.594 -50.125 -7.594 1 15.23 692 ASN B CA 1
ATOM 11652 C C . ASN B 1 692 ? -41.344 -48.812 -6.852 1 15.23 692 ASN B C 1
ATOM 11654 O O . ASN B 1 692 ? -42.219 -48.281 -6.18 1 15.23 692 ASN B O 1
ATOM 11658 N N . GLN B 1 693 ? -40.312 -48.875 -5.848 1 14.89 693 GLN B N 1
ATOM 11659 C CA . GLN B 1 693 ? -40.469 -48.781 -4.398 1 14.89 693 GLN B CA 1
ATOM 11660 C C . GLN B 1 693 ? -40.156 -47.375 -3.9 1 14.89 693 GLN B C 1
ATOM 11662 O O . GLN B 1 693 ? -39.25 -46.719 -4.418 1 14.89 693 GLN B O 1
ATOM 11667 N N . ARG B 1 694 ? -41.062 -47.031 -3.121 1 15.96 694 ARG B N 1
ATOM 11668 C CA . ARG B 1 694 ? -41.406 -45.844 -2.33 1 15.96 694 ARG B CA 1
ATOM 11669 C C . ARG B 1 694 ? -40.281 -45.531 -1.329 1 15.96 694 ARG B C 1
ATOM 11671 O O . ARG B 1 694 ? -40.156 -46.219 -0.308 1 15.96 694 ARG B O 1
ATOM 11678 N N . LEU B 1 695 ? -39.062 -45.5 -1.854 1 15.67 695 LEU B N 1
ATOM 11679 C CA . LEU B 1 695 ? -38.188 -45.406 -0.708 1 15.67 695 LEU B CA 1
ATOM 11680 C C . LEU B 1 695 ? -38.656 -44.344 0.272 1 15.67 695 LEU B C 1
ATOM 11682 O O . LEU B 1 695 ? -39.062 -43.25 -0.14 1 15.67 695 LEU B O 1
ATOM 11686 N N . PRO B 1 696 ? -38.719 -44.812 1.561 1 15.93 696 PRO B N 1
ATOM 11687 C CA . PRO B 1 696 ? -39.281 -44.312 2.812 1 15.93 696 PRO B CA 1
ATOM 11688 C C . PRO B 1 696 ? -38.812 -42.906 3.162 1 15.93 696 PRO B C 1
ATOM 11690 O O . PRO B 1 696 ? -37.812 -42.406 2.602 1 15.93 696 PRO B O 1
ATOM 11693 N N . THR B 1 697 ? -39.375 -42.594 4.332 1 16.16 697 THR B N 1
ATOM 11694 C CA . THR B 1 697 ? -39.875 -41.5 5.168 1 16.16 697 THR B CA 1
ATOM 11695 C C . THR B 1 697 ? -38.719 -40.812 5.914 1 16.16 697 THR B C 1
ATOM 11697 O O . THR B 1 697 ? -38.938 -40 6.793 1 16.16 697 THR B O 1
ATOM 11700 N N . ARG B 1 698 ? -37.562 -40.719 5.285 1 16.55 698 ARG B N 1
ATOM 11701 C CA . ARG B 1 698 ? -36.562 -40.281 6.258 1 16.55 698 ARG B CA 1
ATOM 11702 C C . ARG B 1 698 ? -37.094 -39.125 7.098 1 16.55 698 ARG B C 1
ATOM 11704 O O . ARG B 1 698 ? -37.594 -38.156 6.559 1 16.55 698 ARG B O 1
ATOM 11711 N N . ASP B 1 699 ? -37.188 -39.406 8.438 1 16.2 699 ASP B N 1
ATOM 11712 C CA . ASP B 1 699 ? -37.531 -38.875 9.734 1 16.2 699 ASP B CA 1
ATOM 11713 C C . ASP B 1 699 ? -36.812 -37.531 9.984 1 16.2 699 ASP B C 1
ATOM 11715 O O . ASP B 1 699 ? -35.594 -37.469 9.844 1 16.2 699 ASP B O 1
ATOM 11719 N N . ILE B 1 700 ? -37.438 -36.469 9.875 1 18.66 700 ILE B N 1
ATOM 11720 C CA . ILE B 1 700 ? -37.219 -35.031 10.125 1 18.66 700 ILE B CA 1
ATOM 11721 C C . ILE B 1 700 ? -36.594 -34.844 11.508 1 18.66 700 ILE B C 1
ATOM 11723 O O . ILE B 1 700 ? -35.719 -34 11.672 1 18.66 700 ILE B O 1
ATOM 11727 N N . PHE B 1 701 ? -37.312 -35.562 12.656 1 17.48 701 PHE B N 1
ATOM 11728 C CA . PHE B 1 701 ? -37.531 -34.969 13.969 1 17.48 701 PHE B CA 1
ATOM 11729 C C . PHE B 1 701 ? -36.25 -35.031 14.805 1 17.48 701 PHE B C 1
ATOM 11731 O O . PHE B 1 701 ? -36.031 -34.188 15.688 1 17.48 701 PHE B O 1
ATOM 11738 N N . ARG B 1 702 ? -35.469 -36.094 14.781 1 18.83 702 ARG B N 1
ATOM 11739 C CA . ARG B 1 702 ? -34.875 -36.5 16.047 1 18.83 702 ARG B CA 1
ATOM 11740 C C . ARG B 1 702 ? -33.781 -35.531 16.469 1 18.83 702 ARG B C 1
ATOM 11742 O O . ARG B 1 702 ? -33.031 -35.812 17.406 1 18.83 702 ARG B O 1
ATOM 11749 N N . VAL B 1 703 ? -33.562 -34.594 15.891 1 18.5 703 VAL B N 1
ATOM 11750 C CA . VAL B 1 703 ? -32.469 -34.031 16.688 1 18.5 703 VAL B CA 1
ATOM 11751 C C . VAL B 1 703 ? -33.062 -33.375 17.938 1 18.5 703 VAL B C 1
ATOM 11753 O O . VAL B 1 703 ? -32.375 -33.188 18.938 1 18.5 703 VAL B O 1
ATOM 11756 N N . ARG B 1 704 ? -34.438 -33 18.25 1 17.75 704 ARG B N 1
ATOM 11757 C CA . ARG B 1 704 ? -34.688 -32.031 19.312 1 17.75 704 ARG B CA 1
ATOM 11758 C C . ARG B 1 704 ? -34.594 -32.688 20.688 1 17.75 704 ARG B C 1
ATOM 11760 O O . ARG B 1 704 ? -34.406 -32.031 21.688 1 17.75 704 ARG B O 1
ATOM 11767 N N . GLN B 1 705 ? -34.875 -34 21.062 1 16.53 705 GLN B N 1
ATOM 11768 C CA . GLN B 1 705 ? -35.188 -34.562 22.391 1 16.53 705 GLN B CA 1
ATOM 11769 C C . GLN B 1 705 ? -33.969 -34.5 23.297 1 16.53 705 GLN B C 1
ATOM 11771 O O . GLN B 1 705 ? -34.031 -34.969 24.438 1 16.53 705 GLN B O 1
ATOM 11776 N N . ALA B 1 706 ? -32.875 -34.219 23.375 1 19.2 706 ALA B N 1
ATOM 11777 C CA . ALA B 1 706 ? -32.281 -34.219 24.719 1 19.2 706 ALA B CA 1
ATOM 11778 C C . ALA B 1 706 ? -32.875 -33.094 25.578 1 19.2 706 ALA B C 1
ATOM 11780 O O . ALA B 1 706 ? -32.312 -32.75 26.625 1 19.2 706 ALA B O 1
ATOM 11781 N N . GLN B 1 707 ? -34.094 -32.594 25.516 1 18.7 707 GLN B N 1
ATOM 11782 C CA . GLN B 1 707 ? -34.688 -31.672 26.469 1 18.7 707 GLN B CA 1
ATOM 11783 C C . GLN B 1 707 ? -34.938 -32.344 27.828 1 18.7 707 GLN B C 1
ATOM 11785 O O . GLN B 1 707 ? -34.844 -31.688 28.859 1 18.7 707 GLN B O 1
ATOM 11790 N N . ARG B 1 708 ? -35.531 -33.531 28.141 1 19.56 708 ARG B N 1
ATOM 11791 C CA . ARG B 1 708 ? -36.375 -33.781 29.312 1 19.56 708 ARG B CA 1
ATOM 11792 C C . ARG B 1 708 ? -35.531 -34.125 30.531 1 19.56 708 ARG B C 1
ATOM 11794 O O . ARG B 1 708 ? -35.812 -33.656 31.641 1 19.56 708 ARG B O 1
ATOM 11801 N N . GLN B 1 709 ? -34.781 -35.219 30.844 1 20.58 709 GLN B N 1
ATOM 11802 C CA . GLN B 1 709 ? -34.719 -35.875 32.156 1 20.58 709 GLN B CA 1
ATOM 11803 C C . GLN B 1 709 ? -33.938 -35.031 33.156 1 20.58 709 GLN B C 1
ATOM 11805 O O . GLN B 1 709 ? -32.719 -35.219 33.281 1 20.58 709 GLN B O 1
ATOM 11810 N N . ALA B 1 710 ? -34.125 -33.781 33.438 1 19.94 710 ALA B N 1
ATOM 11811 C CA . ALA B 1 710 ? -33.938 -33.125 34.75 1 19.94 710 ALA B CA 1
ATOM 11812 C C . ALA B 1 710 ? -35 -33.562 35.75 1 19.94 710 ALA B C 1
ATOM 11814 O O . ALA B 1 710 ? -34.938 -33.188 36.906 1 19.94 710 ALA B O 1
ATOM 11815 N N . LYS B 1 711 ? -36.25 -33.969 35.469 1 20.53 711 LYS B N 1
ATOM 11816 C CA . LYS B 1 711 ? -37.062 -33.938 36.688 1 20.53 711 LYS B CA 1
ATOM 11817 C C . LYS B 1 711 ? -36.594 -34.969 37.688 1 20.53 711 LYS B C 1
ATOM 11819 O O . LYS B 1 711 ? -36.562 -34.719 38.906 1 20.53 711 LYS B O 1
ATOM 11824 N N . SER B 1 712 ? -36.562 -36.25 37.375 1 22.45 712 SER B N 1
ATOM 11825 C CA . SER B 1 712 ? -36.844 -37.219 38.438 1 22.45 712 SER B CA 1
ATOM 11826 C C . SER B 1 712 ? -35.562 -37.531 39.25 1 22.45 712 SER B C 1
ATOM 11828 O O . SER B 1 712 ? -35.656 -38.062 40.344 1 22.45 712 SER B O 1
ATOM 11830 N N . THR B 1 713 ? -34.281 -37.5 39.25 1 23.67 713 THR B N 1
ATOM 11831 C CA . THR B 1 713 ? -33.812 -37.562 40.625 1 23.67 713 THR B CA 1
ATOM 11832 C C . THR B 1 713 ? -33.594 -36.156 41.188 1 23.67 713 THR B C 1
ATOM 11834 O O . THR B 1 713 ? -33.125 -35.281 40.469 1 23.67 713 THR B O 1
#

InterPro domains:
  IPR003107 HAT (Half-A-TPR) repeat [SM00386] (75-107)
  IPR003107 HAT (Half-A-TPR) repeat [SM00386] (109-140)
  IPR003107 HAT (Half-A-TPR) repeat [SM00386] (142-177)
  IPR003107 HAT (Half-A-TPR) repeat [SM00386] (188-221)
  IPR003107 HAT (Half-A-TPR) repeat [SM00386] (246-284)
  IPR003107 HAT (Half-A-TPR) repeat [SM00386] (293-326)
  IPR003107 HAT (Half-A-TPR) repeat [SM00386] (327-359)
  IPR003107 HAT (Half-A-TPR) repeat [SM00386] (361-392)
  IPR003107 HAT (Half-A-TPR) repeat [SM00386] (394-425)
  IPR003107 HAT (Half-A-TPR) repeat [SM00386] (428-460)
  IPR003107 HAT (Half-A-TPR) repeat [SM00386] (462-496)
  IPR008847 Suppressor of forked [PF05843] (50-541)
  IPR011990 Tetratricopeptide-like helical domain superfamily [SSF48452] (51-547)
  IPR045243 mRNA 3'-end-processing protein Rna14-like [PTHR19980] (26-709)

Sequence (1426 aa):
MENQNEQSEWETNLEQPIKENRELQEADRNEENNDNNVRKPTFQTPKTIEAEQKIHADPWDTDAWVTLFMEAQNQPIEVARSTYKLFLSQFPTAGRYWKLYIEHEWKQGNEEVVEDTFQKALLTCHHIDLWKTYTDYIRSRKSRTEATEAYEFALKHLGLDIQINHLWNDYIVFIQEWEPRNAQEENTKRDQLRSAYQRALQTPMYNLDNFWKEYENFENSLNRTLAKGLLSEYQPLYSAARAEFRARKNRREGLLLNVLACPPSPKMEEQVRLWRKYIEGEKSNPHKLETEELHKRVVAAYEQAIICLYRYPDLWLEIYFYHVQRRDLDTAKEYLYRGIQACPECAMLYFCLADLEESMKNFSIVESLYEELLKLSPSSLVYIQYMQFLRRVKGIDASRKLFLRARKEISDYHLYIAAAELEYYRNKNLDAALNIFELGLKSFPQVLDFALEFIAFLWMLGDETNLQALFERLLLEYPVEDSPVIWDKYCQFAQSFFGLEKRREIEMRRLEAIGGGEKFLLESALSYYSFRDVNGWTSSDLLYIGDSLNSRQSIHTVSSLEPKSTKSTTKRNRTSIDSKRTESNFSSHWGGNSGSLLESLQALMNMFPFASDIIPDVNYVLNLVVCTPDNVQGIPNIQNEKSRGEKRKNTSDWSKGMNPNSLSPPHRMNGMSTEEEEVEENAPTYNVPSDNQRLPTRDIFRVRQAQRQAKSTMENQNEQSEWETNLEQPIKENRELQEADRNEENNDNNVRKPTFQTPKTIEAEQKIHADPWDTDAWVTLFMEAQNQPIEVARSTYKLFLSQFPTAGRYWKLYIEHEWKQGNEEVVEDTFQKALLTCHHIDLWKTYTDYIRSRKSRTEATEAYEFALKHLGLDIQINHLWNDYIVFIQEWEPRNAQEENTKRDQLRSAYQRALQTPMYNLDNFWKEYENFENSLNRTLAKGLLSEYQPLYSAARAEFRARKNRREGLLLNVLACPPSPKMEEQVRLWRKYIEGEKSNPHKLETEELHKRVVAAYEQAIICLYRYPDLWLEIYFYHVQRRDLDTAKEYLYRGIQACPECAMLYFCLADLEESMKNFSIVESLYEELLKLSPSSLVYIQYMQFLRRVKGIDASRKLFLRARKEISDYHLYIAAAELEYYRNKNLDAALNIFELGLKSFPQVLDFALEFIAFLWMLGDETNLQALFERLLLEYPVEDSPVIWDKYCQFAQSFFGLEKRREIEMRRLEAIGGGEKFLLESALSYYSFRDVNGWTSSDLLYIGDSLNSRQSIHTVSSLEPKSTKSTTKRNRTSIDSKRTESNFSSHWGGNSGSLLESLQALMNMFPFASDIIPDVNYVLNLVVCTPDNVQGIPNIQNEKSRGEKRKNTSDWSKGMNPNSLSPPHRMNGMSTEEEEVEENAPTYNVPSDNQRLPTRDIFRVRQAQRQAKST

Solvent-accessible surface area (backbone atoms only — not comparable to full-atom values): 84225 Å² total; per-residue (Å²): 126,74,81,69,58,67,66,60,59,63,61,56,61,62,56,50,57,58,56,53,49,49,53,50,48,49,52,48,44,58,59,38,63,74,57,59,58,76,66,65,59,79,66,87,46,76,66,42,52,52,21,50,51,46,31,72,74,32,81,77,41,59,68,31,51,49,52,42,53,58,56,32,71,76,43,60,64,88,51,22,48,56,44,51,53,52,51,38,70,70,32,64,37,38,31,71,57,52,37,53,52,40,50,54,36,48,76,72,65,39,58,70,60,32,53,55,49,45,59,58,43,59,78,59,21,93,32,68,68,37,50,48,50,49,41,52,50,36,53,72,74,47,50,68,71,56,25,53,50,41,48,52,52,48,43,70,74,42,53,82,42,43,78,42,42,62,56,52,50,50,52,52,50,56,54,64,69,54,78,58,88,48,72,68,46,44,51,50,47,52,51,50,50,49,50,51,46,56,53,55,44,54,40,37,31,56,65,50,68,58,52,52,52,50,42,51,52,53,38,46,70,74,40,57,76,64,26,54,59,54,51,63,63,45,46,60,45,33,53,51,14,51,52,48,24,54,54,49,53,60,54,50,61,90,63,74,83,82,46,78,36,49,61,68,46,81,87,46,48,64,57,52,52,46,49,49,50,34,43,52,50,51,67,66,38,85,79,67,58,54,72,68,59,42,48,53,49,39,51,50,44,49,54,54,46,36,33,37,41,46,37,34,64,66,58,35,50,48,56,23,34,49,26,47,75,68,69,37,55,66,63,18,49,52,40,37,54,51,34,34,70,52,34,71,78,43,48,51,51,52,52,53,48,32,53,53,32,45,75,71,67,37,56,68,60,29,54,50,50,50,53,51,41,46,72,75,53,68,47,58,63,58,50,50,55,47,32,53,52,30,38,70,75,62,30,68,64,53,19,50,53,48,49,57,52,44,62,74,76,45,94,56,70,65,45,37,53,52,51,19,49,45,27,36,52,63,65,65,32,59,68,61,18,52,49,34,47,52,51,39,47,69,73,44,66,76,40,63,72,59,51,52,52,50,48,51,53,31,57,66,69,49,40,60,67,64,42,52,51,46,52,55,51,45,65,70,70,36,58,73,87,55,37,60,64,54,44,51,52,49,44,53,47,26,67,68,63,48,53,71,66,62,30,50,49,51,46,50,51,41,38,70,73,72,47,62,64,43,61,46,53,51,52,51,46,56,58,66,64,33,55,63,36,46,59,52,60,54,77,62,53,42,69,64,48,32,73,77,49,54,70,53,62,65,54,66,51,47,71,27,87,48,34,62,61,67,78,78,76,76,72,77,79,76,74,76,79,79,73,88,86,87,81,86,84,87,87,86,84,86,87,75,71,77,79,57,77,66,58,65,57,53,56,59,62,62,63,60,70,80,72,78,75,83,61,71,77,62,63,66,66,62,69,69,62,76,75,80,87,78,90,81,84,90,83,81,90,80,82,86,86,81,87,84,91,89,90,87,85,84,90,83,94,80,86,93,86,90,93,90,89,94,86,91,88,93,85,89,90,87,93,85,86,86,90,82,86,81,82,88,84,76,86,88,79,87,74,83,80,81,87,85,82,76,76,74,71,79,70,75,78,84,62,80,73,80,66,67,86,57,77,77,121,127,72,83,71,58,66,69,60,57,63,62,57,63,61,55,50,56,56,51,51,46,48,54,48,49,52,51,48,45,58,60,37,60,74,56,57,58,76,64,65,59,78,65,86,45,76,67,42,52,53,20,50,51,46,30,71,76,33,81,75,41,60,67,32,51,50,52,42,52,57,56,31,71,75,43,60,63,87,50,21,48,54,44,51,52,53,50,39,69,69,33,64,37,39,30,70,57,51,38,53,52,40,51,55,36,49,75,72,65,40,61,70,61,32,53,54,50,46,59,58,45,59,78,60,23,92,32,68,68,36,50,49,51,49,40,53,50,37,51,72,73,47,50,70,70,55,25,52,50,41,48,52,53,50,44,71,76,43,55,82,42,44,75,42,40,61,57,53,51,51,52,52,50,56,53,63,68,55,78,61,88,47,71,66,45,45,52,51,47,52,51,51,51,50,50,50,48,56,52,54,42,55,41,39,31,56,66,51,68,58,52,51,54,50,44,50,52,53,38,46,70,74,39,56,75,64,26,54,60,54,52,64,64,46,47,60,44,33,52,49,14,51,52,50,25,54,54,48,51,59,52,50,59,90,65,73,85,82,46,76,36,48,61,68,48,81,87,47,47,66,57,53,53,48,50,50,51,34,43,51,52,51,67,64,37,85,78,68,58,54,72,70,58,41,48,53,50,41,52,50,44,50,56,54,44,36,32,38,40,46,37,36,67,66,59,35,49,49,56,24,35,49,25,47,75,68,70,36,56,67,65,20,51,52,40,36,54,53,36,35,70,53,35,72,78,42,48,52,50,51,52,52,47,31,53,54,33,45,73,71,68,36,56,68,60,31,53,50,50,51,54,52,42,46,71,73,55,69,47,58,64,58,50,51,56,48,32,52,51,29,36,70,74,63,31,67,64,53,19,52,53,48,49,59,53,45,61,74,74,47,96,56,69,66,47,36,54,52,52,19,46,44,27,36,52,62,64,65,32,60,67,60,17,53,50,34,47,51,51,40,48,67,74,44,66,75,40,63,71,60,51,51,52,49,49,51,52,32,58,65,69,47,40,61,67,64,42,52,53,47,51,56,51,47,65,70,71,36,58,75,87,55,38,61,62,54,44,52,52,48,46,54,46,26,65,69,63,47,52,71,68,61,29,50,50,50,46,51,50,41,38,70,73,74,47,62,64,43,60,46,52,50,50,51,46,55,59,65,64,33,55,59,38,46,60,51,60,55,78,60,53,41,70,63,48,30,73,75,50,53,68,52,61,64,53,61,54,46,72,24,84,52,32,64,65,72,78,80,76,77,74,76,80,75,77,78,80,78,80,84,87,88,84,84,81,86,83,86,72,84,77,74,77,77,72,63,74,67,57,59,56,54,57,58,62,65,64,63,70,79,72,79,86,72,77,70,60,67,73,59,57,61,62,50,63,76,62,60,66,84,74,77,70,78,85,75,79,82,77,79,79,83,77,85,79,81,91,83,91,83,91,87,87,90,90,91,84,83,89,82,86,79,83,86,82,84,83,85,87,84,85,90,82,90,83,87,89,82,91,84,88,67,91,78,81,88,72,90,76,87,86,84,81,74,77,78,72,83,79,86,65,75,76,70,68,88,72,65,95,68,71,79,122

Secondary structure (DSSP, 8-state):
--TTSHHHHHHHHHHHHHHHHHHHHHHHHHHHHHT-S----S---HHHHHHHHHHHH-TT-HHHHHHHHHHHHTS-HHHHHHHHHHHHHH-TT-HHHHHHHHHHHHHTT-HHHHHHHHHHHHHH---HHHHHHHHHHHHHHS-HHHHHHHHHHHHHHHTT-TTTHHHHHHHHHHHHT---SSHHHHHHHHHHHHHHHHHHHTS--TTHHHHHHHHHHHHHHH-HHHHHHHHHHHHHHHHHHHHHHHHHHHHTTT--SS----S--GGGHHHHHHHHHHHHHHHT-TT---HHHHHHHHHHHHHHHHHHHTT-HHHHHHHHHHHHHTT-HHHHHHHHHHHHHH-TT-HHHHHHHHHHHHHTT-HHHHHHHHHHHHHHS--HHHHHHHHHHHHHHT-HHHHHHHHHHHHHH---HHHHHHHHHIIIIIS--HHHHHHHHHHHHHHSTT-HHHHHHHHHHHHHHT-HHHHHHHHHHHHHHS-GGGHHHHHHHHHHHHHHHS-HHHHHHHHHHHHHHH--HHHHHHHHHHHHT-BTTB-SS-HHHHHHHHHHHTTTTTTTTSTTT-----------------------------------THHHHHHHHTTS---------HHHHHTTSS-------------------------------------------------------------------------S---GGGSSTTS--/--TTSHHHHHHHHHHHHHHHHHHHHHHHHHHHHHT-S----S---HHHHHHHHHHHH-TT-HHHHHHHHHHHHTS-HHHHHHHHHHHHHH-TT-HHHHHHHHHHHHHTT-HHHHHHHHHHHHHH---HHHHHHHHHHHHHHS-HHHHHHHHHHHHHHHTT-TTTHHHHHHHHHHHHT---SSHHHHHHHHHHHHHHHHHHHTS--TTHHHHHHHHHHHHHHH-HHHHHHHHHHHHHHHHHHHHHHHHHHHHTTT--SS----S--GGGHHHHHHHHHHHHHHHT-TT---HHHHHHHHHHHHHHHHHHHTT-HHHHHHHHHHHHHTT-HHHHHHHHHHHHHH-TT-HHHHHHHHHHHHHTT-HHHHHHHHHHHHHHS--HHHHHHHHHHHHHHT-HHHHHHHHHHHHHH---HHHHHHHHHIIIIIS--HHHHHHHHHHHHHHSTT-HHHHHHHHHHHHHHT-HHHHHHHHHHHHHHS-GGGHHHHHHHHHHHHHHHS-HHHHHHHHHHHHHHH--HHHHHHHHHHHHT-BTTB-SS-HHHHHHHHHHHTTTTTTTTTTTT-----------------------------------HHHHHHHHHTTS----S----HHHHHHHHHT--S---------------------------------------------------------------------S-TTGGGG-TTS--

Organism: Galdieria sulphuraria (NCBI:txid130081)

Radius of gyration: 48.68 Å; Cα contacts (8 Å, |Δi|>4): 1098; chains: 2; bounding box: 112×164×150 Å

Foldseek 3Di:
DPVVPPVVPVVVVVVVVVVVVVVVVVVCVVVCVVVVVLPPQPDDDPLLVVLVVVCVVPVPPVVSLVSNLVVLLVDQLVRSVSSLVSSCLQFVQQLVSLQSNLVNCVVVPNVVVSVVSLVSNVVQYLDQVNLVSVLVVCLVPHDPVSSLVSLVVNCVQNVQPQANVVSLVVNLVSLVPDDDPDPVVVVVSLVVNLVSLLSLLLGQYPPSVVSLVVNLVSLCVVPVVVSVVVNVVSVVSNVLSPVVNVVLCVLCPPADQRARADADDPVCVVNVVSLVSSLVVLLVPPPPDDPVVSVVNSVSSLSSSCSHHVLPLVSLVVVLVVCVVVVNNVVSLVSLVSSCSSHVQDVVSLLVNLVSCVVVVVNVVNLVSLVSNCVVYNDLVSLLSVLVSCCVPVNDVRSVVSLVVSVVVDQDLVNLLSNLCCCCPPVVHNPVSLVSLVVSCVSDPQPLVSLVSNLVVCVVVVPLVVNVVSLVVCCVRHDLVSNLVSLLSVLVSCLVNHDPVVSVVSVVVSCVSPNDPPLSVVLSVQVSQDDDVRGPDDPVRCVVCCVVNVVCVVPVVPPPPPPDPPPPPVPDPPPPDDDDDDDDDDDDDDDDDPPDPPVVVVVVVVVPPPDDDPPDPPPVVPVVDDDDDDDDDDDDDDDDDDDDDDDDDYYDDDDDDYDDYYDDDDYDDDDDDYDDDDDYDDDDDDDPDDDDDDPDPPDPVPDDVVPPVPPDD/DPVVPPVVVVVVVVVVVVVVVVVVVVVCVVVCVVVVVLPPQPDDDPLLVVLVVVCVVPVPPVVSLVSNLVVLLVDQLVRSVSSLVSSCLQFVQQLVSLQSNLVNCVVVPVVVVSVVSLVSNVVQYLDQVNLVSVLVVCLVPHDPVSSLVSLVVNCVQNVQPQACVVSLVVNLVSLVPDDDDDPVSVVVSLVVNLVSLLSLLLGQYPPSVVSLVVNLVSLCVVPVVVSVVVNVVSVVSNVLSPVVNVVLCVLCPPADQRARADADDPVCVVNVVSLVSSLVVLLVPPPPDDPVVSVSNSVSSLSSSCSHHVLPLVSLVVVLVVCVVVVNNVVSLVSLVSSCSSHVQDVVSLLVNLVSCVVVVVNVVNLVSLVSNCVVHNDLVSLLSVLVSCCVPVNDVRSVVSLVVSVVVDQDLVNLLSNLCCCCPPVVHNPVSLVSLVVSCVSDPQPLLSLVSNLVVCVVVVVLVVNVVSLVVCCVRHDLVSNLVSLLSVLVSCLVNHDPVVSVVSVVVSCVSPNDPPLSVVLSVQVSQADDVRGPDDPVRCVVCCVVNVVCVVPVVPPPPPPDPPDPPVPDPPPPDDDDDDDDDDDDDDPDDPPDPVVVVVVVVPPPDPDDDCPPDPVVVVVVVVPPDPDPDDPDDPDDPDDDDDDDDDDDDDYDDDDDDDDYDDYDDDYDDDDYDDDDDDDDDDDDDDDDDDPDDPDPDPPPPVPDPPPDD

pLDDT: mean 71.49, std 31.94, range [12.48, 98.25]

Nearest PDB structures (foldseek):
  2ooe-assembly1_A-2  TM=8.349E-01  e=5.594E-28  Mus musculus
  6uro-assembly1_F  TM=8.487E-01  e=7.653E-27  Homo sapiens
  8dtg-assembly1_A  TM=3.118E-01  e=3.868E-06  Arabidopsis thaliana
  7y4i-assembly1_A  TM=2.769E-01  e=4.022E-06  Arabidopsis thaliana
  6xt9-assembly1_D  TM=3.227E-01  e=1.250E-03  Homo sapiens